Protein AF-A0A820Q5C1-F1 (afdb_monomer_lite)

pLDDT: mean 70.3, std 16.79, range [27.75, 95.38]

Secondary structure (DSSP, 8-state):
-----HHHHHHHHHHHHHHHHHHH-----SS-HHHHHHHHHHHHHHHHHHHHHTTT---HHHHHHHHHHHHHHHHH--S--HHHHHHHHHHHHSTT----HHHHHHHHHHHHHHHHHHH--SS----HHHHHHHHHHHHHHT-S--TTSTT----S-TT----GGG--HHHHHHHHHHHHHHHHS---HHHHHHHHH---TT---S-HHHHHHHHHHHHHHHHHHHHHHHHT-S---HHHHHHHHHHHHHHHHHH----SS-SSPPHHHHHHHHHHHHHS-HHHHHHHHHSHHHHHHHHHHHHHHHHHTT----S-HHHHHHHHSS-S-S--S-TTS-S-GGGHHHHHHHHHHHHHHHH--SSTTTTHHHHHHHHHHHHSSS-SS-HHHHHHHHHHHIIIIIITTT-GGGGTTHHHHHHHHS---HHHHHHHHHHH-HHHHSTT---TT-TTS---GGGGGG-TT---HHHHHHHHHHHHHHHHHHHHGGGSHHHHHHH-GGGGTTSBPTT-S----TTTTS--B--S-EEPTTS-EE----SS--SS-HHHHHHHHHHHHHHHHHHHHH-TTHHHHHBTTTB-HHHHH--STT---S-SSHHHHHHHHHHHHHHHHHHHHHHHH-HHHHHHHHHHHHHHHHHHHHHGGGSSS-SS-S-BSSHHHHHHHHHHHIIIIIIHHHHTHHHHHHHHHHHH--SHHHHHHHHHHHHSPP---HHHHHHHHT-GGGTTSS-HHHHHHHHTHHHHHHHTTHHHHHHHHHHHHHHHHHHHH-

Radius of gyration: 30.51 Å; chains: 1; bounding box: 76×73×90 Å

Structure (mmCIF, N/CA/C/O backbone):
data_AF-A0A820Q5C1-F1
#
_entry.id   AF-A0A820Q5C1-F1
#
loop_
_atom_site.group_PDB
_atom_site.id
_atom_site.type_symbol
_atom_site.label_atom_id
_atom_site.label_alt_id
_atom_site.label_comp_id
_atom_site.label_asym_id
_atom_site.label_entity_id
_atom_site.label_seq_id
_atom_site.pdbx_PDB_ins_code
_atom_site.Cartn_x
_atom_site.Cartn_y
_atom_site.Cartn_z
_atom_site.occupancy
_atom_site.B_iso_or_equiv
_atom_site.auth_seq_id
_atom_site.auth_comp_id
_atom_site.auth_asym_id
_atom_site.auth_atom_id
_atom_site.pdbx_PDB_model_num
ATOM 1 N N . ASN A 1 1 ? 28.180 38.772 -4.904 1.00 32.62 1 ASN A N 1
ATOM 2 C CA . ASN A 1 1 ? 29.496 38.203 -4.554 1.00 32.62 1 ASN A CA 1
ATOM 3 C C . ASN A 1 1 ? 30.052 37.468 -5.753 1.00 32.62 1 ASN A C 1
ATOM 5 O O . ASN A 1 1 ? 29.406 36.544 -6.232 1.00 32.62 1 ASN A O 1
ATOM 9 N N . ASP A 1 2 ? 31.204 37.923 -6.239 1.00 28.14 2 ASP A N 1
ATOM 10 C CA . ASP A 1 2 ? 31.952 37.475 -7.425 1.00 28.14 2 ASP A CA 1
ATOM 11 C C . ASP A 1 2 ? 32.518 36.042 -7.334 1.00 28.14 2 ASP A C 1
ATOM 13 O O . ASP A 1 2 ? 33.665 35.778 -7.681 1.00 28.14 2 ASP A O 1
ATOM 17 N N . THR A 1 3 ? 31.727 35.079 -6.864 1.00 33.12 3 THR A N 1
ATOM 18 C CA . THR A 1 3 ? 32.185 33.704 -6.603 1.00 33.12 3 THR A CA 1
ATOM 19 C C . THR A 1 3 ? 31.655 32.661 -7.589 1.00 33.12 3 THR A C 1
ATOM 21 O O . THR A 1 3 ? 31.876 31.473 -7.380 1.00 33.12 3 THR A O 1
ATOM 24 N N . ILE A 1 4 ? 31.059 33.067 -8.721 1.00 42.03 4 ILE A N 1
ATOM 25 C CA . ILE A 1 4 ? 30.750 32.146 -9.836 1.00 42.03 4 ILE A CA 1
ATOM 26 C C . ILE A 1 4 ? 31.405 32.599 -11.167 1.00 42.03 4 ILE A C 1
ATOM 28 O O . ILE A 1 4 ? 30.692 32.963 -12.101 1.00 42.03 4 ILE A O 1
ATOM 32 N N . PRO A 1 5 ? 32.750 32.586 -11.319 1.00 38.84 5 PRO A N 1
ATOM 33 C CA . PRO A 1 5 ? 33.390 32.870 -12.614 1.00 38.84 5 PRO A CA 1
ATOM 34 C C . PRO A 1 5 ? 33.559 31.634 -13.525 1.00 38.84 5 PRO A C 1
ATOM 36 O O . PRO A 1 5 ? 33.832 31.777 -14.712 1.00 38.84 5 PRO A O 1
ATOM 39 N N . GLN A 1 6 ? 33.422 30.407 -13.011 1.00 49.88 6 GLN A N 1
ATOM 40 C CA . GLN A 1 6 ? 34.164 29.266 -13.577 1.00 49.88 6 GLN A CA 1
ATOM 41 C C . GLN A 1 6 ? 33.400 28.374 -14.578 1.00 49.88 6 GLN A C 1
ATOM 43 O O . GLN A 1 6 ? 34.019 27.817 -15.482 1.00 49.88 6 GLN A O 1
ATOM 48 N N . ALA A 1 7 ? 32.065 28.292 -14.517 1.00 41.75 7 ALA A N 1
ATOM 49 C CA . ALA A 1 7 ? 31.282 27.564 -15.531 1.00 41.75 7 ALA A CA 1
ATOM 50 C C . ALA A 1 7 ? 31.367 28.235 -16.917 1.00 41.75 7 ALA A C 1
ATOM 52 O O . ALA A 1 7 ? 31.344 27.572 -17.950 1.00 41.75 7 ALA A O 1
ATOM 53 N N . LYS A 1 8 ? 31.524 29.564 -16.940 1.00 39.72 8 LYS A N 1
ATOM 54 C CA . LYS A 1 8 ? 31.639 30.372 -18.161 1.00 39.72 8 LYS A CA 1
ATOM 55 C C . LYS A 1 8 ? 32.968 30.137 -18.885 1.00 39.72 8 LYS A C 1
ATOM 57 O O . LYS A 1 8 ? 33.004 30.179 -20.108 1.00 39.72 8 LYS A O 1
ATOM 62 N N . GLU A 1 9 ? 34.037 29.865 -18.141 1.00 46.66 9 GLU A N 1
ATOM 63 C CA . GLU A 1 9 ? 35.368 29.553 -18.674 1.00 46.66 9 GLU A CA 1
ATOM 64 C C . GLU A 1 9 ? 35.429 28.122 -19.230 1.00 46.66 9 GLU A C 1
ATOM 66 O O . GLU A 1 9 ? 35.928 27.922 -20.334 1.00 46.66 9 GLU A O 1
ATOM 71 N N . LEU A 1 10 ? 34.802 27.159 -18.541 1.00 49.34 10 LEU A N 1
ATOM 72 C CA . LEU A 1 10 ? 34.582 25.796 -19.041 1.00 49.34 10 LEU A CA 1
ATOM 73 C C . LEU A 1 10 ? 33.772 25.808 -20.349 1.00 49.34 10 LEU A C 1
ATOM 75 O O . LEU A 1 10 ? 34.212 25.257 -21.353 1.00 49.34 10 LEU A O 1
ATOM 79 N N . VAL A 1 11 ? 32.627 26.501 -20.369 1.00 45.69 11 VAL A N 1
ATOM 80 C CA . VAL A 1 11 ? 31.799 26.668 -21.575 1.00 45.69 11 VAL A CA 1
ATOM 81 C C . VAL A 1 11 ? 32.567 27.410 -22.674 1.00 45.69 11 VAL A C 1
ATOM 83 O O . VAL A 1 11 ? 32.454 27.044 -23.835 1.00 45.69 11 VAL A O 1
ATOM 86 N N . SER A 1 12 ? 33.397 28.402 -22.340 1.00 43.97 12 SER A N 1
ATOM 87 C CA . SER A 1 12 ? 34.240 29.126 -23.304 1.00 43.97 12 SER A CA 1
ATOM 88 C C . SER A 1 12 ? 35.338 28.243 -23.911 1.00 43.97 12 SER A C 1
ATOM 90 O O . SER A 1 12 ? 35.566 28.312 -25.116 1.00 43.97 12 SER A O 1
ATOM 92 N N . ASN A 1 13 ? 35.976 27.372 -23.126 1.00 51.69 13 ASN A N 1
ATOM 93 C CA . ASN A 1 13 ? 36.972 26.415 -23.620 1.00 51.69 13 ASN A CA 1
ATOM 94 C C . ASN A 1 13 ? 36.323 25.324 -24.484 1.00 51.69 13 ASN A C 1
ATOM 96 O O . ASN A 1 13 ? 36.788 25.074 -25.593 1.00 51.69 13 ASN A O 1
ATOM 100 N N . LEU A 1 14 ? 35.178 24.785 -24.051 1.00 51.12 14 LEU A N 1
ATOM 101 C CA . LEU A 1 14 ? 34.375 23.854 -24.847 1.00 51.12 14 LEU A CA 1
ATOM 102 C C . LEU A 1 14 ? 33.919 24.493 -26.169 1.00 51.12 14 LEU A C 1
ATOM 104 O O . LEU A 1 14 ? 34.038 23.881 -27.225 1.00 51.12 14 LEU A O 1
ATOM 108 N N . LEU A 1 15 ? 33.453 25.747 -26.147 1.00 46.47 15 LEU A N 1
ATOM 109 C CA . LEU A 1 15 ? 33.066 26.485 -27.353 1.00 46.47 15 LEU A CA 1
ATOM 110 C C . LEU A 1 15 ? 34.262 26.793 -28.267 1.00 46.47 15 LEU A C 1
ATOM 112 O O . LEU A 1 15 ? 34.095 26.770 -29.485 1.00 46.47 15 LEU A O 1
ATOM 116 N N . LYS A 1 16 ? 35.460 27.046 -27.723 1.00 49.34 16 LYS A N 1
ATOM 117 C CA . LYS A 1 16 ? 36.691 27.254 -28.509 1.00 49.34 16 LYS A CA 1
ATOM 118 C C . LYS A 1 16 ? 37.130 25.987 -29.240 1.00 49.34 16 LYS A C 1
ATOM 120 O O . LYS A 1 16 ? 37.455 26.077 -30.421 1.00 49.34 16 LYS A O 1
ATOM 125 N N . ASP A 1 17 ? 37.057 24.823 -28.599 1.00 48.09 17 ASP A N 1
ATOM 126 C CA . ASP A 1 17 ? 37.380 23.540 -29.239 1.00 48.09 17 ASP A CA 1
ATOM 127 C C . ASP A 1 17 ? 36.363 23.162 -30.329 1.00 48.09 17 ASP A C 1
ATOM 129 O O . ASP A 1 17 ? 36.735 22.673 -31.401 1.00 48.09 17 ASP A O 1
ATOM 133 N N . ILE A 1 18 ? 35.081 23.477 -30.107 1.00 47.12 18 ILE A N 1
ATOM 134 C CA . ILE A 1 18 ? 34.018 23.356 -31.118 1.00 47.12 18 ILE A CA 1
ATOM 135 C C . ILE A 1 18 ? 34.300 24.281 -32.312 1.00 47.12 18 ILE A C 1
ATOM 137 O O . ILE A 1 18 ? 34.150 23.872 -33.467 1.00 47.12 18 ILE A O 1
ATOM 141 N N . HIS A 1 19 ? 34.752 25.511 -32.054 1.00 44.31 19 HIS A N 1
ATOM 142 C CA . HIS A 1 19 ? 35.066 26.488 -33.095 1.00 44.31 19 HIS A CA 1
ATOM 143 C C . HIS A 1 19 ? 36.324 26.113 -33.901 1.00 44.31 19 HIS A C 1
ATOM 145 O O . HIS A 1 19 ? 36.355 26.341 -35.111 1.00 44.31 19 HIS A O 1
ATOM 151 N N . PHE A 1 20 ? 37.324 25.490 -33.265 1.00 39.12 20 PHE A N 1
ATOM 152 C CA . PHE A 1 20 ? 38.579 25.056 -33.893 1.00 39.12 20 PHE A CA 1
ATOM 153 C C . PHE A 1 20 ? 38.368 23.914 -34.903 1.00 39.12 20 PHE A C 1
ATOM 155 O O . PHE A 1 20 ? 38.960 23.902 -35.981 1.00 39.12 20 PHE A O 1
ATOM 162 N N . ILE A 1 21 ? 37.453 22.986 -34.609 1.00 40.78 21 ILE A N 1
ATOM 163 C CA . ILE A 1 21 ? 37.066 21.911 -35.540 1.00 40.78 21 ILE A CA 1
ATOM 164 C C . ILE A 1 21 ? 36.264 22.469 -36.725 1.00 40.78 21 ILE A C 1
ATOM 166 O O . ILE A 1 21 ? 36.432 22.012 -37.858 1.00 40.78 21 ILE A O 1
ATOM 170 N N . HIS A 1 22 ? 35.449 23.500 -36.484 1.00 39.03 22 HIS A N 1
ATOM 171 C CA . HIS A 1 22 ? 34.664 24.171 -37.521 1.00 39.03 22 HIS A CA 1
ATOM 172 C C . HIS A 1 22 ? 35.529 24.904 -38.562 1.00 39.03 22 HIS A C 1
ATOM 174 O O . HIS A 1 22 ? 35.090 25.080 -39.695 1.00 39.03 22 HIS A O 1
ATOM 180 N N . ILE A 1 23 ? 36.750 25.304 -38.186 1.00 41.38 23 ILE A N 1
ATOM 181 C CA . ILE A 1 23 ? 37.716 25.985 -39.063 1.00 41.38 23 ILE A CA 1
ATOM 182 C C . ILE A 1 23 ? 38.514 24.982 -39.918 1.00 41.38 23 ILE A C 1
ATOM 184 O O . ILE A 1 23 ? 38.851 25.292 -41.059 1.00 41.38 23 ILE A O 1
ATOM 188 N N . ASN A 1 24 ? 38.770 23.766 -39.417 1.00 36.62 24 ASN A N 1
ATOM 189 C CA . ASN A 1 24 ? 39.553 22.757 -40.145 1.00 36.62 24 ASN A CA 1
ATOM 190 C C . ASN A 1 24 ? 38.752 21.953 -41.186 1.00 36.62 24 ASN A C 1
ATOM 192 O O . ASN A 1 24 ? 39.343 21.454 -42.140 1.00 36.62 24 ASN A O 1
ATOM 196 N N . ASN A 1 25 ? 37.424 21.857 -41.060 1.00 39.19 25 ASN A N 1
ATOM 197 C CA . ASN A 1 25 ? 36.563 21.164 -42.027 1.00 39.19 25 ASN A CA 1
ATOM 198 C C . ASN A 1 25 ? 35.746 22.165 -42.858 1.00 39.19 25 ASN A C 1
ATOM 200 O O . ASN A 1 25 ? 34.523 22.236 -42.766 1.00 39.19 25 ASN A O 1
ATOM 204 N N . ASN A 1 26 ? 36.433 22.945 -43.691 1.00 36.94 26 ASN A N 1
ATOM 205 C CA . ASN A 1 26 ? 35.813 23.862 -44.650 1.00 36.94 26 ASN A CA 1
ATOM 206 C C . ASN A 1 26 ? 35.269 23.123 -45.887 1.00 36.94 26 ASN A C 1
ATOM 208 O O . ASN A 1 26 ? 35.706 23.395 -46.999 1.00 36.94 26 ASN A O 1
ATOM 212 N N . ILE A 1 27 ? 34.305 22.207 -45.722 1.00 34.16 27 ILE A N 1
ATOM 213 C CA . ILE A 1 27 ? 33.437 21.763 -46.825 1.00 34.16 27 ILE A CA 1
ATOM 214 C C . ILE A 1 27 ? 32.002 21.509 -46.311 1.00 34.16 27 ILE A C 1
ATOM 216 O O . ILE A 1 27 ? 31.761 20.611 -45.514 1.00 34.16 27 ILE A O 1
ATOM 220 N N . LEU A 1 28 ? 31.069 22.275 -46.893 1.00 33.62 28 LEU A N 1
ATOM 221 C CA . LEU A 1 28 ? 29.612 22.086 -47.026 1.00 33.62 28 LEU A CA 1
ATOM 222 C C . LEU A 1 28 ? 28.665 22.396 -45.845 1.00 33.62 28 LEU A C 1
ATOM 224 O O . LEU A 1 28 ? 28.385 21.610 -44.946 1.00 33.62 28 LEU A O 1
ATOM 228 N N . HIS A 1 29 ? 28.031 23.562 -46.001 1.00 39.94 29 HIS A N 1
ATOM 229 C CA . HIS A 1 29 ? 26.758 23.961 -45.415 1.00 39.94 29 HIS A CA 1
ATOM 230 C C . HIS A 1 29 ? 25.589 23.041 -45.817 1.00 39.94 29 HIS A C 1
ATOM 232 O O . HIS A 1 29 ? 25.478 22.623 -46.967 1.00 39.94 29 HIS A O 1
ATOM 238 N N . ARG A 1 30 ? 24.639 22.939 -44.872 1.00 36.97 30 ARG A N 1
ATOM 239 C CA . ARG A 1 30 ? 23.281 22.354 -44.928 1.00 36.97 30 ARG A CA 1
ATOM 240 C C . ARG A 1 30 ? 23.235 20.834 -44.697 1.00 36.97 30 ARG A C 1
ATOM 242 O O . ARG A 1 30 ? 23.526 20.041 -45.577 1.00 36.97 30 ARG A O 1
ATOM 249 N N . ASN A 1 31 ? 22.812 20.495 -43.472 1.00 37.53 31 ASN A N 1
ATOM 250 C CA . ASN A 1 31 ? 22.513 19.183 -42.865 1.00 37.53 31 ASN A CA 1
ATOM 251 C C . ASN A 1 31 ? 23.562 18.565 -41.914 1.00 37.53 31 ASN A C 1
ATOM 253 O O . ASN A 1 31 ? 23.180 17.766 -41.077 1.00 37.53 31 ASN A O 1
ATOM 257 N N . GLN A 1 32 ? 24.826 19.009 -41.866 1.00 40.12 32 GLN A N 1
ATOM 258 C CA . GLN A 1 32 ? 25.856 18.325 -41.043 1.00 40.12 32 GLN A CA 1
ATOM 259 C C . GLN A 1 32 ? 26.094 18.855 -39.611 1.00 40.12 32 GLN A C 1
ATOM 261 O O . GLN A 1 32 ? 26.857 18.258 -38.853 1.00 40.12 32 GLN A O 1
ATOM 266 N N . GLY A 1 33 ? 25.443 19.944 -39.186 1.00 44.94 33 GLY A N 1
ATOM 267 C CA . GLY A 1 33 ? 25.722 20.571 -37.880 1.00 44.94 33 GLY A CA 1
ATOM 268 C C . GLY A 1 33 ? 25.419 19.694 -36.654 1.00 44.94 33 GLY A C 1
ATOM 269 O O . GLY A 1 33 ? 25.929 19.959 -35.573 1.00 44.94 33 GLY A O 1
ATOM 270 N N . LYS A 1 34 ? 24.607 18.640 -36.811 1.00 48.19 34 LYS A N 1
ATOM 271 C CA . LYS A 1 34 ? 24.082 17.827 -35.703 1.00 48.19 34 LYS A CA 1
ATOM 272 C C . LYS A 1 34 ? 24.925 16.586 -35.366 1.00 48.19 34 LYS A C 1
ATOM 274 O O . LYS A 1 34 ? 24.975 16.225 -34.193 1.00 48.19 34 LYS A O 1
ATOM 279 N N . SER A 1 35 ? 25.634 15.973 -36.327 1.00 47.81 35 SER A N 1
ATOM 280 C CA . SER A 1 35 ? 26.563 14.856 -36.036 1.00 47.81 35 SER A CA 1
ATOM 281 C C . SER A 1 35 ? 27.857 15.323 -35.373 1.00 47.81 35 SER A C 1
ATOM 283 O O . SER A 1 35 ? 28.458 14.592 -34.586 1.00 47.81 35 SER A O 1
ATOM 285 N N . LEU A 1 36 ? 28.244 16.581 -35.615 1.00 53.28 36 LEU A N 1
ATOM 286 C CA . LEU A 1 36 ? 29.396 17.217 -34.982 1.00 53.28 36 LEU A CA 1
ATOM 287 C C . LEU A 1 36 ? 29.286 17.157 -33.448 1.00 53.28 36 LEU A C 1
ATOM 289 O O . LEU A 1 36 ? 30.252 16.813 -32.777 1.00 53.28 36 LEU A O 1
ATOM 293 N N . TYR A 1 37 ? 28.097 17.409 -32.894 1.00 54.16 37 TYR A N 1
ATOM 294 C CA . TYR A 1 37 ? 27.850 17.411 -31.449 1.00 54.16 37 TYR A CA 1
ATOM 295 C C . TYR A 1 37 ? 28.027 16.037 -30.789 1.00 54.16 37 TYR A C 1
ATOM 297 O O . TYR A 1 37 ? 28.591 15.963 -29.700 1.00 54.16 37 TYR A O 1
ATOM 305 N N . LEU A 1 38 ? 27.609 14.951 -31.452 1.00 55.47 38 LEU A N 1
ATOM 306 C CA . LEU A 1 38 ? 27.847 13.583 -30.970 1.00 55.47 38 LEU A CA 1
ATOM 307 C C . LEU A 1 38 ? 29.340 13.223 -31.010 1.00 55.47 38 LEU A C 1
ATOM 309 O O . LEU A 1 38 ? 29.836 12.602 -30.076 1.00 55.47 38 LEU A O 1
ATOM 313 N N . LYS A 1 39 ? 30.074 13.678 -32.037 1.00 59.22 39 LYS A N 1
ATOM 314 C CA . LYS A 1 39 ? 31.538 13.502 -32.144 1.00 59.22 39 LYS A CA 1
ATOM 315 C C . LYS A 1 39 ? 32.325 14.296 -31.101 1.00 59.22 39 LYS A C 1
ATOM 317 O O . LYS A 1 39 ? 33.438 13.917 -30.749 1.00 59.22 39 LYS A O 1
ATOM 322 N N . LEU A 1 40 ? 31.769 15.413 -30.638 1.00 57.38 40 LEU A N 1
ATOM 323 C CA . LEU A 1 40 ? 32.371 16.288 -29.632 1.00 57.38 40 LEU A CA 1
ATOM 324 C C . LEU A 1 40 ? 32.098 15.816 -28.202 1.00 57.38 40 LEU A C 1
ATOM 326 O O . LEU A 1 40 ? 32.873 16.145 -27.306 1.00 57.38 40 LEU A O 1
ATOM 330 N N . LEU A 1 41 ? 31.022 15.052 -27.991 1.00 61.31 41 LEU A N 1
ATOM 331 C CA . LEU A 1 41 ? 30.583 14.610 -26.671 1.00 61.31 41 LEU A CA 1
ATOM 332 C C . LEU A 1 41 ? 31.682 13.884 -25.871 1.00 61.31 41 LEU A C 1
ATOM 334 O O . LEU A 1 41 ? 31.818 14.210 -24.693 1.00 61.31 41 LEU A O 1
ATOM 338 N N . PRO A 1 42 ? 32.517 13.002 -26.461 1.00 62.81 42 PRO A N 1
ATOM 339 C CA . PRO A 1 42 ? 33.595 12.376 -25.708 1.00 62.81 42 PRO A CA 1
ATOM 340 C C . PRO A 1 42 ? 34.622 13.377 -25.174 1.00 62.81 42 PRO A C 1
ATOM 342 O O . PRO A 1 42 ? 34.931 13.389 -23.990 1.00 62.81 42 PRO A O 1
ATOM 345 N N . LYS A 1 43 ? 35.070 14.306 -26.028 1.00 60.94 43 LYS A N 1
ATOM 346 C CA . LYS A 1 43 ? 36.036 15.352 -25.652 1.00 60.94 43 LYS A CA 1
ATOM 347 C C . LYS A 1 43 ? 35.474 16.316 -24.613 1.00 60.94 43 LYS A C 1
ATOM 349 O O . LYS A 1 43 ? 36.202 16.799 -23.749 1.00 60.94 43 LYS A O 1
ATOM 354 N N . ILE A 1 44 ? 34.178 16.608 -24.716 1.00 60.84 44 ILE A N 1
ATOM 355 C CA . ILE A 1 44 ? 33.441 17.394 -23.732 1.00 60.84 44 ILE A CA 1
ATOM 356 C C . ILE A 1 44 ? 33.494 16.699 -22.369 1.00 60.84 44 ILE A C 1
ATOM 358 O O . ILE A 1 44 ? 33.822 17.350 -21.381 1.00 60.84 44 ILE A O 1
ATOM 362 N N . ILE A 1 45 ? 33.189 15.398 -22.320 1.00 60.91 45 ILE A N 1
ATOM 363 C CA . ILE A 1 45 ? 33.211 14.610 -21.084 1.00 60.91 45 ILE A CA 1
ATOM 364 C C . ILE A 1 45 ? 34.628 14.591 -20.497 1.00 60.91 45 ILE A C 1
ATOM 366 O O . ILE A 1 45 ? 34.789 14.966 -19.339 1.00 60.91 45 ILE A O 1
ATOM 370 N N . ASP A 1 46 ? 35.652 14.312 -21.306 1.00 61.94 46 ASP A N 1
ATOM 371 C CA . ASP A 1 46 ? 37.053 14.288 -20.860 1.00 61.94 46 ASP A CA 1
ATOM 372 C C . ASP A 1 46 ? 37.515 15.648 -20.291 1.00 61.94 46 ASP A C 1
ATOM 374 O O . ASP A 1 46 ? 38.157 15.719 -19.242 1.00 61.94 46 ASP A O 1
ATOM 378 N N . SER A 1 47 ? 37.152 16.757 -20.950 1.00 58.53 47 SER A N 1
ATOM 379 C CA . SER A 1 47 ? 37.506 18.119 -20.503 1.00 58.53 47 SER A CA 1
ATOM 380 C C . SER A 1 47 ? 36.837 18.484 -19.178 1.00 58.53 47 SER A C 1
ATOM 382 O O . SER A 1 47 ? 37.403 19.191 -18.341 1.00 58.53 47 SER A O 1
ATOM 384 N N . ILE A 1 48 ? 35.608 18.007 -18.994 1.00 57.50 48 ILE A N 1
ATOM 385 C CA . ILE A 1 48 ? 34.840 18.176 -17.768 1.00 57.50 48 ILE A CA 1
ATOM 386 C C . ILE A 1 48 ? 35.477 17.349 -16.644 1.00 57.50 48 ILE A C 1
ATOM 388 O O . ILE A 1 48 ? 35.677 17.875 -15.551 1.00 57.50 48 ILE A O 1
ATOM 392 N N . GLU A 1 49 ? 35.849 16.096 -16.905 1.00 57.47 49 GLU A N 1
ATOM 393 C CA . GLU A 1 49 ? 36.497 15.211 -15.929 1.00 57.47 49 GLU A CA 1
ATOM 394 C C . GLU A 1 49 ? 37.838 15.778 -15.439 1.00 57.47 49 GLU A C 1
ATOM 396 O O . GLU A 1 49 ? 38.044 15.910 -14.229 1.00 57.47 49 GLU A O 1
ATOM 401 N N . GLN A 1 50 ? 38.698 16.241 -16.354 1.00 60.72 50 GLN A N 1
ATOM 402 C CA . GLN A 1 50 ? 39.952 16.921 -16.000 1.00 60.72 50 GLN A CA 1
ATOM 403 C C . GLN A 1 50 ? 39.717 18.156 -15.123 1.00 60.72 50 GLN A C 1
ATOM 405 O O . GLN A 1 50 ? 40.497 18.453 -14.215 1.00 60.72 50 GLN A O 1
ATOM 410 N N . TYR A 1 51 ? 38.638 18.895 -15.375 1.00 58.00 51 TYR A N 1
ATOM 411 C CA . TYR A 1 51 ? 38.286 20.055 -14.568 1.00 58.00 51 TYR A CA 1
ATOM 412 C C . TYR A 1 51 ? 37.880 19.667 -13.134 1.00 58.00 51 TYR A C 1
ATOM 414 O O . TYR A 1 51 ? 38.283 20.351 -12.190 1.00 58.00 51 TYR A O 1
ATOM 422 N N . PHE A 1 52 ? 37.143 18.567 -12.942 1.00 57.69 52 PHE A N 1
ATOM 423 C CA . PHE A 1 52 ? 36.770 18.080 -11.607 1.00 57.69 52 PHE A CA 1
ATOM 424 C C . PHE A 1 52 ? 37.966 17.573 -10.801 1.00 57.69 52 PHE A C 1
ATOM 426 O O . PHE A 1 52 ? 38.091 17.925 -9.623 1.00 57.69 52 PHE A O 1
ATOM 433 N N . GLU A 1 53 ? 38.867 16.819 -11.434 1.00 58.31 53 GLU A N 1
ATOM 434 C CA . GLU A 1 53 ? 40.098 16.326 -10.801 1.00 58.31 53 GLU A CA 1
ATOM 435 C C . GLU A 1 53 ? 40.995 17.469 -10.335 1.00 58.31 53 GLU A C 1
ATOM 437 O O . GLU A 1 53 ? 41.447 17.492 -9.191 1.00 58.31 53 GLU A O 1
ATOM 442 N N . ASN A 1 54 ? 41.177 18.477 -11.188 1.00 57.91 54 ASN A N 1
ATOM 443 C CA . ASN A 1 54 ? 42.010 19.634 -10.879 1.00 57.91 54 ASN A CA 1
ATOM 444 C C . ASN A 1 54 ? 41.439 20.522 -9.762 1.00 57.91 54 ASN A C 1
ATOM 446 O O . ASN A 1 54 ? 42.132 21.419 -9.275 1.00 57.91 54 ASN A O 1
ATOM 450 N N . LYS A 1 55 ? 40.173 20.328 -9.374 1.00 56.19 55 LYS A N 1
ATOM 451 C CA . LYS A 1 55 ? 39.480 21.207 -8.427 1.00 56.19 55 LYS A CA 1
ATOM 452 C C . LYS A 1 55 ? 39.011 20.529 -7.138 1.00 56.19 55 LYS A C 1
ATOM 454 O O . LYS A 1 55 ? 38.596 21.259 -6.243 1.00 56.19 55 LYS A O 1
ATOM 459 N N . ASN A 1 56 ? 39.098 19.201 -6.994 1.00 52.75 56 ASN A N 1
ATOM 460 C CA . ASN A 1 56 ? 38.580 18.468 -5.820 1.00 52.75 56 ASN A CA 1
ATOM 461 C C . ASN A 1 56 ? 37.105 18.814 -5.495 1.00 52.75 56 ASN A C 1
ATOM 463 O O . ASN A 1 56 ? 36.695 18.889 -4.336 1.00 52.75 56 ASN A O 1
ATOM 467 N N . ILE A 1 57 ? 36.293 19.082 -6.523 1.00 53.09 57 ILE A N 1
ATOM 468 C CA . ILE A 1 57 ? 34.910 19.544 -6.359 1.00 53.09 57 ILE A CA 1
ATOM 469 C C . ILE A 1 57 ? 33.948 18.346 -6.370 1.00 53.09 57 ILE A C 1
ATOM 471 O O . ILE A 1 57 ? 33.755 17.719 -7.404 1.00 53.09 57 ILE A O 1
ATOM 475 N N . ASN A 1 58 ? 33.253 18.104 -5.254 1.00 48.88 58 ASN A N 1
ATOM 476 C CA . ASN A 1 58 ? 32.148 17.133 -5.134 1.00 48.88 58 ASN A CA 1
ATOM 477 C C . ASN A 1 58 ? 30.762 17.731 -5.500 1.00 48.88 58 ASN A C 1
ATOM 479 O O . ASN A 1 58 ? 29.740 17.348 -4.933 1.00 48.88 58 ASN A O 1
ATOM 483 N N . ASN A 1 59 ? 30.682 18.707 -6.415 1.00 47.09 59 ASN A N 1
ATOM 484 C CA . ASN A 1 59 ? 29.446 19.485 -6.611 1.00 47.09 59 ASN A CA 1
ATOM 485 C C . ASN A 1 59 ? 28.490 18.899 -7.661 1.00 47.09 59 ASN A C 1
ATOM 487 O O . ASN A 1 59 ? 28.739 18.934 -8.867 1.00 47.09 59 ASN A O 1
ATOM 491 N N . SER A 1 60 ? 27.319 18.482 -7.177 1.00 49.16 60 SER A N 1
ATOM 492 C CA . SER A 1 60 ? 26.183 17.941 -7.932 1.00 49.16 60 SER A CA 1
ATOM 493 C C . SER A 1 60 ? 25.481 18.945 -8.862 1.00 49.16 60 SER A C 1
ATOM 495 O O . SER A 1 60 ? 24.857 18.531 -9.834 1.00 49.16 60 SER A O 1
ATOM 497 N N . THR A 1 61 ? 25.588 20.258 -8.628 1.00 43.53 61 THR A N 1
ATOM 498 C CA . THR A 1 61 ? 24.854 21.273 -9.414 1.00 43.53 61 THR A CA 1
ATOM 499 C C . THR A 1 61 ? 25.427 21.477 -10.819 1.00 43.53 61 THR A C 1
ATOM 501 O O . THR A 1 61 ? 24.672 21.452 -11.787 1.00 43.53 61 THR A O 1
ATOM 504 N N . LEU A 1 62 ? 26.759 21.580 -10.959 1.00 48.41 62 LEU A N 1
ATOM 505 C CA . LEU A 1 62 ? 27.414 21.652 -12.276 1.00 48.41 62 LEU A CA 1
ATOM 506 C C . LEU A 1 62 ? 27.142 20.369 -13.077 1.00 48.41 62 LEU A C 1
ATOM 508 O O . LEU A 1 62 ? 26.935 20.415 -14.285 1.00 48.41 62 LEU A O 1
ATOM 512 N N . MET A 1 63 ? 27.075 19.230 -12.381 1.00 50.59 63 MET A N 1
ATOM 513 C CA . MET A 1 63 ? 26.692 17.952 -12.974 1.00 50.59 63 MET A CA 1
ATOM 514 C C . MET A 1 63 ? 25.286 17.955 -13.558 1.00 50.59 63 MET A C 1
ATOM 516 O O . MET A 1 63 ? 25.083 17.398 -14.631 1.00 50.59 63 MET A O 1
ATOM 520 N N . ILE A 1 64 ? 24.323 18.596 -12.902 1.00 47.84 64 ILE A N 1
ATOM 521 C CA . ILE A 1 64 ? 22.951 18.686 -13.412 1.00 47.84 64 ILE A CA 1
ATOM 522 C C . ILE A 1 64 ? 22.878 19.588 -14.645 1.00 47.84 64 ILE A C 1
ATOM 524 O O . ILE A 1 64 ? 22.219 19.226 -15.620 1.00 47.84 64 ILE A O 1
ATOM 528 N N . ASP A 1 65 ? 23.581 20.720 -14.645 1.00 48.22 65 ASP A N 1
ATOM 529 C CA . ASP A 1 65 ? 23.628 21.610 -15.810 1.00 48.22 65 ASP A CA 1
ATOM 530 C C . ASP A 1 65 ? 24.295 20.920 -17.010 1.00 48.22 65 ASP A C 1
ATOM 532 O O . ASP A 1 65 ? 23.796 20.993 -18.134 1.00 48.22 65 ASP A O 1
ATOM 536 N N . ILE A 1 66 ? 25.362 20.154 -16.763 1.00 51.78 66 ILE A N 1
ATOM 537 C CA . ILE A 1 66 ? 26.023 19.313 -17.769 1.00 51.78 66 ILE A CA 1
ATOM 538 C C . ILE A 1 66 ? 25.079 18.206 -18.258 1.00 51.78 66 ILE A C 1
ATOM 540 O O . ILE A 1 66 ? 24.979 17.985 -19.463 1.00 51.78 66 ILE A O 1
ATOM 544 N N . GLN A 1 67 ? 24.324 17.549 -17.372 1.00 51.88 67 GLN A N 1
ATOM 545 C CA . GLN A 1 67 ? 23.311 16.560 -17.760 1.00 51.88 67 GLN A CA 1
ATOM 546 C C . GLN A 1 67 ? 22.232 17.179 -18.654 1.00 51.88 67 GLN A C 1
ATOM 548 O O . GLN A 1 67 ? 21.894 16.600 -19.686 1.00 51.88 67 GLN A O 1
ATOM 553 N N . GLN A 1 68 ? 21.697 18.350 -18.297 1.00 51.34 68 GLN A N 1
ATOM 554 C CA . GLN A 1 68 ? 20.699 19.051 -19.112 1.00 51.34 68 GLN A CA 1
ATOM 555 C C . GLN A 1 68 ? 21.273 19.478 -20.460 1.00 51.34 68 GLN A C 1
ATOM 557 O O . GLN A 1 68 ? 20.587 19.376 -21.479 1.00 51.34 68 GLN A O 1
ATOM 562 N N . TRP A 1 69 ? 22.538 19.894 -20.489 1.00 53.56 69 TRP A N 1
ATOM 563 C CA . TRP A 1 69 ? 23.220 20.265 -21.718 1.00 53.56 69 TRP A CA 1
ATOM 564 C C . TRP A 1 69 ? 23.446 19.061 -22.638 1.00 53.56 69 TRP A C 1
ATOM 566 O O . TRP A 1 69 ? 23.036 19.109 -23.798 1.00 53.56 69 TRP A O 1
ATOM 576 N N . ILE A 1 70 ? 23.958 17.942 -22.113 1.00 53.19 70 ILE A N 1
ATOM 577 C CA . ILE A 1 70 ? 24.108 16.694 -22.871 1.00 53.19 70 ILE A CA 1
ATOM 578 C C . ILE A 1 70 ? 22.738 16.188 -23.352 1.00 53.19 70 ILE A C 1
ATOM 580 O O . ILE A 1 70 ? 22.590 15.826 -24.516 1.00 53.19 70 ILE A O 1
ATOM 584 N N . ILE A 1 71 ? 21.697 16.231 -22.511 1.00 52.00 71 ILE A N 1
ATOM 585 C CA . ILE A 1 71 ? 20.323 15.878 -22.908 1.00 52.00 71 ILE A CA 1
ATOM 586 C C . ILE A 1 71 ? 19.811 16.794 -24.026 1.00 52.00 71 ILE A C 1
ATOM 588 O O . ILE A 1 71 ? 19.145 16.308 -24.939 1.00 52.00 71 ILE A O 1
ATOM 592 N N . SER A 1 72 ? 20.067 18.099 -23.950 1.00 52.34 72 SER A N 1
ATOM 593 C CA . SER A 1 72 ? 19.652 19.071 -24.966 1.00 52.34 72 SER A CA 1
ATOM 594 C C . SER A 1 72 ? 20.351 18.800 -26.301 1.00 52.34 72 SER A C 1
ATOM 596 O O . SER A 1 72 ? 19.690 18.726 -27.338 1.00 52.34 72 SER A O 1
ATOM 598 N N . MET A 1 73 ? 21.660 18.520 -26.263 1.00 55.69 73 MET A N 1
ATOM 599 C CA . MET A 1 73 ? 22.437 18.107 -27.435 1.00 55.69 73 MET A CA 1
ATOM 600 C C . MET A 1 73 ? 21.875 16.817 -28.045 1.00 55.69 73 MET A C 1
ATOM 602 O O . MET A 1 73 ? 21.567 16.794 -29.236 1.00 55.69 73 MET A O 1
ATOM 606 N N . LEU A 1 74 ? 21.639 15.790 -27.223 1.00 53.16 74 LEU A N 1
ATOM 607 C CA . LEU A 1 74 ? 21.087 14.500 -27.647 1.00 53.16 74 LEU A CA 1
ATOM 608 C C . LEU A 1 74 ? 19.644 14.602 -28.172 1.00 53.16 74 LEU A C 1
ATOM 610 O O . LEU A 1 74 ? 19.285 13.881 -29.087 1.00 53.16 74 LEU A O 1
ATOM 614 N N . LYS A 1 75 ? 18.801 15.496 -27.640 1.00 53.41 75 LYS A N 1
ATOM 615 C CA . LYS A 1 75 ? 17.428 15.719 -28.146 1.00 53.41 75 LYS A CA 1
ATOM 616 C C . LYS A 1 75 ? 17.385 16.515 -29.450 1.00 53.41 75 LYS A C 1
ATOM 618 O O . LYS A 1 75 ? 16.395 16.452 -30.172 1.00 53.41 75 LYS A O 1
ATOM 623 N N . SER A 1 76 ? 18.412 17.318 -29.717 1.00 50.72 76 SER A N 1
ATOM 624 C CA . SER A 1 76 ? 18.492 18.144 -30.924 1.00 50.72 76 SER A CA 1
ATOM 625 C C . SER A 1 76 ? 18.939 17.356 -32.166 1.00 50.72 76 SER A C 1
ATOM 627 O O . SER A 1 76 ? 18.719 17.811 -33.299 1.00 50.72 76 SER A O 1
ATOM 629 N N . SER A 1 77 ? 19.527 16.165 -31.975 1.00 51.91 77 SER A N 1
ATOM 630 C CA . SER A 1 77 ? 19.916 15.265 -33.059 1.00 51.91 77 SER A CA 1
ATOM 631 C C . SER A 1 77 ? 18.702 14.482 -33.569 1.00 51.91 77 SER A C 1
ATOM 633 O O . SER A 1 77 ? 17.945 13.874 -32.826 1.00 51.91 77 SER A O 1
ATOM 635 N N . THR A 1 78 ? 18.478 14.557 -34.878 1.00 48.94 78 THR A N 1
ATOM 636 C CA . THR A 1 78 ? 17.373 13.890 -35.599 1.00 48.94 78 THR A CA 1
ATOM 637 C C . THR A 1 78 ? 17.908 12.990 -36.715 1.00 48.94 78 THR A C 1
ATOM 639 O O . THR A 1 78 ? 17.132 12.392 -37.450 1.00 48.94 78 THR A O 1
ATOM 642 N N . GLU A 1 79 ? 19.234 12.876 -36.831 1.00 52.59 79 GLU A N 1
ATOM 643 C CA . GLU A 1 79 ? 19.924 12.069 -37.836 1.00 52.59 79 GLU A CA 1
ATOM 644 C C . GLU A 1 79 ? 20.693 10.927 -37.164 1.00 52.59 79 GLU A C 1
ATOM 646 O O . GLU A 1 79 ? 21.320 11.106 -36.116 1.00 52.59 79 GLU A O 1
ATOM 651 N N . SER A 1 80 ? 20.611 9.740 -37.771 1.00 53.62 80 SER A N 1
ATOM 652 C CA . SER A 1 80 ? 21.201 8.503 -37.269 1.00 53.62 80 SER A CA 1
ATOM 653 C C . SER A 1 80 ? 22.715 8.484 -37.470 1.00 53.62 80 SER A C 1
ATOM 655 O O . SER A 1 80 ? 23.199 8.316 -38.588 1.00 53.62 80 SER A O 1
ATOM 657 N N . CYS A 1 81 ? 23.464 8.578 -36.383 1.00 63.94 81 CYS A N 1
ATOM 658 C CA . CYS A 1 81 ? 24.915 8.446 -36.375 1.00 63.94 81 CYS A CA 1
ATOM 659 C C . CYS A 1 81 ? 25.280 7.144 -35.649 1.00 63.94 81 CYS A C 1
ATOM 661 O O . CYS A 1 81 ? 25.671 7.149 -34.484 1.00 63.94 81 CYS A O 1
ATOM 663 N N . LYS A 1 82 ? 25.010 6.006 -36.310 1.00 71.25 82 LYS A N 1
ATOM 664 C CA . LYS A 1 82 ? 25.187 4.654 -35.744 1.00 71.25 82 LYS A CA 1
ATOM 665 C C . LYS A 1 82 ? 26.611 4.456 -35.212 1.00 71.25 82 LYS A C 1
ATOM 667 O O . LYS A 1 82 ? 26.773 4.003 -34.087 1.00 71.25 82 LYS A O 1
ATOM 672 N N . GLU A 1 83 ? 27.610 4.861 -35.988 1.00 72.12 83 GLU A N 1
ATOM 673 C CA . GLU A 1 83 ? 29.028 4.731 -35.639 1.00 72.12 83 GLU A CA 1
ATOM 674 C C . GLU A 1 83 ? 29.406 5.591 -34.418 1.00 72.12 83 GLU A C 1
ATOM 676 O O . GLU A 1 83 ? 30.129 5.150 -33.528 1.00 72.12 83 GLU A O 1
ATOM 681 N N . GLU A 1 84 ? 28.872 6.809 -34.311 1.00 70.00 84 GLU A N 1
ATOM 682 C CA . GLU A 1 84 ? 29.107 7.678 -33.157 1.00 70.00 84 GLU A CA 1
ATOM 683 C C . GLU A 1 84 ? 28.408 7.165 -31.891 1.00 70.00 84 GLU A C 1
ATOM 685 O O . GLU A 1 84 ? 28.984 7.239 -30.805 1.00 70.00 84 GLU A O 1
ATOM 690 N N . ILE A 1 85 ? 27.197 6.611 -32.015 1.00 74.62 85 ILE A N 1
ATOM 691 C CA . ILE A 1 85 ? 26.491 5.960 -30.903 1.00 74.62 85 ILE A CA 1
ATOM 692 C C . ILE A 1 85 ? 27.264 4.717 -30.430 1.00 74.62 85 ILE A C 1
ATOM 694 O O . ILE A 1 85 ? 27.438 4.534 -29.227 1.00 74.62 85 ILE A O 1
ATOM 698 N N . GLU A 1 86 ? 27.779 3.900 -31.354 1.00 77.94 86 GLU A N 1
ATOM 699 C CA . GLU A 1 86 ? 28.641 2.749 -31.045 1.00 77.94 86 GLU A CA 1
ATOM 700 C C . GLU A 1 86 ? 29.902 3.159 -30.285 1.00 77.94 86 GLU A C 1
ATOM 702 O O . GLU A 1 86 ? 30.259 2.532 -29.286 1.00 77.94 86 GLU A O 1
ATOM 707 N N . ASN A 1 87 ? 30.563 4.230 -30.727 1.00 74.69 87 ASN A N 1
ATOM 708 C CA . ASN A 1 87 ? 31.760 4.749 -30.070 1.00 74.69 87 ASN A CA 1
ATOM 709 C C . ASN A 1 87 ? 31.459 5.277 -28.660 1.00 74.69 87 ASN A C 1
ATOM 711 O O . ASN A 1 87 ? 32.253 5.062 -27.746 1.00 74.69 87 ASN A O 1
ATOM 715 N N . LEU A 1 88 ? 30.299 5.905 -28.454 1.00 74.69 88 LEU A N 1
ATOM 716 C CA . LEU A 1 88 ? 29.861 6.349 -27.130 1.00 74.69 88 LEU A CA 1
ATOM 717 C C . LEU A 1 88 ? 29.525 5.171 -26.205 1.00 74.69 88 LEU A C 1
ATOM 719 O O . LEU A 1 88 ? 29.887 5.206 -25.030 1.00 74.69 88 LEU A O 1
ATOM 723 N N . PHE A 1 89 ? 28.897 4.106 -26.714 1.00 82.81 89 PHE A N 1
ATOM 724 C CA . PHE A 1 89 ? 28.680 2.885 -25.931 1.00 82.81 89 PHE A CA 1
ATOM 725 C C . PHE A 1 89 ? 29.993 2.194 -25.550 1.00 82.81 89 PHE A C 1
ATOM 727 O O . PHE A 1 89 ? 30.141 1.789 -24.398 1.00 82.81 89 PHE A O 1
ATOM 734 N N . LYS A 1 90 ? 30.968 2.126 -26.467 1.00 79.88 90 LYS A N 1
ATOM 735 C CA . LYS A 1 90 ? 32.325 1.640 -26.154 1.00 79.88 90 LYS A CA 1
ATOM 736 C C . LYS A 1 90 ? 32.971 2.481 -25.052 1.00 79.88 90 LYS A C 1
ATOM 738 O O . LYS A 1 90 ? 33.463 1.923 -24.078 1.00 79.88 90 LYS A O 1
ATOM 743 N N . GLY A 1 91 ? 32.871 3.810 -25.141 1.00 73.12 91 GLY A N 1
ATOM 744 C CA . GLY A 1 91 ? 33.365 4.724 -24.105 1.00 73.12 91 GLY A CA 1
ATOM 745 C C . GLY A 1 91 ? 32.731 4.490 -22.729 1.00 73.12 91 GLY A C 1
ATOM 746 O O . GLY A 1 91 ? 33.435 4.466 -21.725 1.00 73.12 91 GLY A O 1
ATOM 747 N N . LEU A 1 92 ? 31.420 4.221 -22.661 1.00 73.81 92 LEU A N 1
ATOM 748 C CA . LEU A 1 92 ? 30.740 3.891 -21.397 1.00 73.81 92 LEU A CA 1
ATOM 749 C C . LEU A 1 92 ? 31.246 2.588 -20.754 1.00 73.81 92 LEU A C 1
ATOM 751 O O . LEU A 1 92 ? 31.168 2.456 -19.526 1.00 73.81 92 LEU A O 1
ATOM 755 N N . ASN A 1 93 ? 31.750 1.650 -21.563 1.00 73.69 93 ASN A N 1
ATOM 756 C CA . ASN A 1 93 ? 32.298 0.374 -21.104 1.00 73.69 93 ASN A CA 1
ATOM 757 C C . ASN A 1 93 ? 33.725 0.504 -20.540 1.00 73.69 93 ASN A C 1
ATOM 759 O O . ASN A 1 93 ? 34.122 -0.295 -19.695 1.00 73.69 93 ASN A O 1
ATOM 763 N N . GLN A 1 94 ? 34.485 1.516 -20.967 1.00 68.12 94 GLN A N 1
ATOM 764 C CA . GLN A 1 94 ? 35.867 1.714 -20.532 1.00 68.12 94 GLN A CA 1
ATOM 765 C C . GLN A 1 94 ? 35.941 2.225 -19.083 1.00 68.12 94 GLN A C 1
ATOM 767 O O . GLN A 1 94 ? 35.204 3.121 -18.659 1.00 68.12 94 GLN A O 1
ATOM 772 N N . SER A 1 95 ? 36.878 1.673 -18.308 1.00 58.53 95 SER A N 1
ATOM 773 C CA . SER A 1 95 ? 37.156 2.099 -16.927 1.00 58.53 95 SER A CA 1
ATOM 774 C C . SER A 1 95 ? 37.788 3.494 -16.841 1.00 58.53 95 SER A C 1
ATOM 776 O O . SER A 1 95 ? 37.776 4.110 -15.777 1.00 58.53 95 SER A O 1
ATOM 778 N N . THR A 1 96 ? 38.305 4.005 -17.961 1.00 53.91 96 THR A N 1
ATOM 779 C CA . THR A 1 96 ? 38.882 5.348 -18.105 1.00 53.91 96 THR A CA 1
ATOM 780 C C . THR A 1 96 ? 37.832 6.458 -18.069 1.00 53.91 96 THR A C 1
ATOM 782 O O . THR A 1 96 ? 38.167 7.561 -17.655 1.00 53.91 96 THR A O 1
ATOM 785 N N . TYR A 1 97 ? 36.572 6.167 -18.419 1.00 56.34 97 TYR A N 1
ATOM 786 C CA . TYR A 1 97 ? 35.445 7.096 -18.291 1.00 56.34 97 TYR A CA 1
ATOM 787 C C . TYR A 1 97 ? 35.003 7.196 -16.821 1.00 56.34 97 TYR A C 1
ATOM 789 O O . TYR A 1 97 ? 34.292 6.308 -16.318 1.00 56.34 97 TYR A O 1
ATOM 797 N N . ARG A 1 98 ? 35.389 8.282 -16.130 1.00 54.72 98 ARG A N 1
ATOM 798 C CA . ARG A 1 98 ? 35.124 8.531 -14.693 1.00 54.72 98 ARG A CA 1
ATOM 799 C C . ARG A 1 98 ? 33.725 9.093 -14.417 1.00 54.72 98 ARG A C 1
ATOM 801 O O . ARG A 1 98 ? 33.481 9.758 -13.409 1.00 54.72 98 ARG A O 1
ATOM 808 N N . LEU A 1 99 ? 32.761 8.764 -15.269 1.00 56.75 99 LEU A N 1
ATOM 809 C CA . LEU A 1 99 ? 31.356 9.060 -15.036 1.00 56.75 99 LEU A CA 1
ATOM 810 C C . LEU A 1 99 ? 30.802 8.253 -13.856 1.00 56.75 99 LEU A C 1
ATOM 812 O O . LEU A 1 99 ? 31.010 7.042 -13.753 1.00 56.75 99 LEU A O 1
ATOM 816 N N . SER A 1 100 ? 30.006 8.906 -13.007 1.00 56.00 100 SER A N 1
ATOM 817 C CA . SER A 1 100 ? 29.237 8.205 -11.974 1.00 56.00 100 SER A CA 1
ATOM 818 C C . SER A 1 100 ? 28.241 7.213 -12.598 1.00 56.00 100 SER A C 1
ATOM 820 O O . SER A 1 100 ? 27.743 7.428 -13.707 1.00 56.00 100 SER A O 1
ATOM 822 N N . LEU A 1 101 ? 27.896 6.139 -11.879 1.00 60.12 101 LEU A N 1
ATOM 823 C CA . LEU A 1 101 ? 26.938 5.133 -12.358 1.00 60.12 101 LEU A CA 1
ATOM 824 C C . LEU A 1 101 ? 25.585 5.739 -12.808 1.00 60.12 101 LEU A C 1
ATOM 826 O O . LEU A 1 101 ? 25.127 5.385 -13.895 1.00 60.12 101 LEU A O 1
ATOM 830 N N . PRO A 1 102 ? 24.970 6.700 -12.081 1.00 53.84 102 PRO A N 1
ATOM 831 C CA . PRO A 1 102 ? 23.748 7.364 -12.548 1.00 53.84 102 PRO A CA 1
ATOM 832 C C . PRO A 1 102 ? 23.920 8.115 -13.875 1.00 53.84 102 PRO A C 1
ATOM 834 O O . PRO A 1 102 ? 23.000 8.147 -14.691 1.00 53.84 102 PRO A O 1
ATOM 837 N N . MET A 1 103 ? 25.095 8.704 -14.119 1.00 58.34 103 MET A N 1
ATOM 838 C CA . MET A 1 103 ? 25.390 9.390 -15.380 1.00 58.34 103 MET A CA 1
ATOM 839 C C . MET A 1 103 ? 25.571 8.403 -16.525 1.00 58.34 103 MET A C 1
ATOM 841 O O . MET A 1 103 ? 25.015 8.621 -17.601 1.00 58.34 103 MET A O 1
ATOM 845 N N . LYS A 1 104 ? 26.293 7.303 -16.280 1.00 69.25 104 LYS A N 1
ATOM 846 C CA . LYS A 1 104 ? 26.418 6.213 -17.251 1.00 69.25 104 LYS A CA 1
ATOM 847 C C . LYS A 1 104 ? 25.035 5.664 -17.619 1.00 69.25 104 LYS A C 1
ATOM 849 O O . LYS A 1 104 ? 24.748 5.538 -18.805 1.00 69.25 104 LYS A O 1
ATOM 854 N N . GLN A 1 105 ? 24.145 5.467 -16.641 1.00 70.69 105 GLN A N 1
ATOM 855 C CA . GLN A 1 105 ? 22.766 5.019 -16.882 1.00 70.69 105 GLN A CA 1
ATOM 856 C C . GLN A 1 105 ? 21.945 6.025 -17.689 1.00 70.69 105 GLN A C 1
ATOM 858 O O . GLN A 1 105 ? 21.282 5.650 -18.653 1.00 70.69 105 GLN A O 1
ATOM 863 N N . LEU A 1 106 ? 21.996 7.310 -17.336 1.00 64.44 106 LEU A N 1
ATOM 864 C CA . LEU A 1 106 ? 21.254 8.351 -18.046 1.00 64.44 106 LEU A CA 1
ATOM 865 C C . LEU A 1 106 ? 21.697 8.477 -19.511 1.00 64.44 106 LEU A C 1
ATOM 867 O O . LEU A 1 106 ? 20.854 8.593 -20.404 1.00 64.44 106 LEU A O 1
ATOM 871 N N . LEU A 1 107 ? 23.010 8.472 -19.753 1.00 68.56 107 LEU A N 1
ATOM 872 C CA . LEU A 1 107 ? 23.578 8.525 -21.099 1.00 68.56 107 LEU A CA 1
ATOM 873 C C . LEU A 1 107 ? 23.210 7.278 -21.889 1.00 68.56 107 LEU A C 1
ATOM 875 O O . LEU A 1 107 ? 22.719 7.409 -23.009 1.00 68.56 107 LEU A O 1
ATOM 879 N N . PHE A 1 108 ? 23.365 6.098 -21.285 1.00 82.25 108 PHE A N 1
ATOM 880 C CA . PHE A 1 108 ? 22.954 4.836 -21.884 1.00 82.25 108 PHE A CA 1
ATOM 881 C C . PHE A 1 108 ? 21.487 4.892 -22.321 1.00 82.25 108 PHE A C 1
ATOM 883 O O . PHE A 1 108 ? 21.178 4.636 -23.483 1.00 82.25 108 PHE A O 1
ATOM 890 N N . ASP A 1 109 ? 20.586 5.321 -21.432 1.00 75.69 109 ASP A N 1
ATOM 891 C CA . ASP A 1 109 ? 19.156 5.424 -21.723 1.00 75.69 109 ASP A CA 1
ATOM 892 C C . ASP A 1 109 ? 18.868 6.348 -22.910 1.00 75.69 109 ASP A C 1
ATOM 894 O O . ASP A 1 109 ? 17.981 6.073 -23.721 1.00 75.69 109 ASP A O 1
ATOM 898 N N . LYS A 1 110 ? 19.583 7.472 -23.023 1.00 72.94 110 LYS A N 1
ATOM 899 C CA . LYS A 1 110 ? 19.404 8.409 -24.139 1.00 72.94 110 LYS A CA 1
ATOM 900 C C . LYS A 1 110 ? 19.968 7.866 -25.444 1.00 72.94 110 LYS A C 1
ATOM 902 O O . LYS A 1 110 ? 19.279 7.961 -26.456 1.00 72.94 110 LYS A O 1
ATOM 907 N N . LEU A 1 111 ? 21.153 7.267 -25.415 1.00 77.12 111 LEU A N 1
ATOM 908 C CA . LEU A 1 111 ? 21.784 6.667 -26.589 1.00 77.12 111 LEU A CA 1
ATOM 909 C C . LEU A 1 111 ? 20.970 5.487 -27.123 1.00 77.12 111 LEU A C 1
ATOM 911 O O . LEU A 1 111 ? 20.713 5.420 -28.322 1.00 77.12 111 LEU A O 1
ATOM 915 N N . ALA A 1 112 ? 20.479 4.617 -26.238 1.00 83.50 112 ALA A N 1
ATOM 916 C CA . ALA A 1 112 ? 19.625 3.492 -26.605 1.00 83.50 112 ALA A CA 1
ATOM 917 C C . ALA A 1 112 ? 18.322 3.967 -27.264 1.00 83.50 112 ALA A C 1
ATOM 919 O O . ALA A 1 112 ? 17.903 3.426 -28.285 1.00 83.50 112 ALA A O 1
ATOM 920 N N . ASN A 1 113 ? 17.706 5.028 -26.732 1.00 78.69 113 ASN A N 1
ATOM 921 C CA . ASN A 1 113 ? 16.504 5.611 -27.325 1.00 78.69 113 ASN A CA 1
ATOM 922 C C . ASN A 1 113 ? 16.761 6.234 -28.696 1.00 78.69 113 ASN A C 1
ATOM 924 O O . ASN A 1 113 ? 16.001 5.959 -29.621 1.00 78.69 113 ASN A O 1
ATOM 928 N N . LEU A 1 114 ? 17.837 7.010 -28.838 1.00 74.94 114 LEU A N 1
ATOM 929 C CA . LEU A 1 114 ? 18.227 7.587 -30.124 1.00 74.94 114 LEU A CA 1
ATOM 930 C C . LEU A 1 114 ? 18.509 6.501 -31.162 1.00 74.94 114 LEU A C 1
ATOM 932 O O . LEU A 1 114 ? 18.063 6.610 -32.299 1.00 74.94 114 LEU A O 1
ATOM 936 N N . TYR A 1 115 ? 19.196 5.428 -30.768 1.00 78.88 115 TYR A N 1
ATOM 937 C CA . TYR A 1 115 ? 19.465 4.298 -31.648 1.00 78.88 115 TYR A CA 1
ATOM 938 C C . TYR A 1 115 ? 18.173 3.621 -32.121 1.00 78.88 115 TYR A C 1
ATOM 940 O O . TYR A 1 115 ? 17.973 3.437 -33.322 1.00 78.88 115 TYR A O 1
ATOM 948 N N . VAL A 1 116 ? 17.257 3.310 -31.200 1.00 79.19 116 VAL A N 1
ATOM 949 C CA . VAL A 1 116 ? 15.962 2.695 -31.532 1.00 79.19 116 VAL A CA 1
ATOM 950 C C . VAL A 1 116 ? 15.124 3.608 -32.435 1.00 79.19 116 VAL A C 1
ATOM 952 O O . VAL A 1 116 ? 14.548 3.135 -33.415 1.00 79.19 116 VAL A O 1
ATOM 955 N N . GLU A 1 117 ? 15.073 4.913 -32.149 1.00 74.81 117 GLU A N 1
ATOM 956 C CA . GLU A 1 117 ? 14.385 5.902 -32.993 1.00 74.81 117 GLU A CA 1
ATOM 957 C C . GLU A 1 117 ? 14.996 5.978 -34.393 1.00 74.81 117 GLU A C 1
ATOM 959 O O . GLU A 1 117 ? 14.266 6.055 -35.379 1.00 74.81 117 GLU A O 1
ATOM 964 N N . SER A 1 118 ? 16.320 5.873 -34.489 1.00 72.12 118 SER A N 1
ATOM 965 C CA . SER A 1 118 ? 17.045 5.938 -35.754 1.00 72.12 118 SER A CA 1
ATOM 966 C C . SER A 1 118 ? 16.770 4.756 -36.692 1.00 72.12 118 SER A C 1
ATOM 968 O O . SER A 1 118 ? 16.799 4.901 -37.913 1.00 72.12 118 SER A O 1
ATOM 970 N N . ILE A 1 119 ? 16.448 3.589 -36.130 1.00 72.50 119 ILE A N 1
ATOM 971 C CA . ILE A 1 119 ? 16.115 2.372 -36.886 1.00 72.50 119 ILE A CA 1
ATOM 972 C C . ILE A 1 119 ? 14.625 2.332 -37.245 1.00 72.50 119 ILE A C 1
ATOM 974 O O . ILE A 1 119 ? 14.217 1.601 -38.149 1.00 72.50 119 ILE A O 1
ATOM 978 N N . ARG A 1 120 ? 13.792 3.155 -36.602 1.00 70.69 120 ARG A N 1
ATOM 979 C CA . ARG A 1 120 ? 12.336 3.155 -36.761 1.00 70.69 120 ARG A CA 1
ATOM 980 C C . ARG A 1 120 ? 11.900 3.733 -38.115 1.00 70.69 120 ARG A C 1
ATOM 982 O O . ARG A 1 120 ? 11.495 4.886 -38.226 1.00 70.69 120 ARG A O 1
ATOM 989 N N . HIS A 1 121 ? 11.922 2.902 -39.152 1.00 57.81 121 HIS A N 1
ATOM 990 C CA . HIS A 1 121 ? 11.390 3.229 -40.473 1.00 57.81 121 HIS A CA 1
ATOM 991 C C . HIS A 1 121 ? 9.918 2.790 -40.510 1.00 57.81 121 HIS A C 1
ATOM 993 O O . HIS A 1 121 ? 9.637 1.597 -40.504 1.00 57.81 121 HIS A O 1
ATOM 999 N N . ASN A 1 122 ? 8.984 3.751 -40.534 1.00 49.34 122 ASN A N 1
ATOM 1000 C CA . ASN A 1 122 ? 7.514 3.580 -40.524 1.00 49.34 122 ASN A CA 1
ATOM 1001 C C . ASN A 1 122 ? 6.880 3.270 -39.155 1.00 49.34 122 ASN A C 1
ATOM 1003 O O . ASN A 1 122 ? 6.716 2.109 -38.827 1.00 49.34 122 ASN A O 1
ATOM 1007 N N . ARG A 1 123 ? 6.464 4.316 -38.413 1.00 48.69 123 ARG A N 1
ATOM 1008 C CA . ARG A 1 123 ? 5.434 4.439 -37.332 1.00 48.69 123 ARG A CA 1
ATOM 1009 C C . ARG A 1 123 ? 5.098 3.278 -36.354 1.00 48.69 123 ARG A C 1
ATOM 1011 O O . ARG A 1 123 ? 4.346 3.535 -35.419 1.00 48.69 123 ARG A O 1
ATOM 1018 N N . ILE A 1 124 ? 5.657 2.076 -36.432 1.00 58.06 124 ILE A N 1
ATOM 1019 C CA . ILE A 1 124 ? 5.413 0.962 -35.507 1.00 58.06 124 ILE A CA 1
ATOM 1020 C C . ILE A 1 124 ? 6.108 1.296 -34.189 1.00 58.06 124 ILE A C 1
ATOM 1022 O O . ILE A 1 124 ? 7.289 1.637 -34.174 1.00 58.06 124 ILE A O 1
ATOM 1026 N N . ILE A 1 125 ? 5.353 1.336 -33.094 1.00 64.00 125 ILE A N 1
ATOM 1027 C CA . ILE A 1 125 ? 5.909 1.491 -31.746 1.00 64.00 125 ILE A CA 1
ATOM 1028 C C . ILE A 1 125 ? 6.550 0.147 -31.396 1.00 64.00 125 ILE A C 1
ATOM 1030 O O . ILE A 1 125 ? 5.827 -0.840 -31.326 1.00 64.00 125 ILE A O 1
ATOM 1034 N N . PHE A 1 126 ? 7.876 0.110 -31.224 1.00 70.38 126 PHE A N 1
ATOM 1035 C CA . PHE A 1 126 ? 8.555 -1.096 -30.749 1.00 70.38 126 PHE A CA 1
ATOM 1036 C C . PHE A 1 126 ? 8.179 -1.364 -29.292 1.00 70.38 126 PHE A C 1
ATOM 1038 O O . PHE A 1 126 ? 8.303 -0.451 -28.465 1.00 70.38 126 PHE A O 1
ATOM 1045 N N . ASP A 1 127 ? 7.767 -2.594 -28.986 1.00 74.38 127 ASP A N 1
ATOM 1046 C CA . ASP A 1 127 ? 7.573 -3.018 -27.596 1.00 74.38 127 ASP A CA 1
ATOM 1047 C C . ASP A 1 127 ? 8.912 -3.224 -26.868 1.00 74.38 127 ASP A C 1
ATOM 1049 O O . ASP A 1 127 ? 9.996 -3.241 -27.470 1.00 74.38 127 ASP A O 1
ATOM 1053 N N . CYS A 1 128 ? 8.861 -3.344 -25.541 1.00 76.88 128 CYS A N 1
ATOM 1054 C CA . CYS A 1 128 ? 10.049 -3.541 -24.712 1.00 76.88 128 CYS A CA 1
ATOM 1055 C C . CYS A 1 128 ? 10.911 -4.751 -25.130 1.00 76.88 128 CYS A C 1
ATOM 1057 O O . CYS A 1 128 ? 12.139 -4.688 -25.025 1.00 76.88 128 CYS A O 1
ATOM 1059 N N . TRP A 1 129 ? 10.313 -5.830 -25.650 1.00 85.19 129 TRP A N 1
ATOM 1060 C CA . TRP A 1 129 ? 11.056 -7.016 -26.087 1.00 85.19 129 TRP A CA 1
ATOM 1061 C C . TRP A 1 129 ? 11.733 -6.819 -27.449 1.00 85.19 129 TRP A C 1
ATOM 1063 O O . TRP A 1 129 ? 12.866 -7.254 -27.652 1.00 85.19 129 TRP A O 1
ATOM 1073 N N . GLU A 1 130 ? 11.093 -6.108 -28.376 1.00 81.75 130 GLU A N 1
ATOM 1074 C CA . GLU A 1 130 ? 11.707 -5.699 -29.645 1.00 81.75 130 GLU A CA 1
ATOM 1075 C C . GLU A 1 130 ? 12.914 -4.791 -29.430 1.00 81.75 130 GLU A C 1
ATOM 1077 O O . GLU A 1 130 ? 13.930 -4.956 -30.106 1.00 81.75 130 GLU A O 1
ATOM 1082 N N . ARG A 1 131 ? 12.851 -3.888 -28.444 1.00 83.06 131 ARG A N 1
ATOM 1083 C CA . ARG A 1 131 ? 14.004 -3.061 -28.059 1.00 83.06 131 ARG A CA 1
ATOM 1084 C C . ARG A 1 131 ? 15.198 -3.910 -27.643 1.00 83.06 131 ARG A C 1
ATOM 1086 O O . ARG A 1 131 ? 16.310 -3.605 -28.063 1.00 83.06 131 ARG A O 1
ATOM 1093 N N . LEU A 1 132 ? 14.981 -4.985 -26.881 1.00 86.25 132 LEU A N 1
ATOM 1094 C CA . LEU A 1 132 ? 16.045 -5.925 -26.522 1.00 86.25 132 LEU A CA 1
ATOM 1095 C C . LEU A 1 132 ? 16.655 -6.568 -27.769 1.00 86.25 132 LEU A C 1
ATOM 1097 O O . LEU A 1 132 ? 17.873 -6.567 -27.923 1.00 86.25 132 LEU A O 1
ATOM 1101 N N . ILE A 1 133 ? 15.811 -7.080 -28.667 1.00 83.19 133 ILE A N 1
ATOM 1102 C CA . ILE A 1 133 ? 16.231 -7.737 -29.914 1.00 83.19 133 ILE A CA 1
ATOM 1103 C C . ILE A 1 133 ? 17.057 -6.782 -30.795 1.00 83.19 133 ILE A C 1
ATOM 1105 O O . ILE A 1 133 ? 18.021 -7.215 -31.421 1.00 83.19 133 ILE A O 1
ATOM 1109 N N . ILE A 1 134 ? 16.707 -5.493 -30.824 1.00 82.69 134 ILE A N 1
ATOM 1110 C CA . ILE A 1 134 ? 17.400 -4.464 -31.614 1.00 82.69 134 ILE A CA 1
ATOM 1111 C C . ILE A 1 134 ? 18.714 -4.021 -30.959 1.00 82.69 134 ILE A C 1
ATOM 1113 O O . ILE A 1 134 ? 19.715 -3.848 -31.652 1.00 82.69 134 ILE A O 1
ATOM 1117 N N . LEU A 1 135 ? 18.719 -3.812 -29.641 1.00 86.12 135 LEU A N 1
ATOM 1118 C CA . LEU A 1 135 ? 19.862 -3.245 -28.922 1.00 86.12 135 LEU A CA 1
ATOM 1119 C C . LEU A 1 135 ? 20.927 -4.287 -28.582 1.00 86.12 135 LEU A C 1
ATOM 1121 O O . LEU A 1 135 ? 22.106 -3.956 -28.594 1.00 86.12 135 LEU A O 1
ATOM 1125 N N . LEU A 1 136 ? 20.551 -5.538 -28.301 1.00 86.62 136 LEU A N 1
ATOM 1126 C CA . LEU A 1 136 ? 21.509 -6.555 -27.867 1.00 86.62 136 LEU A CA 1
ATOM 1127 C C . LEU A 1 136 ? 22.677 -6.745 -28.859 1.00 86.62 136 LEU A C 1
ATOM 1129 O O . LEU A 1 136 ? 23.814 -6.733 -28.395 1.00 86.62 136 LEU A O 1
ATOM 1133 N N . PRO A 1 137 ? 22.470 -6.851 -30.190 1.00 83.00 137 PRO A N 1
ATOM 1134 C CA . PRO A 1 137 ? 23.576 -6.931 -31.149 1.00 83.00 137 PRO A CA 1
ATOM 1135 C C . PRO A 1 137 ? 24.566 -5.773 -31.026 1.00 83.00 137 PRO A C 1
ATOM 1137 O O . PRO A 1 137 ? 25.769 -6.005 -30.973 1.00 83.00 137 PRO A O 1
ATOM 1140 N N . LEU A 1 138 ? 24.047 -4.547 -30.923 1.00 84.38 138 LEU A N 1
ATOM 1141 C CA . LEU A 1 138 ? 24.843 -3.332 -30.782 1.00 84.38 138 LEU A CA 1
ATOM 1142 C C . LEU A 1 138 ? 25.686 -3.366 -29.505 1.00 84.38 138 LEU A C 1
ATOM 1144 O O . LEU A 1 138 ? 26.875 -3.077 -29.538 1.00 84.38 138 LEU A O 1
ATOM 1148 N N . ILE A 1 139 ? 25.067 -3.740 -28.383 1.00 87.31 139 ILE A N 1
ATOM 1149 C CA . ILE A 1 139 ? 25.747 -3.802 -27.088 1.00 87.31 139 ILE A CA 1
ATOM 1150 C C . ILE A 1 139 ? 26.878 -4.827 -27.115 1.00 87.31 139 ILE A C 1
ATOM 1152 O O . ILE A 1 139 ? 27.975 -4.509 -26.669 1.00 87.31 139 ILE A O 1
ATOM 1156 N N . ILE A 1 140 ? 26.645 -6.014 -27.686 1.00 83.50 140 ILE A N 1
ATOM 1157 C CA . ILE A 1 140 ? 27.679 -7.051 -27.815 1.00 83.50 140 ILE A CA 1
ATOM 1158 C C . ILE A 1 140 ? 28.828 -6.587 -28.723 1.00 83.50 140 ILE A C 1
ATOM 1160 O O . ILE A 1 140 ? 29.984 -6.861 -28.426 1.00 83.50 140 ILE A O 1
ATOM 1164 N N . GLU A 1 141 ? 28.546 -5.851 -29.802 1.00 81.12 141 GLU A N 1
ATOM 1165 C CA . GLU A 1 141 ? 29.582 -5.295 -30.692 1.00 81.12 141 GLU A CA 1
ATOM 1166 C C . GLU A 1 141 ? 30.458 -4.212 -30.035 1.00 81.12 141 GLU A C 1
ATOM 1168 O O . GLU A 1 141 ? 31.546 -3.910 -30.538 1.00 81.12 141 GLU A O 1
ATOM 1173 N N . CYS A 1 142 ? 29.996 -3.630 -28.927 1.00 80.81 142 CYS A N 1
ATOM 1174 C CA . CYS A 1 142 ? 30.696 -2.597 -28.166 1.00 80.81 142 CYS A CA 1
ATOM 1175 C C . CYS A 1 142 ? 31.542 -3.145 -26.999 1.00 80.81 142 CYS A C 1
ATOM 1177 O O . CYS A 1 142 ? 32.157 -2.346 -26.290 1.00 80.81 142 CYS A O 1
ATOM 1179 N N . LEU A 1 143 ? 31.586 -4.464 -26.784 1.00 78.88 143 LEU A N 1
ATOM 1180 C CA . LEU A 1 143 ? 32.411 -5.089 -25.744 1.00 78.88 143 LEU A CA 1
ATOM 1181 C C . LEU A 1 143 ? 33.851 -5.296 -26.245 1.00 78.88 143 LEU A C 1
ATOM 1183 O O . LEU A 1 143 ? 34.068 -5.632 -27.406 1.00 78.88 143 LEU A O 1
ATOM 1187 N N . GLU A 1 144 ? 34.838 -5.054 -25.375 1.00 64.75 144 GLU A N 1
ATOM 1188 C CA . GLU A 1 144 ? 36.271 -5.124 -25.724 1.00 64.75 144 GLU A CA 1
ATOM 1189 C C . GLU A 1 144 ? 36.912 -6.493 -25.410 1.00 64.75 144 GLU A C 1
ATOM 1191 O O . GLU A 1 144 ? 37.901 -6.848 -26.048 1.00 64.75 144 GLU A O 1
ATOM 1196 N N . ASP A 1 145 ? 36.350 -7.275 -24.474 1.00 66.50 145 ASP A N 1
ATOM 1197 C CA . ASP A 1 145 ? 36.838 -8.608 -24.080 1.00 66.50 145 ASP A CA 1
ATOM 1198 C C . ASP A 1 145 ? 35.673 -9.590 -23.851 1.00 66.50 145 ASP A C 1
ATOM 1200 O O . ASP A 1 145 ? 34.836 -9.399 -22.962 1.00 66.50 145 ASP A O 1
ATOM 1204 N N . ASP A 1 146 ? 35.627 -10.654 -24.657 1.00 62.31 146 ASP A N 1
ATOM 1205 C CA . ASP A 1 146 ? 34.559 -11.661 -24.640 1.00 62.31 146 ASP A CA 1
ATOM 1206 C C . ASP A 1 146 ? 34.836 -12.848 -23.710 1.00 62.31 146 ASP A C 1
ATOM 1208 O O . ASP A 1 146 ? 33.926 -13.642 -23.446 1.00 62.31 146 ASP A O 1
ATOM 1212 N N . ASN A 1 147 ? 36.068 -12.993 -23.206 1.00 59.75 147 ASN A N 1
ATOM 1213 C CA . ASN A 1 147 ? 36.520 -14.210 -22.518 1.00 59.75 147 ASN A CA 1
ATOM 1214 C C . ASN A 1 147 ? 35.810 -14.463 -21.174 1.00 59.75 147 ASN A C 1
ATOM 1216 O O . ASN A 1 147 ? 35.946 -15.535 -20.584 1.00 59.75 147 ASN A O 1
ATOM 1220 N N . HIS A 1 148 ? 35.024 -13.497 -20.693 1.00 62.53 148 HIS A N 1
ATOM 1221 C CA . HIS A 1 148 ? 34.320 -13.557 -19.413 1.00 62.53 148 HIS A CA 1
ATOM 1222 C C . HIS A 1 148 ? 32.786 -13.511 -19.534 1.00 62.53 148 HIS A C 1
ATOM 1224 O O . HIS A 1 148 ? 32.096 -13.572 -18.515 1.00 62.53 148 HIS A O 1
ATOM 1230 N N . LEU A 1 149 ? 32.228 -13.456 -20.752 1.00 68.75 149 LEU A N 1
ATOM 1231 C CA . LEU A 1 149 ? 30.778 -13.312 -20.964 1.00 68.75 149 LEU A CA 1
ATOM 1232 C C . LEU A 1 149 ? 29.973 -14.576 -20.646 1.00 68.75 149 LEU A C 1
ATOM 1234 O O . LEU A 1 149 ? 28.837 -14.472 -20.180 1.00 68.75 149 LEU A O 1
ATOM 1238 N N . GLU A 1 150 ? 30.554 -15.762 -20.834 1.00 66.50 150 GLU A N 1
ATOM 1239 C CA . GLU A 1 150 ? 29.867 -17.023 -20.510 1.00 66.50 150 GLU A CA 1
ATOM 1240 C C . GLU A 1 150 ? 29.595 -17.136 -18.994 1.00 66.50 150 GLU A C 1
ATOM 1242 O O . GLU A 1 150 ? 28.513 -17.525 -18.542 1.00 66.50 150 GLU A O 1
ATOM 1247 N N . ASN A 1 151 ? 30.531 -16.633 -18.184 1.00 67.81 151 ASN A N 1
ATOM 1248 C CA . ASN A 1 151 ? 30.440 -16.627 -16.722 1.00 67.81 151 ASN A CA 1
ATOM 1249 C C . ASN A 1 151 ? 29.733 -15.390 -16.144 1.00 67.81 151 ASN A C 1
ATOM 1251 O O . ASN A 1 151 ? 29.550 -15.311 -14.931 1.00 67.81 151 ASN A O 1
ATOM 1255 N N . TYR A 1 152 ? 29.315 -14.437 -16.984 1.00 75.38 152 TYR A N 1
ATOM 1256 C CA . TYR A 1 152 ? 28.631 -13.228 -16.527 1.00 75.38 152 TYR A CA 1
ATOM 1257 C C . TYR A 1 152 ? 27.306 -13.568 -15.833 1.00 75.38 152 TYR A C 1
ATOM 1259 O O . TYR A 1 152 ? 26.480 -14.312 -16.371 1.00 75.38 152 TYR A O 1
ATOM 1267 N N . GLN A 1 153 ? 27.073 -12.996 -14.656 1.00 72.75 153 GLN A N 1
ATOM 1268 C CA . GLN A 1 153 ? 25.800 -13.086 -13.947 1.00 72.75 153 GLN A CA 1
ATOM 1269 C C . GLN A 1 153 ? 25.102 -11.732 -13.996 1.00 72.75 153 GLN A C 1
ATOM 1271 O O . GLN A 1 153 ? 25.743 -10.699 -13.821 1.00 72.75 153 GLN A O 1
ATOM 1276 N N . LEU A 1 154 ? 23.787 -11.739 -14.233 1.00 73.19 154 LEU A N 1
ATOM 1277 C CA . LEU A 1 154 ? 23.010 -10.503 -14.235 1.00 73.19 154 LEU A CA 1
ATOM 1278 C C . LEU A 1 154 ? 23.123 -9.828 -12.857 1.00 73.19 154 LEU A C 1
ATOM 1280 O O . LEU A 1 154 ? 22.921 -10.503 -11.844 1.00 73.19 154 LEU A O 1
ATOM 1284 N N . PRO A 1 155 ? 23.430 -8.521 -12.787 1.00 63.91 155 PRO A N 1
ATOM 1285 C CA . PRO A 1 155 ? 23.538 -7.801 -11.532 1.00 63.91 155 PRO A CA 1
ATOM 1286 C C . PRO A 1 155 ? 22.151 -7.680 -10.910 1.00 63.91 155 PRO A C 1
ATOM 1288 O O . PRO A 1 155 ? 21.342 -6.831 -11.282 1.00 63.91 155 PRO A O 1
ATOM 1291 N N . TYR A 1 156 ? 21.885 -8.506 -9.905 1.00 56.84 156 TYR A N 1
ATOM 1292 C CA . TYR A 1 156 ? 20.720 -8.315 -9.046 1.00 56.84 156 TYR A CA 1
ATOM 1293 C C . TYR A 1 156 ? 20.868 -7.034 -8.204 1.00 56.84 156 TYR A C 1
ATOM 1295 O O . TYR A 1 156 ? 19.861 -6.461 -7.814 1.00 56.84 156 TYR A O 1
ATOM 1303 N N . HIS A 1 157 ? 22.097 -6.525 -8.005 1.00 47.75 157 HIS A N 1
ATOM 1304 C CA . HIS A 1 157 ? 22.386 -5.227 -7.385 1.00 47.75 157 HIS A CA 1
ATOM 1305 C C . HIS A 1 157 ? 23.651 -4.582 -7.994 1.00 47.75 157 HIS A C 1
ATOM 1307 O O . HIS A 1 157 ? 24.665 -5.263 -8.143 1.00 47.75 157 HIS A O 1
ATOM 1313 N N . PRO A 1 158 ? 23.692 -3.255 -8.236 1.00 39.75 158 PRO A N 1
ATOM 1314 C CA . PRO A 1 158 ? 24.932 -2.568 -8.631 1.00 39.75 158 PRO A CA 1
ATOM 1315 C C . PRO A 1 158 ? 26.045 -2.504 -7.554 1.00 39.75 158 PRO A C 1
ATOM 1317 O O . PRO A 1 158 ? 27.172 -2.131 -7.876 1.00 39.75 158 PRO A O 1
ATOM 1320 N N . SER A 1 159 ? 25.777 -2.861 -6.289 1.00 34.56 159 SER A N 1
ATOM 1321 C CA . SER A 1 159 ? 26.739 -2.821 -5.171 1.00 34.56 159 SER A CA 1
ATOM 1322 C C . SER A 1 159 ? 27.069 -4.200 -4.594 1.00 34.56 159 SER A C 1
ATOM 1324 O O . SER A 1 159 ? 27.932 -4.286 -3.728 1.00 34.56 159 SER A O 1
ATOM 1326 N N . ILE A 1 160 ? 26.426 -5.274 -5.070 1.00 39.03 160 ILE A N 1
ATOM 1327 C CA . ILE A 1 160 ? 26.681 -6.659 -4.637 1.00 39.03 160 ILE A CA 1
ATOM 1328 C C . ILE A 1 160 ? 27.212 -7.449 -5.831 1.00 39.03 160 ILE A C 1
ATOM 1330 O O . ILE A 1 160 ? 26.596 -8.381 -6.334 1.00 39.03 160 ILE A O 1
ATOM 1334 N N . LEU A 1 161 ? 28.378 -7.036 -6.315 1.00 42.09 161 LEU A N 1
ATOM 1335 C CA . LEU A 1 161 ? 29.222 -7.881 -7.148 1.00 42.09 161 LEU A CA 1
ATOM 1336 C C . LEU A 1 161 ? 30.599 -7.846 -6.503 1.00 42.09 161 LEU A C 1
ATOM 1338 O O . LEU A 1 161 ? 31.306 -6.848 -6.580 1.00 42.09 161 LEU A O 1
ATOM 1342 N N . THR A 1 162 ? 30.923 -8.920 -5.794 1.00 37.16 162 THR A N 1
ATOM 1343 C CA . THR A 1 162 ? 32.109 -9.060 -4.941 1.00 37.16 162 THR A CA 1
ATOM 1344 C C . THR A 1 162 ? 33.398 -9.334 -5.722 1.00 37.16 162 THR A C 1
ATOM 1346 O O . THR A 1 162 ? 34.447 -9.483 -5.108 1.00 37.16 162 THR A O 1
ATOM 1349 N N . ASN A 1 163 ? 33.345 -9.361 -7.060 1.00 44.72 163 ASN A N 1
ATOM 1350 C CA . ASN A 1 163 ? 34.502 -9.554 -7.933 1.00 44.72 163 ASN A CA 1
ATOM 1351 C C . ASN A 1 163 ? 34.506 -8.537 -9.084 1.00 44.72 163 ASN A C 1
ATOM 1353 O O . ASN A 1 163 ? 33.742 -8.671 -10.041 1.00 44.72 163 ASN A O 1
ATOM 1357 N N . ASP A 1 164 ? 35.428 -7.571 -9.036 1.00 49.56 164 ASP A N 1
ATOM 1358 C CA . ASP A 1 164 ? 35.655 -6.604 -10.123 1.00 49.56 164 ASP A CA 1
ATOM 1359 C C . ASP A 1 164 ? 36.049 -7.282 -11.451 1.00 49.56 164 ASP A C 1
ATOM 1361 O O . ASP A 1 164 ? 35.761 -6.761 -12.525 1.00 49.56 164 ASP A O 1
ATOM 1365 N N . ASN A 1 165 ? 36.613 -8.496 -11.396 1.00 44.66 165 ASN A N 1
ATOM 1366 C CA . ASN A 1 165 ? 37.108 -9.241 -12.561 1.00 44.66 165 ASN A CA 1
ATOM 1367 C C . ASN A 1 165 ? 36.012 -9.866 -13.455 1.00 44.66 165 ASN A C 1
ATOM 1369 O O . ASN A 1 165 ? 36.340 -10.482 -14.465 1.00 44.66 165 ASN A O 1
ATOM 1373 N N . GLN A 1 166 ? 34.726 -9.759 -13.096 1.00 55.22 166 GLN A N 1
ATOM 1374 C CA . GLN A 1 166 ? 33.599 -10.303 -13.882 1.00 55.22 166 GLN A CA 1
ATOM 1375 C C . GLN A 1 166 ? 32.575 -9.232 -14.303 1.00 55.22 166 GLN A C 1
ATOM 1377 O O . GLN A 1 166 ? 31.525 -9.565 -14.857 1.00 55.22 166 GLN A O 1
ATOM 1382 N N . ARG A 1 167 ? 32.855 -7.946 -14.043 1.00 65.31 167 ARG A N 1
ATOM 1383 C CA . ARG A 1 167 ? 31.943 -6.847 -14.385 1.00 65.31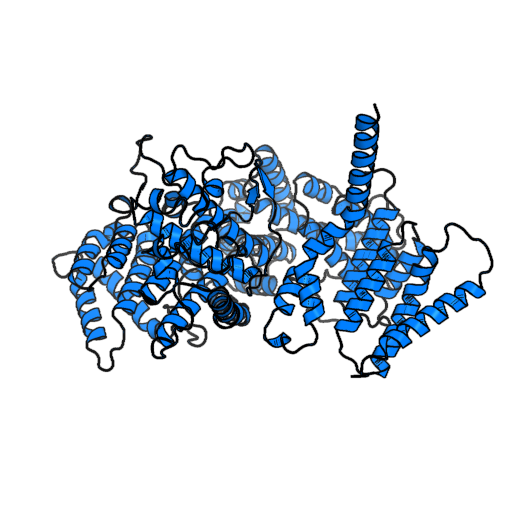 167 ARG A CA 1
ATOM 1384 C C . ARG A 1 167 ? 31.966 -6.536 -15.876 1.00 65.31 167 ARG A C 1
ATOM 1386 O O . ARG A 1 167 ? 33.025 -6.386 -16.474 1.00 65.31 167 ARG A O 1
ATOM 1393 N N . GLN A 1 168 ? 30.776 -6.351 -16.439 1.00 76.44 168 GLN A N 1
ATOM 1394 C CA . GLN A 1 168 ? 30.575 -5.842 -17.794 1.00 76.44 168 GLN A CA 1
ATOM 1395 C C . GLN A 1 168 ? 29.652 -4.621 -17.707 1.00 76.44 168 GLN A C 1
ATOM 1397 O O . GLN A 1 168 ? 28.435 -4.763 -17.862 1.00 76.44 168 GLN A O 1
ATOM 1402 N N . PRO A 1 169 ? 30.203 -3.420 -17.425 1.00 76.88 169 PRO A N 1
ATOM 1403 C CA . PRO A 1 169 ? 29.417 -2.221 -17.139 1.00 76.88 169 PRO A CA 1
ATOM 1404 C C . PRO A 1 169 ? 28.354 -1.936 -18.198 1.00 76.88 169 PRO A C 1
ATOM 1406 O O . PRO A 1 169 ? 27.234 -1.564 -17.866 1.00 76.88 169 PRO A O 1
ATOM 1409 N N . LEU A 1 170 ? 28.670 -2.154 -19.476 1.00 82.12 170 LEU A N 1
ATOM 1410 C CA . LEU A 1 170 ? 27.723 -1.912 -20.559 1.00 82.12 170 LEU A CA 1
ATOM 1411 C C . LEU A 1 170 ? 26.521 -2.875 -20.542 1.00 82.12 170 LEU A C 1
ATOM 1413 O O . LEU A 1 170 ? 25.404 -2.455 -20.851 1.00 82.12 170 LEU A O 1
ATOM 1417 N N . ILE A 1 171 ? 26.720 -4.137 -20.144 1.00 84.00 171 ILE A N 1
ATOM 1418 C CA . ILE A 1 171 ? 25.633 -5.120 -20.000 1.00 84.00 171 ILE A CA 1
ATOM 1419 C C . ILE A 1 171 ? 24.788 -4.798 -18.765 1.00 84.00 171 ILE A C 1
ATOM 1421 O O . ILE A 1 171 ? 23.563 -4.883 -18.834 1.00 84.00 171 ILE A O 1
ATOM 1425 N N . ASP A 1 172 ? 25.413 -4.350 -17.675 1.00 80.19 172 ASP A N 1
ATOM 1426 C CA . ASP A 1 172 ? 24.702 -3.917 -16.468 1.00 80.19 172 ASP A CA 1
ATOM 1427 C C . ASP A 1 172 ? 23.775 -2.727 -16.780 1.00 80.19 172 ASP A C 1
ATOM 1429 O O . ASP A 1 172 ? 22.581 -2.761 -16.475 1.00 80.19 172 ASP A O 1
ATOM 1433 N N . LEU A 1 173 ? 24.294 -1.702 -17.469 1.00 81.81 173 LEU A N 1
ATOM 1434 C CA . LEU A 1 173 ? 23.514 -0.538 -17.914 1.00 81.81 173 LEU A CA 1
ATOM 1435 C C . LEU A 1 173 ? 22.365 -0.943 -18.851 1.00 81.81 173 LEU A C 1
ATOM 1437 O O . LEU A 1 173 ? 21.254 -0.410 -18.741 1.00 81.81 173 LEU A O 1
ATOM 1441 N N . PHE A 1 174 ? 22.617 -1.908 -19.743 1.00 86.69 174 PHE A N 1
ATOM 1442 C CA . PHE A 1 174 ? 21.604 -2.468 -20.634 1.00 86.69 174 PHE A CA 1
ATOM 1443 C C . PHE A 1 174 ? 20.507 -3.216 -19.873 1.00 86.69 174 PHE A C 1
ATOM 1445 O O . PHE A 1 174 ? 19.321 -3.021 -20.147 1.00 86.69 174 PHE A O 1
ATOM 1452 N N . PHE A 1 175 ? 20.874 -4.024 -18.882 1.00 84.81 175 PHE A N 1
ATOM 1453 C CA . PHE A 1 175 ? 19.922 -4.714 -18.023 1.00 84.81 175 PHE A CA 1
ATOM 1454 C C . PHE A 1 175 ? 19.019 -3.724 -17.270 1.00 84.81 175 PHE A C 1
ATOM 1456 O O . PHE A 1 175 ? 17.795 -3.856 -17.335 1.00 84.81 175 PHE A O 1
ATOM 1463 N N . PHE A 1 176 ? 19.584 -2.690 -16.634 1.00 78.38 176 PHE A N 1
ATOM 1464 C CA . PHE A 1 176 ? 18.797 -1.668 -15.927 1.00 78.38 176 PHE A CA 1
ATOM 1465 C C . PHE A 1 176 ? 17.909 -0.848 -16.869 1.00 78.38 176 PHE A C 1
ATOM 1467 O O . PHE A 1 176 ? 16.766 -0.531 -16.522 1.00 78.38 176 PHE A O 1
ATOM 1474 N N . HIS A 1 177 ? 18.395 -0.554 -18.079 1.00 82.94 177 HIS A N 1
ATOM 1475 C CA . HIS A 1 177 ? 17.603 0.092 -19.123 1.00 82.94 177 HIS A CA 1
ATOM 1476 C C . HIS A 1 177 ? 16.348 -0.722 -19.448 1.00 82.94 177 HIS A C 1
ATOM 1478 O O . HIS A 1 177 ? 15.231 -0.199 -19.421 1.00 82.94 177 HIS A O 1
ATOM 1484 N N . LEU A 1 178 ? 16.522 -2.021 -19.704 1.00 83.06 178 LEU A N 1
ATOM 1485 C CA . LEU A 1 178 ? 15.416 -2.934 -19.972 1.00 83.06 178 LEU A CA 1
ATOM 1486 C C . LEU A 1 178 ? 14.480 -3.033 -18.766 1.00 83.06 178 LEU A C 1
ATOM 1488 O O . LEU A 1 178 ? 13.270 -2.884 -18.921 1.00 83.06 178 LEU A O 1
ATOM 1492 N N . GLN A 1 179 ? 15.020 -3.221 -17.560 1.00 79.25 179 GLN A N 1
ATOM 1493 C CA . GLN A 1 179 ? 14.234 -3.352 -16.333 1.00 79.25 179 GLN A CA 1
ATOM 1494 C C . GLN A 1 179 ? 13.278 -2.170 -16.129 1.00 79.25 179 GLN A C 1
ATOM 1496 O O . GLN A 1 179 ? 12.120 -2.383 -15.764 1.00 79.25 179 GLN A O 1
ATOM 1501 N N . ARG A 1 180 ? 13.742 -0.947 -16.410 1.00 74.69 180 ARG A N 1
ATOM 1502 C CA . ARG A 1 180 ? 12.931 0.271 -16.357 1.00 74.69 180 ARG A CA 1
ATOM 1503 C C . ARG A 1 180 ? 11.800 0.255 -17.389 1.00 74.69 180 ARG A C 1
ATOM 1505 O O . ARG A 1 180 ? 10.664 0.533 -17.025 1.00 74.69 180 ARG A O 1
ATOM 1512 N N . TYR A 1 181 ? 12.077 -0.129 -18.634 1.00 74.31 181 TYR A N 1
ATOM 1513 C CA . TYR A 1 181 ? 11.044 -0.249 -19.672 1.00 74.31 181 TYR A CA 1
ATOM 1514 C C . TYR A 1 181 ? 9.968 -1.284 -19.324 1.00 74.31 181 TYR A C 1
ATOM 1516 O O . TYR A 1 181 ? 8.782 -1.014 -19.492 1.00 74.31 181 TYR A O 1
ATOM 1524 N N . PHE A 1 182 ? 10.364 -2.430 -18.769 1.00 74.75 182 PHE A N 1
ATOM 1525 C CA . PHE A 1 182 ? 9.422 -3.456 -18.310 1.00 74.75 182 PHE A CA 1
ATOM 1526 C C . PHE A 1 182 ? 8.577 -3.027 -17.099 1.00 74.75 182 PHE A C 1
ATOM 1528 O O . PHE A 1 182 ? 7.542 -3.638 -16.852 1.00 74.75 182 PHE A O 1
ATOM 1535 N N . ASN A 1 183 ? 8.992 -2.005 -16.342 1.00 67.38 183 ASN A N 1
ATOM 1536 C CA . ASN A 1 183 ? 8.199 -1.455 -15.236 1.00 67.38 183 ASN A CA 1
ATOM 1537 C C . ASN A 1 183 ? 7.152 -0.439 -15.698 1.00 67.38 183 ASN A C 1
ATOM 1539 O O . ASN A 1 183 ? 6.135 -0.276 -15.027 1.00 67.38 183 ASN A O 1
ATOM 1543 N N . ASP A 1 184 ? 7.427 0.257 -16.802 1.00 58.97 184 ASP A N 1
ATOM 1544 C CA . ASP A 1 184 ? 6.590 1.341 -17.315 1.00 58.97 184 ASP A CA 1
ATOM 1545 C C . ASP A 1 184 ? 5.499 0.830 -18.286 1.00 58.97 184 ASP A C 1
ATOM 1547 O O . ASP A 1 184 ? 4.534 1.546 -18.560 1.00 58.97 184 ASP A O 1
ATOM 1551 N N . GLU A 1 185 ? 5.619 -0.399 -18.806 1.00 63.12 185 GLU A N 1
ATOM 1552 C CA . GLU A 1 185 ? 4.634 -1.009 -19.709 1.00 63.12 185 GLU A CA 1
ATOM 1553 C C . GLU A 1 185 ? 3.534 -1.802 -18.981 1.00 63.12 185 GLU A C 1
ATOM 1555 O O . GLU A 1 185 ? 3.770 -2.516 -18.005 1.00 63.12 185 GLU A O 1
ATOM 1560 N N . ILE A 1 186 ? 2.309 -1.738 -19.518 1.00 66.62 186 ILE A N 1
ATOM 1561 C CA . ILE A 1 186 ? 1.215 -2.626 -19.109 1.00 66.62 186 ILE A CA 1
ATOM 1562 C C . ILE A 1 186 ? 1.549 -4.038 -19.593 1.00 66.62 186 ILE A C 1
ATOM 1564 O O . ILE A 1 186 ? 1.566 -4.307 -20.795 1.00 66.62 186 ILE A O 1
ATOM 1568 N N . ILE A 1 187 ? 1.789 -4.944 -18.650 1.00 73.25 187 ILE A N 1
ATOM 1569 C CA . ILE A 1 187 ? 2.162 -6.327 -18.946 1.00 73.25 187 ILE A CA 1
ATOM 1570 C C . ILE A 1 187 ? 0.945 -7.075 -19.492 1.00 73.25 187 ILE A C 1
ATOM 1572 O O . ILE A 1 187 ? -0.064 -7.217 -18.802 1.00 73.25 187 ILE A O 1
ATOM 1576 N N . LYS A 1 188 ? 1.067 -7.572 -20.726 1.00 80.88 188 LYS A N 1
ATOM 1577 C CA . LYS A 1 188 ? 0.046 -8.367 -21.421 1.00 80.88 188 LYS A CA 1
ATOM 1578 C C . LYS A 1 188 ? 0.519 -9.801 -21.652 1.00 80.88 188 LYS A C 1
ATOM 1580 O O . LYS A 1 188 ? 1.706 -10.041 -21.877 1.00 80.88 188 LYS A O 1
ATOM 1585 N N . CYS A 1 189 ? -0.425 -10.741 -21.707 1.00 81.12 189 CYS A N 1
ATOM 1586 C CA . CYS A 1 189 ? -0.173 -12.150 -22.032 1.00 81.12 189 CYS A CA 1
ATOM 1587 C C . CYS A 1 189 ? 0.574 -12.335 -23.365 1.00 81.12 189 CYS A C 1
ATOM 1589 O O . CYS A 1 189 ? 1.431 -13.211 -23.490 1.00 81.12 189 CYS A O 1
ATOM 1591 N N . GLU A 1 190 ? 0.276 -11.490 -24.357 1.00 82.44 190 GLU A N 1
ATOM 1592 C CA . GLU A 1 190 ? 0.908 -11.500 -25.683 1.00 82.44 190 GLU A CA 1
ATOM 1593 C C . GLU A 1 190 ? 2.425 -11.300 -25.611 1.00 82.44 190 GLU A C 1
ATOM 1595 O O . GLU A 1 190 ? 3.176 -12.025 -26.265 1.00 82.44 190 GLU A O 1
ATOM 1600 N N . LEU A 1 191 ? 2.881 -10.366 -24.771 1.00 84.56 191 LEU A N 1
ATOM 1601 C CA . LEU A 1 191 ? 4.299 -10.073 -24.580 1.00 84.56 191 LEU A CA 1
ATOM 1602 C C . LEU A 1 191 ? 5.031 -11.279 -23.983 1.00 84.56 191 LEU A C 1
ATOM 1604 O O . LEU A 1 191 ? 6.094 -11.663 -24.464 1.00 84.56 191 LEU A O 1
ATOM 1608 N N . VAL A 1 192 ? 4.445 -11.928 -22.977 1.00 85.56 192 VAL A N 1
ATOM 1609 C CA . VAL A 1 192 ? 5.056 -13.104 -22.338 1.00 85.56 192 VAL A CA 1
ATOM 1610 C C . VAL A 1 192 ? 5.139 -14.281 -23.310 1.00 85.56 192 VAL A C 1
ATOM 1612 O O . VAL A 1 192 ? 6.195 -14.904 -23.434 1.00 85.56 192 VAL A O 1
ATOM 1615 N N . ASN A 1 193 ? 4.081 -14.527 -24.088 1.00 83.19 193 ASN A N 1
ATOM 1616 C CA . ASN A 1 193 ? 4.103 -15.522 -25.163 1.00 83.19 193 ASN A CA 1
ATOM 1617 C C . ASN A 1 193 ? 5.178 -15.217 -26.217 1.00 83.19 193 ASN A C 1
ATOM 1619 O O . ASN A 1 193 ? 5.919 -16.118 -26.624 1.00 83.19 193 ASN A O 1
ATOM 1623 N N . LYS A 1 194 ? 5.305 -13.950 -26.628 1.00 85.50 194 LYS A N 1
ATOM 1624 C CA . LYS A 1 194 ? 6.339 -13.492 -27.565 1.00 85.50 194 LYS A CA 1
ATOM 1625 C C . LYS A 1 194 ? 7.741 -13.776 -27.025 1.00 85.50 194 LYS A C 1
ATOM 1627 O O . LYS A 1 194 ? 8.579 -14.312 -27.751 1.00 85.50 194 LYS A O 1
ATOM 1632 N N . ILE A 1 195 ? 7.986 -13.493 -25.745 1.00 87.62 195 ILE A N 1
ATOM 1633 C CA . ILE A 1 195 ? 9.259 -13.780 -25.072 1.00 87.62 195 ILE A CA 1
ATOM 1634 C C . ILE A 1 195 ? 9.536 -15.284 -25.071 1.00 87.62 195 ILE A C 1
ATOM 1636 O O . ILE A 1 195 ? 10.609 -15.701 -25.514 1.00 87.62 195 ILE A O 1
ATOM 1640 N N . MET A 1 196 ? 8.573 -16.113 -24.657 1.00 83.75 196 MET A N 1
ATOM 1641 C CA . MET A 1 196 ? 8.725 -17.575 -24.635 1.00 83.75 196 MET A CA 1
ATOM 1642 C C . MET A 1 196 ? 9.128 -18.139 -26.000 1.00 83.75 196 MET A C 1
ATOM 1644 O O . MET A 1 196 ? 10.055 -18.950 -26.086 1.00 83.75 196 MET A O 1
ATOM 1648 N N . GLN A 1 197 ? 8.474 -17.677 -27.066 1.00 83.88 197 GLN A N 1
ATOM 1649 C CA . GLN A 1 197 ? 8.696 -18.157 -28.432 1.00 83.88 197 GLN A CA 1
ATOM 1650 C C . GLN A 1 197 ? 9.931 -17.545 -29.099 1.00 83.88 197 GLN A C 1
ATOM 1652 O O . GLN A 1 197 ? 10.418 -18.078 -30.099 1.00 83.88 197 GLN A O 1
ATOM 1657 N N . SER A 1 198 ? 10.462 -16.452 -28.549 1.00 84.88 198 SER A N 1
ATOM 1658 C CA . SER A 1 198 ? 11.598 -15.755 -29.136 1.00 84.88 198 SER A CA 1
ATOM 1659 C C . SER A 1 198 ? 12.852 -16.629 -29.189 1.00 84.88 198 SER A C 1
ATOM 1661 O O . SER A 1 198 ? 13.203 -17.349 -28.244 1.00 84.88 198 SER A O 1
ATOM 1663 N N . LYS A 1 199 ? 13.538 -16.547 -30.329 1.00 79.06 199 LYS A N 1
ATOM 1664 C CA . LYS A 1 199 ? 14.830 -17.176 -30.597 1.00 79.06 199 LYS A CA 1
ATOM 1665 C C . LYS A 1 199 ? 15.752 -16.126 -31.204 1.00 79.06 199 LYS A C 1
ATOM 1667 O O . LYS A 1 199 ? 15.295 -15.285 -31.975 1.00 79.06 199 LYS A O 1
ATOM 1672 N N . LEU A 1 200 ? 17.051 -16.224 -30.929 1.00 73.44 200 LEU A N 1
ATOM 1673 C CA . LEU A 1 200 ? 18.092 -15.342 -31.478 1.00 73.44 200 LEU A CA 1
ATOM 1674 C C . LEU A 1 200 ? 18.371 -15.604 -32.981 1.00 73.44 200 LEU A C 1
ATOM 1676 O O . LEU A 1 200 ? 19.506 -15.554 -33.439 1.00 73.44 200 LEU A O 1
ATOM 1680 N N . GLN A 1 201 ? 17.365 -16.002 -33.763 1.00 56.81 201 GLN A N 1
ATOM 1681 C CA . GLN A 1 201 ? 17.588 -16.846 -34.938 1.00 56.81 201 GLN A CA 1
ATOM 1682 C C . GLN A 1 201 ? 18.092 -16.148 -36.211 1.00 56.81 201 GLN A C 1
ATOM 1684 O O . GLN A 1 201 ? 18.267 -16.855 -37.189 1.00 56.81 201 GLN A O 1
ATOM 1689 N N . ASN A 1 202 ? 18.388 -14.841 -36.240 1.00 49.34 202 ASN A N 1
ATOM 1690 C CA . ASN A 1 202 ? 18.853 -14.170 -37.474 1.00 49.34 202 ASN A CA 1
ATOM 1691 C C . ASN A 1 202 ? 19.751 -12.931 -37.259 1.00 49.34 202 ASN A C 1
ATOM 1693 O O . ASN A 1 202 ? 19.764 -12.021 -38.086 1.00 49.34 202 ASN A O 1
ATOM 1697 N N . MET A 1 203 ? 20.507 -12.852 -36.163 1.00 56.22 203 MET A N 1
ATOM 1698 C CA . MET A 1 203 ? 21.370 -11.688 -35.923 1.00 56.22 203 MET A CA 1
ATOM 1699 C C . MET A 1 203 ? 22.796 -11.956 -36.423 1.00 56.22 203 MET A C 1
ATOM 1701 O O . MET A 1 203 ? 23.441 -12.910 -35.990 1.00 56.22 203 MET A O 1
ATOM 1705 N N . ARG A 1 204 ? 23.309 -11.109 -37.327 1.00 57.50 204 ARG A N 1
ATOM 1706 C CA . ARG A 1 204 ? 24.747 -11.068 -37.643 1.00 57.50 204 ARG A CA 1
ATOM 1707 C C . ARG A 1 204 ? 25.461 -10.435 -36.451 1.00 57.50 204 ARG A C 1
ATOM 1709 O O . ARG A 1 204 ? 25.481 -9.218 -36.348 1.00 57.50 204 ARG A O 1
ATOM 1716 N N . ILE A 1 205 ? 25.988 -11.260 -35.552 1.00 66.50 205 ILE A N 1
ATOM 1717 C CA . ILE A 1 205 ? 26.733 -10.824 -34.365 1.00 66.50 205 ILE A CA 1
ATOM 1718 C C . ILE A 1 205 ? 28.134 -11.417 -34.456 1.00 66.50 205 ILE A C 1
ATOM 1720 O O . ILE A 1 205 ? 28.276 -12.601 -34.770 1.00 66.50 205 ILE A O 1
ATOM 1724 N N . LYS A 1 206 ? 29.164 -10.613 -34.171 1.00 64.62 206 LYS A N 1
ATOM 1725 C CA . LYS A 1 206 ? 30.563 -11.076 -34.156 1.00 64.62 206 LYS A CA 1
ATOM 1726 C C . LYS A 1 206 ? 30.791 -12.244 -33.182 1.00 64.62 206 LYS A C 1
ATOM 1728 O O . LYS A 1 206 ? 31.542 -13.159 -33.504 1.00 64.62 206 LYS A O 1
ATOM 1733 N N . HIS A 1 207 ? 30.073 -12.253 -32.055 1.00 69.75 207 HIS A N 1
ATOM 1734 C CA . HIS A 1 207 ? 30.193 -13.235 -30.969 1.00 69.75 207 HIS A CA 1
ATOM 1735 C C . HIS A 1 207 ? 28.851 -13.943 -30.690 1.00 69.75 207 HIS A C 1
ATOM 1737 O O . HIS A 1 207 ? 28.164 -13.641 -29.712 1.00 69.75 207 HIS A O 1
ATOM 1743 N N . PRO A 1 208 ? 28.428 -14.892 -31.549 1.00 71.62 208 PRO A N 1
ATOM 1744 C CA . PRO A 1 208 ? 27.083 -15.468 -31.492 1.00 71.62 208 PRO A CA 1
ATOM 1745 C C . PRO A 1 208 ? 26.833 -16.340 -30.253 1.00 71.62 208 PRO A C 1
ATOM 1747 O O . PRO A 1 208 ? 25.695 -16.418 -29.799 1.00 71.62 208 PRO A O 1
ATOM 1750 N N . LYS A 1 209 ? 27.870 -16.980 -29.689 1.00 74.56 209 LYS A N 1
ATOM 1751 C CA . LYS A 1 209 ? 27.746 -17.805 -28.473 1.00 74.56 209 LYS A CA 1
ATOM 1752 C C . LYS A 1 209 ? 27.475 -16.947 -27.237 1.00 74.56 209 LYS A C 1
ATOM 1754 O O . LYS A 1 209 ? 26.440 -17.124 -26.603 1.00 74.56 209 LYS A O 1
ATOM 1759 N N . SER A 1 210 ? 28.331 -15.962 -26.969 1.00 73.25 210 SER A N 1
ATOM 1760 C CA . SER A 1 210 ? 28.180 -15.026 -25.848 1.00 73.25 210 SER A CA 1
ATOM 1761 C C . SER A 1 210 ? 26.860 -14.254 -25.924 1.00 73.25 210 SER A C 1
ATOM 1763 O O . SER A 1 210 ? 26.139 -14.142 -24.934 1.00 73.25 210 SER A O 1
ATOM 1765 N N . ALA A 1 211 ? 26.480 -13.801 -27.124 1.00 77.94 211 ALA A N 1
ATOM 1766 C CA . ALA A 1 211 ? 25.189 -13.159 -27.347 1.00 77.94 211 ALA A CA 1
ATOM 1767 C C . ALA A 1 211 ? 24.003 -14.095 -27.066 1.00 77.94 211 ALA A C 1
ATOM 1769 O O . ALA A 1 211 ? 23.013 -13.661 -26.482 1.00 77.94 211 ALA A O 1
ATOM 1770 N N . ALA A 1 212 ? 24.094 -15.374 -27.445 1.00 82.31 212 ALA A N 1
ATOM 1771 C CA . ALA A 1 212 ? 23.058 -16.362 -27.155 1.00 82.31 212 ALA A CA 1
ATOM 1772 C C . ALA A 1 212 ? 22.922 -16.646 -25.656 1.00 82.31 212 ALA A C 1
ATOM 1774 O O . ALA A 1 212 ? 21.797 -16.778 -25.172 1.00 82.31 212 ALA A O 1
ATOM 1775 N N . GLU A 1 213 ? 24.028 -16.690 -24.914 1.00 82.94 213 GLU A N 1
ATOM 1776 C CA . GLU A 1 213 ? 23.983 -16.875 -23.464 1.00 82.94 213 GLU A CA 1
ATOM 1777 C C . GLU A 1 213 ? 23.393 -15.669 -22.735 1.00 82.94 213 GLU A C 1
ATOM 1779 O O . GLU A 1 213 ? 22.501 -15.838 -21.901 1.00 82.94 213 GLU A O 1
ATOM 1784 N N . ILE A 1 214 ? 23.821 -14.451 -23.078 1.00 84.44 214 ILE A N 1
ATOM 1785 C CA . ILE A 1 214 ? 23.270 -13.218 -22.496 1.00 84.44 214 ILE A CA 1
ATOM 1786 C C . ILE A 1 214 ? 21.788 -13.081 -22.851 1.00 84.44 214 ILE A C 1
ATOM 1788 O O . ILE A 1 214 ? 20.968 -12.811 -21.974 1.00 84.44 214 ILE A O 1
ATOM 1792 N N . PHE A 1 215 ? 21.420 -13.338 -24.111 1.00 87.38 215 PHE A N 1
ATOM 1793 C CA . PHE A 1 215 ? 20.023 -13.357 -24.539 1.00 87.38 215 PHE A CA 1
ATOM 1794 C C . PHE A 1 215 ? 19.202 -14.353 -23.724 1.00 87.38 215 PHE A C 1
ATOM 1796 O O . PHE A 1 215 ? 18.116 -14.009 -23.266 1.00 87.38 215 PHE A O 1
ATOM 1803 N N . LYS A 1 216 ? 19.717 -15.571 -23.518 1.00 87.31 216 LYS A N 1
ATOM 1804 C CA . LYS A 1 216 ? 19.048 -16.594 -22.713 1.00 87.31 216 LYS A CA 1
ATOM 1805 C C . LYS A 1 216 ? 18.872 -16.130 -21.265 1.00 87.31 216 LYS A C 1
ATOM 1807 O O . LYS A 1 216 ? 17.756 -16.181 -20.767 1.00 87.31 216 LYS A O 1
ATOM 1812 N N . LYS A 1 217 ? 19.921 -15.607 -20.620 1.00 86.25 217 LYS A N 1
ATOM 1813 C CA . LYS A 1 217 ? 19.859 -15.091 -19.239 1.00 86.25 217 LYS A CA 1
ATOM 1814 C C . LYS A 1 217 ? 18.828 -13.961 -19.101 1.00 86.25 217 LYS A C 1
ATOM 1816 O O . LYS A 1 217 ? 17.997 -14.007 -18.196 1.00 86.25 217 LYS A O 1
ATOM 1821 N N . LEU A 1 218 ? 18.828 -12.990 -20.022 1.00 87.44 218 LEU A N 1
ATOM 1822 C CA . LEU A 1 218 ? 17.844 -11.898 -20.053 1.00 87.44 218 LEU A CA 1
ATOM 1823 C C . LEU A 1 218 ? 16.424 -12.421 -20.303 1.00 87.44 218 LEU A C 1
ATOM 1825 O O . LEU A 1 218 ? 15.489 -12.016 -19.613 1.00 87.44 218 LEU A O 1
ATOM 1829 N N . LYS A 1 219 ? 16.260 -13.340 -21.260 1.00 89.56 219 LYS A N 1
ATOM 1830 C CA . LYS A 1 219 ? 14.981 -13.986 -21.571 1.00 89.56 219 LYS A CA 1
ATOM 1831 C C . LYS A 1 219 ? 14.415 -14.704 -20.362 1.00 89.56 219 LYS A C 1
ATOM 1833 O O . LYS A 1 219 ? 13.267 -14.453 -20.019 1.00 89.56 219 LYS A O 1
ATOM 1838 N N . ASP A 1 220 ? 15.205 -15.556 -19.722 1.00 88.94 220 ASP A N 1
ATOM 1839 C CA . ASP A 1 220 ? 14.774 -16.340 -18.570 1.00 88.94 220 ASP A CA 1
ATOM 1840 C C . ASP A 1 220 ? 14.395 -15.406 -17.407 1.00 88.94 220 ASP A C 1
ATOM 1842 O O . ASP A 1 220 ? 13.307 -15.536 -16.847 1.00 88.94 220 ASP A O 1
ATOM 1846 N N . TYR A 1 221 ? 15.218 -14.387 -17.118 1.00 88.12 221 TYR A N 1
ATOM 1847 C CA . TYR A 1 221 ? 14.924 -13.379 -16.093 1.00 88.12 221 TYR A CA 1
ATOM 1848 C C . TYR A 1 221 ? 13.594 -12.651 -16.344 1.00 88.12 221 TYR A C 1
ATOM 1850 O O . TYR A 1 221 ? 12.715 -12.641 -15.478 1.00 88.12 221 TYR A O 1
ATOM 1858 N N . PHE A 1 222 ? 13.422 -12.043 -17.526 1.00 87.31 222 PHE A N 1
ATOM 1859 C CA . PHE A 1 222 ? 12.215 -11.269 -17.829 1.00 87.31 222 PHE A CA 1
ATOM 1860 C C . PHE A 1 222 ? 10.984 -12.164 -17.958 1.00 87.31 222 PHE A C 1
ATOM 1862 O O . PHE A 1 222 ? 9.910 -11.769 -17.516 1.00 87.31 222 PHE A O 1
ATOM 1869 N N . LEU A 1 223 ? 11.126 -13.382 -18.483 1.00 89.44 223 LEU A N 1
ATOM 1870 C CA . LEU A 1 223 ? 10.032 -14.344 -18.564 1.00 89.44 223 LEU A CA 1
ATOM 1871 C C . LEU A 1 223 ? 9.486 -14.698 -17.174 1.00 89.44 223 LEU A C 1
ATOM 1873 O O . LEU A 1 223 ? 8.272 -14.648 -16.956 1.00 89.44 223 LEU A O 1
ATOM 1877 N N . LEU A 1 224 ? 10.376 -15.013 -16.229 1.00 90.06 224 LEU A N 1
ATOM 1878 C CA . LEU A 1 224 ? 10.013 -15.326 -14.846 1.00 90.06 224 LEU A CA 1
ATOM 1879 C C . LEU A 1 224 ? 9.360 -14.131 -14.159 1.00 90.06 224 LEU A C 1
ATOM 1881 O O . LEU A 1 224 ? 8.268 -14.256 -13.602 1.00 90.06 224 LEU A O 1
ATOM 1885 N N . ARG A 1 225 ? 9.996 -12.962 -14.263 1.00 87.00 225 ARG A N 1
ATOM 1886 C CA . ARG A 1 225 ? 9.516 -11.719 -13.662 1.00 87.00 225 ARG A CA 1
ATOM 1887 C C . ARG A 1 225 ? 8.137 -11.324 -14.190 1.00 87.00 225 ARG A C 1
ATOM 1889 O O . ARG A 1 225 ? 7.239 -11.039 -13.407 1.00 87.00 225 ARG A O 1
ATOM 1896 N N . LEU A 1 226 ? 7.941 -11.323 -15.506 1.00 88.31 226 LEU A N 1
ATOM 1897 C CA . LEU A 1 226 ? 6.666 -10.936 -16.112 1.00 88.31 226 LEU A CA 1
ATOM 1898 C C . LEU A 1 226 ? 5.552 -11.932 -15.808 1.00 88.31 226 LEU A C 1
ATOM 1900 O O . LEU A 1 226 ? 4.420 -11.518 -15.587 1.00 88.31 226 LEU A O 1
ATOM 1904 N N . THR A 1 227 ? 5.865 -13.225 -15.750 1.00 89.44 227 THR A N 1
ATOM 1905 C CA . THR A 1 227 ? 4.875 -14.243 -15.376 1.00 89.44 227 THR A CA 1
ATOM 1906 C C . THR A 1 227 ? 4.451 -14.093 -13.921 1.00 89.44 227 THR A C 1
ATOM 1908 O O . THR A 1 227 ? 3.259 -14.155 -13.629 1.00 89.44 227 THR A O 1
ATOM 1911 N N . ALA A 1 228 ? 5.399 -13.841 -13.015 1.00 89.50 228 ALA A N 1
ATOM 1912 C CA . ALA A 1 228 ? 5.096 -13.503 -11.629 1.00 89.50 228 ALA A CA 1
ATOM 1913 C C . ALA A 1 228 ? 4.191 -12.259 -11.538 1.00 89.50 228 ALA A C 1
ATOM 1915 O O . ALA A 1 228 ? 3.178 -12.290 -10.846 1.00 89.50 228 ALA A O 1
ATOM 1916 N N . LEU A 1 229 ? 4.498 -11.196 -12.292 1.00 86.56 229 LEU A N 1
ATOM 1917 C CA . LEU A 1 229 ? 3.684 -9.976 -12.322 1.00 86.56 229 LEU A CA 1
ATOM 1918 C C . LEU A 1 229 ? 2.285 -10.194 -12.920 1.00 86.56 229 LEU A C 1
ATOM 1920 O O . LEU A 1 229 ? 1.335 -9.591 -12.426 1.00 86.56 229 LEU A O 1
ATOM 1924 N N . LEU A 1 230 ? 2.138 -11.054 -13.935 1.00 87.62 230 LEU A N 1
ATOM 1925 C CA . LEU A 1 230 ? 0.832 -11.444 -14.479 1.00 87.62 230 LEU A CA 1
ATOM 1926 C C . LEU A 1 230 ? -0.018 -12.172 -13.434 1.00 87.62 230 LEU A C 1
ATOM 1928 O O . LEU A 1 230 ? -1.200 -11.878 -13.311 1.00 87.62 230 LEU A O 1
ATOM 1932 N N . LEU A 1 231 ? 0.573 -13.070 -12.638 1.00 87.44 231 LEU A N 1
ATOM 1933 C CA . LEU A 1 231 ? -0.142 -13.747 -11.547 1.00 87.44 231 LEU A CA 1
ATOM 1934 C C . LEU A 1 231 ? -0.581 -12.790 -10.431 1.00 87.44 231 LEU A C 1
ATOM 1936 O O . LEU A 1 231 ? -1.500 -13.115 -9.685 1.00 87.44 231 LEU A O 1
ATOM 1940 N N . CYS A 1 232 ? 0.055 -11.624 -10.313 1.00 83.81 232 CYS A N 1
ATOM 1941 C CA . CYS A 1 232 ? -0.332 -10.578 -9.369 1.00 83.81 232 CYS A CA 1
ATOM 1942 C C . CYS A 1 232 ? -1.475 -9.674 -9.868 1.00 83.81 232 CYS A C 1
ATOM 1944 O O . CYS A 1 232 ? -1.921 -8.822 -9.099 1.00 83.81 232 CYS A O 1
ATOM 1946 N N . GLN A 1 233 ? -1.926 -9.795 -11.123 1.00 81.88 233 GLN A N 1
ATOM 1947 C CA . GLN A 1 233 ? -3.024 -8.978 -11.652 1.00 81.88 233 GLN A CA 1
ATOM 1948 C C . GLN A 1 233 ? -4.379 -9.477 -11.126 1.00 81.88 233 GLN A C 1
ATOM 1950 O O . GLN A 1 233 ? -4.663 -10.672 -11.143 1.00 81.88 233 GLN A O 1
ATOM 1955 N N . THR A 1 234 ? -5.219 -8.551 -10.662 1.00 65.31 234 THR A N 1
ATOM 1956 C CA . THR A 1 234 ? -6.541 -8.836 -10.076 1.00 65.31 234 THR A CA 1
ATOM 1957 C C . THR A 1 234 ? -7.655 -8.937 -11.118 1.00 65.31 234 THR A C 1
ATOM 1959 O O . THR A 1 234 ? -8.581 -9.721 -10.940 1.00 65.31 234 THR A O 1
ATOM 1962 N N . ASP A 1 235 ? -7.535 -8.208 -12.232 1.00 65.50 235 ASP A N 1
ATOM 1963 C CA . ASP A 1 235 ? -8.580 -8.073 -13.254 1.00 65.50 235 ASP A CA 1
ATOM 1964 C C . ASP A 1 235 ? -8.159 -8.728 -14.577 1.00 65.50 235 ASP A C 1
ATOM 1966 O O . ASP A 1 235 ? -7.823 -8.061 -15.556 1.00 65.50 235 ASP A O 1
ATOM 1970 N N . ILE A 1 236 ? -8.143 -10.061 -14.600 1.00 71.31 236 ILE A N 1
ATOM 1971 C CA . ILE A 1 236 ? -7.769 -10.844 -15.785 1.00 71.31 236 ILE A CA 1
ATOM 1972 C C . ILE A 1 236 ? -9.034 -11.417 -16.432 1.00 71.31 236 ILE A C 1
ATOM 1974 O O . ILE A 1 236 ? -9.870 -12.024 -15.761 1.00 71.31 236 ILE A O 1
ATOM 1978 N N . SER A 1 237 ? -9.167 -11.269 -17.752 1.00 78.12 237 SER A N 1
ATOM 1979 C CA . SER A 1 237 ? -10.276 -11.875 -18.495 1.00 78.12 237 SER A CA 1
ATOM 1980 C C . SER A 1 237 ? -10.225 -13.419 -18.436 1.00 78.12 237 SER A C 1
ATOM 1982 O O . SER A 1 237 ? -9.139 -13.998 -18.358 1.00 78.12 237 SER A O 1
ATOM 1984 N N . PRO A 1 238 ? -11.361 -14.140 -18.522 1.00 78.75 238 PRO A N 1
ATOM 1985 C CA . PRO A 1 238 ? -11.356 -15.609 -18.500 1.00 78.75 238 PRO A CA 1
ATOM 1986 C C . PRO A 1 238 ? -10.491 -16.250 -19.598 1.00 78.75 238 PRO A C 1
ATOM 1988 O O . PRO A 1 238 ? -9.902 -17.316 -19.391 1.00 78.75 238 PRO A O 1
ATOM 1991 N N . ASP A 1 239 ? -10.400 -15.604 -20.763 1.00 77.06 239 ASP A N 1
ATOM 1992 C CA . ASP A 1 239 ? -9.579 -16.068 -21.882 1.00 77.06 239 ASP A CA 1
ATOM 1993 C C . ASP A 1 239 ? -8.084 -15.865 -21.607 1.00 77.06 239 ASP A C 1
ATOM 1995 O O . ASP A 1 239 ? -7.290 -16.795 -21.794 1.00 77.06 239 ASP A O 1
ATOM 1999 N N . ASP A 1 240 ? -7.703 -14.709 -21.057 1.00 80.56 240 ASP A N 1
ATOM 2000 C CA . ASP A 1 240 ? -6.331 -14.445 -20.617 1.00 80.56 240 ASP A CA 1
ATOM 2001 C C . ASP A 1 240 ? -5.909 -15.392 -19.490 1.00 80.56 240 ASP A C 1
ATOM 2003 O O . ASP A 1 240 ? -4.791 -15.909 -19.497 1.00 80.56 240 ASP A O 1
ATOM 2007 N N . GLN A 1 241 ? -6.817 -15.722 -18.570 1.00 82.62 241 GLN A N 1
ATOM 2008 C CA . GLN A 1 241 ? -6.536 -16.622 -17.453 1.00 82.62 241 GLN A CA 1
ATOM 2009 C C . GLN A 1 241 ? -6.139 -18.032 -17.923 1.00 82.62 241 GLN A C 1
ATOM 2011 O O . GLN A 1 241 ? -5.262 -18.670 -17.329 1.00 82.62 241 GLN A O 1
ATOM 2016 N N . ARG A 1 242 ? -6.727 -18.525 -19.024 1.00 83.12 242 ARG A N 1
ATOM 2017 C CA . ARG A 1 242 ? -6.332 -19.803 -19.648 1.00 83.12 242 ARG A CA 1
ATOM 2018 C C . ARG A 1 242 ? -4.949 -19.733 -20.289 1.00 83.12 242 ARG A C 1
ATOM 2020 O O . ARG A 1 242 ? -4.221 -20.726 -20.276 1.00 83.12 242 ARG A O 1
ATOM 2027 N N . ILE A 1 243 ? -4.590 -18.593 -20.870 1.00 83.12 243 ILE A N 1
ATOM 2028 C CA . ILE A 1 243 ? -3.267 -18.385 -21.463 1.00 83.12 243 ILE A CA 1
ATOM 2029 C C . ILE A 1 243 ? -2.215 -18.315 -20.354 1.00 83.12 243 ILE A C 1
ATOM 2031 O O . ILE A 1 243 ? -1.232 -19.055 -20.414 1.00 83.12 243 ILE A O 1
ATOM 2035 N N . ILE A 1 244 ? -2.466 -17.524 -19.308 1.00 85.38 244 ILE A N 1
ATOM 2036 C CA . ILE A 1 244 ? -1.603 -17.412 -18.124 1.00 85.38 244 ILE A CA 1
ATOM 2037 C C . ILE A 1 244 ? -1.395 -18.786 -17.498 1.00 85.38 244 ILE A C 1
ATOM 2039 O O . ILE A 1 244 ? -0.259 -19.195 -17.315 1.00 85.38 244 ILE A O 1
ATOM 2043 N N . SER A 1 245 ? -2.464 -19.559 -17.301 1.00 88.00 245 SER A N 1
ATOM 2044 C CA . SER A 1 245 ? -2.394 -20.946 -16.822 1.00 88.00 245 SER A CA 1
ATOM 2045 C C . SER A 1 245 ? -1.379 -21.802 -17.586 1.00 88.00 245 SER A C 1
ATOM 2047 O O . SER A 1 245 ? -0.553 -22.491 -16.989 1.00 88.00 245 SER A O 1
ATOM 2049 N N . ARG A 1 246 ? -1.429 -21.761 -18.924 1.00 87.69 246 ARG A N 1
ATOM 2050 C CA . ARG A 1 246 ? -0.527 -22.540 -19.787 1.00 87.69 246 ARG A CA 1
ATOM 2051 C C . ARG A 1 246 ? 0.915 -22.048 -19.687 1.00 87.69 246 ARG A C 1
ATOM 2053 O O . ARG A 1 246 ? 1.822 -22.873 -19.597 1.00 87.69 246 ARG A O 1
ATOM 2060 N N . ILE A 1 247 ? 1.113 -20.730 -19.685 1.00 88.06 247 ILE A N 1
ATOM 2061 C CA . ILE A 1 247 ? 2.425 -20.089 -19.523 1.00 88.06 247 ILE A CA 1
ATOM 2062 C C . ILE A 1 247 ? 3.029 -20.466 -18.165 1.00 88.06 247 ILE A C 1
ATOM 2064 O O . ILE A 1 247 ? 4.153 -20.960 -18.104 1.00 88.06 247 ILE A O 1
ATOM 2068 N N . THR A 1 248 ? 2.266 -20.296 -17.084 1.00 89.81 248 THR A N 1
ATOM 2069 C CA . THR A 1 248 ? 2.675 -20.613 -15.715 1.00 89.81 248 THR A CA 1
ATOM 2070 C C . THR A 1 248 ? 3.035 -22.085 -15.581 1.00 89.81 248 THR A C 1
ATOM 2072 O O . THR A 1 248 ? 4.092 -22.392 -15.043 1.00 89.81 248 THR A O 1
ATOM 2075 N N . LEU A 1 249 ? 2.230 -23.003 -16.128 1.00 90.94 249 LEU A N 1
ATOM 2076 C CA . LEU A 1 249 ? 2.548 -24.432 -16.109 1.00 90.94 249 LEU A CA 1
ATOM 2077 C C . LEU A 1 249 ? 3.859 -24.742 -16.847 1.00 90.94 249 LEU A C 1
ATOM 2079 O O . LEU A 1 249 ? 4.693 -25.491 -16.337 1.00 90.94 249 LEU A O 1
ATOM 2083 N N . ALA A 1 250 ? 4.064 -24.155 -18.029 1.00 89.81 250 ALA A N 1
ATOM 2084 C CA . ALA A 1 250 ? 5.296 -24.335 -18.791 1.00 89.81 250 ALA A CA 1
ATOM 2085 C C . ALA A 1 250 ? 6.521 -23.813 -18.023 1.00 89.81 250 ALA A C 1
ATOM 2087 O O . ALA A 1 250 ? 7.555 -24.480 -17.982 1.00 89.81 250 ALA A O 1
ATOM 2088 N N . ILE A 1 251 ? 6.395 -22.657 -17.370 1.00 91.06 251 ILE A N 1
ATOM 2089 C CA . ILE A 1 251 ? 7.459 -22.066 -16.555 1.00 91.06 251 ILE A CA 1
ATOM 2090 C C . ILE A 1 251 ? 7.739 -22.901 -15.309 1.00 91.06 251 ILE A C 1
ATOM 2092 O O . ILE A 1 251 ? 8.908 -23.138 -15.007 1.00 91.06 251 ILE A O 1
ATOM 2096 N N . ILE A 1 252 ? 6.699 -23.405 -14.636 1.00 90.69 252 ILE A N 1
ATOM 2097 C CA . ILE A 1 252 ? 6.858 -24.290 -13.480 1.00 90.69 252 ILE A CA 1
ATOM 2098 C C . ILE A 1 252 ? 7.696 -25.509 -13.860 1.00 90.69 252 ILE A C 1
ATOM 2100 O O . ILE A 1 252 ? 8.683 -25.816 -13.196 1.00 90.69 252 ILE A O 1
ATOM 2104 N N . ASN A 1 253 ? 7.341 -26.155 -14.971 1.00 89.25 253 ASN A N 1
ATOM 2105 C CA . ASN A 1 253 ? 8.005 -27.374 -15.422 1.00 89.25 253 ASN A CA 1
ATOM 2106 C C . ASN A 1 253 ? 9.432 -27.134 -15.942 1.00 89.25 253 ASN A C 1
ATOM 2108 O O . ASN A 1 253 ? 10.239 -28.057 -15.922 1.00 89.25 253 ASN A O 1
ATOM 2112 N N . THR A 1 254 ? 9.737 -25.924 -16.422 1.00 88.19 254 THR A N 1
ATOM 2113 C CA . THR A 1 254 ? 11.028 -25.619 -17.064 1.00 88.19 254 THR A CA 1
ATOM 2114 C C . THR A 1 254 ? 12.037 -24.988 -16.104 1.00 88.19 254 THR A C 1
ATOM 2116 O O . THR A 1 254 ? 13.218 -25.312 -16.173 1.00 88.19 254 THR A O 1
ATOM 2119 N N . TYR A 1 255 ? 11.592 -24.085 -15.225 1.00 88.31 255 TYR A N 1
ATOM 2120 C CA . TYR A 1 255 ? 12.480 -23.215 -14.442 1.00 88.31 255 TYR A CA 1
ATOM 2121 C C . TYR A 1 255 ? 12.274 -23.300 -12.929 1.00 88.31 255 TYR A C 1
ATOM 2123 O O . TYR A 1 255 ? 13.203 -23.013 -12.180 1.00 88.31 255 TYR A O 1
ATOM 2131 N N . LEU A 1 256 ? 11.071 -23.654 -12.464 1.00 88.44 256 LEU A N 1
ATOM 2132 C CA . LEU A 1 256 ? 10.696 -23.525 -11.050 1.00 88.44 256 LEU A CA 1
ATOM 2133 C C . LEU A 1 256 ? 10.675 -24.863 -10.308 1.00 88.44 256 LEU A C 1
ATOM 2135 O O . LEU A 1 256 ? 9.945 -25.004 -9.329 1.00 88.44 256 LEU A O 1
ATOM 2139 N N . SER A 1 257 ? 11.440 -25.858 -10.759 1.00 84.06 257 SER A N 1
ATOM 2140 C CA . SER A 1 257 ? 11.532 -27.139 -10.059 1.00 84.06 257 SER A CA 1
ATOM 2141 C C . SER A 1 257 ? 11.984 -26.938 -8.613 1.00 84.06 257 SER A C 1
ATOM 2143 O O . SER A 1 257 ? 12.911 -26.174 -8.344 1.00 84.06 257 SER A O 1
ATOM 2145 N N . VAL A 1 258 ? 11.342 -27.652 -7.695 1.00 81.44 258 VAL A N 1
ATOM 2146 C CA . VAL A 1 258 ? 11.620 -27.571 -6.263 1.00 81.44 258 VAL A CA 1
ATOM 2147 C C . VAL A 1 258 ? 12.326 -28.849 -5.836 1.00 81.44 258 VAL A C 1
ATOM 2149 O O . VAL A 1 258 ? 11.734 -29.927 -5.921 1.00 81.44 258 VAL A O 1
ATOM 2152 N N . ASP A 1 259 ? 13.567 -28.724 -5.376 1.00 73.62 259 ASP A N 1
ATOM 2153 C CA . ASP A 1 259 ? 14.276 -29.822 -4.728 1.00 73.62 259 ASP A CA 1
ATOM 2154 C C . ASP A 1 259 ? 13.849 -29.899 -3.254 1.00 73.62 259 ASP A C 1
ATOM 2156 O O . ASP A 1 259 ? 13.790 -28.890 -2.550 1.00 73.62 259 ASP A O 1
ATOM 2160 N N . ARG A 1 260 ? 13.473 -31.099 -2.804 1.00 66.94 260 ARG A N 1
ATOM 2161 C CA . ARG A 1 260 ? 13.017 -31.351 -1.430 1.00 66.94 260 ARG A CA 1
ATOM 2162 C C . ARG A 1 260 ? 14.175 -31.598 -0.468 1.00 66.94 260 ARG A C 1
ATOM 2164 O O . ARG A 1 260 ? 13.960 -31.518 0.739 1.00 66.94 260 ARG A O 1
ATOM 2171 N N . GLU A 1 261 ? 15.358 -31.923 -0.982 1.00 63.38 261 GLU A N 1
ATOM 2172 C CA . GLU A 1 261 ? 16.516 -32.313 -0.174 1.00 63.38 261 GLU A CA 1
ATOM 2173 C C . GLU A 1 261 ? 17.405 -31.115 0.188 1.00 63.38 261 GLU A C 1
ATOM 2175 O O . GLU A 1 261 ? 18.149 -31.168 1.168 1.00 63.38 261 GLU A O 1
ATOM 2180 N N . THR A 1 262 ? 17.292 -30.001 -0.543 1.00 63.22 262 THR A N 1
ATOM 2181 C CA . THR A 1 262 ? 18.101 -28.798 -0.322 1.00 63.22 262 THR A CA 1
ATOM 2182 C C . THR A 1 262 ? 17.319 -27.682 0.367 1.00 63.22 262 THR A C 1
ATOM 2184 O O . THR A 1 262 ? 16.209 -27.339 -0.024 1.00 63.22 262 THR A O 1
ATOM 2187 N N . ILE A 1 263 ? 17.951 -27.018 1.341 1.00 64.81 263 ILE A N 1
ATOM 2188 C CA . ILE A 1 263 ? 17.423 -25.796 1.986 1.00 64.81 263 ILE A CA 1
ATOM 2189 C C . ILE A 1 263 ? 17.575 -24.562 1.062 1.00 64.81 263 ILE A C 1
ATOM 2191 O O . ILE A 1 263 ? 17.109 -23.474 1.382 1.00 64.81 263 ILE A O 1
ATOM 2195 N N . GLN A 1 264 ? 18.223 -24.700 -0.097 1.00 71.81 264 GLN A N 1
ATOM 2196 C CA . GLN A 1 264 ? 18.443 -23.608 -1.047 1.00 71.81 264 GLN A CA 1
ATOM 2197 C C . GLN A 1 264 ? 17.426 -23.665 -2.188 1.00 71.81 264 GLN A C 1
ATOM 2199 O O . GLN A 1 264 ? 17.221 -24.714 -2.797 1.00 71.81 264 GLN A O 1
ATOM 2204 N N . LEU A 1 265 ? 16.794 -22.527 -2.478 1.00 79.69 265 LEU A N 1
ATOM 2205 C CA . LEU A 1 265 ? 15.972 -22.369 -3.671 1.00 79.69 265 LEU A CA 1
ATOM 2206 C C . LEU A 1 265 ? 16.895 -22.114 -4.869 1.00 79.69 265 LEU A C 1
ATOM 2208 O O . LEU A 1 265 ? 17.929 -21.465 -4.744 1.00 79.69 265 LEU A O 1
ATOM 2212 N N . ASN A 1 266 ? 16.522 -22.608 -6.050 1.00 83.81 266 ASN A N 1
ATOM 2213 C CA . ASN A 1 266 ? 17.198 -22.186 -7.275 1.00 83.81 266 ASN A CA 1
ATOM 2214 C C . ASN A 1 266 ? 16.945 -20.684 -7.494 1.00 83.81 266 ASN A C 1
ATOM 2216 O O . ASN A 1 266 ? 15.816 -20.220 -7.341 1.00 83.81 266 ASN A O 1
ATOM 2220 N N . GLN A 1 267 ? 17.967 -19.957 -7.939 1.00 80.38 267 GLN A N 1
ATOM 2221 C CA . GLN A 1 267 ? 17.921 -18.545 -8.321 1.00 80.38 267 GLN A CA 1
ATOM 2222 C C . GLN A 1 267 ? 16.689 -18.141 -9.158 1.00 80.38 267 GLN A C 1
ATOM 2224 O O . GLN A 1 267 ? 16.109 -17.080 -8.939 1.00 80.38 267 GLN A O 1
ATOM 2229 N N . TYR A 1 268 ? 16.238 -18.970 -10.105 1.00 86.75 268 TYR A N 1
ATOM 2230 C CA . TYR A 1 268 ? 15.030 -18.685 -10.892 1.00 86.75 268 TYR A CA 1
ATOM 2231 C C . TYR A 1 268 ? 13.748 -18.700 -10.056 1.00 86.75 268 TYR A C 1
ATOM 2233 O O . TYR A 1 268 ? 12.862 -17.866 -10.256 1.00 86.75 268 TYR A O 1
ATOM 2241 N N . LEU A 1 269 ? 13.663 -19.625 -9.102 1.00 87.38 269 LEU A N 1
ATOM 2242 C CA . LEU A 1 269 ? 12.568 -19.688 -8.147 1.00 87.38 269 LEU A CA 1
ATOM 2243 C C . LEU A 1 269 ? 12.636 -18.515 -7.164 1.00 87.38 269 LEU A C 1
ATOM 2245 O O . LEU A 1 269 ? 11.602 -17.915 -6.887 1.00 87.38 269 LEU A O 1
ATOM 2249 N N . GLU A 1 270 ? 13.830 -18.120 -6.719 1.00 86.00 270 GLU A N 1
ATOM 2250 C CA . GLU A 1 270 ? 14.018 -16.924 -5.886 1.00 86.00 270 GLU A CA 1
ATOM 2251 C C . GLU A 1 270 ? 13.523 -15.659 -6.594 1.00 86.00 270 GLU A C 1
ATOM 2253 O O . GLU A 1 270 ? 12.710 -14.942 -6.022 1.00 86.00 270 GLU A O 1
ATOM 2258 N N . ILE A 1 271 ? 13.904 -15.432 -7.860 1.00 84.88 271 ILE A N 1
ATOM 2259 C CA . ILE A 1 271 ? 13.435 -14.289 -8.670 1.00 84.88 271 ILE A CA 1
ATOM 2260 C C . ILE A 1 271 ? 11.913 -14.296 -8.821 1.00 84.88 271 ILE A C 1
ATOM 2262 O O . ILE A 1 271 ? 11.260 -13.252 -8.732 1.00 84.88 271 ILE A O 1
ATOM 2266 N N . PHE A 1 272 ? 11.337 -15.465 -9.103 1.00 89.19 272 PHE A N 1
ATOM 2267 C CA . PHE A 1 272 ? 9.903 -15.598 -9.318 1.00 89.19 272 PHE A CA 1
ATOM 2268 C C . PHE A 1 272 ? 9.119 -15.264 -8.044 1.00 89.19 272 PHE A C 1
ATOM 2270 O O . PHE A 1 272 ? 8.206 -14.438 -8.076 1.00 89.19 272 PHE A O 1
ATOM 2277 N N . LEU A 1 273 ? 9.507 -15.849 -6.908 1.00 89.88 273 LEU A N 1
ATOM 2278 C CA . LEU A 1 273 ? 8.840 -15.617 -5.628 1.00 89.88 273 LEU A CA 1
ATOM 2279 C C . LEU A 1 273 ? 9.094 -14.206 -5.102 1.00 89.88 273 LEU A C 1
ATOM 2281 O O . LEU A 1 273 ? 8.152 -13.554 -4.653 1.00 89.88 273 LEU A O 1
ATOM 2285 N N . SER A 1 274 ? 10.325 -13.701 -5.216 1.00 85.06 274 SER A N 1
ATOM 2286 C CA . SER A 1 274 ? 10.671 -12.345 -4.792 1.00 85.06 274 SER A CA 1
ATOM 2287 C C . SER A 1 274 ? 9.880 -11.297 -5.567 1.00 85.06 274 SER A C 1
ATOM 2289 O O . SER A 1 274 ? 9.453 -10.306 -4.979 1.00 85.06 274 SER A O 1
ATOM 2291 N N . THR A 1 275 ? 9.616 -11.532 -6.858 1.00 84.62 275 THR A N 1
ATOM 2292 C CA . THR A 1 275 ? 8.780 -10.649 -7.679 1.00 84.62 275 THR A CA 1
ATOM 2293 C C . THR A 1 275 ? 7.336 -10.627 -7.179 1.00 84.62 275 THR A C 1
ATOM 2295 O O . THR A 1 275 ? 6.767 -9.544 -7.060 1.00 84.62 275 THR A O 1
ATOM 2298 N N . ILE A 1 276 ? 6.751 -11.785 -6.848 1.00 86.50 276 ILE A N 1
ATOM 2299 C CA . ILE A 1 276 ? 5.382 -11.863 -6.306 1.00 86.50 276 ILE A CA 1
ATOM 2300 C C . ILE A 1 276 ? 5.298 -11.141 -4.957 1.00 86.50 276 ILE A C 1
ATOM 2302 O O . ILE A 1 276 ? 4.425 -10.294 -4.772 1.00 86.50 276 ILE A O 1
ATOM 2306 N N . ILE A 1 277 ? 6.228 -11.435 -4.044 1.00 80.69 277 ILE A N 1
ATOM 2307 C CA . ILE A 1 277 ? 6.258 -10.852 -2.695 1.00 80.69 277 ILE A CA 1
ATOM 2308 C C . ILE A 1 277 ? 6.462 -9.338 -2.775 1.00 80.69 277 ILE A C 1
ATOM 2310 O O . ILE A 1 277 ? 5.722 -8.580 -2.160 1.00 80.69 277 ILE A O 1
ATOM 2314 N N . SER A 1 278 ? 7.416 -8.889 -3.594 1.00 77.06 278 SER A N 1
ATOM 2315 C CA . SER A 1 278 ? 7.714 -7.463 -3.765 1.00 77.06 278 SER A CA 1
ATOM 2316 C C . SER A 1 278 ? 6.593 -6.709 -4.480 1.00 77.06 278 SER A C 1
ATOM 2318 O O . SER A 1 278 ? 6.480 -5.497 -4.321 1.00 77.06 278 SER A O 1
ATOM 2320 N N . LYS A 1 279 ? 5.781 -7.387 -5.303 1.00 78.31 279 LYS A N 1
ATOM 2321 C CA . LYS A 1 279 ? 4.657 -6.754 -6.004 1.00 78.31 279 LYS A CA 1
ATOM 2322 C C . LYS A 1 279 ? 3.383 -6.709 -5.163 1.00 78.31 279 LYS A C 1
ATOM 2324 O O . LYS A 1 279 ? 2.638 -5.737 -5.281 1.00 78.31 279 LYS A O 1
ATOM 2329 N N . ARG A 1 280 ? 3.106 -7.762 -4.395 1.00 77.50 280 ARG A N 1
ATOM 2330 C CA . ARG A 1 280 ? 1.912 -7.896 -3.552 1.00 77.50 280 ARG A CA 1
ATOM 2331 C C . ARG A 1 280 ? 2.342 -8.027 -2.096 1.00 77.50 280 ARG A C 1
ATOM 2333 O O . ARG A 1 280 ? 2.539 -7.004 -1.453 1.00 77.50 280 ARG A O 1
ATOM 2340 N N . SER A 1 281 ? 2.524 -9.249 -1.608 1.00 75.62 281 SER A N 1
ATOM 2341 C CA . SER A 1 281 ? 2.941 -9.532 -0.233 1.00 75.62 281 SER A CA 1
ATOM 2342 C C . SER A 1 281 ? 3.323 -11.012 -0.082 1.00 75.62 281 SER A C 1
ATOM 2344 O O . SER A 1 281 ? 3.093 -11.841 -0.976 1.00 75.62 281 SER A O 1
ATOM 2346 N N . TRP A 1 282 ? 3.849 -11.380 1.088 1.00 76.81 282 TRP A N 1
ATOM 2347 C CA . TRP A 1 282 ? 3.986 -12.786 1.488 1.00 76.81 282 TRP A CA 1
ATOM 2348 C C . TRP A 1 282 ? 2.638 -13.511 1.577 1.00 76.81 282 TRP A C 1
ATOM 2350 O O . TRP A 1 282 ? 2.515 -14.669 1.171 1.00 76.81 282 TRP A O 1
ATOM 2360 N N . ASN A 1 283 ? 1.610 -12.840 2.096 1.00 74.38 283 ASN A N 1
ATOM 2361 C CA . ASN A 1 283 ? 0.284 -13.422 2.274 1.00 74.38 283 ASN A CA 1
ATOM 2362 C C . ASN A 1 283 ? -0.391 -13.715 0.926 1.00 74.38 283 ASN A C 1
ATOM 2364 O O . ASN A 1 283 ? -0.946 -14.804 0.747 1.00 74.38 283 ASN A O 1
ATOM 2368 N N . PHE A 1 284 ? -0.250 -12.813 -0.046 1.00 80.62 284 PHE A N 1
ATOM 2369 C CA . PHE A 1 284 ? -0.673 -13.042 -1.421 1.00 80.62 284 PHE A CA 1
ATOM 2370 C C . PHE A 1 284 ? -0.056 -14.325 -1.983 1.00 80.62 284 PHE A C 1
ATOM 2372 O O . PHE A 1 284 ? -0.778 -15.168 -2.510 1.00 80.62 284 PHE A O 1
ATOM 2379 N N . LEU A 1 285 ? 1.260 -14.522 -1.819 1.00 86.06 285 LEU A N 1
ATOM 2380 C CA . LEU A 1 285 ? 1.943 -15.732 -2.282 1.00 86.06 285 LEU A CA 1
ATOM 2381 C C . LEU A 1 285 ? 1.358 -16.997 -1.633 1.00 86.06 285 LEU A C 1
ATOM 2383 O O . LEU A 1 285 ? 1.066 -17.968 -2.332 1.00 86.06 285 LEU A O 1
ATOM 2387 N N . PHE A 1 286 ? 1.135 -17.001 -0.318 1.00 81.56 286 PHE A N 1
ATOM 2388 C CA . PHE A 1 286 ? 0.546 -18.162 0.359 1.00 81.56 286 PHE A CA 1
ATOM 2389 C C . PHE A 1 286 ? -0.891 -18.449 -0.089 1.00 81.56 286 PHE A C 1
ATOM 2391 O O . PHE A 1 286 ? -1.255 -19.615 -0.260 1.00 81.56 286 PHE A O 1
ATOM 2398 N N . ASN A 1 287 ? -1.702 -17.410 -0.295 1.00 80.00 287 ASN A N 1
ATOM 2399 C CA . ASN A 1 287 ? -3.063 -17.546 -0.816 1.00 80.00 287 ASN A CA 1
ATOM 2400 C C . ASN A 1 287 ? -3.053 -18.051 -2.259 1.00 80.00 287 ASN A C 1
ATOM 2402 O O . ASN A 1 287 ? -3.807 -18.963 -2.594 1.00 80.00 287 ASN A O 1
ATOM 2406 N N . LEU A 1 288 ? -2.144 -17.534 -3.084 1.00 86.38 288 LEU A N 1
ATOM 2407 C CA . LEU A 1 288 ? -1.947 -17.963 -4.461 1.00 86.38 288 LEU A CA 1
ATOM 2408 C C . LEU A 1 288 ? -1.597 -19.455 -4.524 1.00 86.38 288 LEU A C 1
ATOM 2410 O O . LEU A 1 288 ? -2.247 -20.192 -5.262 1.00 86.38 288 LEU A O 1
ATOM 2414 N N . LEU A 1 289 ? -0.654 -19.930 -3.703 1.00 87.62 289 LEU A N 1
ATOM 2415 C CA . LEU A 1 289 ? -0.279 -21.351 -3.645 1.00 87.62 289 LEU A CA 1
ATOM 2416 C C . LEU A 1 289 ? -1.424 -22.260 -3.173 1.00 87.62 289 LEU A C 1
ATOM 2418 O O . LEU A 1 289 ? -1.496 -23.416 -3.587 1.00 87.62 289 LEU A O 1
ATOM 2422 N N . LYS A 1 290 ? -2.329 -21.757 -2.328 1.00 84.94 290 LYS A N 1
ATOM 2423 C CA . LYS A 1 290 ? -3.518 -22.492 -1.859 1.00 84.94 290 LYS A CA 1
ATOM 2424 C C . LYS A 1 290 ? -4.726 -22.364 -2.788 1.00 84.94 290 LYS A C 1
ATOM 2426 O O . LYS A 1 290 ? -5.690 -23.100 -2.609 1.00 84.94 290 LYS A O 1
ATOM 2431 N N . SER A 1 291 ? -4.696 -21.439 -3.743 1.00 85.62 291 SER A N 1
ATOM 2432 C CA . SER A 1 291 ? -5.830 -21.175 -4.624 1.00 85.62 291 SER A CA 1
ATOM 2433 C C . SER A 1 291 ? -6.179 -22.394 -5.478 1.00 85.62 291 SER A C 1
ATOM 2435 O O . SER A 1 291 ? -5.293 -23.090 -5.984 1.00 85.62 291 SER A O 1
ATOM 2437 N N . ASP A 1 292 ? -7.476 -22.601 -5.723 1.00 83.94 292 ASP A N 1
ATOM 2438 C CA . ASP A 1 292 ? -7.976 -23.642 -6.632 1.00 83.94 292 ASP A CA 1
ATOM 2439 C C . ASP A 1 292 ? -7.303 -23.580 -8.007 1.00 83.94 292 ASP A C 1
ATOM 2441 O O . ASP A 1 292 ? -7.077 -24.605 -8.648 1.00 83.94 292 ASP A O 1
ATOM 2445 N N . HIS A 1 293 ? -6.974 -22.369 -8.458 1.00 84.81 293 HIS A N 1
ATOM 2446 C CA . HIS A 1 293 ? -6.319 -22.134 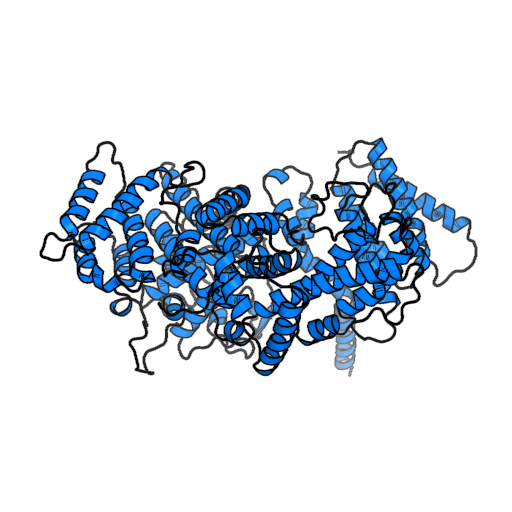-9.732 1.00 84.81 293 HIS A CA 1
ATOM 2447 C C . HIS A 1 293 ? -4.940 -22.804 -9.800 1.00 84.81 293 HIS A C 1
ATOM 2449 O O . HIS A 1 293 ? -4.713 -23.666 -10.647 1.00 84.81 293 HIS A O 1
ATOM 2455 N N . ILE A 1 294 ? -4.035 -22.461 -8.880 1.00 88.06 294 ILE A N 1
ATOM 2456 C CA . ILE A 1 294 ? -2.668 -22.998 -8.855 1.00 88.06 294 ILE A CA 1
ATOM 2457 C C . ILE A 1 294 ? -2.658 -24.478 -8.464 1.00 88.06 294 ILE A C 1
ATOM 2459 O O . ILE A 1 294 ? -1.905 -25.262 -9.046 1.00 88.06 294 ILE A O 1
ATOM 2463 N N . GLN A 1 295 ? -3.535 -24.886 -7.544 1.00 88.44 295 GLN A N 1
ATOM 2464 C CA . GLN A 1 295 ? -3.677 -26.285 -7.141 1.00 88.44 295 GLN A CA 1
ATOM 2465 C C . GLN A 1 295 ? -4.084 -27.182 -8.317 1.00 88.44 295 GLN A C 1
ATOM 2467 O O . GLN A 1 295 ? -3.551 -28.280 -8.465 1.00 88.44 295 GLN A O 1
ATOM 2472 N N . ARG A 1 296 ? -4.969 -26.713 -9.208 1.00 88.62 296 ARG A N 1
ATOM 2473 C CA . ARG A 1 296 ? -5.316 -27.447 -10.439 1.00 88.62 296 ARG A CA 1
ATOM 2474 C C . ARG A 1 296 ? -4.193 -27.444 -11.474 1.00 88.62 296 ARG A C 1
ATOM 2476 O O . ARG A 1 296 ? -4.101 -28.396 -12.242 1.00 88.62 296 ARG A O 1
ATOM 2483 N N . LEU A 1 297 ? -3.363 -26.400 -11.511 1.00 88.50 297 LEU A N 1
ATOM 2484 C CA . LEU A 1 297 ? -2.251 -26.303 -12.460 1.00 88.50 297 LEU A CA 1
ATOM 2485 C C . LEU A 1 297 ? -1.112 -27.259 -12.116 1.00 88.50 297 LEU A C 1
ATOM 2487 O O . LEU A 1 297 ? -0.652 -27.993 -12.988 1.00 88.50 297 LEU A O 1
ATOM 2491 N N . ASN A 1 298 ? -0.648 -27.248 -10.865 1.00 90.25 298 ASN A N 1
ATOM 2492 C CA . ASN A 1 298 ? 0.405 -28.146 -10.399 1.00 90.25 298 ASN A CA 1
ATOM 2493 C C . ASN A 1 298 ? 0.345 -28.306 -8.869 1.00 90.25 298 ASN A C 1
ATOM 2495 O O . ASN A 1 298 ? 1.054 -27.626 -8.122 1.00 90.25 298 ASN A O 1
ATOM 2499 N N . ASN A 1 299 ? -0.508 -29.223 -8.400 1.00 90.25 299 ASN A N 1
ATOM 2500 C CA . ASN A 1 299 ? -0.709 -29.493 -6.973 1.00 90.25 299 ASN A CA 1
ATOM 2501 C C . ASN A 1 299 ? 0.588 -29.894 -6.249 1.00 90.25 299 ASN A C 1
ATOM 2503 O O . ASN A 1 299 ? 0.842 -29.450 -5.131 1.00 90.25 299 ASN A O 1
ATOM 2507 N N . GLN A 1 300 ? 1.426 -30.724 -6.872 1.00 90.00 300 GLN A N 1
ATOM 2508 C CA . GLN A 1 300 ? 2.655 -31.223 -6.271 1.00 90.00 300 GLN A CA 1
ATOM 2509 C C . GLN A 1 300 ? 3.644 -30.082 -6.048 1.00 90.00 300 GLN A C 1
ATOM 2511 O O . GLN A 1 300 ? 4.204 -29.976 -4.954 1.00 90.00 300 GLN A O 1
ATOM 2516 N N . TRP A 1 301 ? 3.840 -29.226 -7.052 1.00 91.12 301 TRP A N 1
ATOM 2517 C CA . TRP A 1 301 ? 4.697 -28.049 -6.943 1.00 91.12 301 TRP A CA 1
ATOM 2518 C C . TRP A 1 301 ? 4.183 -27.091 -5.866 1.00 91.12 301 TRP A C 1
ATOM 2520 O O . TRP A 1 301 ? 4.930 -26.747 -4.951 1.00 91.12 301 TRP A O 1
ATOM 2530 N N . ALA A 1 302 ? 2.891 -26.752 -5.908 1.00 89.62 302 ALA A N 1
ATOM 2531 C CA . ALA A 1 302 ? 2.275 -25.816 -4.971 1.00 89.62 302 ALA A CA 1
ATOM 2532 C C . ALA A 1 302 ? 2.362 -26.300 -3.516 1.00 89.62 302 ALA A C 1
ATOM 2534 O O . ALA A 1 302 ? 2.763 -25.546 -2.630 1.00 89.62 302 ALA A O 1
ATOM 2535 N N . ASN A 1 303 ? 2.057 -27.577 -3.268 1.00 86.88 303 ASN A N 1
ATOM 2536 C CA . ASN A 1 303 ? 2.110 -28.161 -1.928 1.00 86.88 303 ASN A CA 1
ATOM 2537 C C . ASN A 1 303 ? 3.547 -28.318 -1.422 1.00 86.88 303 ASN A C 1
ATOM 2539 O O . ASN A 1 303 ? 3.804 -28.073 -0.245 1.00 86.88 303 ASN A O 1
ATOM 2543 N N . THR A 1 304 ? 4.494 -28.677 -2.297 1.00 87.12 304 THR A N 1
ATOM 2544 C CA . THR A 1 304 ? 5.915 -28.772 -1.920 1.00 87.12 304 THR A CA 1
ATOM 2545 C C . THR A 1 304 ? 6.463 -27.398 -1.554 1.00 87.12 304 THR A C 1
ATOM 2547 O O . THR A 1 304 ? 7.080 -27.245 -0.504 1.00 87.12 304 THR A O 1
ATOM 2550 N N . LEU A 1 305 ? 6.185 -26.385 -2.374 1.00 86.56 305 LEU A N 1
ATOM 2551 C CA . LEU A 1 305 ? 6.624 -25.023 -2.110 1.00 86.56 305 LEU A CA 1
ATOM 2552 C C . LEU A 1 305 ? 5.944 -24.443 -0.863 1.00 86.56 305 LEU A C 1
ATOM 2554 O O . LEU A 1 305 ? 6.615 -23.853 -0.023 1.00 86.56 305 LEU A O 1
ATOM 2558 N N . SER A 1 306 ? 4.641 -24.678 -0.682 1.00 83.44 306 SER A N 1
ATOM 2559 C CA . SER A 1 306 ? 3.929 -24.283 0.540 1.00 83.44 306 SER A CA 1
ATOM 2560 C C . SER A 1 306 ? 4.503 -24.956 1.790 1.00 83.44 306 SER A C 1
ATOM 2562 O O . SER A 1 306 ? 4.445 -24.359 2.864 1.00 83.44 306 SER A O 1
ATOM 2564 N N . HIS A 1 307 ? 5.016 -26.183 1.674 1.00 80.38 307 HIS A N 1
ATOM 2565 C CA . HIS A 1 307 ? 5.659 -26.891 2.776 1.00 80.38 307 HIS A CA 1
ATOM 2566 C C . HIS A 1 307 ? 7.054 -26.331 3.079 1.00 80.38 307 HIS A C 1
ATOM 2568 O O . HIS A 1 307 ? 7.344 -26.052 4.239 1.00 80.38 307 HIS A O 1
ATOM 2574 N N . LEU A 1 308 ? 7.884 -26.101 2.054 1.00 79.25 308 LEU A N 1
ATOM 2575 C CA . LEU A 1 308 ? 9.230 -25.527 2.204 1.00 79.25 308 LEU A CA 1
ATOM 2576 C C . LEU A 1 308 ? 9.209 -24.094 2.730 1.00 79.25 308 LEU A C 1
ATOM 2578 O O . LEU A 1 308 ? 9.982 -23.751 3.619 1.00 79.25 308 LEU A O 1
ATOM 2582 N N . LEU A 1 309 ? 8.290 -23.268 2.223 1.00 77.19 309 LEU A N 1
ATOM 2583 C CA . LEU A 1 309 ? 8.071 -21.918 2.740 1.00 77.19 309 LEU A CA 1
ATOM 2584 C C . LEU A 1 309 ? 7.459 -21.930 4.145 1.00 77.19 309 LEU A C 1
ATOM 2586 O O . LEU A 1 309 ? 7.348 -20.869 4.747 1.00 77.19 309 LEU A O 1
ATOM 2590 N N . GLY A 1 310 ? 7.084 -23.103 4.669 1.00 63.19 310 GLY A N 1
ATOM 2591 C CA . GLY A 1 310 ? 7.064 -23.383 6.097 1.00 63.19 310 GLY A CA 1
ATOM 2592 C C . GLY A 1 310 ? 6.337 -22.352 6.947 1.00 63.19 310 GLY A C 1
ATOM 2593 O O . GLY A 1 310 ? 6.909 -21.837 7.899 1.00 63.19 310 GLY A O 1
ATOM 2594 N N . MET A 1 311 ? 5.062 -22.080 6.672 1.00 50.94 311 MET A N 1
ATOM 2595 C CA . MET A 1 311 ? 4.193 -21.609 7.751 1.00 50.94 311 MET A CA 1
ATOM 2596 C C . MET A 1 311 ? 3.890 -22.839 8.604 1.00 50.94 311 MET A C 1
ATOM 2598 O O . MET A 1 311 ? 3.205 -23.747 8.123 1.00 50.94 311 MET A O 1
ATOM 2602 N N . LYS A 1 312 ? 4.381 -22.905 9.852 1.00 48.31 312 LYS A N 1
ATOM 2603 C CA . LYS A 1 312 ? 3.831 -23.867 10.822 1.00 48.31 312 LYS A CA 1
ATOM 2604 C C . LYS A 1 312 ? 2.338 -23.567 10.915 1.00 48.31 312 LYS A C 1
ATOM 2606 O O . LYS A 1 312 ? 1.933 -22.591 11.544 1.00 48.31 312 LYS A O 1
ATOM 2611 N N . GLN A 1 313 ? 1.533 -24.356 10.202 1.00 39.00 313 GLN A N 1
ATOM 2612 C CA . GLN A 1 313 ? 0.098 -24.157 10.075 1.00 39.00 313 GLN A CA 1
ATOM 2613 C C . GLN A 1 313 ? -0.517 -24.070 11.469 1.00 39.00 313 GLN A C 1
ATOM 2615 O O . GLN A 1 313 ? -0.670 -25.065 12.168 1.00 39.00 313 GLN A O 1
ATOM 2620 N N . THR A 1 314 ? -0.915 -22.867 11.850 1.00 36.72 314 THR A N 1
ATOM 2621 C CA . THR A 1 314 ? -1.902 -22.654 12.900 1.00 36.72 314 THR A CA 1
ATOM 2622 C C . THR A 1 314 ? -2.997 -21.782 12.319 1.00 36.72 314 THR A C 1
ATOM 2624 O O . THR A 1 314 ? -3.084 -20.622 12.668 1.00 36.72 314 THR A O 1
ATOM 2627 N N . ILE A 1 315 ? -3.795 -22.321 11.386 1.00 36.97 315 ILE A N 1
ATOM 2628 C CA . ILE A 1 315 ? -5.156 -21.866 11.002 1.00 36.97 315 ILE A CA 1
ATOM 2629 C C . ILE A 1 315 ? -5.337 -20.376 10.579 1.00 36.97 315 ILE A C 1
ATOM 2631 O O . ILE A 1 315 ? -6.394 -20.009 10.084 1.00 36.97 315 ILE A O 1
ATOM 2635 N N . GLN A 1 316 ? -4.338 -19.499 10.656 1.00 45.78 316 GLN A N 1
ATOM 2636 C CA . GLN A 1 316 ? -4.550 -18.054 10.638 1.00 45.78 316 GLN A CA 1
ATOM 2637 C C . GLN A 1 316 ? -3.675 -17.357 9.585 1.00 45.78 316 GLN A C 1
ATOM 2639 O O . GLN A 1 316 ? -2.671 -16.736 9.922 1.00 45.78 316 GLN A O 1
ATOM 2644 N N . ASN A 1 317 ? -4.099 -17.363 8.316 1.00 44.94 317 ASN A N 1
ATOM 2645 C CA . ASN A 1 317 ? -3.640 -16.336 7.363 1.00 44.94 317 ASN A CA 1
ATOM 2646 C C . ASN A 1 317 ? -3.983 -14.924 7.894 1.00 44.94 317 ASN A C 1
ATOM 2648 O O . ASN A 1 317 ? -3.193 -13.996 7.748 1.00 44.94 317 ASN A O 1
ATOM 2652 N N . ASN A 1 318 ? -5.081 -14.796 8.654 1.00 47.78 318 ASN A N 1
ATOM 2653 C CA . ASN A 1 318 ? -5.406 -13.578 9.393 1.00 47.78 318 ASN A CA 1
ATOM 2654 C C . ASN A 1 318 ? -4.309 -13.175 10.393 1.00 47.78 318 ASN A C 1
ATOM 2656 O O . ASN A 1 318 ? -4.107 -11.987 10.572 1.00 47.78 318 ASN A O 1
ATOM 2660 N N . LYS A 1 319 ? -3.552 -14.095 11.009 1.00 51.03 319 LYS A N 1
ATOM 2661 C CA . LYS A 1 319 ? -2.578 -13.741 12.060 1.00 51.03 319 LYS A CA 1
ATOM 2662 C C . LYS A 1 319 ? -1.350 -13.011 11.525 1.00 51.03 319 LYS A C 1
ATOM 2664 O O . LYS A 1 319 ? -0.836 -12.141 12.211 1.00 51.03 319 LYS A O 1
ATOM 2669 N N . TYR A 1 320 ? -0.905 -13.326 10.309 1.00 50.50 320 TYR A N 1
ATOM 2670 C CA . TYR A 1 320 ? 0.213 -12.620 9.673 1.00 50.50 320 TYR A CA 1
ATOM 2671 C C . TYR A 1 320 ? -0.142 -11.149 9.421 1.00 50.50 320 TYR A C 1
ATOM 2673 O O . TYR A 1 320 ? 0.557 -10.257 9.888 1.00 50.50 320 TYR A O 1
ATOM 2681 N N . LEU A 1 321 ? -1.294 -10.894 8.789 1.00 51.19 321 LEU A N 1
ATOM 2682 C CA . LEU A 1 321 ? -1.830 -9.540 8.622 1.00 51.19 321 LEU A CA 1
ATOM 2683 C C . LEU A 1 321 ? -2.084 -8.878 9.985 1.00 51.19 321 LEU A C 1
ATOM 2685 O O . LEU A 1 321 ? -1.646 -7.757 10.217 1.00 51.19 321 LEU A O 1
ATOM 2689 N N . GLN A 1 322 ? -2.707 -9.583 10.934 1.00 56.31 322 GLN A N 1
ATOM 2690 C CA . GLN A 1 322 ? -2.927 -9.065 12.288 1.00 56.31 322 GLN A CA 1
ATOM 2691 C C . GLN A 1 322 ? -1.613 -8.607 12.946 1.00 56.31 322 GLN A C 1
ATOM 2693 O O . GLN A 1 322 ? -1.633 -7.567 13.588 1.00 56.31 322 GLN A O 1
ATOM 2698 N N . LEU A 1 323 ? -0.490 -9.317 12.753 1.00 55.03 323 LEU A N 1
ATOM 2699 C CA . LEU A 1 323 ? 0.826 -8.987 13.322 1.00 55.03 323 LEU A CA 1
ATOM 2700 C C . LEU A 1 323 ? 1.566 -7.876 12.555 1.00 55.03 323 LEU A C 1
ATOM 2702 O O . LEU A 1 323 ? 2.093 -6.967 13.190 1.00 55.03 323 LEU A O 1
ATOM 2706 N N . CYS A 1 324 ? 1.577 -7.896 11.215 1.00 56.28 324 CYS A N 1
ATOM 2707 C CA . CYS A 1 324 ? 2.172 -6.824 10.397 1.00 56.28 324 CYS A CA 1
ATOM 2708 C C . CYS A 1 324 ? 1.480 -5.476 10.623 1.00 56.28 324 CYS A C 1
ATOM 2710 O O . CYS A 1 324 ? 2.116 -4.420 10.591 1.00 56.28 324 CYS A O 1
ATOM 2712 N N . HIS A 1 325 ? 0.165 -5.514 10.844 1.00 61.69 325 HIS A N 1
ATOM 2713 C CA . HIS A 1 325 ? -0.642 -4.326 11.053 1.00 61.69 325 HIS A CA 1
ATOM 2714 C C . HIS A 1 325 ? -0.781 -3.934 12.522 1.00 61.69 325 HIS A C 1
ATOM 2716 O O . HIS A 1 325 ? -1.293 -2.850 12.777 1.00 61.69 325 HIS A O 1
ATOM 2722 N N . GLN A 1 326 ? -0.364 -4.746 13.495 1.00 66.56 326 GLN A N 1
ATOM 2723 C CA . GLN A 1 326 ? -0.571 -4.393 14.895 1.00 66.56 326 GLN A CA 1
ATOM 2724 C C . GLN A 1 326 ? 0.255 -3.159 15.270 1.00 66.56 326 GLN A C 1
ATOM 2726 O O . GLN A 1 326 ? 1.454 -3.079 14.987 1.00 66.56 326 GLN A O 1
ATOM 2731 N N . ILE A 1 327 ? -0.386 -2.207 15.953 1.00 71.06 327 ILE A N 1
ATOM 2732 C CA . ILE A 1 327 ? 0.340 -1.158 16.673 1.00 71.06 327 ILE A CA 1
ATOM 2733 C C . ILE A 1 327 ? 1.311 -1.851 17.635 1.00 71.06 327 ILE A C 1
ATOM 2735 O O . ILE A 1 327 ? 0.929 -2.828 18.286 1.00 71.06 327 ILE A O 1
ATOM 2739 N N . GLN A 1 328 ? 2.555 -1.376 17.722 1.00 67.62 328 GLN A N 1
ATOM 2740 C CA . GLN A 1 328 ? 3.597 -1.995 18.553 1.00 67.62 328 GLN A CA 1
ATOM 2741 C C . GLN A 1 328 ? 3.359 -1.734 20.049 1.00 67.62 328 GLN A C 1
ATOM 2743 O O . GLN A 1 328 ? 4.134 -1.055 20.716 1.00 67.62 328 GLN A O 1
ATOM 2748 N N . PHE A 1 329 ? 2.296 -2.321 20.596 1.00 64.31 329 PHE A N 1
ATOM 2749 C CA . PHE A 1 329 ? 2.098 -2.521 22.027 1.00 64.31 329 PHE A CA 1
ATOM 2750 C C . PHE A 1 329 ? 2.467 -3.948 22.462 1.00 64.31 329 PHE A C 1
ATOM 2752 O O . PHE A 1 329 ? 2.229 -4.300 23.600 1.00 64.31 329 PHE A O 1
ATOM 2759 N N . THR A 1 330 ? 2.990 -4.813 21.595 1.00 48.31 330 THR A N 1
ATOM 2760 C CA . THR A 1 330 ? 3.258 -6.230 21.912 1.00 48.31 330 THR A CA 1
ATOM 2761 C C . THR A 1 330 ? 4.748 -6.504 22.081 1.00 48.31 330 THR A C 1
ATOM 2763 O O . THR A 1 330 ? 5.571 -5.798 21.500 1.00 48.31 330 THR A O 1
ATOM 2766 N N . SER A 1 331 ? 5.095 -7.550 22.846 1.00 42.16 331 SER A N 1
ATOM 2767 C CA . SER A 1 331 ? 6.470 -7.855 23.266 1.00 42.16 331 SER A CA 1
ATOM 2768 C C . SER A 1 331 ? 7.462 -7.898 22.096 1.00 42.16 331 SER A C 1
ATOM 2770 O O . SER A 1 331 ? 7.538 -8.880 21.354 1.00 42.16 331 SER A O 1
ATOM 2772 N N . SER A 1 332 ? 8.276 -6.854 21.962 1.00 42.16 332 SER A N 1
ATOM 2773 C CA . SER A 1 332 ? 9.536 -6.926 21.231 1.00 42.16 332 SER A CA 1
ATOM 2774 C C . SER A 1 332 ? 10.624 -7.412 22.183 1.00 42.16 332 SER A C 1
ATOM 2776 O O . SER A 1 332 ? 10.765 -6.874 23.275 1.00 42.16 332 SER A O 1
ATOM 2778 N N . THR A 1 333 ? 11.467 -8.348 21.755 1.00 39.75 333 THR A N 1
ATOM 2779 C CA . THR A 1 333 ? 12.765 -8.604 22.406 1.00 39.75 333 THR A CA 1
ATOM 2780 C C . THR A 1 333 ? 13.738 -7.424 22.254 1.00 39.75 333 THR A C 1
ATOM 2782 O O . THR A 1 333 ? 14.825 -7.455 22.822 1.00 39.75 333 THR A O 1
ATOM 2785 N N . ASN A 1 334 ? 13.348 -6.373 21.518 1.00 44.03 334 ASN A N 1
ATOM 2786 C CA . ASN A 1 334 ? 14.150 -5.190 21.239 1.00 44.03 334 ASN A CA 1
ATOM 2787 C C . ASN A 1 334 ? 13.328 -3.902 21.463 1.00 44.03 334 ASN A C 1
ATOM 2789 O O . ASN A 1 334 ? 12.753 -3.334 20.532 1.00 44.03 334 ASN A O 1
ATOM 2793 N N . ASN A 1 335 ? 13.281 -3.445 22.721 1.00 48.62 335 ASN A N 1
ATOM 2794 C CA . ASN A 1 335 ? 12.508 -2.278 23.185 1.00 48.62 335 ASN A CA 1
ATOM 2795 C C . ASN A 1 335 ? 12.874 -0.944 22.496 1.00 48.62 335 ASN A C 1
ATOM 2797 O O . ASN A 1 335 ? 12.218 0.063 22.737 1.00 48.62 335 ASN A O 1
ATOM 2801 N N . THR A 1 336 ? 13.921 -0.909 21.668 1.00 52.84 336 THR A N 1
ATOM 2802 C CA . THR A 1 336 ? 14.444 0.302 21.015 1.00 52.84 336 THR A CA 1
ATOM 2803 C C . THR A 1 336 ? 13.659 0.739 19.778 1.00 52.84 336 THR A C 1
ATOM 2805 O O . THR A 1 336 ? 13.797 1.886 19.359 1.00 52.84 336 THR A O 1
ATOM 2808 N N . SER A 1 337 ? 12.841 -0.145 19.197 1.00 55.69 337 SER A N 1
ATOM 2809 C CA . SER A 1 337 ? 12.084 0.146 17.967 1.00 55.69 337 SER A CA 1
ATOM 2810 C C . SER A 1 337 ? 10.651 0.628 18.215 1.00 55.69 337 SER A C 1
ATOM 2812 O O . SER A 1 337 ? 10.090 1.308 17.365 1.00 55.69 337 SER A O 1
ATOM 2814 N N . SER A 1 338 ? 10.061 0.339 19.378 1.00 70.56 338 SER A N 1
ATOM 2815 C CA . SER A 1 338 ? 8.695 0.772 19.689 1.00 70.56 338 SER A CA 1
ATOM 2816 C C . SER A 1 338 ? 8.637 2.242 20.093 1.00 70.56 338 SER A C 1
ATOM 2818 O O . SER A 1 338 ? 9.454 2.713 20.882 1.00 70.56 338 SER A O 1
ATOM 2820 N N . ILE A 1 339 ? 7.609 2.944 19.614 1.00 75.50 339 ILE A N 1
ATOM 2821 C CA . ILE A 1 339 ? 7.274 4.308 20.045 1.00 75.50 339 ILE A CA 1
ATOM 2822 C C . ILE A 1 339 ? 6.621 4.306 21.447 1.00 75.50 339 ILE A C 1
ATOM 2824 O O . ILE A 1 339 ? 6.748 5.278 22.191 1.00 75.50 339 ILE A O 1
ATOM 2828 N N . PHE A 1 340 ? 5.986 3.196 21.852 1.00 79.38 340 PHE A N 1
ATOM 2829 C CA . PHE A 1 340 ? 5.314 3.029 23.152 1.00 79.38 340 PHE A CA 1
ATOM 2830 C C . PHE A 1 340 ? 5.842 1.814 23.941 1.00 79.38 340 PHE A C 1
ATOM 2832 O O . PHE A 1 340 ? 5.075 0.904 24.273 1.00 79.38 340 PHE A O 1
ATOM 2839 N N . PRO A 1 341 ? 7.148 1.747 24.255 1.00 74.88 341 PRO A N 1
ATOM 2840 C CA . PRO A 1 341 ? 7.744 0.568 24.888 1.00 74.88 341 PRO A CA 1
ATOM 2841 C C . PRO A 1 341 ? 7.185 0.305 26.296 1.00 74.88 341 PRO A C 1
ATOM 2843 O O . PRO A 1 341 ? 7.111 -0.840 26.732 1.00 74.88 341 PRO A O 1
ATOM 2846 N N . THR A 1 342 ? 6.730 1.345 26.999 1.00 81.25 342 THR A N 1
ATOM 2847 C CA . THR A 1 342 ? 6.134 1.240 28.342 1.00 81.25 342 THR A CA 1
ATOM 2848 C C . THR A 1 342 ? 4.791 0.508 28.355 1.00 81.25 342 THR A C 1
ATOM 2850 O O . THR A 1 342 ? 4.427 -0.084 29.369 1.00 81.25 342 THR A O 1
ATOM 2853 N N . LEU A 1 343 ? 4.064 0.493 27.233 1.00 85.12 343 LEU A N 1
ATOM 2854 C CA . LEU A 1 343 ? 2.748 -0.147 27.137 1.00 85.12 343 LEU A CA 1
ATOM 2855 C C . LEU A 1 343 ? 2.837 -1.645 26.808 1.00 85.12 343 LEU A C 1
ATOM 2857 O O . LEU A 1 343 ? 1.839 -2.354 26.931 1.00 85.12 343 LEU A O 1
ATOM 2861 N N . HIS A 1 344 ? 4.028 -2.147 26.452 1.00 79.50 344 HIS A N 1
ATOM 2862 C CA . HIS A 1 344 ? 4.233 -3.513 25.957 1.00 79.50 344 HIS A CA 1
ATOM 2863 C C . HIS A 1 344 ? 3.751 -4.598 26.911 1.00 79.50 344 HIS A C 1
ATOM 2865 O O . HIS A 1 344 ? 2.927 -5.451 26.580 1.00 79.50 344 HIS A O 1
ATOM 2871 N N . GLN A 1 345 ? 4.278 -4.554 28.129 1.00 83.25 345 GLN A N 1
ATOM 2872 C CA . GLN A 1 345 ? 3.983 -5.555 29.143 1.00 83.25 345 GLN A CA 1
ATOM 2873 C C . GLN A 1 345 ? 2.505 -5.517 29.549 1.00 83.25 345 GLN A C 1
ATOM 2875 O O . GLN A 1 345 ? 1.872 -6.562 29.696 1.00 83.25 345 GLN A O 1
ATOM 2880 N N . SER A 1 346 ? 1.949 -4.316 29.702 1.00 88.50 346 SER A N 1
ATOM 2881 C CA . SER A 1 346 ? 0.554 -4.109 30.093 1.00 88.50 346 SER A CA 1
ATOM 2882 C C . SER A 1 346 ? -0.431 -4.607 29.035 1.00 88.50 346 SER A C 1
ATOM 2884 O O . SER A 1 346 ? -1.451 -5.200 29.382 1.00 88.50 346 SER A O 1
ATOM 2886 N N . TYR A 1 347 ? -0.119 -4.429 27.752 1.00 88.06 347 TYR A N 1
ATOM 2887 C CA . TYR A 1 347 ? -0.949 -4.923 26.658 1.00 88.06 347 TYR A CA 1
ATOM 2888 C C . TYR A 1 347 ? -1.009 -6.456 26.618 1.00 88.06 347 TYR A C 1
ATOM 2890 O O . TYR A 1 347 ? -2.098 -7.023 26.509 1.00 88.06 347 TYR A O 1
ATOM 2898 N N . GLU A 1 348 ? 0.133 -7.140 26.760 1.00 84.44 348 GLU A N 1
ATOM 2899 C CA . GLU A 1 348 ? 0.172 -8.610 26.819 1.00 84.44 348 GLU A CA 1
ATOM 2900 C C . GLU A 1 348 ? -0.536 -9.151 28.071 1.00 84.44 348 GLU A C 1
ATOM 2902 O O . GLU A 1 348 ? -1.274 -10.136 27.997 1.00 84.44 348 GLU A O 1
ATOM 2907 N N . GLN A 1 349 ? -0.386 -8.481 29.219 1.00 89.50 349 GLN A N 1
ATOM 2908 C CA . GLN A 1 349 ? -1.148 -8.816 30.427 1.00 89.50 349 GLN A CA 1
ATOM 2909 C C . GLN A 1 349 ? -2.656 -8.716 30.181 1.00 89.50 349 GLN A C 1
ATOM 2911 O O . GLN A 1 349 ? -3.384 -9.673 30.453 1.00 89.50 349 GLN A O 1
ATOM 2916 N N . LEU A 1 350 ? -3.120 -7.596 29.617 1.00 91.19 350 LEU A N 1
ATOM 2917 C CA . LEU A 1 350 ? -4.530 -7.378 29.301 1.00 91.19 350 LEU A CA 1
ATOM 2918 C C . LEU A 1 350 ? -5.066 -8.451 28.344 1.00 91.19 350 LEU A C 1
ATOM 2920 O O . LEU A 1 350 ? -6.149 -8.996 28.563 1.00 91.19 350 LEU A O 1
ATOM 2924 N N . LYS A 1 351 ? -4.286 -8.811 27.322 1.00 89.56 351 LYS A N 1
ATOM 2925 C CA . LYS A 1 351 ? -4.604 -9.886 26.377 1.00 89.56 351 LYS A CA 1
ATOM 2926 C C . LYS A 1 351 ? -4.821 -11.229 27.073 1.00 89.56 351 LYS A C 1
ATOM 2928 O O . LYS A 1 351 ? -5.794 -11.932 26.786 1.00 89.56 351 LYS A O 1
ATOM 2933 N N . HIS A 1 352 ? -3.932 -11.598 27.995 1.00 89.81 352 HIS A N 1
ATOM 2934 C CA . HIS A 1 352 ? -4.065 -12.825 28.782 1.00 89.81 352 HIS A CA 1
ATOM 2935 C C . HIS A 1 352 ? -5.281 -12.793 29.712 1.00 89.81 352 HIS A C 1
ATOM 2937 O O . HIS A 1 352 ? -6.016 -13.780 29.774 1.00 89.81 352 HIS A O 1
ATOM 2943 N N . ILE A 1 353 ? -5.528 -11.662 30.376 1.00 91.88 353 ILE A N 1
ATOM 2944 C CA . ILE A 1 353 ? -6.685 -11.476 31.260 1.00 91.88 353 ILE A CA 1
ATOM 2945 C C . ILE A 1 353 ? -7.984 -11.641 30.476 1.00 91.88 353 ILE A C 1
ATOM 2947 O O . ILE A 1 353 ? -8.818 -12.457 30.859 1.00 91.88 353 ILE A O 1
ATOM 2951 N N . LEU A 1 354 ? -8.124 -10.966 29.331 1.00 91.00 354 LEU A N 1
ATOM 2952 C CA . LEU A 1 354 ? -9.308 -11.090 28.477 1.00 91.00 354 LEU A CA 1
ATOM 2953 C C . LEU A 1 354 ? -9.550 -12.540 28.048 1.00 91.00 354 LEU A C 1
ATOM 2955 O O . LEU A 1 354 ? -10.676 -13.025 28.129 1.00 91.00 354 LEU A O 1
ATOM 2959 N N . LYS A 1 355 ? -8.497 -13.258 27.639 1.00 89.88 355 LYS A N 1
ATOM 2960 C CA . LYS A 1 355 ? -8.606 -14.677 27.261 1.00 89.88 355 LYS A CA 1
ATOM 2961 C C . LYS A 1 355 ? -9.067 -15.567 28.414 1.00 89.88 355 LYS A C 1
ATOM 2963 O O . LYS A 1 355 ? -9.771 -16.543 28.162 1.00 89.88 355 LYS A O 1
ATOM 2968 N N . ASN A 1 356 ? -8.674 -15.257 29.648 1.00 88.50 356 ASN A N 1
ATOM 2969 C CA . ASN A 1 356 ? -9.107 -15.998 30.831 1.00 88.50 356 ASN A CA 1
ATOM 2970 C C . ASN A 1 356 ? -10.567 -15.675 31.179 1.00 88.50 356 ASN A C 1
ATOM 2972 O O . ASN A 1 356 ? -11.369 -16.602 31.271 1.00 88.50 356 ASN A O 1
ATOM 2976 N N . CYS A 1 357 ? -10.939 -14.390 31.228 1.00 88.88 357 CYS A N 1
ATOM 2977 C CA . CYS A 1 357 ? -12.320 -13.946 31.465 1.00 88.88 357 CYS A CA 1
ATOM 2978 C C . CYS A 1 357 ? -13.309 -14.550 30.454 1.00 88.88 357 CYS A C 1
ATOM 2980 O O . CYS A 1 357 ? -14.457 -14.845 30.777 1.00 88.88 357 CYS A O 1
ATOM 2982 N N . VAL A 1 358 ? -12.878 -14.764 29.205 1.00 86.88 358 VAL A N 1
ATOM 2983 C CA . VAL A 1 358 ? -13.739 -15.370 28.183 1.00 86.88 358 VAL A CA 1
ATOM 2984 C C . VAL A 1 358 ? -13.981 -16.865 28.414 1.00 86.88 358 VAL A C 1
ATOM 2986 O O . VAL A 1 358 ? -15.066 -17.336 28.072 1.00 86.88 358 VAL A O 1
ATOM 2989 N N . LYS A 1 359 ? -13.014 -17.594 28.989 1.00 82.69 359 LYS A N 1
ATOM 2990 C CA . LYS A 1 359 ? -13.104 -19.041 29.268 1.00 82.69 359 LYS A CA 1
ATOM 2991 C C . LYS A 1 359 ? -13.895 -19.372 30.535 1.00 82.69 359 LYS A C 1
ATOM 2993 O O . LYS A 1 359 ? -14.399 -20.488 30.651 1.00 82.69 359 LYS A O 1
ATOM 2998 N N . GLU A 1 360 ? -13.968 -18.446 31.485 1.00 73.19 360 GLU A N 1
ATOM 2999 C CA . GLU A 1 360 ? -14.744 -18.604 32.715 1.00 73.19 360 GLU A CA 1
ATOM 3000 C C . GLU A 1 360 ? -16.244 -18.527 32.382 1.00 73.19 360 GLU A C 1
ATOM 3002 O O . GLU A 1 360 ? -16.731 -17.535 31.842 1.00 73.19 360 GLU A O 1
ATOM 3007 N N . ASN A 1 361 ? -16.964 -19.630 32.617 1.00 55.81 361 ASN A N 1
ATOM 3008 C CA . ASN A 1 361 ? -18.251 -19.900 31.965 1.00 55.81 361 ASN A CA 1
ATOM 3009 C C . ASN A 1 361 ? -19.502 -19.564 32.798 1.00 55.81 361 ASN A C 1
ATOM 3011 O O . ASN A 1 361 ? -20.597 -19.896 32.352 1.00 55.81 361 ASN A O 1
ATOM 3015 N N . LEU A 1 362 ? -19.401 -18.948 33.982 1.00 55.22 362 LEU A N 1
ATOM 3016 C CA . LEU A 1 362 ? -20.570 -18.717 34.846 1.00 55.22 362 LEU A CA 1
ATOM 3017 C C . LEU A 1 362 ? -20.470 -17.415 35.673 1.00 55.22 362 LEU A C 1
ATOM 3019 O O . LEU A 1 362 ? -19.470 -17.186 36.347 1.00 55.22 362 LEU A O 1
ATOM 3023 N N . ASP A 1 363 ? -21.566 -16.647 35.640 1.00 62.19 363 ASP A N 1
ATOM 3024 C CA . ASP A 1 363 ? -22.010 -15.574 36.552 1.00 62.19 363 ASP A CA 1
ATOM 3025 C C . ASP A 1 363 ? -21.267 -14.228 36.627 1.00 62.19 363 ASP A C 1
ATOM 3027 O O . ASP A 1 363 ? -20.162 -14.044 36.119 1.00 62.19 363 ASP A O 1
ATOM 3031 N N . GLU A 1 364 ? -21.975 -13.262 37.238 1.00 60.50 364 GLU A N 1
ATOM 3032 C CA . GLU A 1 364 ? -21.782 -11.802 37.405 1.00 60.50 364 GLU A CA 1
ATOM 3033 C C . GLU A 1 364 ? -20.337 -11.300 37.624 1.00 60.50 364 GLU A C 1
ATOM 3035 O O . GLU A 1 364 ? -20.070 -10.106 37.518 1.00 60.50 364 GLU A O 1
ATOM 3040 N N . GLN A 1 365 ? -19.381 -12.194 37.888 1.00 74.19 365 GLN A N 1
ATOM 3041 C CA . GLN A 1 365 ? -17.962 -11.907 38.101 1.00 74.19 365 GLN A CA 1
ATOM 3042 C C . GLN A 1 365 ? -17.064 -12.195 36.888 1.00 74.19 365 GLN A C 1
ATOM 3044 O O . GLN A 1 365 ? -15.848 -12.063 37.006 1.00 74.19 365 GLN A O 1
ATOM 3049 N N . ARG A 1 366 ? -17.615 -12.526 35.712 1.00 84.69 366 ARG A N 1
ATOM 3050 C CA . ARG A 1 366 ? -16.832 -12.808 34.489 1.00 84.69 366 ARG A CA 1
ATOM 3051 C C . ARG A 1 366 ? -15.740 -11.774 34.188 1.00 84.69 366 ARG A C 1
ATOM 3053 O O . ARG A 1 366 ? -14.651 -12.122 33.742 1.00 84.69 366 ARG A O 1
ATOM 3060 N N . TRP A 1 367 ? -16.033 -10.495 34.416 1.00 90.25 367 TRP A N 1
ATOM 3061 C CA . TRP A 1 367 ? -15.107 -9.390 34.151 1.00 90.25 367 TRP A CA 1
ATOM 3062 C C . TRP A 1 367 ? -14.351 -8.914 35.394 1.00 90.25 367 TRP A C 1
ATOM 3064 O O . TRP A 1 367 ? -13.626 -7.929 35.316 1.00 90.25 367 TRP A O 1
ATOM 3074 N N . LYS A 1 368 ? -14.466 -9.613 36.528 1.00 88.50 368 LYS A N 1
ATOM 3075 C CA . LYS A 1 368 ? -13.835 -9.220 37.793 1.00 88.50 368 LYS A CA 1
ATOM 3076 C C . LYS A 1 368 ? -12.315 -9.144 37.683 1.00 88.50 368 LYS A C 1
ATOM 3078 O O . LYS A 1 368 ? -11.744 -8.127 38.036 1.00 88.50 368 LYS A O 1
ATOM 3083 N N . ASN A 1 369 ? -11.668 -10.145 37.083 1.00 89.19 369 ASN A N 1
ATOM 3084 C CA . ASN A 1 369 ? -10.213 -10.114 36.872 1.00 89.19 369 ASN A CA 1
ATOM 3085 C C . ASN A 1 369 ? -9.769 -8.928 35.994 1.00 89.19 369 ASN A C 1
ATOM 3087 O O . ASN A 1 369 ? -8.667 -8.406 36.157 1.00 89.19 369 ASN A O 1
ATOM 3091 N N . LEU A 1 370 ? -10.623 -8.499 35.057 1.00 92.75 370 LEU A N 1
ATOM 3092 C CA . LEU A 1 370 ? -10.378 -7.313 34.240 1.00 92.75 370 LEU A CA 1
ATOM 3093 C C . LEU A 1 370 ? -10.572 -6.029 35.058 1.00 92.75 370 LEU A C 1
ATOM 3095 O O . LEU A 1 370 ? -9.727 -5.141 34.976 1.00 92.75 370 LEU A O 1
ATOM 3099 N N . LEU A 1 371 ? -11.638 -5.947 35.859 1.00 91.81 371 LEU A N 1
ATOM 3100 C CA . LEU A 1 371 ? -11.900 -4.837 36.777 1.00 91.81 371 LEU A CA 1
ATOM 3101 C C . LEU A 1 371 ? -10.748 -4.648 37.767 1.00 91.81 371 LEU A C 1
ATOM 3103 O O . LEU A 1 371 ? -10.167 -3.567 37.821 1.00 91.81 371 LEU A O 1
ATOM 3107 N N . ASP A 1 372 ? -10.368 -5.718 38.465 1.00 91.19 372 ASP A N 1
ATOM 3108 C CA . ASP A 1 372 ? -9.303 -5.729 39.468 1.00 91.19 372 ASP A CA 1
ATOM 3109 C C . ASP A 1 372 ? -7.972 -5.264 38.855 1.00 91.19 372 ASP A C 1
ATOM 3111 O O . ASP A 1 372 ? -7.234 -4.487 39.461 1.00 91.19 372 ASP A O 1
ATOM 3115 N N . TRP A 1 373 ? -7.667 -5.685 37.620 1.00 93.25 373 TRP A N 1
ATOM 3116 C CA . TRP A 1 373 ? -6.463 -5.242 36.915 1.00 93.25 373 TRP A CA 1
ATOM 3117 C C . TRP A 1 373 ? -6.512 -3.756 36.534 1.00 93.25 373 TRP A C 1
ATOM 3119 O O . TRP A 1 373 ? -5.510 -3.055 36.693 1.00 93.25 373 TRP A O 1
ATOM 3129 N N . ILE A 1 374 ? -7.663 -3.259 36.064 1.00 91.00 374 ILE A N 1
ATOM 3130 C CA . ILE A 1 374 ? -7.852 -1.836 35.742 1.00 91.00 374 ILE A CA 1
ATOM 3131 C C . ILE A 1 374 ? -7.689 -0.985 37.005 1.00 91.00 374 ILE A C 1
ATOM 3133 O O . ILE A 1 374 ? -6.954 0.003 36.985 1.00 91.00 374 ILE A O 1
ATOM 3137 N N . GLU A 1 375 ? -8.336 -1.366 38.107 1.00 89.88 375 GLU A N 1
ATOM 3138 C CA . GLU A 1 375 ? -8.246 -0.650 39.381 1.00 89.88 375 GLU A CA 1
ATOM 3139 C C . GLU A 1 375 ? -6.822 -0.667 39.939 1.00 89.88 375 GLU A C 1
ATOM 3141 O O . GLU A 1 375 ? -6.302 0.379 40.328 1.00 89.88 375 GLU A O 1
ATOM 3146 N N . LEU A 1 376 ? -6.145 -1.818 39.903 1.00 89.94 376 LEU A N 1
ATOM 3147 C CA . LEU A 1 376 ? -4.752 -1.938 40.327 1.00 89.94 376 LEU A CA 1
ATOM 3148 C C . LEU A 1 376 ? -3.835 -1.008 39.524 1.00 89.94 376 LEU A C 1
ATOM 3150 O O . LEU A 1 376 ? -3.005 -0.318 40.113 1.00 89.94 376 LEU A O 1
ATOM 3154 N N . LYS A 1 377 ? -4.003 -0.935 38.198 1.00 88.69 377 LYS A N 1
ATOM 3155 C CA . LYS A 1 377 ? -3.182 -0.067 37.341 1.00 88.69 377 LYS A CA 1
ATOM 3156 C C . LYS A 1 377 ? -3.464 1.422 37.527 1.00 88.69 377 LYS A C 1
ATOM 3158 O O . LYS A 1 377 ? -2.530 2.213 37.421 1.00 88.69 377 LYS A O 1
ATOM 3163 N N . ARG A 1 378 ? -4.708 1.793 37.851 1.00 84.06 378 ARG A N 1
ATOM 3164 C CA . ARG A 1 378 ? -5.099 3.176 38.186 1.00 84.06 378 ARG A CA 1
ATOM 3165 C C . ARG A 1 378 ? -4.597 3.620 39.562 1.00 84.06 378 ARG A C 1
ATOM 3167 O O . ARG A 1 378 ? -4.307 4.797 39.745 1.00 84.06 378 ARG A O 1
ATOM 3174 N N . ASN A 1 379 ? -4.536 2.698 40.522 1.00 84.69 379 ASN A N 1
ATOM 3175 C CA . ASN A 1 379 ? -4.261 3.011 41.928 1.00 84.69 379 ASN A CA 1
ATOM 3176 C C . ASN A 1 379 ? -2.777 2.867 42.315 1.00 84.69 379 ASN A C 1
ATOM 3178 O O . ASN A 1 379 ? -2.408 3.193 43.445 1.00 84.69 379 ASN A O 1
ATOM 3182 N N . MET A 1 380 ? -1.916 2.389 41.408 1.00 81.88 380 MET A N 1
ATOM 3183 C CA . MET A 1 380 ? -0.463 2.444 41.594 1.00 81.88 380 MET A CA 1
ATOM 3184 C C . MET A 1 380 ? 0.020 3.899 41.645 1.00 81.88 380 MET A C 1
ATOM 3186 O O . MET A 1 380 ? -0.550 4.774 40.997 1.00 81.88 380 MET A O 1
ATOM 3190 N N . ASN A 1 381 ? 1.054 4.171 42.447 1.00 68.19 381 ASN A N 1
ATOM 3191 C CA . ASN A 1 381 ? 1.617 5.512 42.582 1.00 68.19 381 ASN A CA 1
ATOM 3192 C C . ASN A 1 381 ? 3.134 5.488 42.298 1.00 68.19 381 ASN A C 1
ATOM 3194 O O . ASN A 1 381 ? 3.872 4.900 43.095 1.00 68.19 381 ASN A O 1
ATOM 3198 N N . PRO A 1 382 ? 3.612 6.117 41.203 1.00 68.44 382 PRO A N 1
ATOM 3199 C CA . PRO A 1 382 ? 2.822 6.804 40.172 1.00 68.44 382 PRO A CA 1
ATOM 3200 C C . PRO A 1 382 ? 1.924 5.838 39.378 1.00 68.44 382 PRO A C 1
ATOM 3202 O O . PRO A 1 382 ? 2.192 4.641 39.334 1.00 68.44 382 PRO A O 1
ATOM 3205 N N . SER A 1 383 ? 0.854 6.365 38.772 1.00 68.69 383 SER A N 1
ATOM 3206 C CA . SER A 1 383 ? -0.055 5.569 37.935 1.00 68.69 383 SER A CA 1
ATOM 3207 C C . SER A 1 383 ? 0.722 4.966 36.773 1.00 68.69 383 SER A C 1
ATOM 3209 O O . SER A 1 383 ? 1.287 5.703 35.965 1.00 68.69 383 SER A O 1
ATOM 3211 N N . ASP A 1 384 ? 0.722 3.637 36.683 1.00 74.06 384 ASP A N 1
ATOM 3212 C CA . ASP A 1 384 ? 1.416 2.893 35.626 1.00 74.06 384 ASP A CA 1
ATOM 3213 C C . ASP A 1 384 ? 0.803 3.165 34.243 1.00 74.06 384 ASP A C 1
ATOM 3215 O O . ASP A 1 384 ? 1.503 3.101 33.235 1.00 74.06 384 ASP A O 1
ATOM 3219 N N . LEU A 1 385 ? -0.513 3.411 34.193 1.00 83.69 385 LEU A N 1
ATOM 3220 C CA . LEU A 1 385 ? -1.280 3.594 32.959 1.00 83.69 385 LEU A CA 1
ATOM 3221 C C . LEU A 1 385 ? -2.351 4.675 33.109 1.00 83.69 385 LEU A C 1
ATOM 3223 O O . LEU A 1 385 ? -3.002 4.789 34.149 1.00 83.69 385 LEU A O 1
ATOM 3227 N N . ASN A 1 386 ? -2.603 5.414 32.034 1.00 86.00 386 ASN A N 1
ATOM 3228 C CA . ASN A 1 386 ? -3.767 6.281 31.892 1.00 86.00 386 ASN A CA 1
ATOM 3229 C C . ASN A 1 386 ? -4.984 5.468 31.410 1.00 86.00 386 ASN A C 1
ATOM 3231 O O . ASN A 1 386 ? -4.873 4.546 30.600 1.00 86.00 386 ASN A O 1
ATOM 3235 N N . LEU A 1 387 ? -6.186 5.859 31.837 1.00 87.62 387 LEU A N 1
ATOM 3236 C CA . LEU A 1 387 ? -7.445 5.268 31.385 1.00 87.62 387 LEU A CA 1
ATOM 3237 C C . LEU A 1 387 ? -7.601 5.295 29.851 1.00 87.62 387 LEU A C 1
ATOM 3239 O O . LEU A 1 387 ? -8.142 4.352 29.275 1.00 87.62 387 LEU A O 1
ATOM 3243 N N . LYS A 1 388 ? -7.087 6.332 29.171 1.00 88.62 388 LYS A N 1
ATOM 3244 C CA . LYS A 1 388 ? -7.056 6.383 27.696 1.00 88.62 388 LYS A CA 1
ATOM 3245 C C . LYS A 1 388 ? -6.255 5.229 27.091 1.00 88.62 388 LYS A C 1
ATOM 3247 O O . LYS A 1 388 ? -6.708 4.611 26.131 1.00 88.62 388 LYS A O 1
ATOM 3252 N N . GLU A 1 389 ? -5.096 4.917 27.667 1.00 90.56 389 GLU A N 1
ATOM 3253 C CA . GLU A 1 389 ? -4.234 3.826 27.203 1.00 90.56 389 GLU A CA 1
ATOM 3254 C C . GLU A 1 389 ? -4.948 2.486 27.394 1.00 90.56 389 GLU A C 1
ATOM 3256 O O . GLU A 1 389 ? -5.026 1.695 26.458 1.00 90.56 389 GLU A O 1
ATOM 3261 N N . ILE A 1 390 ? -5.578 2.268 28.554 1.00 91.50 390 ILE A N 1
ATOM 3262 C CA . ILE A 1 390 ? -6.371 1.059 28.834 1.00 91.50 390 ILE A CA 1
ATOM 3263 C C . ILE A 1 390 ? -7.496 0.875 27.804 1.00 91.50 390 ILE A C 1
ATOM 3265 O O . ILE A 1 390 ? -7.628 -0.210 27.234 1.00 91.50 390 ILE A O 1
ATOM 3269 N N . LYS A 1 391 ? -8.279 1.927 27.521 1.00 93.06 391 LYS A N 1
ATOM 3270 C CA . LYS A 1 391 ? -9.367 1.895 26.525 1.00 93.06 391 LYS A CA 1
ATOM 3271 C C . LYS A 1 391 ? -8.851 1.489 25.142 1.00 93.06 391 LYS A C 1
ATOM 3273 O O . LYS A 1 391 ? -9.422 0.613 24.495 1.00 93.06 391 LYS A O 1
ATOM 3278 N N . VAL A 1 392 ? -7.755 2.096 24.696 1.00 92.69 392 VAL A N 1
ATOM 3279 C CA . VAL A 1 392 ? -7.167 1.833 23.376 1.00 92.69 392 VAL A CA 1
ATOM 3280 C C . VAL A 1 392 ? -6.594 0.419 23.287 1.00 92.69 392 VAL A C 1
ATOM 3282 O O . VAL A 1 392 ? -6.848 -0.290 22.311 1.00 92.69 392 VAL A O 1
ATOM 3285 N N . MET A 1 393 ? -5.883 -0.033 24.322 1.00 92.56 393 MET A N 1
ATOM 3286 C CA . MET A 1 393 ? -5.376 -1.403 24.392 1.00 92.56 393 MET A CA 1
ATOM 3287 C C . MET A 1 393 ? -6.520 -2.426 24.358 1.00 92.56 393 MET A C 1
ATOM 3289 O O . MET A 1 393 ? -6.423 -3.430 23.647 1.00 92.56 393 MET A O 1
ATOM 3293 N N . LEU A 1 394 ? -7.621 -2.162 25.069 1.00 94.00 394 LEU A N 1
ATOM 3294 C CA . LEU A 1 394 ? -8.815 -3.006 25.063 1.00 94.00 394 LEU A CA 1
ATOM 3295 C C . LEU A 1 394 ? -9.468 -3.058 23.673 1.00 94.00 394 LEU A C 1
ATOM 3297 O O . LEU A 1 394 ? -9.737 -4.151 23.176 1.00 94.00 394 LEU A O 1
ATOM 3301 N N . LEU A 1 395 ? -9.656 -1.907 23.019 1.00 94.31 395 LEU A N 1
ATOM 3302 C CA . LEU A 1 395 ? -10.208 -1.812 21.661 1.00 94.31 395 LEU A CA 1
ATOM 3303 C C . LEU A 1 395 ? -9.416 -2.667 20.661 1.00 94.31 395 LEU A C 1
ATOM 3305 O O . LEU A 1 395 ? -9.999 -3.434 19.892 1.00 94.31 395 LEU A O 1
ATOM 3309 N N . LEU A 1 396 ? -8.086 -2.560 20.690 1.00 91.75 396 LEU A N 1
ATOM 3310 C CA . LEU A 1 396 ? -7.212 -3.309 19.789 1.00 91.75 396 LEU A CA 1
ATOM 3311 C C . LEU A 1 396 ? -7.256 -4.814 20.074 1.00 91.75 396 LEU A C 1
ATOM 3313 O O . LEU A 1 396 ? -7.325 -5.597 19.131 1.00 91.75 396 LEU A O 1
ATOM 3317 N N . ASN A 1 397 ? -7.264 -5.228 21.347 1.00 91.06 397 ASN A N 1
ATOM 3318 C CA . ASN A 1 397 ? -7.423 -6.643 21.703 1.00 91.06 397 ASN A CA 1
ATOM 3319 C C . ASN A 1 397 ? -8.763 -7.202 21.198 1.00 91.06 397 ASN A C 1
ATOM 3321 O O . ASN A 1 397 ? -8.788 -8.270 20.592 1.00 91.06 397 ASN A O 1
ATOM 3325 N N . ILE A 1 398 ? -9.867 -6.467 21.377 1.00 92.19 398 ILE A N 1
ATOM 3326 C CA . ILE A 1 398 ? -11.189 -6.865 20.865 1.00 92.19 398 ILE A CA 1
ATOM 3327 C C . ILE A 1 398 ? -11.140 -7.060 19.346 1.00 92.19 398 ILE A C 1
ATOM 3329 O O . ILE A 1 398 ? -11.569 -8.096 18.835 1.00 92.19 398 ILE A O 1
ATOM 3333 N N . TYR A 1 399 ? -10.595 -6.089 18.613 1.00 91.19 399 TYR A N 1
ATOM 3334 C CA . TYR A 1 399 ? -10.554 -6.159 17.156 1.00 91.19 399 TYR A CA 1
ATOM 3335 C C . TYR A 1 399 ? -9.664 -7.304 16.639 1.00 91.19 399 TYR A C 1
ATOM 3337 O O . TYR A 1 399 ? -10.099 -8.115 15.815 1.00 91.19 399 TYR A O 1
ATOM 3345 N N . TYR A 1 400 ? -8.425 -7.406 17.117 1.00 86.12 400 TYR A N 1
ATOM 3346 C CA . TYR A 1 400 ? -7.469 -8.374 16.580 1.00 86.12 400 TYR A CA 1
ATOM 3347 C C . TYR A 1 400 ? -7.750 -9.811 17.049 1.00 86.12 400 TYR A C 1
ATOM 3349 O O . TYR A 1 400 ? -7.730 -10.727 16.224 1.00 86.12 400 TYR A O 1
ATOM 3357 N N . ASP A 1 401 ? -8.066 -10.023 18.331 1.00 84.06 401 ASP A N 1
ATOM 3358 C CA . ASP A 1 401 ? -8.237 -11.375 18.877 1.00 84.06 401 ASP A CA 1
ATOM 3359 C C . ASP A 1 401 ? -9.666 -11.919 18.732 1.00 84.06 401 ASP A C 1
ATOM 3361 O O . ASP A 1 401 ? -9.825 -13.137 18.631 1.00 84.06 401 ASP A O 1
ATOM 3365 N N . TYR A 1 402 ? -10.696 -11.066 18.670 1.00 88.62 402 TYR A N 1
ATOM 3366 C CA . TYR A 1 402 ? -12.094 -11.520 18.658 1.00 88.62 402 TYR A CA 1
ATOM 3367 C C . TYR A 1 402 ? -12.839 -11.158 17.370 1.00 88.62 402 TYR A C 1
ATOM 3369 O O . TYR A 1 402 ? -13.441 -12.042 16.760 1.00 88.62 402 TYR A O 1
ATOM 3377 N N . TYR A 1 403 ? -12.771 -9.909 16.897 1.00 87.38 403 TYR A N 1
ATOM 3378 C CA . TYR A 1 403 ? -13.453 -9.492 15.660 1.00 87.38 403 TYR A CA 1
ATOM 3379 C C . TYR A 1 403 ? -12.914 -10.241 14.439 1.00 87.38 403 TYR A C 1
ATOM 3381 O O . TYR A 1 403 ? -13.656 -10.928 13.738 1.00 87.38 403 TYR A O 1
ATOM 3389 N N . CYS A 1 404 ? -11.600 -10.174 14.211 1.00 83.81 404 CYS A N 1
ATOM 3390 C CA . CYS A 1 404 ? -10.967 -10.780 13.036 1.00 83.81 404 CYS A CA 1
ATOM 3391 C C . CYS A 1 404 ? -11.019 -12.319 13.024 1.00 83.81 404 CYS A C 1
ATOM 3393 O O . CYS A 1 404 ? -10.777 -12.930 11.984 1.00 83.81 404 CYS A O 1
ATOM 3395 N N . ASN A 1 405 ? -11.316 -12.943 14.168 1.00 81.94 405 ASN A N 1
ATOM 3396 C CA . ASN A 1 405 ? -11.469 -14.392 14.305 1.00 81.94 405 ASN A CA 1
ATOM 3397 C C . ASN A 1 405 ? -12.943 -14.832 14.342 1.00 81.94 405 ASN A C 1
ATOM 3399 O O . ASN A 1 405 ? -13.210 -16.010 14.566 1.00 81.94 405 ASN A O 1
ATOM 3403 N N . ASN A 1 406 ? -13.891 -13.913 14.115 1.00 85.38 406 ASN A N 1
ATOM 3404 C CA . ASN A 1 406 ? -15.333 -14.166 14.177 1.00 85.38 406 ASN A CA 1
ATOM 3405 C C . ASN A 1 406 ? -15.796 -14.740 15.536 1.00 85.38 406 ASN A C 1
ATOM 3407 O O . ASN A 1 406 ? -16.597 -15.671 15.605 1.00 85.38 406 ASN A O 1
ATOM 3411 N N . GLN A 1 407 ? -15.253 -14.199 16.629 1.00 87.69 407 GLN A N 1
ATOM 3412 C CA . GLN A 1 407 ? -15.499 -14.630 18.012 1.00 87.69 407 GLN A CA 1
ATOM 3413 C C . GLN A 1 407 ? -16.128 -13.530 18.883 1.00 87.69 407 GLN A C 1
ATOM 3415 O O . GLN A 1 407 ? -16.162 -13.665 20.098 1.00 87.69 407 GLN A O 1
ATOM 3420 N N . LEU A 1 408 ? -16.666 -12.444 18.311 1.00 88.31 408 LEU A N 1
ATOM 3421 C CA . LEU A 1 408 ? -17.289 -11.360 19.098 1.00 88.31 408 LEU A CA 1
ATOM 3422 C C . LEU A 1 408 ? -18.421 -11.834 20.012 1.00 88.31 408 LEU A C 1
ATOM 3424 O O . LEU A 1 408 ? -18.618 -11.265 21.081 1.00 88.31 408 LEU A O 1
ATOM 3428 N N . THR A 1 409 ? -19.132 -12.896 19.630 1.00 86.62 409 THR A N 1
ATOM 3429 C CA . THR A 1 409 ? -20.197 -13.487 20.450 1.00 86.62 409 THR A CA 1
ATOM 3430 C C . THR A 1 409 ? -19.690 -13.977 21.805 1.00 86.62 409 THR A C 1
ATOM 3432 O O . THR A 1 409 ? -20.433 -13.974 22.786 1.00 86.62 409 THR A O 1
ATOM 3435 N N . SER A 1 410 ? -18.403 -14.323 21.918 1.00 88.06 410 SER A N 1
ATOM 3436 C CA . SER A 1 410 ? -17.808 -14.663 23.208 1.00 88.06 410 SER A CA 1
ATOM 3437 C C . SER A 1 410 ? -17.707 -13.452 24.142 1.00 88.06 410 SER A C 1
ATOM 3439 O O . SER A 1 410 ? -17.539 -13.640 25.343 1.00 88.06 410 SER A O 1
ATOM 3441 N N . LEU A 1 411 ? -17.840 -12.224 23.634 1.00 89.69 411 LEU A N 1
ATOM 3442 C CA . LEU A 1 411 ? -17.749 -10.959 24.370 1.00 89.69 411 LEU A CA 1
ATOM 3443 C C . LEU A 1 411 ? -19.114 -10.288 24.614 1.00 89.69 411 LEU A C 1
ATOM 3445 O O . LEU A 1 411 ? -19.144 -9.112 24.961 1.00 89.69 411 LEU A O 1
ATOM 3449 N N . ASN A 1 412 ? -20.239 -10.998 24.461 1.00 81.94 412 ASN A N 1
ATOM 3450 C CA . ASN A 1 412 ? -21.589 -10.406 24.481 1.00 81.94 412 ASN A CA 1
ATOM 3451 C C . ASN A 1 412 ? -21.919 -9.514 25.701 1.00 81.94 412 ASN A C 1
ATOM 3453 O O . ASN A 1 412 ? -22.720 -8.597 25.564 1.00 81.94 412 ASN A O 1
ATOM 3457 N N . THR A 1 413 ? -21.297 -9.738 26.864 1.00 87.06 413 THR A N 1
ATOM 3458 C CA . THR A 1 413 ? -21.495 -8.932 28.088 1.00 87.06 413 THR A CA 1
ATOM 3459 C C . THR A 1 413 ? -20.389 -7.902 28.347 1.00 87.06 413 THR A C 1
ATOM 3461 O O . THR A 1 413 ? -20.425 -7.199 29.352 1.00 87.06 413 THR A O 1
ATOM 3464 N N . LEU A 1 414 ? -19.377 -7.807 27.478 1.00 90.88 414 LEU A N 1
ATOM 3465 C CA . LEU A 1 414 ? -18.250 -6.891 27.672 1.00 90.88 414 LEU A CA 1
ATOM 3466 C C . LEU A 1 414 ? -18.662 -5.429 27.465 1.00 90.88 414 LEU A C 1
ATOM 3468 O O . LEU A 1 414 ? -18.125 -4.551 28.128 1.00 90.88 414 LEU A O 1
ATOM 3472 N N . LEU A 1 415 ? -19.610 -5.159 26.561 1.00 90.50 415 LEU A N 1
ATOM 3473 C CA . LEU A 1 415 ? -20.053 -3.790 26.288 1.00 90.50 415 LEU A CA 1
ATOM 3474 C C . LEU A 1 415 ? -20.662 -3.137 27.537 1.00 90.50 415 LEU A C 1
ATOM 3476 O O . LEU A 1 415 ? -20.295 -2.017 27.867 1.00 90.50 415 LEU A O 1
ATOM 3480 N N . GLU A 1 416 ? -21.524 -3.857 28.256 1.00 89.19 416 GLU A N 1
ATOM 3481 C CA . GLU A 1 416 ? -22.135 -3.382 29.504 1.00 89.19 416 GLU A CA 1
ATOM 3482 C C . GLU A 1 416 ? -21.079 -3.116 30.588 1.00 89.19 416 GLU A C 1
ATOM 3484 O O . GLU A 1 416 ? -21.117 -2.089 31.261 1.00 89.19 416 GLU A O 1
ATOM 3489 N N . PHE A 1 417 ? -20.073 -3.989 30.701 1.00 90.81 417 PHE A N 1
ATOM 3490 C CA . PHE A 1 417 ? -18.925 -3.757 31.579 1.00 90.81 417 PHE A CA 1
ATOM 3491 C C . PHE A 1 417 ? -18.165 -2.473 31.208 1.00 90.81 417 PHE A C 1
ATOM 3493 O O . PHE A 1 417 ? -17.896 -1.637 32.067 1.00 90.81 417 PHE A O 1
ATOM 3500 N N . ILE A 1 418 ? -17.843 -2.284 29.926 1.00 90.75 418 ILE A N 1
ATOM 3501 C CA . ILE A 1 418 ? -17.129 -1.093 29.444 1.00 90.75 418 ILE A CA 1
ATOM 3502 C C . ILE A 1 418 ? -17.949 0.177 29.730 1.00 90.75 418 ILE A C 1
ATOM 3504 O O . ILE A 1 418 ? -17.385 1.158 30.220 1.00 90.75 418 ILE A O 1
ATOM 3508 N N . GLU A 1 419 ? -19.260 0.153 29.472 1.00 90.19 419 GLU A N 1
ATOM 3509 C CA . GLU A 1 419 ? -20.175 1.272 29.736 1.00 90.19 419 GLU A CA 1
ATOM 3510 C C . GLU A 1 419 ? -20.215 1.653 31.224 1.00 90.19 419 GLU A C 1
ATOM 3512 O O . GLU A 1 419 ? -20.171 2.840 31.549 1.00 90.19 419 GLU A O 1
ATOM 3517 N N . ASN A 1 420 ? -20.219 0.663 32.119 1.00 87.75 420 ASN A N 1
ATOM 3518 C CA . ASN A 1 420 ? -20.337 0.885 33.560 1.00 87.75 420 ASN A CA 1
ATOM 3519 C C . ASN A 1 420 ? -19.001 1.210 34.255 1.00 87.75 420 ASN A C 1
ATOM 3521 O O . ASN A 1 420 ? -19.006 1.830 35.317 1.00 87.75 420 ASN A O 1
ATOM 3525 N N . THR A 1 421 ? -17.860 0.803 33.687 1.00 86.00 421 THR A N 1
ATOM 3526 C CA . THR A 1 421 ? -16.557 0.861 34.379 1.00 86.00 421 THR A CA 1
ATOM 3527 C C . THR A 1 421 ? -15.578 1.885 33.798 1.00 86.00 421 THR A C 1
ATOM 3529 O O . THR A 1 421 ? -14.811 2.486 34.549 1.00 86.00 421 THR A O 1
ATOM 3532 N N . LEU A 1 422 ? -15.547 2.098 32.477 1.00 84.62 422 LEU A N 1
ATOM 3533 C CA . LEU A 1 422 ? -14.430 2.802 31.823 1.00 84.62 422 LEU A CA 1
ATOM 3534 C C . LEU A 1 422 ? -14.614 4.319 31.643 1.00 84.62 422 LEU A C 1
ATOM 3536 O O . LEU A 1 422 ? -13.823 4.910 30.915 1.00 84.62 422 LEU A O 1
ATOM 3540 N N . GLU A 1 423 ? -15.588 4.972 32.288 1.00 88.31 423 GLU A N 1
ATOM 3541 C CA . GLU A 1 423 ? -15.810 6.437 32.209 1.00 88.31 423 GLU A CA 1
ATOM 3542 C C . GLU A 1 423 ? -15.674 6.972 30.759 1.00 88.31 423 GLU A C 1
ATOM 3544 O O . GLU A 1 423 ? -14.764 7.741 30.422 1.00 88.31 423 GLU A O 1
ATOM 3549 N N . LEU A 1 424 ? -16.506 6.465 29.844 1.00 89.44 424 LEU A N 1
ATOM 3550 C CA . LEU A 1 424 ? -16.392 6.750 28.410 1.00 89.44 424 LEU A CA 1
ATOM 3551 C C . LEU A 1 424 ? -16.982 8.110 28.021 1.00 89.44 424 LEU A C 1
ATOM 3553 O O . LEU A 1 424 ? -18.073 8.482 28.455 1.00 89.44 424 LEU A O 1
ATOM 3557 N N . LEU A 1 425 ? -16.307 8.806 27.103 1.00 92.06 425 LEU A N 1
ATOM 3558 C CA . LEU A 1 425 ? -16.923 9.905 26.360 1.00 92.06 425 LEU A CA 1
ATOM 3559 C C . LEU A 1 425 ? -18.000 9.364 25.398 1.00 92.06 425 LEU A C 1
ATOM 3561 O O . LEU A 1 425 ? -17.870 8.238 24.906 1.00 92.06 425 LEU A O 1
ATOM 3565 N N . PRO A 1 426 ? -19.029 10.161 25.048 1.00 92.44 426 PRO A N 1
ATOM 3566 C CA . PRO A 1 426 ? -20.055 9.748 24.087 1.00 92.44 426 PRO A CA 1
ATOM 3567 C C . PRO A 1 426 ? -19.483 9.285 22.739 1.00 92.44 426 PRO A C 1
ATOM 3569 O O . PRO A 1 426 ? -19.996 8.345 22.131 1.00 92.44 426 PRO A O 1
ATOM 3572 N N . GLU A 1 427 ? -18.413 9.929 22.272 1.00 92.62 427 GLU A N 1
ATOM 3573 C CA . GLU A 1 427 ? -17.693 9.575 21.049 1.00 92.62 427 GLU A CA 1
ATOM 3574 C C . GLU A 1 427 ? -16.988 8.215 21.165 1.00 92.62 427 GLU A C 1
ATOM 3576 O O . GLU A 1 427 ? -17.128 7.372 20.278 1.00 92.62 427 GLU A O 1
ATOM 3581 N N . GLU A 1 428 ? -16.286 7.973 22.277 1.00 93.94 428 GLU A N 1
ATOM 3582 C CA . GLU A 1 428 ? -15.590 6.706 22.556 1.00 93.94 428 GLU A CA 1
ATOM 3583 C C . GLU A 1 428 ? -16.586 5.543 22.621 1.00 93.94 428 GLU A C 1
ATOM 3585 O O . GLU A 1 428 ? -16.361 4.480 22.037 1.00 93.94 428 GLU A O 1
ATOM 3590 N N . LEU A 1 429 ? -17.726 5.767 23.278 1.00 93.88 429 LEU A N 1
ATOM 3591 C CA . LEU A 1 429 ? -18.782 4.775 23.417 1.00 93.88 429 LEU A CA 1
ATOM 3592 C C . LEU A 1 429 ? -19.330 4.311 22.062 1.00 93.88 429 LEU A C 1
ATOM 3594 O O . LEU A 1 429 ? -19.545 3.116 21.854 1.00 93.88 429 LEU A O 1
ATOM 3598 N N . LYS A 1 430 ? -19.516 5.234 21.111 1.00 93.19 430 LYS A N 1
ATOM 3599 C CA . LYS A 1 430 ? -19.956 4.880 19.753 1.00 93.19 430 LYS A CA 1
ATOM 3600 C C . LYS A 1 430 ? -18.963 3.954 19.055 1.00 93.19 430 LYS A C 1
ATOM 3602 O O . LYS A 1 430 ? -19.392 3.004 18.403 1.00 93.19 430 LYS A O 1
ATOM 3607 N N . VAL A 1 431 ? -17.659 4.192 19.217 1.00 95.12 431 VAL A N 1
ATOM 3608 C CA . VAL A 1 431 ? -16.616 3.338 18.626 1.00 95.12 431 VAL A CA 1
ATOM 3609 C C . VAL A 1 431 ? -16.685 1.922 19.202 1.00 95.12 431 VAL A C 1
ATOM 3611 O O . VAL A 1 431 ? -16.736 0.958 18.435 1.00 95.12 431 VAL A O 1
ATOM 3614 N N . PHE A 1 432 ? -16.759 1.780 20.530 1.00 94.81 432 PHE A N 1
ATOM 3615 C CA . PHE A 1 432 ? -16.877 0.464 21.172 1.00 94.81 432 PHE A CA 1
ATOM 3616 C C . PHE A 1 432 ? -18.139 -0.286 20.742 1.00 94.81 432 PHE A C 1
ATOM 3618 O O . PHE A 1 432 ? -18.060 -1.470 20.416 1.00 94.81 432 PHE A O 1
ATOM 3625 N N . ARG A 1 433 ? -19.280 0.407 20.668 1.00 93.25 433 ARG A N 1
ATOM 3626 C CA . ARG A 1 433 ? -20.547 -0.156 20.183 1.00 93.25 433 ARG A CA 1
ATOM 3627 C C . ARG A 1 433 ? -20.432 -0.693 18.758 1.00 93.25 433 ARG A C 1
ATOM 3629 O O . ARG A 1 433 ? -20.807 -1.836 18.510 1.00 93.25 433 ARG A O 1
ATOM 3636 N N . VAL A 1 434 ? -19.865 0.090 17.839 1.00 91.75 434 VAL A N 1
ATOM 3637 C CA . VAL A 1 434 ? -19.681 -0.324 16.438 1.00 91.75 434 VAL A CA 1
ATOM 3638 C C . VAL A 1 434 ? -18.731 -1.516 16.304 1.00 91.75 434 VAL A C 1
ATOM 3640 O O . VAL A 1 434 ? -19.002 -2.405 15.503 1.00 91.75 434 VAL A O 1
ATOM 3643 N N . ILE A 1 435 ? -17.642 -1.573 17.075 1.00 91.62 435 ILE A N 1
ATOM 3644 C CA . ILE A 1 435 ? -16.684 -2.689 16.998 1.00 91.62 435 ILE A CA 1
ATOM 3645 C C . ILE A 1 435 ? -17.230 -3.972 17.639 1.00 91.62 435 ILE A C 1
ATOM 3647 O O . ILE A 1 435 ? -17.033 -5.050 17.083 1.00 91.62 435 ILE A O 1
ATOM 3651 N N . LEU A 1 436 ? -17.916 -3.885 18.782 1.00 91.69 436 LEU A N 1
ATOM 3652 C CA . LEU A 1 436 ? -18.444 -5.063 19.484 1.00 91.69 436 LEU A CA 1
ATOM 3653 C C . LEU A 1 436 ? -19.725 -5.607 18.846 1.00 91.69 436 LEU A C 1
ATOM 3655 O O . LEU A 1 436 ? -19.917 -6.820 18.797 1.00 91.69 436 LEU A O 1
ATOM 3659 N N . GLN A 1 437 ? -20.602 -4.723 18.368 1.00 89.88 437 GLN A N 1
ATOM 3660 C CA . GLN A 1 437 ? -21.917 -5.069 17.825 1.00 89.88 437 GLN A CA 1
ATOM 3661 C C . GLN A 1 437 ? -22.173 -4.322 16.499 1.00 89.88 437 GLN A C 1
ATOM 3663 O O . GLN A 1 437 ? -23.100 -3.508 16.397 1.00 89.88 437 GLN A O 1
ATOM 3668 N N . PRO A 1 438 ? -21.374 -4.596 15.446 1.00 87.56 438 PRO A N 1
ATOM 3669 C CA . PRO A 1 438 ? -21.453 -3.877 14.172 1.00 87.56 438 PRO A CA 1
ATOM 3670 C C . PRO A 1 438 ? -22.836 -3.986 13.515 1.00 87.56 438 PRO A C 1
ATOM 3672 O O . PRO A 1 438 ? -23.354 -2.994 13.018 1.00 87.56 438 PRO A O 1
ATOM 3675 N N . GLU A 1 439 ? -23.494 -5.143 13.593 1.00 84.12 439 GLU A N 1
ATOM 3676 C CA . GLU A 1 439 ? -24.848 -5.367 13.054 1.00 84.12 439 GLU A CA 1
ATOM 3677 C C . GLU A 1 439 ? -25.939 -4.487 13.687 1.00 84.12 439 GLU A C 1
ATOM 3679 O O . GLU A 1 439 ? -27.018 -4.285 13.108 1.00 84.12 439 GLU A O 1
ATOM 3684 N N . GLN A 1 440 ? -25.689 -4.001 14.903 1.00 87.00 440 GLN A N 1
ATOM 3685 C CA . GLN A 1 440 ? -26.627 -3.180 15.660 1.00 87.00 440 GLN A CA 1
ATOM 3686 C C . GLN A 1 440 ? -26.332 -1.691 15.502 1.00 87.00 440 GLN A C 1
ATOM 3688 O O . GLN A 1 440 ? -27.269 -0.911 15.345 1.00 87.00 440 GLN A O 1
ATOM 3693 N N . PHE A 1 441 ? -25.053 -1.307 15.521 1.00 89.12 441 PHE A N 1
ATOM 3694 C CA . PHE A 1 441 ? -24.660 0.099 15.635 1.00 89.12 441 PHE A CA 1
ATOM 3695 C C . PHE A 1 441 ? -23.935 0.670 14.418 1.00 89.12 441 PHE A C 1
ATOM 3697 O O . PHE A 1 441 ? -23.897 1.891 14.275 1.00 89.12 441 PHE A O 1
ATOM 3704 N N . MET A 1 442 ? -23.360 -0.160 13.541 1.00 88.00 442 MET A N 1
ATOM 3705 C CA . MET A 1 442 ? -22.706 0.340 12.331 1.00 88.00 442 MET A CA 1
ATOM 3706 C C . MET A 1 442 ? -23.762 0.763 11.314 1.00 88.00 442 MET A C 1
ATOM 3708 O O . MET A 1 442 ? -24.679 0.010 10.972 1.00 88.00 442 MET A O 1
ATOM 3712 N N . ILE A 1 443 ? -23.638 1.980 10.798 1.00 84.88 443 ILE A N 1
ATOM 3713 C CA . ILE A 1 443 ? -24.700 2.536 9.967 1.00 84.88 443 ILE A CA 1
ATOM 3714 C C . ILE A 1 443 ? -24.685 1.929 8.563 1.00 84.88 443 ILE A C 1
ATOM 3716 O O . ILE A 1 443 ? -23.667 1.914 7.864 1.00 84.88 443 ILE A O 1
ATOM 3720 N N . GLY A 1 444 ? -25.860 1.464 8.132 1.00 73.88 444 GLY A N 1
ATOM 3721 C CA . GLY A 1 444 ? -26.059 0.802 6.843 1.00 73.88 444 GLY A CA 1
ATOM 3722 C C . GLY A 1 444 ? -25.496 -0.620 6.797 1.00 73.88 444 GLY A C 1
ATOM 3723 O O . GLY A 1 444 ? -25.221 -1.118 5.702 1.00 73.88 444 GLY A O 1
ATOM 3724 N N . TYR A 1 445 ? -25.221 -1.245 7.954 1.00 75.06 445 TYR A N 1
ATOM 3725 C CA . TYR A 1 445 ? -24.679 -2.605 8.010 1.00 75.06 445 TYR A CA 1
ATOM 3726 C C . TYR A 1 445 ? -25.638 -3.576 7.303 1.00 75.06 445 TYR A C 1
ATOM 3728 O O . TYR A 1 445 ? -26.836 -3.561 7.605 1.00 75.06 445 TYR A O 1
ATOM 3736 N N . PRO A 1 446 ? -25.166 -4.408 6.359 1.00 61.75 446 PRO A N 1
ATOM 3737 C CA . PRO A 1 446 ? -26.045 -5.303 5.620 1.00 61.75 446 PRO A CA 1
ATOM 3738 C C . PRO A 1 446 ? -26.560 -6.411 6.548 1.00 61.75 446 PRO A C 1
ATOM 3740 O O . PRO A 1 446 ? -25.865 -7.387 6.816 1.00 61.75 446 PRO A O 1
ATOM 3743 N N . ARG A 1 447 ? -27.796 -6.278 7.044 1.00 53.47 447 ARG A N 1
ATOM 3744 C CA . ARG A 1 447 ? -28.522 -7.399 7.658 1.00 53.47 447 ARG A CA 1
ATOM 3745 C C . ARG A 1 447 ? -28.990 -8.313 6.529 1.00 53.47 447 ARG A C 1
ATOM 3747 O O . ARG A 1 447 ? -29.575 -7.831 5.563 1.00 53.47 447 ARG A O 1
ATOM 3754 N N . GLY A 1 448 ? -28.662 -9.600 6.616 1.00 50.56 448 GLY A N 1
ATOM 3755 C CA . GLY A 1 448 ? -28.802 -10.557 5.518 1.00 50.56 448 GLY A CA 1
ATOM 3756 C C . GLY A 1 448 ? -30.120 -10.478 4.731 1.00 50.56 448 GLY A C 1
ATOM 3757 O O . GLY A 1 448 ? -31.198 -10.326 5.299 1.00 50.56 448 GLY A O 1
ATOM 3758 N N . GLY A 1 449 ? -30.012 -10.630 3.408 1.00 45.06 449 GLY A N 1
ATOM 3759 C CA . GLY A 1 449 ? -31.088 -11.098 2.526 1.00 45.06 449 GLY A CA 1
ATOM 3760 C C . GLY A 1 449 ? -32.144 -10.100 2.042 1.00 45.06 449 GLY A C 1
ATOM 3761 O O . GLY A 1 449 ? -32.867 -10.450 1.118 1.00 45.06 449 GLY A O 1
ATOM 3762 N N . ASN A 1 450 ? -32.240 -8.881 2.580 1.00 41.97 450 ASN A N 1
ATOM 3763 C CA . ASN A 1 450 ? -33.207 -7.897 2.075 1.00 41.97 450 ASN A CA 1
ATOM 3764 C C . ASN A 1 450 ? -32.530 -6.853 1.175 1.00 41.97 450 ASN A C 1
ATOM 3766 O O . ASN A 1 450 ? -31.863 -5.937 1.654 1.00 41.97 450 ASN A O 1
ATOM 3770 N N . ASP A 1 451 ? -32.774 -6.959 -0.133 1.00 46.66 451 ASP A N 1
ATOM 3771 C CA . ASP A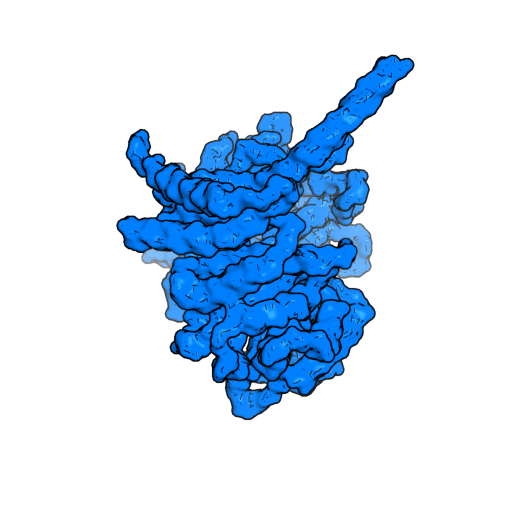 1 451 ? -32.230 -6.096 -1.197 1.00 46.66 451 ASP A CA 1
ATOM 3772 C C . ASP A 1 451 ? -32.691 -4.620 -1.160 1.00 46.66 451 ASP A C 1
ATOM 3774 O O . ASP A 1 451 ? -32.317 -3.837 -2.029 1.00 46.66 451 ASP A O 1
ATOM 3778 N N . ASN A 1 452 ? -33.441 -4.202 -0.133 1.00 44.59 452 ASN A N 1
ATOM 3779 C CA . ASN A 1 452 ? -34.033 -2.861 -0.039 1.00 44.59 452 ASN A CA 1
ATOM 3780 C C . ASN A 1 452 ? -33.416 -1.949 1.041 1.00 44.59 452 ASN A C 1
ATOM 3782 O O . ASN A 1 452 ? -33.926 -0.851 1.256 1.00 44.59 452 ASN A O 1
ATOM 3786 N N . VAL A 1 453 ? -32.341 -2.357 1.729 1.00 51.97 453 VAL A N 1
ATOM 3787 C CA . VAL A 1 453 ? -31.635 -1.473 2.679 1.00 51.97 453 VAL A CA 1
ATOM 3788 C C . VAL A 1 453 ? -30.489 -0.757 1.963 1.00 51.97 453 VAL A C 1
ATOM 3790 O O . VAL A 1 453 ? -29.662 -1.396 1.313 1.00 51.97 453 VAL A O 1
ATOM 3793 N N . GLU A 1 454 ? -30.447 0.573 2.082 1.00 56.22 454 GLU A N 1
ATOM 3794 C CA . GLU A 1 454 ? -29.423 1.443 1.495 1.00 56.22 454 GLU A CA 1
ATOM 3795 C C . GLU A 1 454 ? -28.007 0.915 1.783 1.00 56.22 454 GLU A C 1
ATOM 3797 O O . GLU A 1 454 ? -27.528 0.936 2.920 1.00 56.22 454 GLU A O 1
ATOM 3802 N N . LYS A 1 455 ? -27.320 0.421 0.746 1.00 61.53 455 LYS A N 1
ATOM 3803 C CA . LYS A 1 455 ? -25.966 -0.122 0.891 1.00 61.53 455 LYS A CA 1
ATOM 3804 C C . LYS A 1 455 ? -24.983 1.028 1.122 1.00 61.53 455 LYS A C 1
ATOM 3806 O O . LYS A 1 455 ? -24.706 1.825 0.223 1.00 61.53 455 LYS A O 1
ATOM 3811 N N . ASN A 1 456 ? -24.424 1.095 2.327 1.00 73.94 456 ASN A N 1
ATOM 3812 C CA . ASN A 1 456 ? -23.237 1.894 2.604 1.00 73.94 456 ASN A CA 1
ATOM 3813 C C . ASN A 1 456 ? -22.008 1.129 2.091 1.00 73.94 456 ASN A C 1
ATOM 3815 O O . ASN A 1 456 ? -21.607 0.120 2.670 1.00 73.94 456 ASN A O 1
ATOM 3819 N N . PHE A 1 457 ? -21.406 1.604 0.999 1.00 73.44 457 PHE A N 1
ATOM 3820 C CA . PHE A 1 457 ? -20.253 0.939 0.388 1.00 73.44 457 PHE A CA 1
ATOM 3821 C C . PHE A 1 457 ? -19.025 0.864 1.303 1.00 73.44 457 PHE A C 1
ATOM 3823 O O . PHE A 1 457 ? -18.213 -0.035 1.107 1.00 73.44 457 PHE A O 1
ATOM 3830 N N . LEU A 1 458 ? -18.883 1.727 2.318 1.00 83.38 458 LEU A N 1
ATOM 3831 C CA . LEU A 1 458 ? -17.781 1.617 3.285 1.00 83.38 458 LEU A CA 1
ATOM 3832 C C . LEU A 1 458 ? -17.893 0.361 4.154 1.00 83.38 458 LEU A C 1
ATOM 3834 O O . LEU A 1 458 ? -16.871 -0.165 4.585 1.00 83.38 458 LEU A O 1
ATOM 3838 N N . ASN A 1 459 ? -19.100 -0.176 4.347 1.00 82.56 459 ASN A N 1
ATOM 3839 C CA . ASN A 1 459 ? -19.290 -1.388 5.144 1.00 82.56 459 ASN A CA 1
ATOM 3840 C C . ASN A 1 459 ? -18.642 -2.614 4.502 1.00 82.56 459 ASN A C 1
ATOM 3842 O O . ASN A 1 459 ? -18.301 -3.542 5.227 1.00 82.56 459 ASN A O 1
ATOM 3846 N N . SER A 1 460 ? -18.420 -2.601 3.179 1.00 78.94 460 SER A N 1
ATOM 3847 C CA . SER A 1 460 ? -17.673 -3.660 2.483 1.00 78.94 460 SER A CA 1
ATOM 3848 C C . SER A 1 460 ? -16.293 -3.885 3.107 1.00 78.94 460 SER A C 1
ATOM 3850 O O . SER A 1 460 ? -15.953 -5.029 3.411 1.00 78.94 460 SER A O 1
ATOM 3852 N N . LEU A 1 461 ? -15.581 -2.795 3.432 1.00 82.81 461 LEU A N 1
ATOM 3853 C CA . LEU A 1 461 ? -14.258 -2.833 4.058 1.00 82.81 461 LEU A CA 1
ATOM 3854 C C . LEU A 1 461 ? -14.285 -3.533 5.416 1.00 82.81 461 LEU A C 1
ATOM 3856 O O . LEU A 1 461 ? -13.311 -4.170 5.780 1.00 82.81 461 LEU A O 1
ATOM 3860 N N . PHE A 1 462 ? -15.388 -3.438 6.164 1.00 84.50 462 PHE A N 1
ATOM 3861 C CA . PHE A 1 462 ? -15.532 -4.020 7.502 1.00 84.50 462 PHE A CA 1
ATOM 3862 C C . PHE A 1 462 ? -16.217 -5.392 7.498 1.00 84.50 462 PHE A C 1
ATOM 3864 O O . PHE A 1 462 ? -16.447 -5.965 8.558 1.00 84.50 462 PHE A O 1
ATOM 3871 N N . THR A 1 463 ? -16.517 -5.975 6.336 1.00 79.44 463 THR A N 1
ATOM 3872 C CA . THR A 1 463 ? -17.036 -7.348 6.294 1.00 79.44 463 THR A CA 1
ATOM 3873 C C . THR A 1 463 ? -15.956 -8.358 6.693 1.00 79.44 463 THR A C 1
ATOM 3875 O O . THR A 1 463 ? -14.804 -8.264 6.268 1.00 79.44 463 THR A O 1
ATOM 3878 N N . ILE A 1 464 ? -16.319 -9.360 7.504 1.00 76.06 464 ILE A N 1
ATOM 3879 C CA . ILE A 1 464 ? -15.383 -10.424 7.916 1.00 76.06 464 ILE A CA 1
ATOM 3880 C C . ILE A 1 464 ? -14.892 -11.220 6.695 1.00 76.06 464 ILE A C 1
ATOM 3882 O O . ILE A 1 464 ? -13.728 -11.602 6.643 1.00 76.06 464 ILE A O 1
ATOM 3886 N N . ASN A 1 465 ? -15.754 -11.389 5.686 1.00 68.62 465 ASN A N 1
ATOM 3887 C CA . ASN A 1 465 ? -15.473 -12.127 4.451 1.00 68.62 465 ASN A CA 1
ATOM 3888 C C . ASN A 1 465 ? -14.784 -11.285 3.359 1.00 68.62 465 ASN A C 1
ATOM 3890 O O . ASN A 1 465 ? -14.798 -11.698 2.200 1.00 68.62 465 ASN A O 1
ATOM 3894 N N . CYS A 1 466 ? -14.231 -10.112 3.686 1.00 69.81 466 CYS A N 1
ATOM 3895 C CA . CYS A 1 466 ? -13.479 -9.294 2.734 1.00 69.81 466 CYS A CA 1
ATOM 3896 C C . CYS A 1 466 ? -12.315 -10.120 2.148 1.00 69.81 466 CYS A C 1
ATOM 3898 O O . CYS A 1 466 ? -11.398 -10.507 2.873 1.00 69.81 466 CYS A O 1
ATOM 3900 N N . GLN A 1 467 ? -12.413 -10.462 0.857 1.00 66.19 467 GLN A N 1
ATOM 3901 C CA . GLN A 1 467 ? -11.429 -11.301 0.155 1.00 66.19 467 GLN A CA 1
ATOM 3902 C C . GLN A 1 467 ? -10.336 -10.487 -0.537 1.00 66.19 467 GLN A C 1
ATOM 3904 O O . GLN A 1 467 ? -9.308 -11.049 -0.911 1.00 66.19 467 GLN A O 1
ATOM 3909 N N . ASP A 1 468 ? -10.558 -9.186 -0.717 1.00 75.25 468 ASP A N 1
ATOM 3910 C CA . ASP A 1 468 ? -9.574 -8.283 -1.291 1.00 75.25 468 ASP A CA 1
ATOM 3911 C C . ASP A 1 468 ? -8.532 -7.907 -0.228 1.00 75.25 468 ASP A C 1
ATOM 3913 O O . ASP A 1 468 ? -8.856 -7.437 0.865 1.00 75.25 468 ASP A O 1
ATOM 3917 N N . GLU A 1 469 ? -7.263 -8.164 -0.534 1.00 74.69 469 GLU A N 1
ATOM 3918 C CA . GLU A 1 469 ? -6.164 -7.950 0.403 1.00 74.69 469 GLU A CA 1
ATOM 3919 C C . GLU A 1 469 ? -5.881 -6.461 0.642 1.00 74.69 469 GLU A C 1
ATOM 3921 O O . GLU A 1 469 ? -5.543 -6.077 1.761 1.00 74.69 469 GLU A O 1
ATOM 3926 N N . ASP A 1 470 ? -6.048 -5.613 -0.377 1.00 77.88 470 ASP A N 1
ATOM 3927 C CA . ASP A 1 470 ? -5.848 -4.168 -0.257 1.00 77.88 470 ASP A CA 1
ATOM 3928 C C . ASP A 1 470 ? -6.940 -3.572 0.648 1.00 77.88 470 ASP A C 1
ATOM 3930 O O . ASP A 1 470 ? -6.649 -2.809 1.572 1.00 77.88 470 ASP A O 1
ATOM 3934 N N . GLU A 1 471 ? -8.195 -3.992 0.470 1.00 83.56 471 GLU A N 1
ATOM 3935 C CA . GLU A 1 471 ? -9.301 -3.618 1.361 1.00 83.56 471 GLU A CA 1
ATOM 3936 C C . GLU A 1 471 ? -9.089 -4.084 2.803 1.00 83.56 471 GLU A C 1
ATOM 3938 O O . GLU A 1 471 ? -9.364 -3.337 3.748 1.00 83.56 471 GLU A O 1
ATOM 3943 N N . LEU A 1 472 ? -8.576 -5.302 2.980 1.00 81.81 472 LEU A N 1
ATOM 3944 C CA . LEU A 1 472 ? -8.257 -5.863 4.285 1.00 81.81 472 LEU A CA 1
ATOM 3945 C C . LEU A 1 472 ? -7.167 -5.041 4.989 1.00 81.81 472 LEU A C 1
ATOM 3947 O O . LEU A 1 472 ? -7.332 -4.666 6.155 1.00 81.81 472 LEU A O 1
ATOM 3951 N N . CYS A 1 473 ? -6.092 -4.693 4.278 1.00 81.94 473 CYS A N 1
ATOM 3952 C CA . CYS A 1 473 ? -5.043 -3.805 4.778 1.00 81.94 473 CYS A CA 1
ATOM 3953 C C . CYS A 1 473 ? -5.600 -2.431 5.166 1.00 81.94 473 CYS A C 1
ATOM 3955 O O . CYS A 1 473 ? -5.310 -1.936 6.259 1.00 81.94 473 CYS A O 1
ATOM 3957 N N . ILE A 1 474 ? -6.452 -1.845 4.319 1.00 87.44 474 ILE A N 1
ATOM 3958 C CA . ILE A 1 474 ? -7.126 -0.575 4.606 1.00 87.44 474 ILE A CA 1
ATOM 3959 C C . ILE A 1 474 ? -7.975 -0.700 5.874 1.00 87.44 474 ILE A C 1
ATOM 3961 O O . ILE A 1 474 ? -7.861 0.159 6.747 1.00 87.44 474 ILE A O 1
ATOM 3965 N N . ARG A 1 475 ? -8.765 -1.772 6.043 1.00 88.88 475 ARG A N 1
ATOM 3966 C CA . ARG A 1 475 ? -9.558 -2.015 7.264 1.00 88.88 475 ARG A CA 1
ATOM 3967 C C . ARG A 1 475 ? -8.678 -1.989 8.514 1.00 88.88 475 ARG A C 1
ATOM 3969 O O . ARG A 1 475 ? -8.999 -1.285 9.472 1.00 88.88 475 ARG A O 1
ATOM 3976 N N . HIS A 1 476 ? -7.570 -2.731 8.510 1.00 87.81 476 HIS A N 1
ATOM 3977 C CA . HIS A 1 476 ? -6.647 -2.774 9.647 1.00 87.81 476 HIS A CA 1
ATOM 3978 C C . HIS A 1 476 ? -6.042 -1.397 9.950 1.00 87.81 476 HIS A C 1
ATOM 3980 O O . HIS A 1 476 ? -6.081 -0.948 11.098 1.00 87.81 476 HIS A O 1
ATOM 3986 N N . SER A 1 477 ? -5.570 -0.686 8.924 1.00 89.38 477 SER A N 1
ATOM 3987 C CA . SER A 1 477 ? -5.038 0.670 9.076 1.00 89.38 477 SER A CA 1
ATOM 3988 C C . SER A 1 477 ? -6.094 1.675 9.553 1.00 89.38 477 SER A C 1
ATOM 3990 O O . SER A 1 477 ? -5.768 2.550 10.352 1.00 89.38 477 SER A O 1
ATOM 3992 N N . LEU A 1 478 ? -7.363 1.536 9.152 1.00 92.81 478 LEU A N 1
ATOM 3993 C CA . LEU A 1 478 ? -8.462 2.368 9.651 1.00 92.81 478 LEU A CA 1
ATOM 3994 C C . LEU A 1 478 ? -8.739 2.120 11.138 1.00 92.81 478 LEU A C 1
ATOM 3996 O O . LEU A 1 478 ? -8.928 3.081 11.883 1.00 92.81 478 LEU A O 1
ATOM 4000 N N . VAL A 1 479 ? -8.756 0.866 11.599 1.00 92.44 479 VAL A N 1
ATOM 4001 C CA . VAL A 1 479 ? -8.955 0.565 13.029 1.00 92.44 479 VAL A CA 1
ATOM 4002 C C . VAL A 1 479 ? -7.795 1.091 13.869 1.00 92.44 479 VAL A C 1
ATOM 4004 O O . VAL A 1 479 ? -8.028 1.703 14.911 1.00 92.44 479 VAL A O 1
ATOM 4007 N N . ASN A 1 480 ? -6.559 0.940 13.390 1.00 91.00 480 ASN A N 1
ATOM 4008 C CA . ASN A 1 480 ? -5.395 1.527 14.048 1.00 91.00 480 ASN A CA 1
ATOM 4009 C C . ASN A 1 480 ? -5.478 3.053 14.093 1.00 91.00 480 ASN A C 1
ATOM 4011 O O . ASN A 1 480 ? -5.261 3.640 15.146 1.00 91.00 480 ASN A O 1
ATOM 4015 N N . LEU A 1 481 ? -5.841 3.699 12.983 1.00 93.56 481 LEU A N 1
ATOM 4016 C CA . LEU A 1 481 ? -6.063 5.143 12.932 1.00 93.56 481 LEU A CA 1
ATOM 4017 C C . LEU A 1 481 ? -7.063 5.584 14.004 1.00 93.56 481 LEU A C 1
ATOM 4019 O O . LEU A 1 481 ? -6.766 6.506 14.757 1.00 93.56 481 LEU A O 1
ATOM 4023 N N . MET A 1 482 ? -8.204 4.902 14.133 1.00 95.38 482 MET A N 1
ATOM 4024 C CA . MET A 1 482 ? -9.179 5.224 15.178 1.00 95.38 482 MET A CA 1
ATOM 4025 C C . MET A 1 482 ? -8.606 5.021 16.585 1.00 95.38 482 MET A C 1
ATOM 4027 O O . MET A 1 482 ? -8.753 5.895 17.434 1.00 95.38 482 MET A O 1
ATOM 4031 N N . ALA A 1 483 ? -7.899 3.918 16.833 1.00 92.88 483 ALA A N 1
ATOM 4032 C CA . ALA A 1 483 ? -7.240 3.663 18.114 1.00 92.88 483 ALA A CA 1
ATOM 4033 C C . ALA A 1 483 ? -6.254 4.787 18.495 1.00 92.88 483 ALA A C 1
ATOM 4035 O O . ALA A 1 483 ? -6.275 5.282 19.621 1.00 92.88 483 ALA A O 1
ATOM 4036 N N . ILE A 1 484 ? -5.448 5.246 17.537 1.00 91.38 484 ILE A N 1
ATOM 4037 C CA . ILE A 1 484 ? -4.495 6.352 17.696 1.00 91.38 484 ILE A CA 1
ATOM 4038 C C . ILE A 1 484 ? -5.215 7.698 17.906 1.00 91.38 484 ILE A C 1
ATOM 4040 O O . ILE A 1 484 ? -4.786 8.493 18.747 1.00 91.38 484 ILE A O 1
ATOM 4044 N N . ILE A 1 485 ? -6.335 7.949 17.216 1.00 92.38 485 ILE A N 1
ATOM 4045 C CA . ILE A 1 485 ? -7.183 9.133 17.448 1.00 92.38 485 ILE A CA 1
ATOM 4046 C C . ILE A 1 485 ? -7.707 9.144 18.888 1.00 92.38 485 ILE A C 1
ATOM 4048 O O . ILE A 1 485 ? -7.596 10.166 19.567 1.00 92.38 485 ILE A O 1
ATOM 4052 N N . LEU A 1 486 ? -8.233 8.015 19.372 1.00 92.50 486 LEU A N 1
ATOM 4053 C CA . LEU A 1 486 ? -8.734 7.888 20.743 1.00 92.50 486 LEU A CA 1
ATOM 4054 C C . LEU A 1 486 ? -7.620 8.053 21.783 1.00 92.50 486 LEU A C 1
ATOM 4056 O O . LEU A 1 486 ? -7.831 8.697 22.810 1.00 92.50 486 LEU A O 1
ATOM 4060 N N . MET A 1 487 ? -6.421 7.543 21.493 1.00 89.81 487 MET A N 1
ATOM 4061 C CA . MET A 1 487 ? -5.255 7.687 22.365 1.00 89.81 487 MET A CA 1
ATOM 4062 C C . MET A 1 487 ? -4.846 9.156 22.546 1.00 89.81 487 MET A C 1
ATOM 4064 O O . MET A 1 487 ? -4.633 9.606 23.674 1.00 89.81 487 MET A O 1
ATOM 4068 N N . GLY A 1 488 ? -4.811 9.935 21.457 1.00 85.19 488 GLY A N 1
ATOM 4069 C CA . GLY A 1 488 ? -4.597 11.386 21.527 1.00 85.19 488 GLY A CA 1
ATOM 4070 C C . GLY A 1 488 ? -5.776 12.141 22.166 1.00 85.19 488 GLY A C 1
ATOM 4071 O O . GLY A 1 488 ? -5.591 13.163 22.835 1.00 85.19 488 GLY A O 1
ATOM 4072 N N . GLY A 1 489 ? -6.997 11.619 22.026 1.00 86.50 489 GLY A N 1
ATOM 4073 C CA . GLY A 1 489 ? -8.233 12.250 22.489 1.00 86.50 489 GLY A CA 1
ATOM 4074 C C . GLY A 1 489 ? -8.552 13.535 21.719 1.00 86.50 489 GLY A C 1
ATOM 4075 O O . GLY A 1 489 ? -8.060 13.741 20.613 1.00 86.50 489 GLY A O 1
ATOM 4076 N N . LYS A 1 490 ? -9.320 14.449 22.332 1.00 85.75 490 LYS A N 1
ATOM 4077 C CA . LYS A 1 490 ? -9.714 15.748 21.737 1.00 85.75 490 LYS A CA 1
ATOM 4078 C C . LYS A 1 490 ? -8.548 16.630 21.258 1.00 85.75 490 LYS A C 1
ATOM 4080 O O . LYS A 1 490 ? -8.782 17.578 20.521 1.00 85.75 490 LYS A O 1
ATOM 4085 N N . GLN A 1 491 ? -7.320 16.333 21.689 1.00 77.88 491 GLN A N 1
ATOM 4086 C CA . GLN A 1 491 ? -6.110 17.052 21.281 1.00 77.88 491 GLN A CA 1
ATOM 4087 C C . GLN A 1 491 ? -5.537 16.562 19.947 1.00 77.88 491 GLN A C 1
ATOM 4089 O O . GLN A 1 491 ? -4.768 17.274 19.307 1.00 77.88 491 GLN A O 1
ATOM 4094 N N . SER A 1 492 ? -5.903 15.357 19.506 1.00 82.31 492 SER A N 1
ATOM 4095 C CA . SER A 1 492 ? -5.552 14.885 18.171 1.00 82.31 492 SER A CA 1
ATOM 4096 C C . SER A 1 492 ? -6.263 15.745 17.133 1.00 82.31 492 SER A C 1
ATOM 4098 O O . SER A 1 492 ? -7.487 15.844 17.159 1.00 82.31 492 SER A O 1
ATOM 4100 N N . PHE A 1 493 ? -5.537 16.326 16.174 1.00 79.19 493 PHE A N 1
ATOM 4101 C CA . PHE A 1 493 ? -6.181 17.088 15.096 1.00 79.19 493 PHE A CA 1
ATOM 4102 C C . PHE A 1 493 ? -7.182 16.227 14.305 1.00 79.19 493 PHE A C 1
ATOM 4104 O O . PHE A 1 493 ? -8.220 16.717 13.869 1.00 79.19 493 PHE A O 1
ATOM 4111 N N . LEU A 1 494 ? -6.916 14.920 14.201 1.00 88.31 494 LEU A N 1
ATOM 4112 C CA . LEU A 1 494 ? -7.778 13.926 13.558 1.00 88.31 494 LEU A CA 1
ATOM 4113 C C . LEU A 1 494 ? -9.060 13.624 14.353 1.00 88.31 494 LEU A C 1
ATOM 4115 O O . LEU A 1 494 ? -10.025 13.126 13.773 1.00 88.31 494 LEU A O 1
ATOM 4119 N N . TRP A 1 495 ? -9.117 13.969 15.645 1.00 90.75 495 TRP A N 1
ATOM 4120 C CA . TRP A 1 495 ? -10.353 13.895 16.433 1.00 90.75 495 TRP A CA 1
ATOM 4121 C C . TRP A 1 495 ? -11.448 14.763 15.816 1.00 90.75 495 TRP A C 1
ATOM 4123 O O . TRP A 1 495 ? -12.591 14.327 15.683 1.00 90.75 495 TRP A O 1
ATOM 4133 N N . THR A 1 496 ? -11.087 15.976 15.389 1.00 86.62 496 THR A N 1
ATOM 4134 C CA . THR A 1 496 ? -12.003 16.906 14.726 1.00 86.62 496 THR A CA 1
ATOM 4135 C C . THR A 1 496 ? -12.599 16.277 13.473 1.00 86.62 496 THR A C 1
ATOM 4137 O O . THR A 1 496 ? -13.813 16.283 13.304 1.00 86.62 496 THR A O 1
ATOM 4140 N N . PHE A 1 497 ? -11.771 15.643 12.642 1.00 85.12 497 PHE A N 1
ATOM 4141 C CA . PHE A 1 497 ? -12.219 14.957 11.428 1.00 85.12 497 PHE A CA 1
ATOM 4142 C C . PHE A 1 497 ? -13.172 13.790 11.711 1.00 85.12 497 PHE A C 1
ATOM 4144 O O . PHE A 1 497 ? -14.144 13.602 10.982 1.00 85.12 497 PHE A O 1
ATOM 4151 N N . ALA A 1 498 ? -12.911 13.014 12.764 1.00 90.31 498 ALA A N 1
ATOM 4152 C CA . ALA A 1 498 ? -13.705 11.834 13.095 1.00 90.31 498 ALA A CA 1
ATOM 4153 C C . ALA A 1 498 ? -15.043 12.171 13.777 1.00 90.31 498 ALA A C 1
ATOM 4155 O O . ALA A 1 498 ? -16.064 11.536 13.503 1.00 90.31 498 ALA A O 1
ATOM 4156 N N . PHE A 1 499 ? -15.063 13.167 14.666 1.00 91.94 499 PHE A N 1
ATOM 4157 C CA . PHE A 1 499 ? -16.200 13.393 15.566 1.00 91.94 499 PHE A CA 1
ATOM 4158 C C . PHE A 1 499 ? -16.892 14.746 15.385 1.00 91.94 499 PHE A C 1
ATOM 4160 O O . PHE A 1 499 ? -18.092 14.845 15.644 1.00 91.94 499 PHE A O 1
ATOM 4167 N N . HIS A 1 500 ? -16.186 15.771 14.898 1.00 88.00 500 HIS A N 1
ATOM 4168 C CA . HIS A 1 500 ? -16.724 17.128 14.733 1.00 88.00 500 HIS A CA 1
ATOM 4169 C C . HIS A 1 500 ? -16.345 17.771 13.382 1.00 88.00 500 HIS A C 1
ATOM 4171 O O . HIS A 1 500 ? -15.922 18.924 13.357 1.00 88.00 500 HIS A O 1
ATOM 4177 N N . PRO A 1 501 ? -16.500 17.084 12.234 1.00 83.00 501 PRO A N 1
ATOM 4178 C CA . PRO A 1 501 ? -15.945 17.554 10.962 1.00 83.00 501 PRO A CA 1
ATOM 4179 C C . PRO A 1 501 ? -16.509 18.903 10.499 1.00 83.00 501 PRO A C 1
ATOM 4181 O O . PRO A 1 501 ? -15.824 19.641 9.803 1.00 83.00 501 PRO A O 1
ATOM 4184 N N . LEU A 1 502 ? -17.721 19.274 10.922 1.00 80.69 502 LEU A N 1
ATOM 4185 C CA . LEU A 1 502 ? -18.326 20.574 10.609 1.00 80.69 502 LEU A CA 1
ATOM 4186 C C . LEU A 1 502 ? -17.530 21.773 11.137 1.00 80.69 502 LEU A C 1
ATOM 4188 O O . LEU A 1 502 ? -17.631 22.862 10.579 1.00 80.69 502 LEU A O 1
ATOM 4192 N N . THR A 1 503 ? -16.711 21.603 12.178 1.00 79.69 503 THR A N 1
ATOM 4193 C CA . THR A 1 503 ? -15.880 22.704 12.691 1.00 79.69 503 THR A CA 1
ATOM 4194 C C . THR A 1 503 ? -14.734 23.068 11.744 1.00 79.69 503 THR A C 1
ATOM 4196 O O . THR A 1 503 ? -14.058 24.063 11.974 1.00 79.69 503 THR A O 1
ATOM 4199 N N . LEU A 1 504 ? -14.499 22.269 10.698 1.00 75.06 504 LEU A N 1
ATOM 4200 C CA . LEU A 1 504 ? -13.536 22.545 9.628 1.00 75.06 504 LEU A CA 1
ATOM 4201 C C . LEU A 1 504 ? -14.125 23.455 8.536 1.00 75.06 504 LEU A C 1
ATOM 4203 O O . LEU A 1 504 ? -13.446 23.827 7.580 1.00 75.06 504 LEU A O 1
ATOM 4207 N N . GLN A 1 505 ? -15.401 23.830 8.644 1.00 73.06 505 GLN A N 1
ATOM 4208 C CA . GLN A 1 505 ? -15.969 24.827 7.751 1.00 73.06 505 GLN A CA 1
ATOM 4209 C C . GLN A 1 505 ? -15.221 26.160 7.927 1.00 73.06 505 GLN A C 1
ATOM 4211 O O . GLN A 1 505 ? -14.990 26.617 9.043 1.00 73.06 505 GLN A O 1
ATOM 4216 N N . ASN A 1 506 ? -14.882 26.812 6.814 1.00 69.50 506 ASN A N 1
ATOM 4217 C CA . ASN A 1 506 ? -14.120 28.072 6.768 1.00 69.50 506 ASN A CA 1
ATOM 4218 C C . ASN A 1 506 ? -12.684 27.979 7.321 1.00 69.50 506 ASN A C 1
ATOM 4220 O O . ASN A 1 506 ? -12.163 28.954 7.864 1.00 69.50 506 ASN A O 1
ATOM 4224 N N . THR A 1 507 ? -12.033 26.822 7.176 1.00 68.88 507 THR A N 1
ATOM 4225 C CA . THR A 1 507 ? -10.637 26.611 7.595 1.00 68.88 507 THR A CA 1
ATOM 4226 C C . THR A 1 507 ? -9.769 26.174 6.410 1.00 68.88 507 THR A C 1
ATOM 4228 O O . THR A 1 507 ? -10.279 25.907 5.323 1.00 68.88 507 THR A O 1
ATOM 4231 N N . PHE A 1 508 ? -8.452 26.113 6.597 1.00 68.38 508 PHE A N 1
ATOM 4232 C CA . PHE A 1 508 ? -7.516 25.511 5.646 1.00 68.38 508 PHE A CA 1
ATOM 4233 C C . PHE A 1 508 ? -7.436 23.995 5.881 1.00 68.38 508 PHE A C 1
ATOM 4235 O O . PHE A 1 508 ? -7.575 23.528 7.016 1.00 68.38 508 PHE A O 1
ATOM 4242 N N . GLY A 1 509 ? -7.286 23.218 4.806 1.00 68.38 509 GLY A N 1
ATOM 4243 C CA . GLY A 1 509 ? -7.338 21.757 4.846 1.00 68.38 509 GLY A CA 1
ATOM 4244 C C . GLY A 1 509 ? -5.945 21.147 4.862 1.00 68.38 509 GLY A C 1
ATOM 4245 O O . GLY A 1 509 ? -5.191 21.355 3.930 1.00 68.38 509 GLY A O 1
ATOM 4246 N N . PHE A 1 510 ? -5.621 20.336 5.866 1.00 73.38 510 PHE A N 1
ATOM 4247 C CA . PHE A 1 510 ? -4.292 19.728 5.984 1.00 73.38 510 PHE A CA 1
ATOM 4248 C C . PHE A 1 510 ? -3.891 18.908 4.740 1.00 73.38 510 PHE A C 1
ATOM 4250 O O . PHE A 1 510 ? -4.600 17.963 4.373 1.00 73.38 510 PHE A O 1
ATOM 4257 N N . GLY A 1 511 ? -2.760 19.243 4.106 1.00 65.06 511 GLY A N 1
ATOM 4258 C CA . GLY A 1 511 ? -2.299 18.604 2.870 1.00 65.06 511 GLY A CA 1
ATOM 4259 C C . GLY A 1 511 ? -3.009 19.098 1.605 1.00 65.06 511 GLY A C 1
ATOM 4260 O O . GLY A 1 511 ? -2.808 18.522 0.531 1.00 65.06 511 GLY A O 1
ATOM 4261 N N . SER A 1 512 ? -3.893 20.097 1.695 1.00 58.25 512 SER A N 1
ATOM 4262 C CA . SER A 1 512 ? -4.639 20.603 0.544 1.00 58.25 512 SER A CA 1
ATOM 4263 C C . SER A 1 512 ? -3.713 21.361 -0.401 1.00 58.25 512 SER A C 1
ATOM 4265 O O . SER A 1 512 ? -2.954 22.235 -0.001 1.00 58.25 512 SER A O 1
ATOM 4267 N N . THR A 1 513 ? -3.815 21.070 -1.696 1.00 48.97 513 THR A N 1
ATOM 4268 C CA . THR A 1 513 ? -3.135 21.867 -2.734 1.00 48.97 513 THR A CA 1
ATOM 4269 C C . THR A 1 513 ? -3.989 23.036 -3.236 1.00 48.97 513 THR A C 1
ATOM 4271 O O . THR A 1 513 ? -3.520 23.847 -4.033 1.00 48.97 513 THR A O 1
ATOM 4274 N N . ALA A 1 514 ? -5.228 23.148 -2.746 1.00 48.81 514 ALA A N 1
ATOM 4275 C CA . ALA A 1 514 ? -6.165 24.218 -3.052 1.00 48.81 514 ALA A CA 1
ATOM 4276 C C . ALA A 1 514 ? -6.264 25.167 -1.846 1.00 48.81 514 ALA A C 1
ATOM 4278 O O . ALA A 1 514 ? -6.832 24.816 -0.812 1.00 48.81 514 ALA A O 1
ATOM 4279 N N . HIS A 1 515 ? -5.696 26.371 -1.965 1.00 46.06 515 HIS A N 1
ATOM 4280 C CA . HIS A 1 515 ? -5.763 27.405 -0.918 1.00 46.06 515 HIS A CA 1
ATOM 4281 C C . HIS A 1 515 ? -6.754 28.534 -1.240 1.00 46.06 515 HIS A C 1
ATOM 4283 O O . HIS A 1 515 ? -7.129 29.302 -0.357 1.00 46.06 515 HIS A O 1
ATOM 4289 N N . GLN A 1 516 ? -7.221 28.642 -2.488 1.00 38.84 516 GLN A N 1
ATOM 4290 C CA . GLN A 1 516 ? -8.221 29.637 -2.888 1.00 38.84 516 GLN A CA 1
ATOM 4291 C C . GLN A 1 516 ? -9.628 29.037 -2.907 1.00 38.84 516 GLN A C 1
ATOM 4293 O O . GLN A 1 516 ? -10.259 28.899 -3.945 1.00 38.84 516 GLN A O 1
ATOM 4298 N N . VAL A 1 517 ? -10.121 28.724 -1.710 1.00 42.75 517 VAL A N 1
ATOM 4299 C CA . VAL A 1 517 ? -11.559 28.578 -1.406 1.00 42.75 517 VAL A CA 1
ATOM 4300 C C . VAL A 1 517 ? -11.987 29.671 -0.408 1.00 42.75 517 VAL A C 1
ATOM 4302 O O . VAL A 1 517 ? -13.091 29.683 0.120 1.00 42.75 517 VAL A O 1
ATOM 4305 N N . ILE A 1 518 ? -11.128 30.671 -0.169 1.00 38.75 518 ILE A N 1
ATOM 4306 C CA . ILE A 1 518 ? -11.400 31.783 0.760 1.00 38.75 518 ILE A CA 1
ATOM 4307 C C . ILE A 1 518 ? -12.602 32.634 0.292 1.00 38.75 518 ILE A C 1
ATOM 4309 O O . ILE A 1 518 ? -13.164 33.391 1.076 1.00 38.75 518 ILE A O 1
ATOM 4313 N N . GLN A 1 519 ? -13.064 32.470 -0.953 1.00 39.81 519 GLN A N 1
ATOM 4314 C CA . GLN A 1 519 ? -14.278 33.119 -1.463 1.00 39.81 519 GLN A CA 1
ATOM 4315 C C . GLN A 1 519 ? -15.506 32.189 -1.567 1.00 39.81 519 GLN A C 1
ATOM 4317 O O . GLN A 1 519 ? -16.579 32.660 -1.932 1.00 39.81 519 GLN A O 1
ATOM 4322 N N . SER A 1 520 ? -15.401 30.904 -1.201 1.00 41.28 520 SER A N 1
ATOM 4323 C CA . SER A 1 520 ? -16.518 29.947 -1.257 1.00 41.28 520 SER A CA 1
ATOM 4324 C C . SER A 1 520 ? -16.504 28.926 -0.103 1.00 41.28 520 SER A C 1
ATOM 4326 O O . SER A 1 520 ? -16.349 27.733 -0.321 1.00 41.28 520 SER A O 1
ATOM 4328 N N . ASN A 1 521 ? -16.726 29.387 1.131 1.00 45.06 521 ASN A N 1
ATOM 4329 C CA . ASN A 1 521 ? -17.246 28.593 2.261 1.00 45.06 521 ASN A CA 1
ATOM 4330 C C . ASN A 1 521 ? -16.514 27.276 2.672 1.00 45.06 521 ASN A C 1
ATOM 4332 O O . ASN A 1 521 ? -17.188 26.270 2.895 1.00 45.06 521 ASN A O 1
ATOM 4336 N N . GLY A 1 522 ? -15.187 27.259 2.875 1.00 45.66 522 GLY A N 1
ATOM 4337 C CA . GLY A 1 522 ? -14.527 26.261 3.755 1.00 45.66 522 GLY A CA 1
ATOM 4338 C C . GLY A 1 522 ? -13.521 25.270 3.168 1.00 45.66 522 GLY A C 1
ATOM 4339 O O . GLY A 1 522 ? -13.075 25.431 2.038 1.00 45.66 522 GLY A O 1
ATOM 4340 N N . VAL A 1 523 ? -13.098 24.284 3.983 1.00 50.75 523 VAL A N 1
ATOM 4341 C CA . VAL A 1 523 ? -12.195 23.194 3.558 1.00 50.75 523 VAL A CA 1
ATOM 4342 C C . VAL A 1 523 ? -12.931 22.346 2.535 1.00 50.75 523 VAL A C 1
ATOM 4344 O O . VAL A 1 523 ? -13.861 21.640 2.899 1.00 50.75 523 VAL A O 1
ATOM 4347 N N . HIS A 1 524 ? -12.520 22.376 1.268 1.00 56.12 524 HIS A N 1
ATOM 4348 C CA . HIS A 1 524 ? -13.079 21.490 0.245 1.00 56.12 524 HIS A CA 1
ATOM 4349 C C . HIS A 1 524 ? -12.088 20.373 -0.059 1.00 56.12 524 HIS A C 1
ATOM 4351 O O . HIS A 1 524 ? -11.045 20.604 -0.670 1.00 56.12 524 HIS A O 1
ATOM 4357 N N . TYR A 1 525 ? -12.419 19.147 0.346 1.00 59.84 525 TYR A N 1
ATOM 4358 C CA . TYR A 1 525 ? -11.699 17.962 -0.120 1.00 59.84 525 TYR A CA 1
ATOM 4359 C C . TYR A 1 525 ? -12.103 17.661 -1.572 1.00 59.84 525 TYR A C 1
ATOM 4361 O O . TYR A 1 525 ? -13.032 16.901 -1.842 1.00 59.84 525 TYR A O 1
ATOM 4369 N N . ASP A 1 526 ? -11.423 18.328 -2.502 1.00 50.62 526 ASP A N 1
ATOM 4370 C CA . ASP A 1 526 ? -11.532 18.178 -3.954 1.00 50.62 526 ASP A CA 1
ATOM 4371 C C . ASP A 1 526 ? -10.829 16.880 -4.429 1.00 50.62 526 ASP A C 1
ATOM 4373 O O . ASP A 1 526 ? -9.828 16.424 -3.873 1.00 50.62 526 ASP A O 1
ATOM 4377 N N . CYS A 1 527 ? -11.365 16.274 -5.491 1.00 43.38 527 CYS A N 1
ATOM 4378 C CA . CYS A 1 527 ? -10.728 15.251 -6.314 1.00 43.38 527 CYS A CA 1
ATOM 4379 C C . CYS A 1 527 ? -9.350 15.613 -6.924 1.00 43.38 527 CYS A C 1
ATOM 4381 O O . CYS A 1 527 ? -8.707 14.720 -7.490 1.00 43.38 527 CYS A O 1
ATOM 4383 N N . GLY A 1 528 ? -8.907 16.862 -6.776 1.00 42.66 528 GLY A N 1
ATOM 4384 C CA . GLY A 1 528 ? -7.756 17.503 -7.406 1.00 42.66 528 GLY A CA 1
ATOM 4385 C C . GLY A 1 528 ? -8.082 18.216 -8.729 1.00 42.66 528 GLY A C 1
ATOM 4386 O O . GLY A 1 528 ? -7.154 18.463 -9.505 1.00 42.66 528 GLY A O 1
ATOM 4387 N N . CYS A 1 529 ? -9.355 18.489 -9.044 1.00 37.06 529 CYS A N 1
ATOM 4388 C CA . CYS A 1 529 ? -9.804 19.109 -10.295 1.00 37.06 529 CYS A CA 1
ATOM 4389 C C . CYS A 1 529 ? -10.968 20.095 -10.061 1.00 37.06 529 CYS A C 1
ATOM 4391 O O . CYS A 1 529 ? -11.949 19.747 -9.412 1.00 37.06 529 CYS A O 1
ATOM 4393 N N . ILE A 1 530 ? -10.919 21.285 -10.680 1.00 35.19 530 ILE A N 1
ATOM 4394 C CA . ILE A 1 530 ? -12.061 22.219 -10.711 1.00 35.19 530 ILE A CA 1
ATOM 4395 C C . ILE A 1 530 ? -12.842 22.018 -12.012 1.00 35.19 530 ILE A C 1
ATOM 4397 O O . ILE A 1 530 ? -12.246 21.967 -13.087 1.00 35.19 530 ILE A O 1
ATOM 4401 N N . ILE A 1 531 ? -14.173 21.985 -11.914 1.00 34.28 531 ILE A N 1
ATOM 4402 C CA . ILE A 1 531 ? -15.076 22.216 -13.046 1.00 34.28 531 ILE A CA 1
ATOM 4403 C C . ILE A 1 531 ? -15.309 23.729 -13.147 1.00 34.28 531 ILE A C 1
ATOM 4405 O O . ILE A 1 531 ? -15.795 24.350 -12.200 1.00 34.28 531 ILE A O 1
ATOM 4409 N N . THR A 1 532 ? -14.919 24.347 -14.261 1.00 34.78 532 THR A N 1
ATOM 4410 C CA . THR A 1 532 ? -15.149 25.781 -14.496 1.00 34.78 532 THR A CA 1
ATOM 4411 C C . THR A 1 532 ? -16.648 26.094 -14.536 1.00 34.78 532 THR A C 1
ATOM 4413 O O . THR A 1 532 ? -17.478 25.201 -14.691 1.00 34.78 532 THR A O 1
ATOM 4416 N N . GLN A 1 533 ? -17.025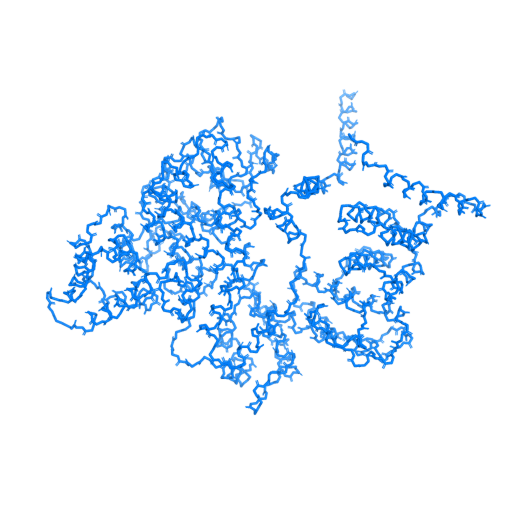 27.378 -14.484 1.00 30.45 533 GLN A N 1
ATOM 4417 C CA . GLN A 1 533 ? -18.421 27.807 -14.697 1.00 30.45 533 GLN A CA 1
ATOM 4418 C C . GLN A 1 533 ? -19.021 27.316 -16.033 1.00 30.45 533 GLN A C 1
ATOM 4420 O O . GLN A 1 533 ? -20.239 27.323 -16.188 1.00 30.45 533 GLN A O 1
ATOM 4425 N N . ASN A 1 534 ? -18.179 26.849 -16.962 1.00 29.39 534 ASN A N 1
ATOM 4426 C CA . ASN A 1 534 ? -18.564 26.332 -18.271 1.00 29.39 534 ASN A CA 1
ATOM 4427 C C . ASN A 1 534 ? -18.588 24.794 -18.347 1.00 29.39 534 ASN A C 1
ATOM 4429 O O . ASN A 1 534 ? -18.896 24.255 -19.406 1.00 29.39 534 ASN A O 1
ATOM 4433 N N . GLY A 1 535 ? -18.283 24.080 -17.257 1.00 27.75 535 GLY A N 1
ATOM 4434 C CA . GLY A 1 535 ? -18.284 22.614 -17.237 1.00 27.75 535 GLY A CA 1
ATOM 4435 C C . GLY A 1 535 ? -16.943 21.952 -17.577 1.00 27.75 535 GLY A C 1
ATOM 4436 O O . GLY A 1 535 ? -16.890 20.728 -17.668 1.00 27.75 535 GLY A O 1
ATOM 4437 N N . ASP A 1 536 ? -15.858 22.716 -17.736 1.00 31.94 536 ASP A N 1
ATOM 4438 C CA . ASP A 1 536 ? -14.552 22.165 -18.117 1.00 31.94 536 ASP A CA 1
ATOM 4439 C C . ASP A 1 536 ? -13.729 21.737 -16.899 1.00 31.94 536 ASP A C 1
ATOM 4441 O O . ASP A 1 536 ? -13.543 22.517 -15.966 1.00 31.94 536 ASP A O 1
ATOM 4445 N N . LEU A 1 537 ? -13.165 20.528 -16.939 1.00 33.53 537 LEU A N 1
ATOM 4446 C CA . LEU A 1 537 ? -12.169 20.052 -15.976 1.00 33.53 537 LEU A CA 1
ATOM 4447 C C . LEU A 1 537 ? -10.831 20.777 -16.199 1.00 33.53 537 LEU A C 1
ATOM 4449 O O . LEU A 1 537 ? -10.130 20.503 -17.174 1.00 33.53 537 LEU A O 1
ATOM 4453 N N . MET A 1 538 ? -10.445 21.663 -15.280 1.00 35.38 538 MET A N 1
ATOM 4454 C CA . MET A 1 538 ? -9.113 22.274 -15.254 1.00 35.38 538 MET A CA 1
ATOM 4455 C C . MET A 1 538 ? -8.285 21.789 -14.059 1.00 35.38 538 MET A C 1
ATOM 4457 O O . MET A 1 538 ? -8.746 21.715 -12.918 1.00 35.38 538 MET A O 1
ATOM 4461 N N . GLN A 1 539 ? -7.020 21.470 -14.346 1.00 37.09 539 GLN A N 1
ATOM 4462 C CA . GLN A 1 539 ? -5.997 21.169 -13.350 1.00 37.09 539 GLN A CA 1
ATOM 4463 C C . GLN A 1 539 ? -5.489 22.494 -12.757 1.00 37.09 539 GLN A C 1
ATOM 4465 O O . GLN A 1 539 ? -5.149 23.407 -13.505 1.00 37.09 539 GLN A O 1
ATOM 4470 N N . PHE A 1 540 ? -5.467 22.605 -11.427 1.00 43.81 540 PHE A N 1
ATOM 4471 C CA . PHE A 1 540 ? -5.140 23.832 -10.686 1.00 43.81 540 PHE A CA 1
ATOM 4472 C C . PHE A 1 540 ? -3.823 24.496 -11.157 1.00 43.81 540 PHE A C 1
ATOM 4474 O O . PHE A 1 540 ? -2.784 23.830 -11.235 1.00 43.81 540 PHE A O 1
ATOM 4481 N N . GLU A 1 541 ? -3.816 25.821 -11.356 1.00 39.34 541 GLU A N 1
ATOM 4482 C CA . GLU A 1 541 ? -2.579 26.612 -11.276 1.00 39.34 541 GLU A CA 1
ATOM 4483 C C . GLU A 1 541 ? -2.148 26.648 -9.806 1.00 39.34 541 GLU A C 1
ATOM 4485 O O . GLU A 1 541 ? -2.754 27.343 -8.994 1.00 39.34 541 GLU A O 1
ATOM 4490 N N . ARG A 1 542 ? -1.135 25.850 -9.435 1.00 44.56 542 ARG A N 1
ATOM 4491 C CA . ARG A 1 542 ? -0.589 25.788 -8.067 1.00 44.56 542 ARG A CA 1
ATOM 4492 C C . ARG A 1 542 ? -0.206 27.192 -7.593 1.00 44.56 542 ARG A C 1
ATOM 4494 O O . ARG A 1 542 ? 0.870 27.678 -7.929 1.00 44.56 542 ARG A O 1
ATOM 4501 N N . THR A 1 543 ? -1.051 27.827 -6.789 1.00 40.94 543 THR A N 1
ATOM 4502 C CA . THR A 1 543 ? -0.726 29.134 -6.209 1.00 40.94 543 THR A CA 1
ATOM 4503 C C . THR A 1 543 ? 0.337 28.997 -5.119 1.00 40.94 543 THR A C 1
ATOM 4505 O O . THR A 1 543 ? 1.187 29.874 -5.014 1.00 40.94 543 THR A O 1
ATOM 4508 N N . HIS A 1 544 ? 0.398 27.851 -4.422 1.00 48.38 544 HIS A N 1
ATOM 4509 C CA . HIS A 1 544 ? 1.532 27.411 -3.600 1.00 48.38 544 HIS A CA 1
ATOM 4510 C C . HIS A 1 544 ? 1.663 25.875 -3.615 1.00 48.38 544 HIS A C 1
ATOM 4512 O O . HIS A 1 544 ? 0.677 25.158 -3.773 1.00 48.38 544 HIS A O 1
ATOM 4518 N N . ALA A 1 545 ? 2.888 25.354 -3.492 1.00 54.12 545 ALA A N 1
ATOM 4519 C CA . ALA A 1 545 ? 3.123 23.925 -3.295 1.00 54.12 545 ALA A CA 1
ATOM 4520 C C . ALA A 1 545 ? 3.013 23.611 -1.796 1.00 54.12 545 ALA A C 1
ATOM 4522 O O . ALA A 1 545 ? 3.674 24.291 -1.010 1.00 54.12 545 ALA A O 1
ATOM 4523 N N . SER A 1 546 ? 2.202 22.609 -1.420 1.00 61.50 546 SER A N 1
ATOM 4524 C CA . SER A 1 546 ? 2.197 22.035 -0.062 1.00 61.50 546 SER A CA 1
ATOM 4525 C C . SER A 1 546 ? 3.637 21.831 0.406 1.00 61.50 546 SER A C 1
ATOM 4527 O O . SER A 1 546 ? 4.503 21.458 -0.396 1.00 61.50 546 SER A O 1
ATOM 4529 N N . ALA A 1 547 ? 3.906 22.087 1.686 1.00 65.38 547 ALA A N 1
ATOM 4530 C CA . ALA A 1 547 ? 5.241 21.847 2.223 1.00 65.38 547 ALA A CA 1
ATOM 4531 C C . ALA A 1 547 ? 5.592 20.353 2.145 1.00 65.38 547 ALA A C 1
ATOM 4533 O O . ALA A 1 547 ? 6.753 20.006 1.927 1.00 65.38 547 ALA A O 1
ATOM 4534 N N . LEU A 1 548 ? 4.575 19.488 2.236 1.00 68.25 548 LEU A N 1
ATOM 4535 C CA . LEU A 1 548 ? 4.702 18.040 2.210 1.00 68.25 548 LEU A CA 1
ATOM 4536 C C . LEU A 1 548 ? 5.311 17.536 0.894 1.00 68.25 548 LEU A C 1
ATOM 4538 O O . LEU A 1 548 ? 4.884 17.880 -0.211 1.00 68.25 548 LEU A O 1
ATOM 4542 N N . ASN A 1 549 ? 6.262 16.607 1.006 1.00 65.75 549 ASN A N 1
ATOM 4543 C CA . ASN A 1 549 ? 6.662 15.807 -0.145 1.00 65.75 549 ASN A CA 1
ATOM 4544 C C . ASN A 1 549 ? 5.511 14.881 -0.591 1.00 65.75 549 ASN A C 1
ATOM 4546 O O . ASN A 1 549 ? 4.559 14.625 0.145 1.00 65.75 549 ASN A O 1
ATOM 4550 N N . VAL A 1 550 ? 5.613 14.348 -1.810 1.00 66.94 550 VAL A N 1
ATOM 4551 C CA . VAL A 1 550 ? 4.530 13.562 -2.415 1.00 66.94 550 VAL A CA 1
ATOM 4552 C C . VAL A 1 550 ? 4.102 12.379 -1.530 1.00 66.94 550 VAL A C 1
ATOM 4554 O O . VAL A 1 550 ? 2.920 12.319 -1.216 1.00 66.94 550 VAL A O 1
ATOM 4557 N N . PRO A 1 551 ? 4.981 11.470 -1.061 1.00 70.31 551 PRO A N 1
ATOM 4558 C CA . PRO A 1 551 ? 4.545 10.389 -0.172 1.00 70.31 551 PRO A CA 1
ATOM 4559 C C . PRO A 1 551 ? 3.874 10.875 1.126 1.00 70.31 551 PRO A C 1
ATOM 4561 O O . PRO A 1 551 ? 2.861 10.304 1.528 1.00 70.31 551 PRO A O 1
ATOM 4564 N N . ALA A 1 552 ? 4.374 11.951 1.745 1.00 77.81 552 ALA A N 1
ATOM 4565 C CA . ALA A 1 552 ? 3.790 12.525 2.957 1.00 77.81 552 ALA A CA 1
ATOM 4566 C C . ALA A 1 552 ? 2.366 13.056 2.730 1.00 77.81 552 ALA A C 1
ATOM 4568 O O . ALA A 1 552 ? 1.511 12.846 3.591 1.00 77.81 552 ALA A O 1
ATOM 4569 N N . VAL A 1 553 ? 2.085 13.660 1.565 1.00 75.81 553 VAL A N 1
ATOM 4570 C CA . VAL A 1 553 ? 0.722 14.072 1.171 1.00 75.81 553 VAL A CA 1
ATOM 4571 C C . VAL A 1 553 ? -0.227 12.874 1.180 1.00 75.81 553 VAL A C 1
ATOM 4573 O O . VAL A 1 553 ? -1.322 12.958 1.726 1.00 75.81 553 VAL A O 1
ATOM 4576 N N . TYR A 1 554 ? 0.187 11.733 0.624 1.00 77.81 554 TYR A N 1
ATOM 4577 C CA . TYR A 1 554 ? -0.680 10.552 0.549 1.00 77.81 554 TYR A CA 1
ATOM 4578 C C . TYR A 1 554 ? -0.920 9.893 1.913 1.00 77.81 554 TYR A C 1
ATOM 4580 O O . TYR A 1 554 ? -2.032 9.430 2.165 1.00 77.81 554 TYR A O 1
ATOM 4588 N N . VAL A 1 555 ? 0.066 9.905 2.819 1.00 84.00 555 VAL A N 1
ATOM 4589 C CA . VAL A 1 555 ? -0.129 9.472 4.219 1.00 84.00 555 VAL A CA 1
ATOM 4590 C C . VAL A 1 555 ? -1.098 10.417 4.947 1.00 84.00 555 VAL A C 1
ATOM 4592 O O . VAL A 1 555 ? -2.003 9.959 5.652 1.00 84.00 555 VAL A O 1
ATOM 4595 N N . ALA A 1 556 ? -0.958 11.732 4.744 1.00 83.38 556 ALA A N 1
ATOM 4596 C CA . ALA A 1 556 ? -1.862 12.731 5.310 1.00 83.38 556 ALA A CA 1
ATOM 4597 C C . ALA A 1 556 ? -3.300 12.553 4.789 1.00 83.38 556 ALA A C 1
ATOM 4599 O O . ALA A 1 556 ? -4.237 12.501 5.584 1.00 83.38 556 ALA A O 1
ATOM 4600 N N . TYR A 1 557 ? -3.473 12.361 3.477 1.00 81.50 557 TYR A N 1
ATOM 4601 C CA . TYR A 1 557 ? -4.774 12.099 2.855 1.00 81.50 557 TYR A CA 1
ATOM 4602 C C . TYR A 1 557 ? -5.405 10.799 3.340 1.00 81.50 557 TYR A C 1
ATOM 4604 O O . TYR A 1 557 ? -6.598 10.774 3.630 1.00 81.50 557 TYR A O 1
ATOM 4612 N N . PHE A 1 558 ? -4.630 9.720 3.466 1.00 86.88 558 PHE A N 1
ATOM 4613 C CA . PHE A 1 558 ? -5.147 8.483 4.047 1.00 86.88 558 PHE A CA 1
ATOM 4614 C C . PHE A 1 558 ? -5.689 8.722 5.465 1.00 86.88 558 PHE A C 1
ATOM 4616 O O . PHE A 1 558 ? -6.780 8.263 5.796 1.00 86.88 558 PHE A O 1
ATOM 4623 N N . SER A 1 559 ? -4.971 9.500 6.281 1.00 89.12 559 SER A N 1
ATOM 4624 C CA . SER A 1 559 ? -5.369 9.803 7.661 1.00 89.12 559 SER A CA 1
ATOM 4625 C C . SER A 1 559 ? -6.645 10.655 7.736 1.00 89.12 559 SER A C 1
ATOM 4627 O O . SER A 1 559 ? -7.544 10.345 8.518 1.00 89.12 559 SER A O 1
ATOM 4629 N N . THR A 1 560 ? -6.772 11.696 6.905 1.00 85.69 560 THR A N 1
ATOM 4630 C CA . THR A 1 560 ? -7.953 12.581 6.897 1.00 85.69 560 THR A CA 1
ATOM 4631 C C . THR A 1 560 ? -9.193 11.888 6.332 1.00 85.69 560 THR A C 1
ATOM 4633 O O . THR A 1 560 ? -10.247 11.899 6.974 1.00 85.69 560 THR A O 1
ATOM 4636 N N . PHE A 1 561 ? -9.080 11.210 5.182 1.00 85.50 561 PHE A N 1
ATOM 4637 C CA . PHE A 1 561 ? -10.188 10.429 4.619 1.00 85.50 561 PHE A CA 1
ATOM 4638 C C . PHE A 1 561 ? -10.546 9.225 5.492 1.00 85.50 561 PHE A C 1
ATOM 4640 O O . PHE A 1 561 ? -11.716 8.853 5.559 1.00 85.50 561 PHE A O 1
ATOM 4647 N N . GLY A 1 562 ? -9.579 8.640 6.201 1.00 90.56 562 GLY A N 1
ATOM 4648 C CA . GLY A 1 562 ? -9.833 7.554 7.141 1.00 90.56 562 GLY A CA 1
ATOM 4649 C C . GLY A 1 562 ? -10.638 8.010 8.357 1.00 90.56 562 GLY A C 1
ATOM 4650 O O . GLY A 1 562 ? -11.582 7.329 8.758 1.00 90.56 562 GLY A O 1
ATOM 4651 N N . ALA A 1 563 ? -10.339 9.193 8.899 1.00 90.69 563 ALA A N 1
ATOM 4652 C CA . ALA A 1 563 ? -11.133 9.794 9.969 1.00 90.69 563 ALA A CA 1
ATOM 4653 C C . ALA A 1 563 ? -12.566 10.123 9.500 1.00 90.69 563 ALA A C 1
ATOM 4655 O O . ALA A 1 563 ? -13.530 9.811 10.200 1.00 90.69 563 ALA A O 1
ATOM 4656 N N . LEU A 1 564 ? -12.722 10.651 8.280 1.00 87.62 564 LEU A N 1
ATOM 4657 C CA . LEU A 1 564 ? -14.036 10.867 7.657 1.00 87.62 564 LEU A CA 1
ATOM 4658 C C . LEU A 1 564 ? -14.801 9.554 7.418 1.00 87.62 564 LEU A C 1
ATOM 4660 O O . LEU A 1 564 ? -16.011 9.502 7.634 1.00 87.62 564 LEU A O 1
ATOM 4664 N N . ALA A 1 565 ? -14.122 8.477 7.013 1.00 90.44 565 ALA A N 1
ATOM 4665 C CA . ALA A 1 565 ? -14.750 7.167 6.850 1.00 90.44 565 ALA A CA 1
ATOM 4666 C C . ALA A 1 565 ? -15.349 6.673 8.173 1.00 90.44 565 ALA A C 1
ATOM 4668 O O . ALA A 1 565 ? -16.499 6.238 8.203 1.00 90.44 565 ALA A O 1
ATOM 4669 N N . TRP A 1 566 ? -14.619 6.822 9.281 1.00 92.94 566 TRP A N 1
ATOM 4670 C CA . TRP A 1 566 ? -15.151 6.526 10.609 1.00 92.94 566 TRP A CA 1
ATOM 4671 C C . TRP A 1 566 ? -16.346 7.395 10.984 1.00 92.94 566 TRP A C 1
ATOM 4673 O O . TRP A 1 566 ? -17.330 6.872 11.505 1.00 92.94 566 TRP A O 1
ATOM 4683 N N . HIS A 1 567 ? -16.308 8.691 10.676 1.00 91.62 567 HIS A N 1
ATOM 4684 C CA . HIS A 1 567 ? -17.447 9.574 10.906 1.00 91.62 567 HIS A CA 1
ATOM 4685 C C . HIS A 1 567 ? -18.724 9.049 10.220 1.00 91.62 567 HIS A C 1
ATOM 4687 O O . HIS A 1 567 ? -19.778 8.937 10.848 1.00 91.62 567 HIS A O 1
ATOM 4693 N N . LEU A 1 568 ? -18.619 8.644 8.952 1.00 87.94 568 LEU A N 1
ATOM 4694 C CA . LEU A 1 568 ? -19.743 8.113 8.170 1.00 87.94 568 LEU A CA 1
ATOM 4695 C C . LEU A 1 568 ? -20.276 6.765 8.693 1.00 87.94 568 LEU A C 1
ATOM 4697 O O . LEU A 1 568 ? -21.454 6.453 8.494 1.00 87.94 568 LEU A O 1
ATOM 4701 N N . LEU A 1 569 ? -19.430 5.972 9.359 1.00 89.06 569 LEU A N 1
ATOM 4702 C CA . LEU A 1 569 ? -19.811 4.704 9.994 1.00 89.06 569 LEU A CA 1
ATOM 4703 C C . LEU A 1 569 ? -20.482 4.899 11.363 1.00 89.06 569 LEU A C 1
ATOM 4705 O O . LEU A 1 569 ? -21.298 4.062 11.754 1.00 89.06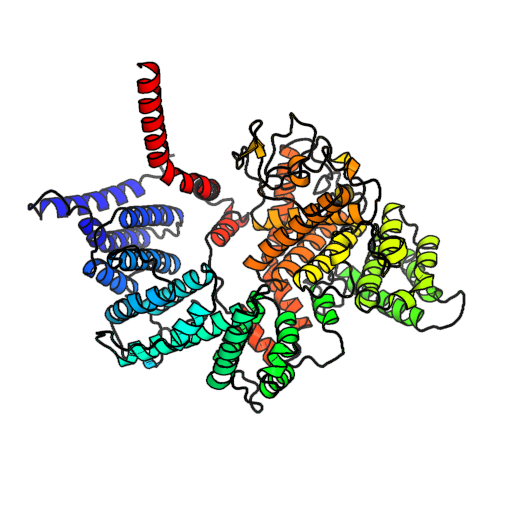 569 LEU A O 1
ATOM 4709 N N . LEU A 1 570 ? -20.155 5.989 12.069 1.00 90.00 570 LEU A N 1
ATOM 4710 C CA . LEU A 1 570 ? -20.588 6.270 13.446 1.00 90.00 570 LEU A CA 1
ATOM 4711 C C . LEU A 1 570 ? -21.803 7.210 13.548 1.00 90.00 570 LEU A C 1
ATOM 4713 O O . LEU A 1 570 ? -22.551 7.136 14.526 1.00 90.00 570 LEU A O 1
ATOM 4717 N N . PHE A 1 571 ? -22.005 8.117 12.584 1.00 87.12 571 PHE A N 1
ATOM 4718 C CA . PHE A 1 571 ? -23.031 9.168 12.652 1.00 87.12 571 PHE A CA 1
ATOM 4719 C C . PHE A 1 571 ? -23.992 9.120 11.457 1.00 87.12 571 PHE A C 1
ATOM 4721 O O . PHE A 1 571 ? -23.565 9.142 10.306 1.00 87.12 571 PHE A O 1
ATOM 4728 N N . ASN A 1 572 ? -25.306 9.045 11.713 1.00 73.50 572 ASN A N 1
ATOM 4729 C CA . ASN A 1 572 ? -26.307 8.818 10.659 1.00 73.50 572 ASN A CA 1
ATOM 4730 C C . ASN A 1 572 ? -26.633 10.085 9.857 1.00 73.50 572 ASN A C 1
ATOM 4732 O O . ASN A 1 572 ? -26.743 10.022 8.638 1.00 73.50 572 ASN A O 1
ATOM 4736 N N . GLU A 1 573 ? -26.704 11.229 10.533 1.00 68.69 573 GLU A N 1
ATOM 4737 C CA . GLU A 1 573 ? -27.098 12.537 9.979 1.00 68.69 573 GLU A CA 1
ATOM 4738 C C . GLU A 1 573 ? -25.975 13.232 9.180 1.00 68.69 573 GLU A C 1
ATOM 4740 O O . GLU A 1 573 ? -26.093 14.377 8.762 1.00 68.69 573 GLU A O 1
ATOM 4745 N N . SER A 1 574 ? -24.847 12.557 8.976 1.00 67.75 574 SER A N 1
ATOM 4746 C CA . SER A 1 574 ? -23.577 13.181 8.598 1.00 67.75 574 SER A CA 1
ATOM 4747 C C . SER A 1 574 ? -23.438 13.522 7.112 1.00 67.75 574 SER A C 1
ATOM 4749 O O . SER A 1 574 ? -22.774 14.492 6.770 1.00 67.75 574 SER A O 1
ATOM 4751 N N . VAL A 1 575 ? -24.076 12.778 6.209 1.00 68.50 575 VAL A N 1
ATOM 4752 C CA . VAL A 1 575 ? -23.855 12.919 4.755 1.00 68.50 575 VAL A CA 1
ATOM 4753 C C . VAL A 1 575 ? -24.299 14.284 4.231 1.00 68.50 575 VAL A C 1
ATOM 4755 O O . VAL A 1 575 ? -23.532 14.949 3.539 1.00 68.50 575 VAL A O 1
ATOM 4758 N N . GLN A 1 576 ? -25.521 14.706 4.571 1.00 67.19 576 GLN A N 1
ATOM 4759 C CA . GLN A 1 576 ? -26.070 15.994 4.133 1.00 67.19 576 GLN A CA 1
ATOM 4760 C C . GLN A 1 576 ? -25.301 17.166 4.746 1.00 67.19 576 GLN A C 1
ATOM 4762 O O . GLN A 1 576 ? -25.126 18.195 4.107 1.00 67.19 576 GLN A O 1
ATOM 4767 N N . ASN A 1 577 ? -24.788 16.979 5.962 1.00 70.94 577 ASN A N 1
ATOM 4768 C CA . ASN A 1 577 ? -24.046 18.004 6.686 1.00 70.94 577 ASN A CA 1
ATOM 4769 C C . ASN A 1 577 ? -22.613 18.181 6.153 1.00 70.94 577 ASN A C 1
ATOM 4771 O O . ASN A 1 577 ? -22.041 19.262 6.262 1.00 70.94 577 ASN A O 1
ATOM 4775 N N . LEU A 1 578 ? -22.020 17.140 5.562 1.00 73.06 578 LEU A N 1
ATOM 4776 C CA . LEU A 1 578 ? -20.668 17.201 5.000 1.00 73.06 578 LEU A CA 1
ATOM 4777 C C . LEU A 1 578 ? -20.632 17.745 3.566 1.00 73.06 578 LEU A C 1
ATOM 4779 O O . LEU A 1 578 ? -19.619 18.316 3.159 1.00 73.06 578 LEU A O 1
ATOM 4783 N N . HIS A 1 579 ? -21.702 17.558 2.792 1.00 70.62 579 HIS A N 1
ATOM 4784 C CA . HIS A 1 579 ? -21.773 17.948 1.381 1.00 70.62 579 HIS A CA 1
ATOM 4785 C C . HIS A 1 579 ? -21.949 19.460 1.214 1.00 70.62 579 HIS A C 1
ATOM 4787 O O . HIS A 1 579 ? -22.924 20.027 1.693 1.00 70.62 579 HIS A O 1
ATOM 4793 N N . GLY A 1 580 ? -20.999 20.111 0.538 1.00 64.62 580 GLY A N 1
ATOM 4794 C CA . GLY A 1 580 ? -20.902 21.566 0.413 1.00 64.62 580 GLY A CA 1
ATOM 4795 C C . GLY A 1 580 ? -19.886 22.172 1.391 1.00 64.62 580 GLY A C 1
ATOM 4796 O O . GLY A 1 580 ? -18.875 22.697 0.926 1.00 64.62 580 GLY A O 1
ATOM 4797 N N . PRO A 1 581 ? -20.101 22.100 2.723 1.00 64.25 581 PRO A N 1
ATOM 4798 C CA . PRO A 1 581 ? -19.189 22.688 3.705 1.00 64.25 581 PRO A CA 1
ATOM 4799 C C . PRO A 1 581 ? -17.800 22.044 3.764 1.00 64.25 581 PRO A C 1
ATOM 4801 O O . PRO A 1 581 ? -16.828 22.759 3.994 1.00 64.25 581 PRO A O 1
ATOM 4804 N N . ILE A 1 582 ? -17.717 20.715 3.599 1.00 68.88 582 ILE A N 1
ATOM 4805 C CA . ILE A 1 582 ? -16.479 19.927 3.772 1.00 68.88 582 ILE A CA 1
ATOM 4806 C C . ILE A 1 582 ? -16.111 19.143 2.500 1.00 68.88 582 ILE A C 1
ATOM 4808 O O . ILE A 1 582 ? -14.945 19.044 2.110 1.00 68.88 582 ILE A O 1
ATOM 4812 N N . LEU A 1 583 ? -17.107 18.547 1.844 1.00 69.50 583 LEU A N 1
ATOM 4813 C CA . LEU A 1 583 ? -16.943 17.786 0.608 1.00 69.50 583 LEU A CA 1
ATOM 4814 C C . LEU A 1 583 ? -17.488 18.590 -0.563 1.00 69.50 583 LEU A C 1
ATOM 4816 O O . LEU A 1 583 ? -18.637 19.029 -0.538 1.00 69.50 583 LEU A O 1
ATOM 4820 N N . ALA A 1 584 ? -16.681 18.743 -1.608 1.00 66.56 584 ALA A N 1
ATOM 4821 C CA . ALA A 1 584 ? -17.081 19.495 -2.782 1.00 66.56 584 ALA A CA 1
ATOM 4822 C C . ALA A 1 584 ? -18.303 18.861 -3.468 1.00 66.56 584 ALA A C 1
ATOM 4824 O O . ALA A 1 584 ? -18.284 17.681 -3.827 1.00 66.56 584 ALA A O 1
ATOM 4825 N N . THR A 1 585 ? -19.350 19.662 -3.699 1.00 64.69 585 THR A N 1
ATOM 4826 C CA . THR A 1 585 ? -20.595 19.186 -4.316 1.00 64.69 585 THR A CA 1
ATOM 4827 C C . THR A 1 585 ? -20.344 18.512 -5.661 1.00 64.69 585 THR A C 1
ATOM 4829 O O . THR A 1 585 ? -20.841 17.413 -5.887 1.00 64.69 585 THR A O 1
ATOM 4832 N N . HIS A 1 586 ? -19.514 19.118 -6.514 1.00 62.47 586 HIS A N 1
ATOM 4833 C CA . HIS A 1 586 ? -19.178 18.594 -7.841 1.00 62.47 586 HIS A CA 1
ATOM 4834 C C . HIS A 1 586 ? -18.391 17.277 -7.788 1.00 62.47 586 HIS A C 1
ATOM 4836 O O . HIS A 1 586 ? -18.588 16.420 -8.638 1.00 62.47 586 HIS A O 1
ATOM 4842 N N . ALA A 1 587 ? -17.556 17.072 -6.764 1.00 60.88 587 ALA A N 1
ATOM 4843 C CA . ALA A 1 587 ? -16.776 15.845 -6.615 1.00 60.88 587 ALA A CA 1
ATOM 4844 C C . ALA A 1 587 ? -17.646 14.630 -6.247 1.00 60.88 587 ALA A C 1
ATOM 4846 O O . ALA A 1 587 ? -17.213 13.495 -6.421 1.00 60.88 587 ALA A O 1
ATOM 4847 N N . VAL A 1 588 ? -18.856 14.868 -5.725 1.00 66.75 588 VAL A N 1
ATOM 4848 C CA . VAL A 1 588 ? -19.802 13.836 -5.274 1.00 66.75 588 VAL A CA 1
ATOM 4849 C C . VAL A 1 588 ? -21.004 13.704 -6.217 1.00 66.75 588 VAL A C 1
ATOM 4851 O O . VAL A 1 588 ? -21.520 12.603 -6.404 1.00 66.75 588 VAL A O 1
ATOM 4854 N N . ALA A 1 589 ? -21.473 14.816 -6.789 1.00 60.59 589 ALA A N 1
ATOM 4855 C CA . ALA A 1 589 ? -22.725 14.902 -7.538 1.00 60.59 589 ALA A CA 1
ATOM 4856 C C . ALA A 1 589 ? -22.567 14.799 -9.063 1.00 60.59 589 ALA A C 1
ATOM 4858 O O . ALA A 1 589 ? -23.579 14.900 -9.739 1.00 60.59 589 ALA A O 1
ATOM 4859 N N . ASP A 1 590 ? -21.350 14.609 -9.584 1.00 53.91 590 ASP A N 1
ATOM 4860 C CA . ASP A 1 590 ? -20.998 14.770 -11.001 1.00 53.91 590 ASP A CA 1
ATOM 4861 C C . ASP A 1 590 ? -22.033 14.189 -11.996 1.00 53.91 590 ASP A C 1
ATOM 4863 O O . ASP A 1 590 ? -22.096 12.982 -12.250 1.00 53.91 590 ASP A O 1
ATOM 4867 N N . ASP A 1 591 ? -22.855 15.085 -12.554 1.00 47.44 591 ASP A N 1
ATOM 4868 C CA . ASP A 1 591 ? -23.812 14.816 -13.633 1.00 47.44 591 ASP A CA 1
ATOM 4869 C C . ASP A 1 591 ? -23.131 14.878 -15.016 1.00 47.44 591 ASP A C 1
ATOM 4871 O O . ASP A 1 591 ? -23.760 14.595 -16.043 1.00 47.44 591 ASP A O 1
ATOM 4875 N N . THR A 1 592 ? -21.835 15.217 -15.072 1.00 42.88 592 THR A N 1
ATOM 4876 C CA . THR A 1 592 ? -21.059 15.160 -16.312 1.00 42.88 592 THR A CA 1
ATOM 4877 C C . THR A 1 592 ? -20.664 13.709 -16.601 1.00 42.88 592 THR A C 1
ATOM 4879 O O . THR A 1 592 ? -20.311 12.925 -15.722 1.00 42.88 592 THR A O 1
ATOM 4882 N N . ALA A 1 593 ? -20.786 13.286 -17.858 1.00 37.69 593 ALA A N 1
ATOM 4883 C CA . ALA A 1 593 ? -20.760 11.878 -18.262 1.00 37.69 593 ALA A CA 1
ATOM 4884 C C . ALA A 1 593 ? -19.429 11.122 -18.021 1.00 37.69 593 ALA A C 1
ATOM 4886 O O . ALA A 1 593 ? -19.328 9.956 -18.402 1.00 37.69 593 ALA A O 1
ATOM 4887 N N . VAL A 1 594 ? -18.410 11.748 -17.423 1.00 38.16 594 VAL A N 1
ATOM 4888 C CA . VAL A 1 594 ? -17.029 11.239 -17.417 1.00 38.16 594 VAL A CA 1
ATOM 4889 C C . VAL A 1 594 ? -16.685 10.430 -16.158 1.00 38.16 594 VAL A C 1
ATOM 4891 O O . VAL A 1 594 ? -15.901 9.492 -16.270 1.00 38.16 594 VAL A O 1
ATOM 4894 N N . CYS A 1 595 ? -17.323 10.670 -15.004 1.00 42.19 595 CYS A N 1
ATOM 4895 C CA . CYS A 1 595 ? -17.095 9.891 -13.775 1.00 42.19 595 CYS A CA 1
ATOM 4896 C C . CYS A 1 595 ? -18.366 9.788 -12.908 1.00 42.19 595 CYS A C 1
ATOM 4898 O O . CYS A 1 595 ? -18.415 10.314 -11.798 1.00 42.19 595 CYS A O 1
ATOM 4900 N N . ARG A 1 596 ? -19.405 9.075 -13.367 1.00 47.06 596 ARG A N 1
ATOM 4901 C CA . ARG A 1 596 ? -20.564 8.781 -12.501 1.00 47.06 596 ARG A CA 1
ATOM 4902 C C . ARG A 1 596 ? -20.124 7.931 -11.306 1.00 47.06 596 ARG A C 1
ATOM 4904 O O . ARG A 1 596 ? -19.902 6.729 -11.452 1.00 47.06 596 ARG A O 1
ATOM 4911 N N . LEU A 1 597 ? -20.033 8.535 -10.122 1.00 56.00 597 LEU A N 1
ATOM 4912 C CA . LEU A 1 597 ? -19.895 7.784 -8.875 1.00 56.00 597 LEU A CA 1
ATOM 4913 C C . LEU A 1 597 ? -21.156 6.933 -8.683 1.00 56.00 597 LEU A C 1
ATOM 4915 O O . LEU A 1 597 ? -22.279 7.437 -8.742 1.00 56.00 597 LEU A O 1
ATOM 4919 N N . ALA A 1 598 ? -20.978 5.628 -8.479 1.00 53.47 598 ALA A N 1
ATOM 4920 C CA . ALA A 1 598 ? -22.097 4.707 -8.325 1.00 53.47 598 ALA A CA 1
ATOM 4921 C C . ALA A 1 598 ? -22.899 5.024 -7.047 1.00 53.47 598 ALA A C 1
ATOM 4923 O O . ALA A 1 598 ? -22.331 5.123 -5.959 1.00 53.47 598 ALA A O 1
ATOM 4924 N N . GLY A 1 599 ? -24.226 5.141 -7.159 1.00 58.16 599 GLY A N 1
ATOM 4925 C CA . GLY A 1 599 ? -25.116 5.331 -6.012 1.00 58.16 599 GLY A CA 1
ATOM 4926 C C . GLY A 1 599 ? -26.412 6.061 -6.351 1.00 58.16 599 GLY A C 1
ATOM 4927 O O . GLY A 1 599 ? -26.407 7.042 -7.089 1.00 58.16 599 GLY A O 1
ATOM 4928 N N . ASN A 1 600 ? -27.522 5.599 -5.772 1.00 66.06 600 ASN A N 1
ATOM 4929 C CA . ASN A 1 600 ? -28.858 6.152 -6.030 1.00 66.06 600 ASN A CA 1
ATOM 4930 C C . ASN A 1 600 ? -29.244 7.291 -5.065 1.00 66.06 600 ASN A C 1
ATOM 4932 O O . ASN A 1 600 ? -30.289 7.906 -5.243 1.00 66.06 600 ASN A O 1
ATOM 4936 N N . ASN A 1 601 ? -28.424 7.566 -4.045 1.00 72.56 601 ASN A N 1
ATOM 4937 C CA . ASN A 1 601 ? -28.629 8.634 -3.065 1.00 72.56 601 ASN A CA 1
ATOM 4938 C C . ASN A 1 601 ? -27.281 9.258 -2.644 1.00 72.56 601 ASN A C 1
ATOM 4940 O O . ASN A 1 601 ? -26.212 8.687 -2.893 1.00 72.56 601 ASN A O 1
ATOM 4944 N N . ASP A 1 602 ? -27.329 10.419 -1.988 1.00 74.62 602 ASP A N 1
ATOM 4945 C CA . ASP A 1 602 ? -26.130 11.173 -1.592 1.00 74.62 602 ASP A CA 1
ATOM 4946 C C . ASP A 1 602 ? -25.240 10.397 -0.620 1.00 74.62 602 ASP A C 1
ATOM 4948 O O . ASP A 1 602 ? -24.015 10.457 -0.713 1.00 74.62 602 ASP A O 1
ATOM 4952 N N . ARG A 1 603 ? -25.836 9.601 0.277 1.00 79.06 603 ARG A N 1
ATOM 4953 C CA . ARG A 1 603 ? -25.091 8.786 1.248 1.00 79.06 603 ARG A CA 1
ATOM 4954 C C . ARG A 1 603 ? -24.179 7.807 0.544 1.00 79.06 603 ARG A C 1
ATOM 4956 O O . ARG A 1 603 ? -22.983 7.747 0.827 1.00 79.06 603 ARG A O 1
ATOM 4963 N N . THR A 1 604 ? -24.749 7.043 -0.369 1.00 77.19 604 THR A N 1
ATOM 4964 C CA . THR A 1 604 ? -24.044 6.033 -1.136 1.00 77.19 604 THR A CA 1
ATOM 4965 C C . THR A 1 604 ? -22.961 6.677 -2.007 1.00 77.19 604 THR A C 1
ATOM 4967 O O . THR A 1 604 ? -21.837 6.173 -2.014 1.00 77.19 604 THR A O 1
ATOM 4970 N N . LYS A 1 605 ? -23.241 7.827 -2.641 1.00 76.62 605 LYS A N 1
ATOM 4971 C CA . LYS A 1 605 ? -22.253 8.588 -3.427 1.00 76.62 605 LYS A CA 1
ATOM 4972 C C . LYS A 1 605 ? -21.076 9.078 -2.575 1.00 76.62 605 LYS A C 1
ATOM 4974 O O . LYS A 1 605 ? -19.926 8.842 -2.940 1.00 76.62 605 LYS A O 1
ATOM 4979 N N . VAL A 1 606 ? -21.338 9.680 -1.410 1.00 79.56 606 VAL A N 1
ATOM 4980 C CA . VAL A 1 606 ? -20.295 10.145 -0.475 1.00 79.56 606 VAL A CA 1
ATOM 4981 C C . VAL A 1 606 ? -19.456 8.976 0.044 1.00 79.56 606 VAL A C 1
ATOM 4983 O O . VAL A 1 606 ? -18.228 9.045 0.041 1.00 79.56 606 VAL A O 1
ATOM 4986 N N . CYS A 1 607 ? -20.093 7.874 0.442 1.00 81.69 607 CYS A N 1
ATOM 4987 C CA . CYS A 1 607 ? -19.377 6.686 0.910 1.00 81.69 607 CYS A CA 1
ATOM 4988 C C . CYS A 1 607 ? -18.500 6.084 -0.199 1.00 81.69 607 CYS A C 1
ATOM 4990 O O . CYS A 1 607 ? -17.368 5.679 0.066 1.00 81.69 607 CYS A O 1
ATOM 4992 N N . HIS A 1 608 ? -18.991 6.058 -1.444 1.00 79.06 608 HIS A N 1
ATOM 4993 C CA . HIS A 1 608 ? -18.214 5.606 -2.597 1.00 79.06 608 HIS A CA 1
ATOM 4994 C C . HIS A 1 608 ? -17.018 6.524 -2.869 1.00 79.06 608 HIS A C 1
ATOM 4996 O O . HIS A 1 608 ? -15.907 6.031 -3.054 1.00 79.06 608 HIS A O 1
ATOM 5002 N N . PHE A 1 609 ? -17.219 7.844 -2.819 1.00 78.50 609 PHE A N 1
ATOM 5003 C CA . PHE A 1 609 ? -16.155 8.834 -2.970 1.00 78.50 609 PHE A CA 1
ATOM 5004 C C . PHE A 1 609 ? -15.050 8.649 -1.920 1.00 78.50 609 PHE A C 1
ATOM 5006 O O . PHE A 1 609 ? -13.880 8.507 -2.279 1.00 78.50 609 PHE A O 1
ATOM 5013 N N . VAL A 1 610 ? -15.409 8.572 -0.633 1.00 81.69 610 VAL A N 1
ATOM 5014 C CA . VAL A 1 610 ? -14.437 8.376 0.458 1.00 81.69 610 VAL A CA 1
ATOM 5015 C C . VAL A 1 610 ? -13.704 7.041 0.306 1.00 81.69 610 VAL A C 1
ATOM 5017 O O . VAL A 1 610 ? -12.476 7.005 0.397 1.00 81.69 610 VAL A O 1
ATOM 5020 N N . ARG A 1 611 ? -14.422 5.952 -0.004 1.00 84.62 611 ARG A N 1
ATOM 5021 C CA . ARG A 1 611 ? -13.809 4.637 -0.257 1.00 84.62 611 ARG A CA 1
ATOM 5022 C C . ARG A 1 611 ? -12.826 4.684 -1.429 1.00 84.62 611 ARG A C 1
ATOM 5024 O O . ARG A 1 611 ? -11.723 4.160 -1.313 1.00 84.62 611 ARG A O 1
ATOM 5031 N N . ALA A 1 612 ? -13.199 5.320 -2.538 1.00 78.19 612 ALA A N 1
ATOM 5032 C CA . ALA A 1 612 ? -12.340 5.452 -3.712 1.00 78.19 612 ALA A CA 1
ATOM 5033 C C . ALA A 1 612 ? -11.064 6.248 -3.399 1.00 78.19 612 ALA A C 1
ATOM 5035 O O . ALA A 1 612 ? -9.985 5.879 -3.860 1.00 78.19 612 ALA A O 1
ATOM 5036 N N . ARG A 1 613 ? -11.160 7.299 -2.572 1.00 80.62 613 ARG A N 1
ATOM 5037 C CA . ARG A 1 613 ? -9.990 8.067 -2.121 1.00 80.62 613 ARG A CA 1
ATOM 5038 C C . ARG A 1 613 ? -9.070 7.236 -1.234 1.00 80.62 613 ARG A C 1
ATOM 5040 O O . ARG A 1 613 ? -7.869 7.266 -1.469 1.00 80.62 613 ARG A O 1
ATOM 5047 N N . LEU A 1 614 ? -9.611 6.453 -0.298 1.00 83.12 614 LEU A N 1
ATOM 5048 C CA . LEU A 1 614 ? -8.825 5.528 0.531 1.00 83.12 614 LEU A CA 1
ATOM 5049 C C . LEU A 1 614 ? -8.093 4.468 -0.304 1.00 83.12 614 LEU A C 1
ATOM 5051 O O . LEU A 1 614 ? -6.899 4.256 -0.114 1.00 83.12 614 LEU A O 1
ATOM 5055 N N . LEU A 1 615 ? -8.787 3.843 -1.260 1.00 79.25 615 LEU A N 1
ATOM 5056 C CA . LEU A 1 615 ? -8.180 2.873 -2.177 1.00 79.25 615 LEU A CA 1
ATOM 5057 C C . LEU A 1 615 ? -7.094 3.526 -3.033 1.00 79.25 615 LEU A C 1
ATOM 5059 O O . LEU A 1 615 ? -5.992 3.001 -3.153 1.00 79.25 615 LEU A O 1
ATOM 5063 N N . SER A 1 616 ? -7.373 4.702 -3.598 1.00 73.06 616 SER A N 1
ATOM 5064 C CA . SER A 1 616 ? -6.410 5.417 -4.432 1.00 73.06 616 SER A CA 1
ATOM 5065 C C . SER A 1 616 ? -5.165 5.837 -3.653 1.00 73.06 616 SER A C 1
ATOM 5067 O O . SER A 1 616 ? -4.070 5.765 -4.209 1.00 73.06 616 SER A O 1
ATOM 5069 N N . THR A 1 617 ? -5.303 6.301 -2.407 1.00 75.38 617 THR A N 1
ATOM 5070 C CA . THR A 1 617 ? -4.153 6.727 -1.599 1.00 75.38 617 THR A CA 1
ATOM 5071 C C . THR A 1 617 ? -3.324 5.535 -1.145 1.00 75.38 617 THR A C 1
ATOM 5073 O O . THR A 1 617 ? -2.100 5.573 -1.269 1.00 75.38 617 THR A O 1
ATOM 5076 N N . PHE A 1 618 ? -3.974 4.452 -0.714 1.00 81.12 618 PHE A N 1
ATOM 5077 C CA . PHE A 1 618 ? -3.298 3.209 -0.362 1.00 81.12 618 PHE A CA 1
ATOM 5078 C C . PHE A 1 618 ? -2.553 2.609 -1.562 1.00 81.12 618 PHE A C 1
ATOM 5080 O O . PHE A 1 618 ? -1.354 2.357 -1.471 1.00 81.12 618 PHE A O 1
ATOM 5087 N N . ASN A 1 619 ? -3.214 2.497 -2.718 1.00 70.50 619 ASN A N 1
ATOM 5088 C CA . ASN A 1 619 ? -2.605 1.976 -3.944 1.00 70.50 619 ASN A CA 1
ATOM 5089 C C . ASN A 1 619 ? -1.434 2.839 -4.422 1.00 70.50 619 ASN A C 1
ATOM 5091 O O . ASN A 1 619 ? -0.431 2.334 -4.923 1.00 70.50 619 ASN A O 1
ATOM 5095 N N . PHE A 1 620 ? -1.526 4.158 -4.253 1.00 72.19 620 PHE A N 1
ATOM 5096 C CA . PHE A 1 620 ? -0.427 5.052 -4.597 1.00 72.19 620 PHE A CA 1
ATOM 5097 C C . PHE A 1 620 ? 0.828 4.778 -3.755 1.00 72.19 620 PHE A C 1
ATOM 5099 O O . PHE A 1 620 ? 1.942 4.826 -4.294 1.00 72.19 620 PHE A O 1
ATOM 5106 N N . LEU A 1 621 ? 0.652 4.515 -2.457 1.00 71.81 621 LEU A N 1
ATOM 5107 C CA . LEU A 1 621 ? 1.737 4.141 -1.552 1.00 71.81 621 LEU A CA 1
ATOM 5108 C C . LEU A 1 621 ? 2.256 2.735 -1.894 1.00 71.81 621 LEU A C 1
ATOM 5110 O O . LEU A 1 621 ? 3.456 2.571 -2.110 1.00 71.81 621 LEU A O 1
ATOM 5114 N N . SER A 1 622 ? 1.364 1.753 -2.063 1.00 68.12 622 SER A N 1
ATOM 5115 C CA . SER A 1 622 ? 1.732 0.353 -2.314 1.00 68.12 622 SER A CA 1
ATOM 5116 C C . SER A 1 622 ? 2.452 0.142 -3.648 1.00 68.12 622 SER A C 1
ATOM 5118 O O . SER A 1 622 ? 3.398 -0.637 -3.720 1.00 68.12 622 SER A O 1
ATOM 5120 N N . ILE A 1 623 ? 2.110 0.893 -4.701 1.00 61.44 623 ILE A N 1
ATOM 5121 C CA . ILE A 1 623 ? 2.832 0.843 -5.985 1.00 61.44 623 ILE A CA 1
ATOM 5122 C C . ILE A 1 623 ? 4.301 1.272 -5.831 1.00 61.44 623 ILE A C 1
ATOM 5124 O O . ILE A 1 623 ? 5.147 0.831 -6.610 1.00 61.44 623 ILE A O 1
ATOM 5128 N N . ARG A 1 624 ? 4.611 2.136 -4.857 1.00 63.38 624 ARG A N 1
ATOM 5129 C CA . ARG A 1 624 ? 5.946 2.734 -4.688 1.00 63.38 624 ARG A CA 1
ATOM 5130 C C . ARG A 1 624 ? 6.824 2.012 -3.685 1.00 63.38 624 ARG A C 1
ATOM 5132 O O . ARG A 1 624 ? 8.036 2.018 -3.867 1.00 63.38 624 ARG A O 1
ATOM 5139 N N . SER A 1 625 ? 6.234 1.423 -2.652 1.00 62.56 625 SER A N 1
ATOM 5140 C CA . SER A 1 625 ? 6.982 0.744 -1.596 1.00 62.56 625 SER A CA 1
ATOM 5141 C C . SER A 1 625 ? 6.711 -0.752 -1.503 1.00 62.56 625 SER A C 1
ATOM 5143 O O . SER A 1 625 ? 7.500 -1.395 -0.846 1.00 62.56 625 SER A O 1
ATOM 5145 N N . ASN A 1 626 ? 5.714 -1.310 -2.208 1.00 69.56 626 ASN A N 1
ATOM 5146 C CA . ASN A 1 626 ? 4.991 -2.565 -1.915 1.00 69.56 626 ASN A CA 1
ATOM 5147 C C . ASN A 1 626 ? 3.932 -2.402 -0.807 1.00 69.56 626 ASN A C 1
ATOM 5149 O O . ASN A 1 626 ? 3.898 -1.384 -0.107 1.00 69.56 626 ASN A O 1
ATOM 5153 N N . GLN A 1 627 ? 3.020 -3.374 -0.710 1.00 73.44 627 GLN A N 1
ATOM 5154 C CA . GLN A 1 627 ? 1.864 -3.324 0.187 1.00 73.44 627 GLN A CA 1
ATOM 5155 C C . GLN A 1 627 ? 2.279 -3.360 1.662 1.00 73.44 627 GLN A C 1
ATOM 5157 O O . GLN A 1 627 ? 1.861 -2.490 2.423 1.00 73.44 627 GLN A O 1
ATOM 5162 N N . ASP A 1 628 ? 3.158 -4.289 2.046 1.00 74.44 628 ASP A N 1
ATOM 5163 C CA . ASP A 1 628 ? 3.637 -4.435 3.426 1.00 74.44 628 ASP A CA 1
ATOM 5164 C C . ASP A 1 628 ? 4.356 -3.161 3.911 1.00 74.44 628 ASP A C 1
ATOM 5166 O O . ASP A 1 628 ? 4.053 -2.634 4.984 1.00 74.44 628 ASP A O 1
ATOM 5170 N N . ASP A 1 629 ? 5.245 -2.595 3.091 1.00 77.19 629 ASP A N 1
ATOM 5171 C CA . ASP A 1 629 ? 5.992 -1.377 3.419 1.00 77.19 629 ASP A CA 1
ATOM 5172 C C . ASP A 1 629 ? 5.066 -0.150 3.487 1.00 77.19 629 ASP A C 1
ATOM 5174 O O . ASP A 1 629 ? 5.251 0.711 4.351 1.00 77.19 629 ASP A O 1
ATOM 5178 N N . ALA A 1 630 ? 4.032 -0.076 2.636 1.00 79.94 630 ALA A N 1
ATOM 5179 C CA . ALA A 1 630 ? 3.019 0.978 2.720 1.00 79.94 630 ALA A CA 1
ATOM 5180 C C . ALA A 1 630 ? 2.243 0.897 4.045 1.00 79.94 630 ALA A C 1
ATOM 5182 O O . ALA A 1 630 ? 2.003 1.920 4.691 1.00 79.94 630 ALA A O 1
ATOM 5183 N N . CYS A 1 631 ? 1.899 -0.313 4.487 1.00 81.50 631 CYS A N 1
ATOM 5184 C CA . CYS A 1 631 ? 1.222 -0.545 5.759 1.00 81.50 631 CYS A CA 1
ATOM 5185 C C . CYS A 1 631 ? 2.099 -0.199 6.964 1.00 81.50 631 CYS A C 1
ATOM 5187 O O . CYS A 1 631 ? 1.624 0.470 7.887 1.00 81.50 631 CYS A O 1
ATOM 5189 N N . ILE A 1 632 ? 3.371 -0.611 6.947 1.00 81.12 632 ILE A N 1
ATOM 5190 C CA . ILE A 1 632 ? 4.346 -0.265 7.988 1.00 81.12 632 ILE A CA 1
ATOM 5191 C C . ILE A 1 632 ? 4.496 1.258 8.058 1.00 81.12 632 ILE A C 1
ATOM 5193 O O . ILE A 1 632 ? 4.338 1.833 9.134 1.00 81.12 632 ILE A O 1
ATOM 5197 N N . LEU A 1 633 ? 4.725 1.923 6.923 1.00 85.69 633 LEU A N 1
ATOM 5198 C CA . LEU A 1 633 ? 4.878 3.377 6.855 1.00 85.69 633 LEU A CA 1
ATOM 5199 C C . LEU A 1 633 ? 3.649 4.113 7.407 1.00 85.69 633 LEU A C 1
ATOM 5201 O O . LEU A 1 633 ? 3.802 5.026 8.219 1.00 85.69 633 LEU A O 1
ATOM 5205 N N . LEU A 1 634 ? 2.439 3.710 6.996 1.00 88.19 634 LEU A N 1
ATOM 5206 C CA . LEU A 1 634 ? 1.189 4.288 7.492 1.00 88.19 634 LEU A CA 1
ATOM 5207 C C . LEU A 1 634 ? 1.093 4.132 9.013 1.00 88.19 634 LEU A C 1
ATOM 5209 O O . LEU A 1 634 ? 1.007 5.130 9.723 1.00 88.19 634 LEU A O 1
ATOM 5213 N N . ASN A 1 635 ? 1.168 2.902 9.526 1.00 86.56 635 ASN A N 1
ATOM 5214 C CA . ASN A 1 635 ? 0.981 2.627 10.951 1.00 86.56 635 ASN A CA 1
ATOM 5215 C C . ASN A 1 635 ? 2.025 3.332 11.831 1.00 86.56 635 ASN A C 1
ATOM 5217 O O . ASN A 1 635 ? 1.666 3.894 12.865 1.00 86.56 635 ASN A O 1
ATOM 5221 N N . ARG A 1 636 ? 3.296 3.371 11.413 1.00 87.94 636 ARG A N 1
ATOM 5222 C CA . ARG A 1 636 ? 4.368 4.042 12.170 1.00 87.94 636 ARG A CA 1
ATOM 5223 C C . ARG A 1 636 ? 4.202 5.562 12.174 1.00 87.94 636 ARG A C 1
ATOM 5225 O O . ARG A 1 636 ? 4.446 6.193 13.200 1.00 87.94 636 ARG A O 1
ATOM 5232 N N . CYS A 1 637 ? 3.718 6.153 11.078 1.00 89.50 637 CYS A N 1
ATOM 5233 C CA . CYS A 1 637 ? 3.327 7.566 11.065 1.00 89.50 637 CYS A CA 1
ATOM 5234 C C . CYS A 1 637 ? 2.173 7.837 12.044 1.00 89.50 637 CYS A C 1
ATOM 5236 O O . CYS A 1 637 ? 2.231 8.813 12.789 1.00 89.50 637 CYS A O 1
ATOM 5238 N N . LEU A 1 638 ? 1.154 6.968 12.090 1.00 88.94 638 LEU A N 1
ATOM 5239 C CA . LEU A 1 638 ? 0.037 7.094 13.037 1.00 88.94 638 LEU A CA 1
ATOM 5240 C C . LEU A 1 638 ? 0.519 7.042 14.494 1.00 88.94 638 LEU A C 1
ATOM 5242 O O . LEU A 1 638 ? 0.177 7.917 15.288 1.00 88.94 638 LEU A O 1
ATOM 5246 N N . GLU A 1 639 ? 1.352 6.064 14.840 1.00 87.38 639 GLU A N 1
ATOM 5247 C CA . GLU A 1 639 ? 1.935 5.938 16.180 1.00 87.38 639 GLU A CA 1
ATOM 5248 C C . GLU A 1 639 ? 2.734 7.182 16.583 1.00 87.38 639 GLU A C 1
ATOM 5250 O O . GLU A 1 639 ? 2.521 7.727 17.669 1.00 87.38 639 GLU A O 1
ATOM 5255 N N . GLN A 1 640 ? 3.594 7.672 15.686 1.00 88.38 640 GLN A N 1
ATOM 5256 C CA . GLN A 1 640 ? 4.403 8.863 15.928 1.00 88.38 640 GLN A CA 1
ATOM 5257 C C . GLN A 1 640 ? 3.528 10.106 16.134 1.00 88.38 640 GLN A C 1
ATOM 5259 O O . GLN A 1 640 ? 3.792 10.899 17.038 1.00 88.38 640 GLN A O 1
ATOM 5264 N N . MET A 1 641 ? 2.441 10.255 15.369 1.00 88.12 641 MET A N 1
ATOM 5265 C CA . MET A 1 641 ? 1.481 11.337 15.596 1.00 88.12 641 MET A CA 1
ATOM 5266 C C . MET A 1 641 ? 0.860 11.277 16.991 1.00 88.12 641 MET A C 1
ATOM 5268 O O . MET A 1 641 ? 0.782 12.311 17.657 1.00 88.12 641 MET A O 1
ATOM 5272 N N . ALA A 1 642 ? 0.411 10.105 17.455 1.00 87.19 642 ALA A N 1
ATOM 5273 C CA . ALA A 1 642 ? -0.155 10.008 18.801 1.00 87.19 642 ALA A CA 1
ATOM 5274 C C . ALA A 1 642 ? 0.894 10.255 19.885 1.00 87.19 642 ALA A C 1
ATOM 5276 O O . ALA A 1 642 ? 0.592 10.953 20.850 1.00 87.19 642 ALA A O 1
ATOM 5277 N N . PHE A 1 643 ? 2.118 9.755 19.715 1.00 86.69 643 PHE A N 1
ATOM 5278 C CA . PHE A 1 643 ? 3.208 9.986 20.661 1.00 86.69 643 PHE A CA 1
ATOM 5279 C C . PHE A 1 643 ? 3.499 11.475 20.834 1.00 86.69 643 PHE A C 1
ATOM 5281 O O . PHE A 1 643 ? 3.503 11.981 21.957 1.00 86.69 643 PHE A O 1
ATOM 5288 N N . LEU A 1 644 ? 3.661 12.198 19.722 1.00 87.31 644 LEU A N 1
ATOM 5289 C CA . LEU A 1 644 ? 3.858 13.645 19.751 1.00 87.31 644 LEU A CA 1
ATOM 5290 C C . LEU A 1 644 ? 2.647 14.349 20.378 1.00 87.31 644 LEU A C 1
ATOM 5292 O O . LEU A 1 644 ? 2.802 15.255 21.195 1.00 87.31 644 LEU A O 1
ATOM 5296 N N . THR A 1 645 ? 1.436 13.896 20.048 1.00 84.81 645 THR A N 1
ATOM 5297 C CA . THR A 1 645 ? 0.189 14.459 20.585 1.00 84.81 645 THR A CA 1
ATOM 5298 C C . THR A 1 645 ? 0.039 14.233 22.082 1.00 84.81 645 THR A C 1
ATOM 5300 O O . THR A 1 645 ? -0.602 15.054 22.720 1.00 84.81 645 THR A O 1
ATOM 5303 N N . ILE A 1 646 ? 0.590 13.162 22.656 1.00 80.94 646 ILE A N 1
ATOM 5304 C CA . ILE A 1 646 ? 0.565 12.901 24.102 1.00 80.94 646 ILE A CA 1
ATOM 5305 C C . ILE A 1 646 ? 1.656 13.709 24.813 1.00 80.94 646 ILE A C 1
ATOM 5307 O O . ILE A 1 646 ? 1.373 14.404 25.786 1.00 80.94 646 ILE A O 1
ATOM 5311 N N . ASN A 1 647 ? 2.889 13.670 24.307 1.00 76.81 647 ASN A N 1
ATOM 5312 C CA . ASN A 1 647 ? 4.045 14.218 25.018 1.00 76.81 647 ASN A CA 1
ATOM 5313 C C . ASN A 1 647 ? 4.179 15.741 24.911 1.00 76.81 647 ASN A C 1
ATOM 5315 O O . ASN A 1 647 ? 4.670 16.378 25.841 1.00 76.81 647 ASN A O 1
ATOM 5319 N N . HIS A 1 648 ? 3.705 16.356 23.825 1.00 70.69 648 HIS A N 1
ATOM 5320 C CA . HIS A 1 648 ? 3.738 17.815 23.668 1.00 70.69 648 HIS A CA 1
ATOM 5321 C C . HIS A 1 648 ? 2.531 18.534 24.307 1.00 70.69 648 HIS A C 1
ATOM 5323 O O . HIS A 1 648 ? 2.371 19.734 24.114 1.00 70.69 648 HIS A O 1
ATOM 5329 N N . GLN A 1 649 ? 1.706 17.842 25.109 1.00 56.75 649 GLN A N 1
ATOM 5330 C CA . GLN A 1 649 ? 0.543 18.424 25.809 1.00 56.75 649 GLN A CA 1
ATOM 5331 C C . GLN A 1 649 ? 0.903 19.425 26.910 1.00 56.75 649 GLN A C 1
ATOM 5333 O O . GLN A 1 649 ? 0.056 20.225 27.299 1.00 56.75 649 GLN A O 1
ATOM 5338 N N . GLN A 1 650 ? 2.126 19.368 27.444 1.00 50.00 650 GLN A N 1
ATOM 5339 C CA . GLN A 1 650 ? 2.529 20.178 28.600 1.00 50.00 650 GLN A CA 1
ATOM 5340 C C . GLN A 1 650 ? 3.128 21.543 28.231 1.00 50.00 650 GLN A C 1
ATOM 5342 O O . GLN A 1 650 ? 3.368 22.357 29.118 1.00 50.00 650 GLN A O 1
ATOM 5347 N N . ALA A 1 651 ? 3.346 21.822 26.945 1.00 45.53 651 ALA A N 1
ATOM 5348 C CA . ALA A 1 651 ? 3.704 23.155 26.478 1.00 45.53 651 ALA A CA 1
ATOM 5349 C C . ALA A 1 651 ? 2.449 23.837 25.921 1.00 45.53 651 ALA A C 1
ATOM 5351 O O . ALA A 1 651 ? 1.645 23.189 25.260 1.00 45.53 651 ALA A O 1
ATOM 5352 N N . GLU A 1 652 ? 2.311 25.155 26.085 1.00 49.56 652 GLU A N 1
ATOM 5353 C CA . GLU A 1 652 ? 1.253 25.987 25.468 1.00 49.56 652 GLU A CA 1
ATOM 5354 C C . GLU A 1 652 ? 1.192 25.900 23.919 1.00 49.56 652 GLU A C 1
ATOM 5356 O O . GLU A 1 652 ? 0.384 26.568 23.278 1.00 49.56 652 GLU A O 1
ATOM 5361 N N . ASN A 1 653 ? 2.016 25.047 23.304 1.00 55.28 653 ASN A N 1
ATOM 5362 C CA . ASN A 1 653 ? 2.130 24.798 21.879 1.00 55.28 653 ASN A CA 1
ATOM 5363 C C . ASN A 1 653 ? 1.931 23.301 21.584 1.00 55.28 653 ASN A C 1
ATOM 5365 O O . ASN A 1 653 ? 2.904 22.545 21.542 1.00 55.28 653 ASN A O 1
ATOM 5369 N N . SER A 1 654 ? 0.687 22.877 21.320 1.00 65.31 654 SER A N 1
ATOM 5370 C CA . SER A 1 654 ? 0.449 21.612 20.607 1.00 65.31 654 SER A CA 1
ATOM 5371 C C . SER A 1 654 ? 1.299 21.598 19.335 1.00 65.31 654 SER A C 1
ATOM 5373 O O . SER A 1 654 ? 1.301 22.581 18.589 1.00 65.31 654 SER A O 1
ATOM 5375 N N . TRP A 1 655 ? 2.011 20.498 19.074 1.00 76.81 655 TRP A N 1
ATOM 5376 C CA . TRP A 1 655 ? 2.882 20.378 17.898 1.00 76.81 655 TRP A CA 1
ATOM 5377 C C . TRP A 1 655 ? 2.101 20.518 16.576 1.00 76.81 655 TRP A C 1
ATOM 5379 O O . TRP A 1 655 ? 2.671 20.916 15.561 1.00 76.81 655 TRP A O 1
ATOM 5389 N N . ILE A 1 656 ? 0.788 20.246 16.609 1.00 79.31 656 ILE A N 1
ATOM 5390 C CA . ILE A 1 656 ? -0.147 20.458 15.504 1.00 79.31 656 ILE A CA 1
ATOM 5391 C C . ILE A 1 656 ? -1.492 20.998 16.010 1.00 79.31 656 ILE A C 1
ATOM 5393 O O . ILE A 1 656 ? -2.047 20.521 17.003 1.00 79.31 656 ILE A O 1
ATOM 5397 N N . LYS A 1 657 ? -2.027 22.022 15.338 1.00 77.25 657 LYS A N 1
ATOM 5398 C CA . LYS A 1 657 ? -3.348 22.584 15.659 1.00 77.25 657 LYS A CA 1
ATOM 5399 C C . LYS A 1 657 ? -4.463 21.702 15.077 1.00 77.25 657 LYS A C 1
ATOM 5401 O O . LYS A 1 657 ? -4.276 21.132 14.005 1.00 77.25 657 LYS A O 1
ATOM 5406 N N . PRO A 1 658 ? -5.639 21.625 15.726 1.00 72.94 658 PRO A N 1
ATOM 5407 C CA . PRO A 1 658 ? -6.785 20.889 15.193 1.00 72.94 658 PRO A CA 1
ATOM 5408 C C . PRO A 1 658 ? -7.441 21.577 13.991 1.00 72.94 658 PRO A C 1
ATOM 5410 O O . PRO A 1 658 ? -8.125 20.921 13.210 1.00 72.94 658 PRO A O 1
ATOM 5413 N N . ILE A 1 659 ? -7.268 22.896 13.875 1.00 77.12 659 ILE A N 1
ATOM 5414 C CA . ILE A 1 659 ? -7.881 23.753 12.864 1.00 77.12 659 ILE A CA 1
ATOM 5415 C C . ILE A 1 659 ? -6.857 24.803 12.419 1.00 77.12 659 ILE A C 1
ATOM 5417 O O . ILE A 1 659 ? -6.120 25.352 13.244 1.00 77.12 659 ILE A O 1
ATOM 5421 N N . PHE A 1 660 ? -6.845 25.115 11.124 1.00 77.44 660 PHE A N 1
ATOM 5422 C CA . PHE A 1 660 ? -5.948 26.097 10.521 1.00 77.44 660 PHE A CA 1
ATOM 5423 C C . PHE A 1 660 ? -6.769 27.274 9.987 1.00 77.44 660 PHE A C 1
ATOM 5425 O O . PHE A 1 660 ? -7.479 27.136 8.999 1.00 77.44 660 PHE A O 1
ATOM 5432 N N . HIS A 1 661 ? -6.712 28.435 10.642 1.00 77.19 661 HIS A N 1
ATOM 5433 C CA . HIS A 1 661 ? -7.444 29.633 10.195 1.00 77.19 661 HIS A CA 1
ATOM 5434 C C . HIS A 1 661 ? -6.638 30.513 9.241 1.00 77.19 661 HIS A C 1
ATOM 5436 O O . HIS A 1 661 ? -7.197 31.392 8.591 1.00 77.19 661 HIS A O 1
ATOM 5442 N N . THR A 1 662 ? -5.327 30.294 9.158 1.00 75.62 662 THR A N 1
ATOM 5443 C CA . THR A 1 662 ? -4.441 31.014 8.247 1.00 75.62 662 THR A CA 1
ATOM 5444 C C . THR A 1 662 ? -3.582 30.031 7.467 1.00 75.62 662 THR A C 1
ATOM 5446 O O . THR A 1 662 ? -3.199 28.983 7.987 1.00 75.62 662 THR A O 1
ATOM 5449 N N . LEU A 1 663 ? -3.208 30.418 6.248 1.00 73.25 663 LEU A N 1
ATOM 5450 C CA . LEU A 1 663 ? -2.276 29.659 5.417 1.00 73.25 663 LEU A CA 1
ATOM 5451 C C . LEU A 1 663 ? -0.943 29.388 6.139 1.00 73.25 663 LEU A C 1
ATOM 5453 O O . LEU A 1 663 ? -0.356 28.319 6.039 1.00 73.25 663 LEU A O 1
ATOM 5457 N N . ASN A 1 664 ? -0.455 30.356 6.912 1.00 78.31 664 ASN A N 1
ATOM 5458 C CA . ASN A 1 664 ? 0.794 30.193 7.652 1.00 78.31 664 ASN A CA 1
ATOM 5459 C C . ASN A 1 664 ? 0.683 29.137 8.765 1.00 78.31 664 ASN A C 1
ATOM 5461 O O . ASN A 1 664 ? 1.660 28.451 9.054 1.00 78.31 664 ASN A O 1
ATOM 5465 N N . ASP A 1 665 ? -0.486 29.006 9.400 1.00 77.00 665 ASP A N 1
ATOM 5466 C CA . ASP A 1 665 ? -0.722 27.958 10.397 1.00 77.00 665 ASP A CA 1
ATOM 5467 C C . ASP A 1 665 ? -0.721 26.566 9.756 1.00 77.00 665 ASP A C 1
ATOM 5469 O O . ASP A 1 665 ? -0.120 25.646 10.308 1.00 77.00 665 ASP A O 1
ATOM 5473 N N . GLU A 1 666 ? -1.352 26.431 8.588 1.00 79.94 666 GLU A N 1
ATOM 5474 C CA . GLU A 1 666 ? -1.348 25.199 7.793 1.00 79.94 666 GLU A CA 1
ATOM 5475 C C . GLU A 1 666 ? 0.077 24.820 7.372 1.00 79.94 666 GLU A C 1
ATOM 5477 O O . GLU A 1 666 ? 0.537 23.727 7.691 1.00 79.94 666 GLU A O 1
ATOM 5482 N N . LEU A 1 667 ? 0.822 25.737 6.745 1.00 78.00 667 LEU A N 1
ATOM 5483 C CA . LEU A 1 667 ? 2.185 25.469 6.270 1.00 78.00 667 LEU A CA 1
ATOM 5484 C C . LEU A 1 667 ? 3.130 25.058 7.404 1.00 78.00 667 LEU A C 1
ATOM 5486 O O . LEU A 1 667 ? 3.946 24.151 7.238 1.00 78.00 667 LEU A O 1
ATOM 5490 N N . LYS A 1 668 ? 3.019 25.694 8.576 1.00 82.38 668 LYS A N 1
ATOM 5491 C CA . LYS A 1 668 ? 3.802 25.304 9.757 1.00 82.38 668 LYS A CA 1
ATOM 5492 C C . LYS A 1 668 ? 3.445 23.901 10.236 1.00 82.38 668 LYS A C 1
ATOM 5494 O O . LYS A 1 668 ? 4.344 23.143 10.596 1.00 82.38 668 LYS A O 1
ATOM 5499 N N . ALA A 1 669 ? 2.161 23.554 10.233 1.00 82.62 669 ALA A N 1
ATOM 5500 C CA . ALA A 1 669 ? 1.706 22.221 10.599 1.00 82.62 669 ALA A CA 1
ATOM 5501 C C . ALA A 1 669 ? 2.180 21.160 9.599 1.00 82.62 669 ALA A C 1
ATOM 5503 O O . ALA A 1 669 ? 2.651 20.104 10.014 1.00 82.62 669 ALA A O 1
ATOM 5504 N N . GLU A 1 670 ? 2.121 21.445 8.297 1.00 84.31 670 GLU A N 1
ATOM 5505 C CA . GLU A 1 670 ? 2.637 20.553 7.256 1.00 84.31 670 GLU A CA 1
ATOM 5506 C C . GLU A 1 670 ? 4.148 20.335 7.395 1.00 84.31 670 GLU A C 1
ATOM 5508 O O . GLU A 1 670 ? 4.612 19.198 7.363 1.00 84.31 670 GLU A O 1
ATOM 5513 N N . GLN A 1 671 ? 4.922 21.399 7.630 1.00 83.81 671 GLN A N 1
ATOM 5514 C CA . GLN A 1 671 ? 6.363 21.292 7.878 1.00 83.81 671 GLN A CA 1
ATOM 5515 C C . GLN A 1 671 ? 6.667 20.483 9.144 1.00 83.81 671 GLN A C 1
ATOM 5517 O O . GLN A 1 671 ? 7.554 19.628 9.134 1.00 83.81 671 GLN A O 1
ATOM 5522 N N . ALA A 1 672 ? 5.929 20.723 10.232 1.00 86.38 672 ALA A N 1
ATOM 5523 C CA . ALA A 1 672 ? 6.080 19.966 11.470 1.00 86.38 672 ALA A CA 1
ATOM 5524 C C . ALA A 1 672 ? 5.765 18.482 11.254 1.00 86.38 672 ALA A C 1
ATOM 5526 O O . ALA A 1 672 ? 6.557 17.630 11.647 1.00 86.38 672 ALA A O 1
ATOM 5527 N N . TYR A 1 673 ? 4.670 18.168 10.563 1.00 88.62 673 TYR A N 1
ATOM 5528 C CA . TYR A 1 673 ? 4.302 16.801 10.209 1.00 88.62 673 TYR A CA 1
ATOM 5529 C C . TYR A 1 673 ? 5.358 16.129 9.335 1.00 88.62 673 TYR A C 1
ATOM 5531 O O . TYR A 1 673 ? 5.806 15.023 9.631 1.00 88.62 673 TYR A O 1
ATOM 5539 N N . GLN A 1 674 ? 5.806 16.796 8.276 1.00 85.94 674 GLN A N 1
ATOM 5540 C CA . GLN A 1 674 ? 6.804 16.234 7.382 1.00 85.94 674 GLN A CA 1
ATOM 5541 C C . GLN A 1 674 ? 8.106 15.909 8.118 1.00 85.94 674 GLN A C 1
ATOM 5543 O O . GLN A 1 674 ? 8.665 14.833 7.919 1.00 85.94 674 GLN A O 1
ATOM 5548 N N . ASN A 1 675 ? 8.565 16.806 8.989 1.00 84.12 675 ASN A N 1
ATOM 5549 C CA . ASN A 1 675 ? 9.848 16.657 9.669 1.00 84.12 675 ASN A CA 1
ATOM 5550 C C . ASN A 1 675 ? 9.768 15.711 10.875 1.00 84.12 675 ASN A C 1
ATOM 5552 O O . ASN A 1 675 ? 10.620 14.841 11.027 1.00 84.12 675 ASN A O 1
ATOM 5556 N N . GLN A 1 676 ? 8.751 15.861 11.728 1.00 87.50 676 GLN A N 1
ATOM 5557 C CA . GLN A 1 676 ? 8.656 15.149 13.011 1.00 87.50 676 GLN A CA 1
ATOM 5558 C C . GLN A 1 676 ? 7.925 13.804 12.910 1.00 87.50 676 GLN A C 1
ATOM 5560 O O . GLN A 1 676 ? 8.099 12.951 13.783 1.00 87.50 676 GLN A O 1
ATOM 5565 N N . VAL A 1 677 ? 7.107 13.614 11.868 1.00 90.19 677 VAL A N 1
ATOM 5566 C CA . VAL A 1 677 ? 6.357 12.374 11.627 1.00 90.19 677 VAL A CA 1
ATOM 5567 C C . VAL A 1 677 ? 6.923 11.645 10.420 1.00 90.19 677 VAL A C 1
ATOM 5569 O O . VAL A 1 677 ? 7.505 10.574 10.573 1.00 90.19 677 VAL A O 1
ATOM 5572 N N . PHE A 1 678 ? 6.781 12.218 9.221 1.00 88.75 678 PHE A N 1
ATOM 5573 C CA . PHE A 1 678 ? 7.061 11.479 7.991 1.00 88.75 678 PHE A CA 1
ATOM 5574 C C . PHE A 1 678 ? 8.543 11.108 7.854 1.00 88.75 678 PHE A C 1
ATOM 5576 O O . PHE A 1 678 ? 8.853 9.928 7.713 1.00 88.75 678 PHE A O 1
ATOM 5583 N N . TYR A 1 679 ? 9.464 12.076 7.914 1.00 82.81 679 TYR A N 1
ATOM 5584 C CA . TYR A 1 679 ? 10.892 11.789 7.750 1.00 82.81 679 TYR A CA 1
ATOM 5585 C C . TYR A 1 679 ? 11.461 10.969 8.906 1.00 82.81 679 TYR A C 1
ATOM 5587 O O . TYR A 1 679 ? 12.201 10.025 8.648 1.00 82.81 679 TYR A O 1
ATOM 5595 N N . PHE A 1 680 ? 11.029 11.232 10.144 1.00 86.06 680 PHE A N 1
ATOM 5596 C CA . PHE A 1 680 ? 11.390 10.403 11.298 1.00 86.06 680 PHE A CA 1
ATOM 5597 C C . PHE A 1 680 ? 11.063 8.918 11.076 1.00 86.06 680 PHE A C 1
ATOM 5599 O O . PHE A 1 680 ? 11.878 8.041 11.362 1.00 86.06 680 PHE A O 1
ATOM 5606 N N . VAL A 1 681 ? 9.869 8.620 10.557 1.00 86.38 681 VAL A N 1
ATOM 5607 C CA . VAL A 1 681 ? 9.459 7.241 10.269 1.00 86.38 681 VAL A CA 1
ATOM 5608 C C . VAL A 1 681 ? 10.172 6.694 9.038 1.00 86.38 681 VAL A C 1
ATOM 5610 O O . VAL A 1 681 ? 10.603 5.544 9.050 1.00 86.38 681 VAL A O 1
ATOM 5613 N N . HIS A 1 682 ? 10.304 7.502 7.987 1.00 82.50 682 HIS A N 1
ATOM 5614 C CA . HIS A 1 682 ? 10.939 7.102 6.736 1.00 82.50 682 HIS A CA 1
ATOM 5615 C C . HIS A 1 682 ? 12.406 6.695 6.940 1.00 82.50 682 HIS A C 1
ATOM 5617 O O . HIS A 1 682 ? 12.832 5.677 6.403 1.00 82.50 682 HIS A O 1
ATOM 5623 N N . GLU A 1 683 ? 13.161 7.431 7.759 1.00 80.00 683 GLU A N 1
ATOM 5624 C CA . GLU A 1 683 ? 14.549 7.093 8.112 1.00 80.00 683 GLU A CA 1
ATOM 5625 C C . GLU A 1 683 ? 14.652 5.756 8.860 1.00 80.00 683 GLU A C 1
ATOM 5627 O O . GLU A 1 683 ? 15.583 4.987 8.634 1.00 80.00 683 GLU A O 1
ATOM 5632 N N . LYS A 1 684 ? 13.654 5.435 9.691 1.00 80.25 684 LYS A N 1
ATOM 5633 C CA . LYS A 1 684 ? 13.584 4.186 10.466 1.00 80.25 684 LYS A CA 1
ATOM 5634 C C . LYS A 1 684 ? 12.890 3.034 9.737 1.00 80.25 684 LYS A C 1
ATOM 5636 O O . LYS A 1 684 ? 12.783 1.939 10.288 1.00 80.25 684 LYS A O 1
ATOM 5641 N N . LEU A 1 685 ? 12.415 3.239 8.506 1.00 78.75 685 LEU A N 1
ATOM 5642 C CA . LEU A 1 685 ? 11.604 2.252 7.788 1.00 78.75 685 LEU A CA 1
ATOM 5643 C C . LEU A 1 685 ? 12.335 0.914 7.613 1.00 78.75 685 LEU A C 1
ATOM 5645 O O . LEU A 1 685 ? 11.719 -0.141 7.747 1.00 78.75 685 LEU A O 1
ATOM 5649 N N . ILE A 1 686 ? 13.650 0.955 7.382 1.00 74.56 686 ILE A N 1
ATOM 5650 C CA . ILE A 1 686 ? 14.491 -0.243 7.253 1.00 74.56 686 ILE A CA 1
ATOM 5651 C C . ILE A 1 686 ? 14.507 -1.042 8.563 1.00 74.56 686 ILE A C 1
ATOM 5653 O O . ILE A 1 686 ? 14.349 -2.262 8.538 1.00 74.56 686 ILE A O 1
ATOM 5657 N N . GLU A 1 687 ? 14.643 -0.367 9.707 1.00 74.12 687 GLU A N 1
ATOM 5658 C CA . GLU A 1 687 ? 14.629 -1.004 11.029 1.00 74.12 687 GLU A CA 1
ATOM 5659 C C . GLU A 1 687 ? 13.256 -1.611 11.334 1.00 74.12 687 GLU A C 1
ATOM 5661 O O . GLU A 1 687 ? 13.166 -2.764 11.764 1.00 74.12 687 GLU A O 1
ATOM 5666 N N . TYR A 1 688 ? 12.177 -0.877 11.040 1.00 75.69 688 TYR A N 1
ATOM 5667 C CA . TYR A 1 688 ? 10.814 -1.382 11.203 1.00 75.69 688 TYR A CA 1
ATOM 5668 C C . TYR A 1 688 ? 10.557 -2.614 10.336 1.00 75.69 688 TYR A C 1
ATOM 5670 O O . TYR A 1 688 ? 9.984 -3.591 10.818 1.00 75.69 688 TYR A O 1
ATOM 5678 N N . LYS A 1 689 ? 11.012 -2.595 9.080 1.00 75.62 689 LYS A N 1
ATOM 5679 C CA . LYS A 1 689 ? 10.895 -3.724 8.156 1.00 75.62 689 LYS A CA 1
ATOM 5680 C C . LYS A 1 689 ? 11.682 -4.933 8.645 1.00 75.62 689 LYS A C 1
ATOM 5682 O O . LYS A 1 689 ? 11.144 -6.036 8.677 1.00 75.62 689 LYS A O 1
ATOM 5687 N N . ALA A 1 690 ? 12.930 -4.734 9.068 1.00 71.19 690 ALA A N 1
ATOM 5688 C CA . ALA A 1 690 ? 13.758 -5.800 9.621 1.00 71.19 690 ALA A CA 1
ATOM 5689 C C . ALA A 1 690 ? 13.090 -6.448 10.843 1.00 71.19 690 ALA A C 1
ATOM 5691 O O . ALA A 1 690 ? 13.032 -7.673 10.933 1.00 71.19 690 ALA A O 1
ATOM 5692 N N . TYR A 1 691 ? 12.516 -5.639 11.735 1.00 69.50 691 TYR A N 1
ATOM 5693 C CA . TYR A 1 691 ? 11.791 -6.129 12.903 1.00 69.50 691 TYR A CA 1
ATOM 5694 C C . TYR A 1 691 ? 10.526 -6.923 12.534 1.00 69.50 691 TYR A C 1
ATOM 5696 O O . TYR A 1 691 ? 10.338 -8.038 13.020 1.00 69.50 691 TYR A O 1
ATOM 5704 N N . VAL A 1 692 ? 9.671 -6.388 11.652 1.00 68.75 692 VAL A N 1
ATOM 5705 C CA . VAL A 1 692 ? 8.456 -7.089 11.193 1.00 68.75 692 VAL A CA 1
ATOM 5706 C C . VAL A 1 692 ? 8.826 -8.415 10.527 1.00 68.75 692 VAL A C 1
ATOM 5708 O O . VAL A 1 692 ? 8.217 -9.444 10.814 1.00 68.75 692 VAL A O 1
ATOM 5711 N N . ASN A 1 693 ? 9.881 -8.426 9.714 1.00 69.44 693 ASN A N 1
ATOM 5712 C CA . ASN A 1 693 ? 10.399 -9.643 9.100 1.00 69.44 693 ASN A CA 1
ATOM 5713 C C . ASN A 1 693 ? 10.904 -10.651 10.146 1.00 69.44 693 ASN A C 1
ATOM 5715 O O . ASN A 1 693 ? 10.575 -11.827 10.050 1.00 69.44 693 ASN A O 1
ATOM 5719 N N . GLN A 1 694 ? 11.623 -10.222 11.186 1.00 66.19 694 GLN A N 1
ATOM 5720 C CA . GLN A 1 694 ? 12.070 -11.120 12.263 1.00 66.19 694 GLN A CA 1
ATOM 5721 C C . GLN A 1 694 ? 10.913 -11.784 13.021 1.00 66.19 694 GLN A C 1
ATOM 5723 O O . GLN A 1 694 ? 11.026 -12.944 13.409 1.00 66.19 694 GLN A O 1
ATOM 5728 N N . LEU A 1 695 ? 9.802 -11.074 13.235 1.00 60.84 695 LEU A N 1
ATOM 5729 C CA . LEU A 1 695 ? 8.618 -11.651 13.881 1.00 60.84 695 LEU A CA 1
ATOM 5730 C C . LEU A 1 695 ? 7.910 -12.692 13.005 1.00 60.84 695 LEU A C 1
ATOM 5732 O O . LEU A 1 695 ? 7.259 -13.605 13.518 1.00 60.84 695 LEU A O 1
ATOM 5736 N N . ASN A 1 696 ? 8.010 -12.530 11.689 1.00 62.53 696 ASN A N 1
ATOM 5737 C CA . ASN A 1 696 ? 7.147 -13.204 10.733 1.00 62.53 696 ASN A CA 1
ATOM 5738 C C . ASN A 1 696 ? 7.819 -14.349 9.974 1.00 62.53 696 ASN A C 1
ATOM 5740 O O . ASN A 1 696 ? 7.152 -15.326 9.628 1.00 62.53 696 ASN A O 1
ATOM 5744 N N . LEU A 1 697 ? 9.116 -14.236 9.693 1.00 67.56 697 LEU A N 1
ATOM 5745 C CA . LEU A 1 697 ? 9.873 -15.243 8.959 1.00 67.56 697 LEU A CA 1
ATOM 5746 C C . LEU A 1 697 ? 10.297 -16.340 9.944 1.00 67.56 697 LEU A C 1
ATOM 5748 O O . LEU A 1 697 ? 11.139 -16.147 10.816 1.00 67.56 697 LEU A O 1
ATOM 5752 N N . GLN A 1 698 ? 9.658 -17.501 9.825 1.00 67.19 698 GLN A N 1
ATOM 5753 C CA . GLN A 1 698 ? 9.809 -18.647 10.724 1.00 67.19 698 GLN A CA 1
ATOM 5754 C C . GLN A 1 698 ? 10.809 -19.687 10.205 1.00 67.19 698 GLN A C 1
ATOM 5756 O O . GLN A 1 698 ? 11.248 -20.546 10.971 1.00 67.19 698 GLN A O 1
ATOM 5761 N N . SER A 1 699 ? 11.141 -19.650 8.912 1.00 72.62 699 SER A N 1
ATOM 5762 C CA . SER A 1 699 ? 12.046 -20.606 8.268 1.00 72.62 699 SER A CA 1
ATOM 5763 C C . SER A 1 699 ? 13.284 -19.927 7.686 1.00 72.62 699 SER A C 1
ATOM 5765 O O . SER A 1 699 ? 13.231 -18.787 7.233 1.00 72.62 699 SER A O 1
ATOM 5767 N N . GLN A 1 700 ? 14.393 -20.668 7.621 1.00 73.44 700 GLN A N 1
ATOM 5768 C CA . GLN A 1 700 ? 15.629 -20.187 6.995 1.00 73.44 700 GLN A CA 1
ATOM 5769 C C . GLN A 1 700 ? 15.417 -19.790 5.525 1.00 73.44 700 GLN A C 1
ATOM 5771 O O . GLN A 1 700 ? 16.015 -18.829 5.056 1.00 73.44 700 GLN A O 1
ATOM 5776 N N . ILE A 1 701 ? 14.540 -20.499 4.806 1.00 76.50 701 ILE A N 1
ATOM 5777 C CA . ILE A 1 701 ? 14.210 -20.211 3.403 1.00 76.50 701 ILE A CA 1
ATOM 5778 C C . ILE A 1 701 ? 13.522 -18.849 3.274 1.00 76.50 701 ILE A C 1
ATOM 5780 O O . ILE A 1 701 ? 13.857 -18.071 2.386 1.00 76.50 701 ILE A O 1
ATOM 5784 N N . GLN A 1 702 ? 12.588 -18.543 4.176 1.00 77.12 702 GLN A N 1
ATOM 5785 C CA . GLN A 1 702 ? 11.920 -17.244 4.219 1.00 77.12 702 GLN A CA 1
ATOM 5786 C C . GLN A 1 702 ? 12.909 -16.106 4.498 1.00 77.12 702 GLN A C 1
ATOM 5788 O O . GLN A 1 702 ? 12.862 -15.090 3.810 1.00 77.12 702 GLN A O 1
ATOM 5793 N N . THR A 1 703 ? 13.826 -16.293 5.452 1.00 74.31 703 THR A N 1
ATOM 5794 C CA . THR A 1 703 ? 14.886 -15.317 5.750 1.00 74.31 703 THR A CA 1
ATOM 5795 C C . THR A 1 703 ? 15.795 -15.098 4.546 1.00 74.31 703 THR A C 1
ATOM 5797 O O . THR A 1 703 ? 15.965 -13.961 4.124 1.00 74.31 703 THR A O 1
ATOM 5800 N N . ASN A 1 704 ? 16.287 -16.174 3.922 1.00 76.56 704 ASN A N 1
ATOM 5801 C CA . ASN A 1 704 ? 17.135 -16.084 2.732 1.00 76.56 704 ASN A CA 1
ATOM 5802 C C . ASN A 1 704 ? 16.425 -15.350 1.581 1.00 76.56 704 ASN A C 1
ATOM 5804 O O . ASN A 1 704 ? 17.023 -14.502 0.922 1.00 76.56 704 ASN A O 1
ATOM 5808 N N . LEU A 1 705 ? 15.138 -15.640 1.352 1.00 78.44 705 LEU A N 1
ATOM 5809 C CA . LEU A 1 705 ? 14.355 -14.978 0.309 1.00 78.44 705 LEU A CA 1
ATOM 5810 C C . LEU A 1 705 ? 14.098 -13.502 0.639 1.00 78.44 705 LEU A C 1
ATOM 5812 O O . LEU A 1 705 ? 14.114 -12.663 -0.258 1.00 78.44 705 LEU A O 1
ATOM 5816 N N . GLN A 1 706 ? 13.890 -13.163 1.912 1.00 77.75 706 GLN A N 1
ATOM 5817 C CA . GLN A 1 706 ? 13.747 -11.773 2.332 1.00 77.75 706 GLN A CA 1
ATOM 5818 C C . GLN A 1 706 ? 15.060 -10.997 2.199 1.00 77.75 706 GLN A C 1
ATOM 5820 O O . GLN A 1 706 ? 15.038 -9.853 1.748 1.00 77.75 706 GLN A O 1
ATOM 5825 N N . ASP A 1 707 ? 16.191 -11.607 2.545 1.00 74.44 707 ASP A N 1
ATOM 5826 C CA . ASP A 1 707 ? 17.513 -11.020 2.334 1.00 74.44 707 ASP A CA 1
ATOM 5827 C C . ASP A 1 707 ? 17.763 -10.793 0.843 1.00 74.44 707 ASP A C 1
ATOM 5829 O O . ASP A 1 707 ? 18.196 -9.709 0.455 1.00 74.44 707 ASP A O 1
ATOM 5833 N N . PHE A 1 708 ? 17.384 -11.755 -0.004 1.00 74.81 708 PHE A N 1
ATOM 5834 C CA . PHE A 1 708 ? 17.413 -11.596 -1.455 1.00 74.81 708 PHE A CA 1
ATOM 5835 C C . PHE A 1 708 ? 16.535 -10.424 -1.924 1.00 74.81 708 PHE A C 1
ATOM 5837 O O . PHE A 1 708 ? 17.000 -9.586 -2.692 1.00 74.81 708 PHE A O 1
ATOM 5844 N N . ILE A 1 709 ? 15.294 -10.304 -1.429 1.00 74.00 709 ILE A N 1
ATOM 5845 C CA . ILE A 1 709 ? 14.388 -9.177 -1.729 1.00 74.00 709 ILE A CA 1
ATOM 5846 C C . ILE A 1 709 ? 15.014 -7.840 -1.321 1.00 74.00 709 ILE A C 1
ATOM 5848 O O . ILE A 1 709 ? 14.996 -6.890 -2.102 1.00 74.00 709 ILE A O 1
ATOM 5852 N N . ASN A 1 710 ? 15.587 -7.762 -0.119 1.00 67.00 710 ASN A N 1
ATOM 5853 C CA . ASN A 1 710 ? 16.215 -6.544 0.399 1.00 67.00 710 ASN A CA 1
ATOM 5854 C C . ASN A 1 710 ? 17.443 -6.124 -0.430 1.00 67.00 710 ASN A C 1
ATOM 5856 O O . ASN A 1 710 ? 17.830 -4.958 -0.400 1.00 67.00 710 ASN A O 1
ATOM 5860 N N . GLN A 1 711 ? 18.040 -7.061 -1.168 1.00 64.81 711 GLN A N 1
ATOM 5861 C CA . GLN A 1 711 ? 19.157 -6.832 -2.081 1.00 64.81 711 GLN A CA 1
ATOM 5862 C C . GLN A 1 711 ? 18.713 -6.515 -3.521 1.00 64.81 711 GLN A C 1
ATOM 5864 O O . GLN A 1 711 ? 19.555 -6.134 -4.335 1.00 64.81 711 GLN A O 1
ATOM 5869 N N . MET A 1 712 ? 17.426 -6.651 -3.869 1.00 61.78 712 MET A N 1
ATOM 5870 C CA . MET A 1 712 ? 16.943 -6.334 -5.218 1.00 61.78 712 MET A CA 1
ATOM 5871 C C . MET A 1 712 ? 16.989 -4.820 -5.483 1.00 61.78 712 MET A C 1
ATOM 5873 O O . MET A 1 712 ? 16.756 -4.014 -4.579 1.00 61.78 712 MET A O 1
ATOM 5877 N N . PRO A 1 713 ? 17.237 -4.385 -6.732 1.00 50.34 713 PRO A N 1
ATOM 5878 C CA . PRO A 1 713 ? 17.435 -2.980 -7.019 1.00 50.34 713 PRO A CA 1
ATOM 5879 C C . PRO A 1 713 ? 16.086 -2.263 -6.983 1.00 50.34 713 PRO A C 1
ATOM 5881 O O . PRO A 1 713 ? 15.176 -2.575 -7.760 1.00 50.34 713 PRO A O 1
ATOM 5884 N N . ILE A 1 714 ? 15.971 -1.245 -6.130 1.00 51.94 714 ILE A N 1
ATOM 5885 C CA . ILE A 1 714 ? 14.879 -0.279 -6.239 1.00 51.94 714 ILE A CA 1
ATOM 5886 C C . ILE A 1 714 ? 15.072 0.437 -7.573 1.00 51.94 714 ILE A C 1
ATOM 5888 O O . ILE A 1 714 ? 16.123 1.024 -7.837 1.00 51.94 714 ILE A O 1
ATOM 5892 N N . THR A 1 715 ? 14.060 0.404 -8.438 1.00 50.81 715 THR A N 1
ATOM 5893 C CA . THR A 1 715 ? 14.092 1.216 -9.656 1.00 50.81 715 THR A CA 1
ATOM 5894 C C . THR A 1 715 ? 14.093 2.681 -9.234 1.00 50.81 715 THR A C 1
ATOM 5896 O O . THR A 1 715 ? 13.080 3.196 -8.763 1.00 50.81 715 THR A O 1
ATOM 5899 N N . ILE A 1 716 ? 15.241 3.354 -9.355 1.00 45.16 716 ILE A N 1
ATOM 5900 C CA . ILE A 1 716 ? 15.371 4.763 -8.983 1.00 45.16 716 ILE A CA 1
ATOM 5901 C C . ILE A 1 716 ? 14.545 5.589 -9.968 1.00 45.16 716 ILE A C 1
ATOM 5903 O O . ILE A 1 716 ? 14.957 5.867 -11.092 1.00 45.16 716 ILE A O 1
ATOM 5907 N N . GLN A 1 717 ? 13.344 5.967 -9.546 1.00 46.47 717 GLN A N 1
ATOM 5908 C CA . GLN A 1 717 ? 12.488 6.873 -10.284 1.00 46.47 717 GLN A CA 1
ATOM 5909 C C . GLN A 1 717 ? 12.838 8.322 -9.950 1.00 46.47 717 GLN A C 1
ATOM 5911 O O . GLN A 1 717 ? 13.359 8.641 -8.881 1.00 46.47 717 GLN A O 1
ATOM 5916 N N . PHE A 1 718 ? 12.458 9.224 -10.853 1.00 50.78 718 PHE A N 1
ATOM 5917 C CA . PHE A 1 718 ? 12.572 10.670 -10.661 1.00 50.78 718 PHE A CA 1
ATOM 5918 C C . PHE A 1 718 ? 11.984 11.147 -9.319 1.00 50.78 718 PHE A C 1
ATOM 5920 O O . PHE A 1 718 ? 12.484 12.090 -8.713 1.00 50.78 718 PHE A O 1
ATOM 5927 N N . LEU A 1 719 ? 10.942 10.472 -8.825 1.00 49.72 719 LEU A N 1
ATOM 5928 C CA . LEU A 1 719 ? 10.333 10.798 -7.543 1.00 49.72 719 LEU A CA 1
ATOM 5929 C C . LEU A 1 719 ? 11.245 10.494 -6.347 1.00 49.72 719 LEU A C 1
ATOM 5931 O O . LEU A 1 719 ? 11.240 11.277 -5.408 1.00 49.72 719 LEU A O 1
ATOM 5935 N N . HIS A 1 720 ? 12.052 9.428 -6.381 1.00 51.59 720 HIS A N 1
ATOM 5936 C CA . HIS A 1 720 ? 13.019 9.135 -5.313 1.00 51.59 720 HIS A CA 1
ATOM 5937 C C . HIS A 1 720 ? 14.052 10.257 -5.201 1.00 51.59 720 HIS A C 1
ATOM 5939 O O . HIS A 1 720 ? 14.336 10.733 -4.107 1.00 51.59 720 HIS A O 1
ATOM 5945 N N . PHE A 1 721 ? 14.517 10.765 -6.347 1.00 53.62 721 PHE A N 1
ATOM 5946 C CA . PHE A 1 721 ? 15.379 11.944 -6.394 1.00 53.62 721 PHE A CA 1
ATOM 5947 C C . PHE A 1 721 ? 14.682 13.190 -5.833 1.00 53.62 721 PHE A C 1
ATOM 5949 O O . PHE A 1 721 ? 15.286 13.949 -5.082 1.00 53.62 721 PHE A O 1
ATOM 5956 N N . LYS A 1 722 ? 13.395 13.389 -6.148 1.00 52.12 722 LYS A N 1
ATOM 5957 C CA . LYS A 1 722 ? 12.604 14.493 -5.592 1.00 52.12 722 LYS A CA 1
ATOM 5958 C C . LYS A 1 722 ? 12.453 14.382 -4.069 1.00 52.12 722 LYS A C 1
ATOM 5960 O O . LYS A 1 722 ? 12.663 15.384 -3.391 1.00 52.12 722 LYS A O 1
ATOM 5965 N N . THR A 1 723 ? 12.108 13.205 -3.544 1.00 54.31 723 THR A N 1
ATOM 5966 C CA . THR A 1 723 ? 11.965 12.943 -2.102 1.00 54.31 723 THR A CA 1
ATOM 5967 C C . THR A 1 723 ? 13.271 13.212 -1.370 1.00 54.31 723 THR A C 1
ATOM 5969 O O . THR A 1 723 ? 13.268 13.976 -0.408 1.00 54.31 723 THR A O 1
ATOM 5972 N N . GLU A 1 724 ? 14.383 12.672 -1.874 1.00 56.69 724 GLU A N 1
ATOM 5973 C CA . GLU A 1 724 ? 15.705 12.893 -1.289 1.00 56.69 724 GLU A CA 1
ATOM 5974 C C . GLU A 1 724 ? 16.061 14.379 -1.316 1.00 56.69 724 GLU A C 1
ATOM 5976 O O . GLU A 1 724 ? 16.457 14.946 -0.307 1.00 56.69 724 GLU A O 1
ATOM 5981 N N . LEU A 1 725 ? 15.801 15.077 -2.423 1.00 55.62 725 LEU A N 1
ATOM 5982 C CA . LEU A 1 725 ? 16.083 16.506 -2.508 1.00 55.62 725 LEU A CA 1
ATOM 5983 C C . LEU A 1 725 ? 15.316 17.346 -1.475 1.00 55.62 725 LEU A C 1
ATOM 5985 O O . LEU A 1 725 ? 15.790 18.413 -1.080 1.00 55.62 725 LEU A O 1
ATOM 5989 N N . HIS A 1 726 ? 14.134 16.892 -1.062 1.00 54.84 726 HIS A N 1
ATOM 5990 C CA . HIS A 1 726 ? 13.290 17.555 -0.067 1.00 54.84 726 HIS A CA 1
ATOM 5991 C C . HIS A 1 726 ? 13.579 17.089 1.366 1.00 54.84 726 HIS A C 1
ATOM 5993 O O . HIS A 1 726 ? 12.891 17.539 2.284 1.00 54.84 726 HIS A O 1
ATOM 5999 N N . ASN A 1 727 ? 14.557 16.203 1.578 1.00 58.66 727 ASN A N 1
ATOM 6000 C CA . ASN A 1 727 ? 14.995 15.814 2.912 1.00 58.66 727 ASN A CA 1
ATOM 6001 C C . ASN A 1 727 ? 15.612 17.044 3.628 1.00 58.66 727 ASN A C 1
ATOM 6003 O O . ASN A 1 727 ? 16.468 17.721 3.041 1.00 58.66 727 ASN A O 1
ATOM 6007 N N . PRO A 1 728 ? 15.195 17.362 4.871 1.00 56.78 728 PRO A N 1
ATOM 6008 C CA . PRO A 1 728 ? 15.706 18.483 5.655 1.00 56.78 728 PRO A CA 1
ATOM 6009 C C . PRO A 1 728 ? 17.224 18.472 5.837 1.00 56.78 728 PRO A C 1
ATOM 6011 O O . PRO A 1 728 ? 17.823 19.547 5.883 1.00 56.78 728 PRO A O 1
ATOM 6014 N N . ILE A 1 729 ? 17.849 17.289 5.854 1.00 55.62 729 ILE A N 1
ATOM 6015 C CA . ILE A 1 729 ? 19.313 17.128 5.909 1.00 55.62 729 ILE A CA 1
ATOM 6016 C C . ILE A 1 729 ? 19.987 17.865 4.739 1.00 55.62 729 ILE A C 1
ATOM 6018 O O . ILE A 1 729 ? 21.048 18.464 4.895 1.00 55.62 729 ILE A O 1
ATOM 6022 N N . HIS A 1 730 ? 19.330 17.919 3.578 1.00 49.88 730 HIS A N 1
ATOM 6023 C CA . HIS A 1 730 ? 19.841 18.590 2.382 1.00 49.88 730 HIS A CA 1
ATOM 6024 C C . HIS A 1 730 ? 19.346 20.036 2.245 1.00 49.88 730 HIS A C 1
ATOM 6026 O O . HIS A 1 730 ? 19.560 20.669 1.208 1.00 49.88 730 HIS A O 1
ATOM 6032 N N . SER A 1 731 ? 18.631 20.585 3.237 1.00 51.69 731 SER A N 1
ATOM 6033 C CA . SER A 1 731 ? 18.031 21.928 3.177 1.00 51.69 731 SER A CA 1
ATOM 6034 C C . SER A 1 731 ? 19.054 23.063 3.047 1.00 51.69 731 SER A C 1
ATOM 6036 O O . SER A 1 731 ? 18.743 24.066 2.397 1.00 51.69 731 SER A O 1
ATOM 6038 N N . GLU A 1 732 ? 20.266 22.864 3.574 1.00 46.72 732 GLU A N 1
ATOM 6039 C CA . GLU A 1 732 ? 21.366 23.841 3.584 1.00 46.72 732 GLU A CA 1
ATOM 6040 C C . GLU A 1 732 ? 22.199 23.865 2.289 1.00 46.72 732 GLU A C 1
ATOM 6042 O O . GLU A 1 732 ? 22.936 24.819 2.036 1.00 46.72 732 GLU A O 1
ATOM 6047 N N . LEU A 1 733 ? 22.060 22.855 1.423 1.00 48.59 733 LEU A N 1
ATOM 6048 C CA . LEU A 1 733 ? 22.758 22.802 0.136 1.00 48.59 733 LEU A CA 1
ATOM 6049 C C . LEU A 1 733 ? 22.164 23.821 -0.864 1.00 48.59 733 LEU A C 1
ATOM 6051 O O . LEU A 1 733 ? 20.964 24.119 -0.812 1.00 48.59 733 LEU A O 1
ATOM 6055 N N . PRO A 1 734 ? 22.947 24.328 -1.844 1.00 47.84 734 PRO A N 1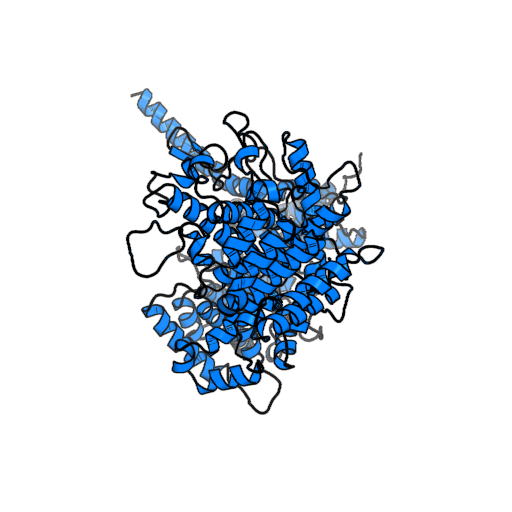
ATOM 6056 C CA . PRO A 1 734 ? 22.497 25.276 -2.872 1.00 47.84 734 PRO A CA 1
ATOM 6057 C C . PRO A 1 734 ? 21.621 24.593 -3.944 1.00 47.84 734 PRO A C 1
ATOM 6059 O O . PRO A 1 734 ? 21.823 24.740 -5.146 1.00 47.84 734 PRO A O 1
ATOM 6062 N N . LEU A 1 735 ? 20.627 23.826 -3.502 1.00 46.91 735 LEU A N 1
ATOM 6063 C CA . LEU A 1 735 ? 19.726 23.017 -4.315 1.00 46.91 735 LEU A CA 1
ATOM 6064 C C . LEU A 1 735 ? 18.338 23.656 -4.455 1.00 46.91 735 LEU A C 1
ATOM 6066 O O . LEU A 1 735 ? 17.440 23.051 -5.030 1.00 46.91 735 LEU A O 1
ATOM 6070 N N . LYS A 1 736 ? 18.143 24.892 -3.972 1.00 50.75 736 LYS A N 1
ATOM 6071 C CA . LYS A 1 736 ? 16.862 25.619 -4.068 1.00 50.75 736 LYS A CA 1
ATOM 6072 C C . LYS A 1 736 ? 16.372 25.768 -5.510 1.00 50.75 736 LYS A C 1
ATOM 6074 O O . LYS A 1 736 ? 15.198 25.538 -5.772 1.00 50.75 736 LYS A O 1
ATOM 6079 N N . ILE A 1 737 ? 17.273 26.096 -6.442 1.00 49.25 737 ILE A N 1
ATOM 6080 C CA . ILE A 1 737 ? 16.942 26.203 -7.873 1.00 49.25 737 ILE A CA 1
ATOM 6081 C C . ILE A 1 737 ? 16.521 24.838 -8.412 1.00 49.25 737 ILE A C 1
ATOM 6083 O O . ILE A 1 737 ? 15.503 24.735 -9.086 1.00 49.25 737 ILE A O 1
ATOM 6087 N N . LEU A 1 738 ? 17.255 23.780 -8.058 1.00 48.69 738 LEU A N 1
ATOM 6088 C CA . LEU A 1 738 ? 16.916 22.423 -8.463 1.00 48.69 738 LEU A CA 1
ATOM 6089 C C . LEU A 1 738 ? 15.550 21.996 -7.915 1.00 48.69 738 LEU A C 1
ATOM 6091 O O . LEU A 1 738 ? 14.738 21.497 -8.681 1.00 48.69 738 LEU A O 1
ATOM 6095 N N . ARG A 1 739 ? 15.251 22.253 -6.635 1.00 55.84 739 ARG A N 1
ATOM 6096 C CA . ARG A 1 739 ? 13.920 22.008 -6.049 1.00 55.84 739 ARG A CA 1
ATOM 6097 C C . ARG A 1 739 ? 12.837 22.714 -6.855 1.00 55.84 739 ARG A C 1
ATOM 6099 O O . ARG A 1 739 ? 11.941 22.049 -7.357 1.00 55.84 739 ARG A O 1
ATOM 6106 N N . HIS A 1 740 ? 12.998 24.013 -7.105 1.00 50.78 740 HIS A N 1
ATOM 6107 C CA . HIS A 1 740 ? 12.050 24.791 -7.905 1.00 50.78 740 HIS A CA 1
ATOM 6108 C C . HIS A 1 740 ? 11.858 24.257 -9.327 1.00 50.78 740 HIS A C 1
ATOM 6110 O O . HIS A 1 740 ? 10.722 24.150 -9.792 1.00 50.78 740 HIS A O 1
ATOM 6116 N N . VAL A 1 741 ? 12.943 23.891 -10.012 1.00 49.09 741 VAL A N 1
ATOM 6117 C CA . VAL A 1 741 ? 12.880 23.297 -11.352 1.00 49.09 741 VAL A CA 1
ATOM 6118 C C . VAL A 1 741 ? 12.129 21.967 -11.304 1.00 49.09 741 VAL A C 1
ATOM 6120 O O . VAL A 1 741 ? 11.223 21.762 -12.108 1.00 49.09 741 VAL A O 1
ATOM 6123 N N . LEU A 1 742 ? 12.444 21.087 -10.348 1.00 51.62 742 LEU A N 1
ATOM 6124 C CA . LEU A 1 742 ? 11.808 19.772 -10.208 1.00 51.62 742 LEU A CA 1
ATOM 6125 C C . LEU A 1 742 ? 10.340 19.860 -9.772 1.00 51.62 742 LEU A C 1
ATOM 6127 O O . LEU A 1 742 ? 9.517 19.078 -10.246 1.00 51.62 742 LEU A O 1
ATOM 6131 N N . ASP A 1 743 ? 9.986 20.811 -8.912 1.00 50.34 743 ASP A N 1
ATOM 6132 C CA . ASP A 1 743 ? 8.601 21.087 -8.518 1.00 50.34 743 ASP A CA 1
ATOM 6133 C C . ASP A 1 743 ? 7.764 21.606 -9.681 1.00 50.34 743 ASP A C 1
ATOM 6135 O O . ASP A 1 743 ? 6.573 21.292 -9.779 1.00 50.34 743 ASP A O 1
ATOM 6139 N N . SER A 1 744 ? 8.422 22.312 -10.600 1.00 48.38 744 SER A N 1
ATOM 6140 C CA . SER A 1 744 ? 7.843 22.846 -11.828 1.00 48.38 744 SER A CA 1
ATOM 6141 C C . SER A 1 744 ? 7.942 21.879 -13.011 1.00 48.38 744 SER A C 1
ATOM 6143 O O . SER A 1 744 ? 7.533 22.238 -14.110 1.00 48.38 744 SER A O 1
ATOM 6145 N N . MET A 1 745 ? 8.466 20.654 -12.850 1.00 48.88 745 MET A N 1
ATOM 6146 C CA . MET A 1 745 ? 8.746 19.777 -13.999 1.00 48.88 745 MET A CA 1
ATOM 6147 C C . MET A 1 745 ? 7.506 19.392 -14.803 1.00 48.88 745 MET A C 1
ATOM 6149 O O . MET A 1 745 ? 7.609 19.236 -16.016 1.00 48.88 745 MET A O 1
ATOM 6153 N N . ASP A 1 746 ? 6.339 19.251 -14.177 1.00 46.56 746 ASP A N 1
ATOM 6154 C CA . ASP A 1 746 ? 5.106 18.974 -14.921 1.00 46.56 746 ASP A CA 1
ATOM 6155 C C . ASP A 1 746 ? 4.674 20.182 -15.764 1.00 46.56 746 ASP A C 1
ATOM 6157 O O . ASP A 1 746 ? 4.324 20.015 -16.931 1.00 46.56 746 ASP A O 1
ATOM 6161 N N . PHE A 1 747 ? 4.841 21.401 -15.245 1.00 46.06 747 PHE A N 1
ATOM 6162 C CA . PHE A 1 747 ? 4.667 22.635 -16.015 1.00 46.06 747 PHE A CA 1
ATOM 6163 C C . PHE A 1 747 ? 5.704 22.749 -17.145 1.00 46.06 747 PHE A C 1
ATOM 6165 O O . PHE A 1 747 ? 5.364 23.009 -18.299 1.00 46.06 747 PHE A O 1
ATOM 6172 N N . LEU A 1 748 ? 6.972 22.438 -16.866 1.00 47.00 748 LEU A N 1
ATOM 6173 C CA . LEU A 1 748 ? 8.030 22.409 -17.877 1.00 47.00 748 LEU A CA 1
ATOM 6174 C C . LEU A 1 748 ? 7.759 21.356 -18.963 1.00 47.00 748 LEU A C 1
ATOM 6176 O O . LEU A 1 748 ? 8.052 21.604 -20.130 1.00 47.00 748 LEU A O 1
ATOM 6180 N N . LYS A 1 749 ? 7.135 20.213 -18.651 1.00 47.66 749 LYS A N 1
ATOM 6181 C CA . LYS A 1 749 ? 6.690 19.247 -19.675 1.00 47.66 749 LYS A CA 1
ATOM 6182 C C . LYS A 1 749 ? 5.613 19.825 -20.589 1.00 47.66 749 LYS A C 1
ATOM 6184 O O . LYS A 1 749 ? 5.561 19.410 -21.745 1.00 47.66 749 LYS A O 1
ATOM 6189 N N . ILE A 1 750 ? 4.779 20.747 -20.103 1.00 48.22 750 ILE A N 1
ATOM 6190 C CA . ILE A 1 750 ? 3.751 21.424 -20.906 1.00 48.22 750 ILE A CA 1
ATOM 6191 C C . ILE A 1 750 ? 4.391 22.422 -21.877 1.00 48.22 750 ILE A C 1
ATOM 6193 O O . ILE A 1 750 ? 3.890 22.590 -22.986 1.00 48.22 750 ILE A O 1
ATOM 6197 N N . THR A 1 751 ? 5.556 22.995 -21.546 1.00 49.69 751 THR A N 1
ATOM 6198 C CA . THR A 1 751 ? 6.239 23.964 -22.427 1.00 49.69 751 THR A CA 1
ATOM 6199 C C . THR A 1 751 ? 6.560 23.417 -23.819 1.00 49.69 751 THR A C 1
ATOM 6201 O O . THR A 1 751 ? 6.540 24.168 -24.792 1.00 49.69 751 THR A O 1
ATOM 6204 N N . LYS A 1 752 ? 6.741 22.094 -23.962 1.00 49.19 752 LYS A N 1
ATOM 6205 C CA . LYS A 1 752 ? 6.927 21.444 -25.274 1.00 49.19 752 LYS A CA 1
ATOM 6206 C C . LYS A 1 752 ? 5.732 21.635 -26.219 1.00 49.19 752 LYS A C 1
ATOM 6208 O O . LYS A 1 752 ? 5.887 21.515 -27.429 1.00 49.19 752 LYS A O 1
ATOM 6213 N N . TRP A 1 753 ? 4.548 21.910 -25.670 1.00 45.97 753 TRP A N 1
ATOM 6214 C CA . TRP A 1 753 ? 3.318 22.141 -26.420 1.00 45.97 753 TRP A CA 1
ATOM 6215 C C . TRP A 1 753 ? 3.079 23.615 -26.739 1.00 45.97 753 TRP A C 1
ATOM 6217 O O . TRP A 1 753 ? 2.239 23.888 -27.589 1.00 45.97 753 TRP A O 1
ATOM 6227 N N . ILE A 1 754 ? 3.816 24.556 -26.132 1.00 60.28 754 ILE A N 1
ATOM 6228 C CA . ILE A 1 754 ? 3.612 26.002 -26.337 1.00 60.28 754 ILE A CA 1
ATOM 6229 C C . ILE A 1 754 ? 3.719 26.365 -27.814 1.00 60.28 754 ILE A C 1
ATOM 6231 O O . ILE A 1 754 ? 2.880 27.108 -28.308 1.00 60.28 754 ILE A O 1
ATOM 6235 N N . TYR A 1 755 ? 4.695 25.814 -28.540 1.00 57.50 755 TYR A N 1
ATOM 6236 C CA . TYR A 1 755 ? 4.828 26.075 -29.974 1.00 57.50 755 TYR A CA 1
ATOM 6237 C C . TYR A 1 755 ? 3.586 25.614 -30.752 1.00 57.50 755 TYR A C 1
ATOM 6239 O O . TYR A 1 755 ? 3.008 26.395 -31.501 1.00 57.50 755 TYR A O 1
ATOM 6247 N N . ASN A 1 756 ? 3.126 24.381 -30.520 1.00 57.84 756 ASN A N 1
ATOM 6248 C CA . ASN A 1 756 ? 1.953 23.825 -31.202 1.00 57.84 756 ASN A CA 1
ATOM 6249 C C . ASN A 1 756 ? 0.660 24.565 -30.824 1.00 57.84 756 ASN A C 1
ATOM 6251 O O . ASN A 1 756 ? -0.154 24.852 -31.696 1.00 57.84 756 ASN A O 1
ATOM 6255 N N . LEU A 1 757 ? 0.488 24.911 -29.546 1.00 56.38 757 LEU A N 1
ATOM 6256 C CA . LEU A 1 757 ? -0.646 25.698 -29.060 1.00 56.38 757 LEU A CA 1
ATOM 6257 C C . LEU A 1 757 ? -0.630 27.113 -29.640 1.00 56.38 757 LEU A C 1
ATOM 6259 O O . LEU A 1 757 ? -1.669 27.599 -30.067 1.00 56.38 757 LEU A O 1
ATOM 6263 N N . SER A 1 758 ? 0.542 27.742 -29.734 1.00 58.59 758 SER A N 1
ATOM 6264 C CA . SER A 1 758 ? 0.693 29.065 -30.349 1.00 58.59 758 SER A CA 1
ATOM 6265 C C . SER A 1 758 ? 0.373 29.025 -31.842 1.00 58.59 758 SER A C 1
ATOM 6267 O O . SER A 1 758 ? -0.299 29.923 -32.332 1.00 58.59 758 SER A O 1
ATOM 6269 N N . GLN A 1 759 ? 0.799 27.976 -32.558 1.00 57.88 759 GLN A N 1
ATOM 6270 C CA . GLN A 1 759 ? 0.449 27.764 -33.969 1.00 57.88 759 GLN A CA 1
ATOM 6271 C C . GLN A 1 759 ? -1.056 27.561 -34.153 1.00 57.88 759 GLN A C 1
ATOM 6273 O O . GLN A 1 759 ? -1.651 28.182 -35.027 1.00 57.88 759 GLN A O 1
ATOM 6278 N N . PHE A 1 760 ? -1.683 26.745 -33.303 1.00 65.31 760 PHE A N 1
ATOM 6279 C CA . PHE A 1 760 ? -3.132 26.562 -33.307 1.00 65.31 760 PHE A CA 1
ATOM 6280 C C . PHE A 1 760 ? -3.870 27.881 -33.049 1.00 65.31 760 PHE A C 1
ATOM 6282 O O . PHE A 1 760 ? -4.784 28.219 -33.793 1.00 65.31 760 PHE A O 1
ATOM 6289 N N . TYR A 1 761 ? -3.432 28.658 -32.056 1.00 64.38 761 TYR A N 1
ATOM 6290 C CA . TYR A 1 761 ? -4.028 29.952 -31.726 1.00 64.38 761 TYR A CA 1
ATOM 6291 C C . TYR A 1 761 ? -3.870 30.966 -32.868 1.00 64.38 761 TYR A C 1
ATOM 6293 O O . TYR A 1 761 ? -4.818 31.673 -33.198 1.00 64.38 761 TYR A O 1
ATOM 6301 N N . LEU A 1 762 ? -2.703 30.996 -33.521 1.00 66.88 762 LEU A N 1
ATOM 6302 C CA . LEU A 1 762 ? -2.450 31.798 -34.722 1.00 66.88 762 LEU A CA 1
ATOM 6303 C C . LEU A 1 762 ? -3.383 31.409 -35.869 1.00 66.88 762 LEU A C 1
ATOM 6305 O O . LEU A 1 762 ? -3.974 32.286 -36.493 1.00 66.88 762 LEU A O 1
ATOM 6309 N N . LEU A 1 763 ? -3.546 30.109 -36.117 1.00 68.75 763 LEU A N 1
ATOM 6310 C CA . LEU A 1 763 ? -4.424 29.592 -37.165 1.00 68.75 763 LEU A CA 1
ATOM 6311 C C . LEU A 1 763 ? -5.889 29.953 -36.888 1.00 68.75 763 LEU A C 1
ATOM 6313 O O . LEU A 1 763 ? -6.612 30.393 -37.780 1.00 68.75 763 LEU A O 1
ATOM 6317 N N . LEU A 1 764 ? -6.318 29.806 -35.635 1.00 66.06 764 LEU A N 1
ATOM 6318 C CA . LEU A 1 764 ? -7.676 30.104 -35.192 1.00 66.06 764 LEU A CA 1
ATOM 6319 C C . LEU A 1 764 ? -7.967 31.603 -35.305 1.00 66.06 764 LEU A C 1
ATOM 6321 O O . LEU A 1 764 ? -9.015 31.980 -35.822 1.00 66.06 764 LEU A O 1
ATOM 6325 N N . HIS A 1 765 ? -7.006 32.452 -34.934 1.00 71.50 765 HIS A N 1
ATOM 6326 C CA . HIS A 1 765 ? -7.114 33.898 -35.094 1.00 71.50 765 HIS A CA 1
ATOM 6327 C C . HIS A 1 765 ? -7.138 34.313 -36.569 1.00 71.50 765 HIS A C 1
ATOM 6329 O O . HIS A 1 765 ? -7.968 35.128 -36.944 1.00 71.50 765 HIS A O 1
ATOM 6335 N N . GLN A 1 766 ? -6.296 33.725 -37.425 1.00 71.12 766 GLN A N 1
ATOM 6336 C CA . GLN A 1 766 ? -6.324 33.972 -38.874 1.00 71.12 766 GLN A CA 1
ATOM 6337 C C . GLN A 1 766 ? -7.675 33.590 -39.487 1.00 71.12 766 GLN A C 1
ATOM 6339 O O . GLN A 1 766 ? -8.223 34.342 -40.288 1.00 71.12 766 GLN A O 1
ATOM 6344 N N . THR A 1 767 ? -8.235 32.455 -39.067 1.00 67.44 767 THR A N 1
ATOM 6345 C CA . THR A 1 767 ? -9.528 31.962 -39.560 1.00 67.44 767 THR A CA 1
ATOM 6346 C C . THR A 1 767 ? -10.684 32.843 -39.075 1.00 67.44 767 THR A C 1
ATOM 6348 O O . THR A 1 767 ? -11.566 33.182 -39.856 1.00 67.44 767 THR A O 1
ATOM 6351 N N . TYR A 1 768 ? -10.665 33.272 -37.809 1.00 63.06 768 TYR A N 1
ATOM 6352 C CA . TYR A 1 768 ? -11.669 34.192 -37.263 1.00 63.06 768 TYR A CA 1
ATOM 6353 C C . TYR A 1 768 ? -11.575 35.593 -37.869 1.00 63.06 768 TYR A C 1
ATOM 6355 O O . TYR A 1 768 ? -12.604 36.197 -38.149 1.00 63.06 768 TYR A O 1
ATOM 6363 N N . THR A 1 769 ? -10.368 36.110 -38.106 1.00 62.06 769 THR A N 1
ATOM 6364 C CA . THR A 1 769 ? -10.180 37.397 -38.785 1.00 62.06 769 THR A CA 1
ATOM 6365 C C . THR A 1 769 ? -10.727 37.338 -40.212 1.00 62.06 769 THR A C 1
ATOM 6367 O O . THR A 1 769 ? -11.480 38.224 -40.594 1.00 62.06 769 THR A O 1
ATOM 6370 N N . GLN A 1 770 ? -10.476 36.251 -40.950 1.00 60.94 770 GLN A N 1
ATOM 6371 C CA . GLN A 1 770 ? -11.067 36.036 -42.278 1.00 60.94 770 GLN A CA 1
ATOM 6372 C C . GLN A 1 770 ? -12.599 35.915 -42.255 1.00 60.94 770 GLN A C 1
ATOM 6374 O O . GLN A 1 770 ? -13.248 36.364 -43.190 1.00 60.94 770 GLN A O 1
ATOM 6379 N N . LEU A 1 771 ? -13.180 35.330 -41.204 1.00 53.16 771 LEU A N 1
ATOM 6380 C CA . LEU A 1 771 ? -14.635 35.231 -41.007 1.00 53.16 771 LEU A CA 1
ATOM 6381 C C . LEU A 1 771 ? -15.298 36.554 -40.599 1.00 53.16 771 LEU A C 1
ATOM 6383 O O . LEU A 1 771 ? -16.492 36.706 -40.811 1.00 53.16 771 LEU A O 1
ATOM 6387 N N . ILE A 1 772 ? -14.556 37.476 -39.980 1.00 54.72 772 ILE A N 1
ATOM 6388 C CA . ILE A 1 772 ? -15.028 38.829 -39.634 1.00 54.72 772 ILE A CA 1
ATOM 6389 C C . ILE A 1 772 ? -14.889 39.783 -40.832 1.00 54.72 772 ILE A C 1
ATOM 6391 O O . ILE A 1 772 ? -15.638 40.750 -40.942 1.00 54.72 772 ILE A O 1
ATOM 6395 N N . GLU A 1 773 ? -13.912 39.535 -41.707 1.00 55.12 773 GLU A N 1
ATOM 6396 C CA . GLU A 1 773 ? -13.695 40.294 -42.946 1.00 55.12 773 GLU A CA 1
ATOM 6397 C C . GLU A 1 773 ? -14.641 39.884 -44.093 1.00 55.12 773 GLU A C 1
ATOM 6399 O O . GLU A 1 773 ? -14.776 40.641 -45.057 1.00 55.12 773 GLU A O 1
ATOM 6404 N N . GLN A 1 774 ? -15.284 38.714 -43.996 1.00 48.78 774 GLN A N 1
ATOM 6405 C CA . GLN A 1 774 ? -16.380 38.258 -44.866 1.00 48.78 774 GLN A CA 1
ATOM 6406 C C . GLN A 1 774 ? -17.732 38.741 -44.344 1.00 48.78 774 GLN A C 1
ATOM 6408 O O . GLN A 1 774 ? -18.576 39.101 -45.198 1.00 48.78 774 GLN A O 1
#

Foldseek 3Di:
DPPPPPVVVLVVVLVVVLVVVVVVPPDDDDDDPLVSLLVSVVVNQVSVVVVCVVPVDPDCPVVVVVLVVVVVSLVVDPEDPLVSLLVVLLVLQDPVRPDDLVSSLSSLLSSLVSNVSNVDDDDDDDALVSSCLRCLLSLLVSDDDLPQLLVADAPLFPVPDPDPVNDRSSLNSVLLSSVVRLLPDDQALVVLVCLVPDDNPDDPHPCVVSSRNSSVNSSLLVSLLSLLVVLLDPDADPVRLVSSLVSVLVCCVPPQDDDLVDLDGPPSVLSNVLSNCLQAHPLSLLCSLVDPSVCVSPVPSSVSVNVSLDDPDDPPSVVLLLLLQDQPLADDPDLPQHLCSLNHVVLVVLLVQLVQLLPPDDDDCSCVSVLVSVVVQCPDVVRSDDLLSVLLSVLSSLCSVALLVVNLVSCVCVLVVCVVRSPDDPLSNLSVCCSSPVVVQFPQQDDPDDPPGFHLVLVLLSDSPNPDPLSVLLNSLLSLLVSLCSLLDPLQLLVCLQPPVLVQWLFEDALDQDPPCNVFIGAEPDPQWDQPPVRDTDHDPRPDDQLAAPLLSLLSQLSNLSSNSNNLRRDPVVQVSCDRRHYDVCLQVPPDPPDPQDDPDSSNSVSSSSVVSNSVSQVVQCSQRNNSLSSQLSSQLSSQSSSLSVPVPPDPDRLADSTHNDPVNSSSNSVSSCQRRRVVSVVCSVVSVVSSQVVNSPDPSSVVSVVSSVSRDRSDDPSVVLVVCSPPVNVPPPCPVVNVCSVCVVVVVCVVCVVVVVVVVVVVVVVVVVVVVD

Sequence (774 aa):
NDTIPQAKELVSNLLKDIHFIHINNNILHRNQGKSLYLKLLPKIIDSIEQYFENKNINNSTLMIDIQQWIISMLKSSTESCKEEIENLFKGLNQSTYRLSLPMKQLLFDKLANLYVESIRHNRIIFDCWERLIILLPLIIECLEDDNHLENYQLPYHPSILTNDNQRQPLIDLFFFHLQRYFNDEIIKCELVNKIMQSKLQNMRIKHPKSAAEIFKKLKDYFLLRLTALLLCQTDISPDDQRIISRITLAIINTYLSVDRETIQLNQYLEIFLSTIISKRSWNFLFNLLKSDHIQRLNNQWANTLSHLLGMKQTIQNNKYLQLCHQIQFTSSTNNTSSIFPTLHQSYEQLKHILKNCVKENLDEQRWKNLLDWIELKRNMNPSDLNLKEIKVMLLLNIYYDYYCNNQLTSLNTLLEFIENTLELLPEELKVFRVILQPEQFMIGYPRGGNDNVEKNFLNSLFTINCQDEDELCIRHSLVNLMAIILMGGKQSFLWTFAFHPLTLQNTFGFGSTAHQVIQSNGVHYDCGCIITQNGDLMQFERTHASALNVPAVYVAYFSTFGALAWHLLLFNESVQNLHGPILATHAVADDTAVCRLAGNNDRTKVCHFVRARLLSTFNFLSIRSNQDDACILLNRCLEQMAFLTINHQQAENSWIKPIFHTLNDELKAEQAYQNQVFYFVHEKLIEYKAYVNQLNLQSQIQTNLQDFINQMPITIQFLHFKTELHNPIHSELPLKILRHVLDSMDFLKITKWIYNLSQFYLLLHQTYTQLIEQ